Protein 7P1H (pdb70)

Structure (mmCIF, N/CA/C/O backbone):
data_7P1H
#
_entry.id   7P1H
#
_cell.length_a   1.00
_cell.length_b   1.00
_cell.length_c   1.00
_cell.angle_alpha   90.00
_cell.angle_beta   90.00
_cell.angle_gamma   90.00
#
_symmetry.space_group_name_H-M   'P 1'
#
loop_
_entity.id
_entity.type
_entity.pdbx_description
1 polymer 'Maltose/maltodextrin-binding periplasmic protein,RTX-toxin'
2 polymer 'Actin, cytoplasmic 1'
3 polymer Profilin-1
4 non-polymer 'CALCIUM ION'
5 non-polymer "ADENOSINE-5'-TRIPHOSPHATE"
#
loop_
_atom_site.group_PDB
_atom_site.id
_atom_site.type_symbol
_atom_site.label_atom_id
_atom_site.label_alt_id
_atom_site.label_comp_id
_atom_site.label_asym_id
_atom_site.label_entity_id
_atom_site.label_seq_id
_atom_site.pdbx_PDB_ins_code
_atom_site.Cartn_x
_atom_site.Cartn_y
_atom_site.Cartn_z
_atom_site.occupancy
_atom_site.B_iso_or_equiv
_atom_site.auth_seq_id
_atom_site.auth_comp_id
_atom_site.auth_asym_id
_atom_site.auth_atom_id
_atom_site.pdbx_PDB_model_num
ATOM 1 N N . ARG A 1 417 ? 74.899 106.518 85.296 1.00 46.38 19 ARG A N 1
ATOM 2 C CA . ARG A 1 417 ? 76.200 106.528 86.022 1.00 46.38 19 ARG A CA 1
ATOM 3 C C . ARG A 1 417 ? 75.982 107.000 87.459 1.00 46.38 19 ARG A C 1
ATOM 4 O O . ARG A 1 417 ? 76.872 107.572 88.083 1.00 46.38 19 ARG A O 1
ATOM 25 N N . ASP A 1 418 ? 74.786 106.722 87.984 1.00 46.09 20 ASP A N 1
ATOM 26 C CA . ASP A 1 418 ? 74.435 107.153 89.334 1.00 46.09 20 ASP A CA 1
ATOM 27 C C . ASP A 1 418 ? 75.404 106.614 90.374 1.00 46.09 20 ASP A C 1
ATOM 28 O O . ASP A 1 418 ? 75.556 107.209 91.446 1.00 46.09 20 ASP A O 1
ATOM 37 N N . LEU A 1 419 ? 76.038 105.477 90.095 1.00 46.24 21 LEU A N 1
ATOM 38 C CA . LEU A 1 419 ? 76.870 104.828 91.099 1.00 46.24 21 LEU A CA 1
ATOM 39 C C . LEU A 1 419 ? 77.918 105.771 91.676 1.00 46.24 21 LEU A C 1
ATOM 40 O O . LEU A 1 419 ? 78.141 105.795 92.890 1.00 46.24 21 LEU A O 1
ATOM 56 N N . VAL A 1 420 ? 78.613 106.518 90.816 1.00 46.34 22 VAL A N 1
ATOM 57 C CA . VAL A 1 420 ? 79.478 107.602 91.280 1.00 46.34 22 VAL A CA 1
ATOM 58 C C . VAL A 1 420 ? 78.704 108.854 91.700 1.00 46.34 22 VAL A C 1
ATOM 59 O O . VAL A 1 420 ? 79.130 109.572 92.611 1.00 46.34 22 VAL A O 1
ATOM 72 N N . LEU A 1 421 ? 77.563 109.138 91.064 1.00 46.27 23 LEU A N 1
ATOM 73 C CA . LEU A 1 421 ? 76.891 110.419 91.292 1.00 46.27 23 LEU A CA 1
ATOM 74 C C . LEU A 1 421 ? 76.260 110.540 92.674 1.00 46.27 23 LEU A C 1
ATOM 75 O O . LEU A 1 421 ? 76.294 111.621 93.273 1.00 46.27 23 LEU A O 1
ATOM 91 N N . GLU A 1 422 ? 75.693 109.468 93.213 1.00 46.55 24 GLU A N 1
ATOM 92 C CA . GLU A 1 422 ? 75.302 109.525 94.617 1.00 46.55 24 GLU A CA 1
ATOM 93 C C . GLU A 1 422 ? 76.518 109.810 95.483 1.00 46.55 24 GLU A C 1
ATOM 94 O O . GLU A 1 422 ? 76.416 110.645 96.401 1.00 46.55 24 GLU A O 1
ATOM 106 N N . PRO A 1 423 ? 77.657 109.159 95.270 1.00 46.82 25 PRO A N 1
ATOM 107 C CA . PRO A 1 423 ? 78.892 109.583 95.934 1.00 46.82 25 PRO A CA 1
ATOM 108 C C . PRO A 1 423 ? 79.238 111.039 95.703 1.00 46.82 25 PRO A C 1
ATOM 109 O O . PRO A 1 423 ? 79.943 111.628 96.527 1.00 46.82 25 PRO A O 1
ATOM 120 N N . ILE A 1 424 ? 78.866 111.602 94.551 1.00 46.66 26 ILE A N 1
ATOM 121 C CA . ILE A 1 424 ? 78.972 113.044 94.346 1.00 46.66 26 ILE A CA 1
ATOM 122 C C . ILE A 1 424 ? 77.901 113.799 95.135 1.00 46.66 26 ILE A C 1
ATOM 123 O O . ILE A 1 424 ? 78.174 114.853 95.721 1.00 46.66 26 ILE A O 1
ATOM 139 N N . VAL A 1 425 ? 76.674 113.275 95.168 1.00 46.80 27 VAL A N 1
ATOM 140 C CA . VAL A 1 425 ? 75.560 113.992 95.793 1.00 46.80 27 VAL A CA 1
ATOM 141 C C . VAL A 1 425 ? 75.758 114.161 97.297 1.00 46.80 27 VAL A C 1
ATOM 142 O O . VAL A 1 425 ? 75.515 115.240 97.847 1.00 46.80 27 VAL A O 1
ATOM 155 N N . GLN A 1 426 ? 76.188 113.112 97.988 1.00 47.79 28 GLN A N 1
ATOM 156 C CA . GLN A 1 426 ? 76.434 113.246 99.424 1.00 47.79 28 GLN A CA 1
ATOM 157 C C . GLN A 1 426 ? 77.452 114.325 99.780 1.00 47.79 28 GLN A C 1
ATOM 158 O O . GLN A 1 426 ? 77.209 115.069 100.746 1.00 47.79 28 GLN A O 1
ATOM 172 N N . PRO A 1 427 ? 78.572 114.468 99.077 1.00 47.85 29 PRO A N 1
ATOM 173 C CA . PRO A 1 427 ? 79.408 115.669 99.240 1.00 47.85 29 PRO A CA 1
ATOM 174 C C . PRO A 1 427 ? 78.677 116.988 99.057 1.00 47.85 29 PRO A C 1
ATOM 175 O O . PRO A 1 427 ? 79.054 117.987 99.684 1.00 47.85 29 PRO A O 1
ATOM 186 N N . GLU A 1 428 ? 77.664 117.033 98.195 1.00 47.30 30 GLU A N 1
ATOM 187 C CA . GLU A 1 428 ? 76.860 118.242 98.054 1.00 47.30 30 GLU A CA 1
ATOM 188 C C . GLU A 1 428 ? 76.239 118.684 99.372 1.00 47.30 30 GLU A C 1
ATOM 189 O O . GLU A 1 428 ? 76.049 119.882 99.588 1.00 47.30 30 GLU A O 1
ATOM 201 N N . THR A 1 429 ? 75.910 117.749 100.262 1.00 48.00 31 THR A N 1
ATOM 202 C CA . THR A 1 429 ? 75.405 118.148 101.575 1.00 48.00 31 THR A CA 1
ATOM 203 C C . THR A 1 429 ? 76.436 118.927 102.395 1.00 48.00 31 THR A C 1
ATOM 204 O O . THR A 1 429 ? 76.093 119.924 103.045 1.00 48.00 31 THR A O 1
ATOM 215 N N . ILE A 1 430 ? 77.711 118.540 102.343 1.00 49.29 32 ILE A N 1
ATOM 216 C CA . ILE A 1 430 ? 78.727 119.353 103.012 1.00 49.29 32 ILE A CA 1
ATOM 217 C C . ILE A 1 430 ? 78.970 120.651 102.252 1.00 49.29 32 ILE A C 1
ATOM 218 O O . ILE A 1 430 ? 79.220 121.701 102.855 1.00 49.29 32 ILE A O 1
ATOM 234 N N . GLU A 1 431 ? 78.901 120.605 100.922 1.00 47.89 33 GLU A N 1
ATOM 235 C CA . GLU A 1 431 ? 79.109 121.818 100.138 1.00 47.89 33 GLU A CA 1
ATOM 236 C C . GLU A 1 431 ? 78.023 122.831 100.451 1.00 47.89 33 GLU A C 1
ATOM 237 O O . GLU A 1 431 ? 78.252 124.044 100.385 1.00 47.89 33 GLU A O 1
ATOM 249 N N . LEU A 1 432 ? 76.835 122.339 100.794 1.00 47.33 34 LEU A N 1
ATOM 250 C CA . LEU A 1 432 ? 75.840 123.177 101.443 1.00 47.33 34 LEU A CA 1
ATOM 251 C C . LEU A 1 432 ? 76.348 123.621 102.805 1.00 47.33 34 LEU A C 1
ATOM 252 O O . LEU A 1 432 ? 76.182 124.782 103.194 1.00 47.33 34 LEU A O 1
ATOM 268 N N . GLY A 1 433 ? 76.971 122.702 103.541 1.00 47.93 35 GLY A N 1
ATOM 269 C CA . GLY A 1 433 ? 77.441 123.026 104.877 1.00 47.93 35 GLY A CA 1
ATOM 270 C C . GLY A 1 433 ? 78.631 123.971 104.889 1.00 47.93 35 GLY A C 1
ATOM 271 O O . GLY A 1 433 ? 78.710 124.866 105.735 1.00 47.93 35 GLY A O 1
ATOM 275 N N . MET A 1 434 ? 79.574 123.787 103.959 1.00 49.32 36 MET A N 1
ATOM 276 C CA . MET A 1 434 ? 80.876 124.446 104.028 1.00 49.32 36 MET A CA 1
ATOM 277 C C . MET A 1 434 ? 81.242 125.173 102.736 1.00 49.32 36 MET A C 1
ATOM 278 O O . MET A 1 434 ? 81.085 124.606 101.641 1.00 49.32 36 MET A O 1
ATOM 292 N N . PRO A 1 435 ? 81.733 126.415 102.816 1.00 48.16 37 PRO A N 1
ATOM 293 C CA . PRO A 1 435 ? 81.787 127.284 101.629 1.00 48.16 37 PRO A CA 1
ATOM 294 C C . PRO A 1 435 ? 82.891 126.874 100.662 1.00 48.16 37 PRO A C 1
ATOM 295 O O . PRO A 1 435 ? 84.040 126.658 101.054 1.00 48.16 37 PRO A O 1
ATOM 306 N N . ASP A 1 436 ? 82.524 126.787 99.380 1.00 47.90 38 ASP A N 1
ATOM 307 C CA . ASP A 1 436 ? 83.451 126.391 98.320 1.00 47.90 38 ASP A CA 1
ATOM 308 C C . ASP A 1 436 ? 84.628 127.349 98.146 1.00 47.90 38 ASP A C 1
ATOM 309 O O . ASP A 1 436 ? 85.693 126.925 97.696 1.00 47.90 38 ASP A O 1
ATOM 318 N N . SER A 1 437 ? 84.454 128.638 98.435 1.00 47.80 39 SER A N 1
ATOM 319 C CA . SER A 1 437 ? 85.595 129.558 98.454 1.00 47.80 39 SER A CA 1
ATOM 320 C C . SER A 1 437 ? 86.698 129.083 99.397 1.00 47.80 39 SER A C 1
ATOM 321 O O . SER A 1 437 ? 87.894 129.101 99.052 1.00 47.80 39 SER A O 1
ATOM 329 N N . ASP A 1 438 ? 86.314 128.590 100.566 1.00 48.34 40 ASP A N 1
ATOM 330 C CA . ASP A 1 438 ? 87.303 128.058 101.488 1.00 48.34 40 ASP A CA 1
ATOM 331 C C . ASP A 1 438 ? 87.855 126.732 100.990 1.00 48.34 40 ASP A C 1
ATOM 332 O O . ASP A 1 438 ? 89.036 126.431 101.198 1.00 48.34 40 ASP A O 1
ATOM 341 N N . GLN A 1 439 ? 87.018 125.916 100.353 1.00 48.24 41 GLN A N 1
ATOM 342 C CA . GLN A 1 439 ? 87.537 124.728 99.688 1.00 48.24 41 GLN A CA 1
ATOM 343 C C . GLN A 1 439 ? 88.574 125.068 98.625 1.00 48.24 41 GLN A C 1
ATOM 344 O O . GLN A 1 439 ? 89.572 124.358 98.489 1.00 48.24 41 GLN A O 1
ATOM 358 N N . LYS A 1 440 ? 88.397 126.188 97.925 1.00 47.85 42 LYS A N 1
ATOM 359 C CA . LYS A 1 440 ? 89.404 126.671 96.984 1.00 47.85 42 LYS A CA 1
ATOM 360 C C . LYS A 1 440 ? 90.712 126.986 97.688 1.00 47.85 42 LYS A C 1
ATOM 361 O O . LYS A 1 440 ? 91.784 126.505 97.292 1.00 47.85 42 LYS A O 1
ATOM 380 N N . ILE A 1 441 ? 90.637 127.764 98.762 1.00 48.22 43 ILE A N 1
ATOM 381 C CA . ILE A 1 441 ? 91.864 128.180 99.438 1.00 48.22 43 ILE A CA 1
ATOM 382 C C . ILE A 1 441 ? 92.592 126.963 99.999 1.00 48.22 43 ILE A C 1
ATOM 383 O O . ILE A 1 441 ? 93.810 126.809 99.841 1.00 48.22 43 ILE A O 1
ATOM 399 N N . LEU A 1 442 ? 91.858 126.096 100.687 1.00 48.78 44 LEU A N 1
ATOM 400 C CA . LEU A 1 442 ? 92.467 124.952 101.350 1.00 48.78 44 LEU A CA 1
ATOM 401 C C . LEU A 1 442 ? 92.934 123.880 100.367 1.00 48.78 44 LEU A C 1
ATOM 402 O O . LEU A 1 442 ? 93.923 123.193 100.636 1.00 48.78 44 LEU A O 1
ATOM 418 N N . ALA A 1 443 ? 92.265 123.733 99.221 1.00 48.27 45 ALA A N 1
ATOM 419 C CA . ALA A 1 443 ? 92.831 122.961 98.119 1.00 48.27 45 ALA A CA 1
ATOM 420 C C . ALA A 1 443 ? 94.144 123.550 97.625 1.00 48.27 45 ALA A C 1
ATOM 421 O O . ALA A 1 443 ? 95.081 122.810 97.303 1.00 48.27 45 ALA A O 1
ATOM 428 N N . GLU A 1 444 ? 94.245 124.875 97.565 1.00 48.05 46 GLU A N 1
ATOM 429 C CA . GLU A 1 444 ? 95.512 125.467 97.146 1.00 48.05 46 GLU A CA 1
ATOM 430 C C . GLU A 1 444 ? 96.611 125.232 98.176 1.00 48.05 46 GLU A C 1
ATOM 431 O O . GLU A 1 444 ? 97.776 125.035 97.814 1.00 48.05 46 GLU A O 1
ATOM 443 N N . VAL A 1 445 ? 96.261 125.248 99.461 1.00 48.79 47 VAL A N 1
ATOM 444 C CA . VAL A 1 445 ? 97.214 124.872 100.508 1.00 48.79 47 VAL A CA 1
ATOM 445 C C . VAL A 1 445 ? 97.618 123.401 100.416 1.00 48.79 47 VAL A C 1
ATOM 446 O O . VAL A 1 445 ? 98.794 123.056 100.579 1.00 48.79 47 VAL A O 1
ATOM 459 N N . ALA A 1 446 ? 96.659 122.517 100.145 1.00 48.92 48 ALA A N 1
ATOM 460 C CA . ALA A 1 446 ? 96.963 121.106 99.913 1.00 48.92 48 ALA A CA 1
ATOM 461 C C . ALA A 1 446 ? 97.839 120.876 98.691 1.00 48.92 48 ALA A C 1
ATOM 462 O O . ALA A 1 446 ? 98.596 119.899 98.651 1.00 48.92 48 ALA A O 1
ATOM 469 N N . GLU A 1 447 ? 97.759 121.749 97.689 1.00 48.35 49 GLU A N 1
ATOM 470 C CA . GLU A 1 447 ? 98.768 121.728 96.633 1.00 48.35 49 GLU A CA 1
ATOM 471 C C . GLU A 1 447 ? 100.117 122.232 97.130 1.00 48.35 49 GLU A C 1
ATOM 472 O O . GLU A 1 447 ? 101.152 121.596 96.901 1.00 48.35 49 GLU A O 1
ATOM 484 N N . ARG A 1 448 ? 100.127 123.374 97.812 1.00 48.69 50 ARG A N 1
ATOM 485 C CA . ARG A 1 448 ? 101.390 124.012 98.164 1.00 48.69 50 ARG A CA 1
ATOM 486 C C . ARG A 1 448 ? 102.164 123.204 99.194 1.00 48.69 50 ARG A C 1
ATOM 487 O O . ARG A 1 448 ? 103.393 123.094 99.110 1.00 48.69 50 ARG A O 1
ATOM 508 N N . GLU A 1 449 ? 101.468 122.641 100.173 1.00 49.55 51 GLU A N 1
ATOM 509 C CA . GLU A 1 449 ? 102.042 121.690 101.110 1.00 49.55 51 GLU A CA 1
ATOM 510 C C . GLU A 1 449 ? 101.520 120.297 100.800 1.00 49.55 51 GLU A C 1
ATOM 511 O O . GLU A 1 449 ? 100.308 120.097 100.671 1.00 49.55 51 GLU A O 1
ATOM 523 N N . ASN A 1 450 ? 102.438 119.341 100.677 1.00 52.57 52 ASN A N 1
ATOM 524 C CA . ASN A 1 450 ? 102.093 117.980 100.272 1.00 52.57 52 ASN A CA 1
ATOM 525 C C . ASN A 1 450 ? 101.495 117.237 101.466 1.00 52.57 52 ASN A C 1
ATOM 526 O O . ASN A 1 450 ? 102.104 116.349 102.064 1.00 52.57 52 ASN A O 1
ATOM 537 N N . VAL A 1 451 ? 100.268 117.622 101.817 1.00 51.87 53 VAL A N 1
ATOM 538 C CA . VAL A 1 451 ? 99.598 117.034 102.966 1.00 51.87 53 VAL A CA 1
ATOM 539 C C . VAL A 1 451 ? 98.116 116.836 102.681 1.00 51.87 53 VAL A C 1
ATOM 540 O O . VAL A 1 451 ? 97.495 117.588 101.923 1.00 51.87 53 VAL A O 1
ATOM 553 N N . ILE A 1 452 ? 97.558 115.808 103.315 1.00 51.93 54 ILE A N 1
ATOM 554 C CA . ILE A 1 452 ? 96.118 115.621 103.434 1.00 51.93 54 ILE A CA 1
ATOM 555 C C . ILE A 1 452 ? 95.608 116.460 104.592 1.00 51.93 54 ILE A C 1
ATOM 556 O O . ILE A 1 452 ? 96.202 116.449 105.680 1.00 51.93 54 ILE A O 1
ATOM 572 N N . ILE A 1 453 ? 94.469 117.125 104.384 1.00 50.91 55 ILE A N 1
ATOM 573 C CA . ILE A 1 453 ? 93.817 117.937 105.409 1.00 50.91 55 ILE A CA 1
ATOM 574 C C . ILE A 1 453 ? 92.373 117.486 105.582 1.00 50.91 55 ILE A C 1
ATOM 575 O O . ILE A 1 453 ? 91.550 117.683 104.682 1.00 50.91 55 ILE A O 1
ATOM 591 N N . GLY A 1 454 ? 92.059 116.897 106.733 1.00 52.76 56 GLY A N 1
ATOM 592 C CA . GLY A 1 454 ? 90.686 116.550 107.059 1.00 52.76 56 GLY A CA 1
ATOM 593 C C . GLY A 1 454 ? 89.953 117.676 107.773 1.00 52.76 56 GLY A C 1
ATOM 594 O O . GLY A 1 454 ? 90.562 118.525 108.416 1.00 52.76 56 GLY A O 1
ATOM 598 N N . VAL A 1 455 ? 88.626 117.681 107.644 1.00 55.07 57 VAL A N 1
ATOM 599 C CA . VAL A 1 455 ? 87.776 118.597 108.402 1.00 55.07 57 VAL A CA 1
ATOM 600 C C . VAL A 1 455 ? 86.446 117.926 108.717 1.00 55.07 57 VAL A C 1
ATOM 601 O O . VAL A 1 455 ? 85.881 117.202 107.888 1.00 55.07 57 VAL A O 1
ATOM 614 N N . ARG A 1 456 ? 85.953 118.169 109.932 1.00 62.26 58 ARG A N 1
ATOM 615 C CA . ARG A 1 456 ? 84.631 117.713 110.319 1.00 62.26 58 ARG A CA 1
ATOM 616 C C . ARG A 1 456 ? 83.531 118.457 109.563 1.00 62.26 58 ARG A C 1
ATOM 617 O O . ARG A 1 456 ? 83.759 119.531 109.002 1.00 62.26 58 ARG A O 1
ATOM 638 N N . PRO A 1 457 ? 82.322 117.898 109.544 1.00 55.32 59 PRO A N 1
ATOM 639 C CA . PRO A 1 457 ? 81.167 118.631 109.007 1.00 55.32 59 PRO A CA 1
ATOM 640 C C . PRO A 1 457 ? 80.907 119.940 109.744 1.00 55.32 59 PRO A C 1
ATOM 641 O O . PRO A 1 457 ? 81.076 120.031 110.962 1.00 55.32 59 PRO A O 1
ATOM 652 N N . VAL A 1 458 ? 80.490 120.960 108.990 1.00 51.29 60 VAL A N 1
ATOM 653 C CA . VAL A 1 458 ? 79.733 122.091 109.517 1.00 51.29 60 VAL A CA 1
ATOM 654 C C . VAL A 1 458 ? 78.484 122.296 108.665 1.00 51.29 60 VAL A C 1
ATOM 655 O O . VAL A 1 458 ? 78.403 121.830 107.526 1.00 51.29 60 VAL A O 1
ATOM 668 N N . ASP A 1 459 ? 77.495 122.994 109.229 1.00 46.17 61 ASP A N 1
ATOM 669 C CA . ASP A 1 459 ? 76.171 123.070 108.621 1.00 46.17 61 ASP A CA 1
ATOM 670 C C . ASP A 1 459 ? 75.741 124.513 108.351 1.00 46.17 61 ASP A C 1
ATOM 671 O O . ASP A 1 459 ? 76.348 125.479 108.816 1.00 46.17 61 ASP A O 1
ATOM 680 N N . GLU A 1 460 ? 74.648 124.623 107.588 1.00 44.36 62 GLU A N 1
ATOM 681 C CA . GLU A 1 460 ? 74.406 125.794 106.745 1.00 44.36 62 GLU A CA 1
ATOM 682 C C . GLU A 1 460 ? 74.350 127.111 107.515 1.00 44.36 62 GLU A C 1
ATOM 683 O O . GLU A 1 460 ? 74.766 128.147 106.987 1.00 44.36 62 GLU A O 1
ATOM 695 N N . LYS A 1 461 ? 73.820 127.132 108.736 1.00 43.33 63 LYS A N 1
ATOM 696 C CA . LYS A 1 461 ? 73.913 128.385 109.479 1.00 43.33 63 LYS A CA 1
ATOM 697 C C . LYS A 1 461 ? 75.369 128.752 109.720 1.00 43.33 63 LYS A C 1
ATOM 698 O O . LYS A 1 461 ? 75.717 129.940 109.793 1.00 43.33 63 LYS A O 1
ATOM 717 N N . SER A 1 462 ? 76.229 127.746 109.867 1.00 46.07 64 SER A N 1
ATOM 718 C CA . SER A 1 462 ? 77.657 128.017 109.890 1.00 46.07 64 SER A CA 1
ATOM 719 C C . SER A 1 462 ? 78.096 128.646 108.577 1.00 46.07 64 SER A C 1
ATOM 720 O O . SER A 1 462 ? 78.968 129.516 108.563 1.00 46.07 64 SER A O 1
ATOM 728 N N . LYS A 1 463 ? 77.481 128.242 107.463 1.00 44.92 65 LYS A N 1
ATOM 729 C CA . LYS A 1 463 ? 77.697 128.953 106.205 1.00 44.92 65 LYS A CA 1
ATOM 730 C C . LYS A 1 463 ? 77.312 130.422 106.306 1.00 44.92 65 LYS A C 1
ATOM 731 O O . LYS A 1 463 ? 78.048 131.295 105.839 1.00 44.92 65 LYS A O 1
ATOM 750 N N . SER A 1 464 ? 76.166 130.713 106.915 1.00 44.28 66 SER A N 1
ATOM 751 C CA . SER A 1 464 ? 75.731 132.100 107.070 1.00 44.28 66 SER A CA 1
ATOM 752 C C . SER A 1 464 ? 76.719 132.928 107.889 1.00 44.28 66 SER A C 1
ATOM 753 O O . SER A 1 464 ? 77.099 134.039 107.496 1.00 44.28 66 SER A O 1
ATOM 761 N N . LEU A 1 465 ? 77.178 132.383 109.015 1.00 45.96 67 LEU A N 1
ATOM 762 C CA . LEU A 1 465 ? 78.123 133.116 109.859 1.00 45.96 67 LEU A CA 1
ATOM 763 C C . LEU A 1 465 ? 79.510 133.215 109.233 1.00 45.96 67 LEU A C 1
ATOM 764 O O . LEU A 1 465 ? 80.196 134.232 109.395 1.00 45.96 67 LEU A O 1
ATOM 780 N N . ILE A 1 466 ? 79.945 132.180 108.521 1.00 46.84 68 ILE A N 1
ATOM 781 C CA . ILE A 1 466 ? 81.216 132.241 107.811 1.00 46.84 68 ILE A CA 1
ATOM 782 C C . ILE A 1 466 ? 81.152 133.283 106.708 1.00 46.84 68 ILE A C 1
ATOM 783 O O . ILE A 1 466 ? 82.098 134.052 106.504 1.00 46.84 68 ILE A O 1
ATOM 799 N N . ASP A 1 467 ? 80.039 133.325 105.981 1.00 45.24 69 ASP A N 1
ATOM 800 C CA . ASP A 1 467 ? 79.843 134.357 104.977 1.00 45.24 69 ASP A CA 1
ATOM 801 C C . ASP A 1 467 ? 79.808 135.743 105.599 1.00 45.24 69 ASP A C 1
ATOM 802 O O . ASP A 1 467 ? 80.218 136.717 104.959 1.00 45.24 69 ASP A O 1
ATOM 811 N N . SER A 1 468 ? 79.312 135.866 106.831 1.00 45.28 70 SER A N 1
ATOM 812 C CA . SER A 1 468 ? 79.443 137.147 107.515 1.00 45.28 70 SER A CA 1
ATOM 813 C C . SER A 1 468 ? 80.904 137.534 107.738 1.00 45.28 70 SER A C 1
ATOM 814 O O . SER A 1 468 ? 81.238 138.724 107.725 1.00 45.28 70 SER A O 1
ATOM 822 N N . LYS A 1 469 ? 81.786 136.554 107.944 1.00 45.37 71 LYS A N 1
ATOM 823 C CA . LYS A 1 469 ? 83.173 136.791 108.357 1.00 45.37 71 LYS A CA 1
ATOM 824 C C . LYS A 1 469 ? 83.247 137.645 109.616 1.00 45.37 71 LYS A C 1
ATOM 825 O O . LYS A 1 469 ? 84.300 138.205 109.935 1.00 45.37 71 LYS A O 1
ATOM 844 N N . LEU A 1 470 ? 82.134 137.746 110.329 1.00 45.65 72 LEU A N 1
ATOM 845 C CA . LEU A 1 470 ? 81.904 138.832 111.269 1.00 45.65 72 LEU A CA 1
ATOM 846 C C . LEU A 1 470 ? 82.458 138.579 112.661 1.00 45.65 72 LEU A C 1
ATOM 847 O O . LEU A 1 470 ? 82.764 139.539 113.377 1.00 45.65 72 LEU A O 1
ATOM 863 N N . TYR A 1 471 ? 82.600 137.321 113.061 1.00 46.91 73 TYR A N 1
ATOM 864 C CA . TYR A 1 471 ? 82.749 136.972 114.464 1.00 46.91 73 TYR A CA 1
ATOM 865 C C . TYR A 1 471 ? 83.830 135.922 114.655 1.00 46.91 73 TYR A C 1
ATOM 866 O O . TYR A 1 471 ? 84.190 135.176 113.741 1.00 46.91 73 TYR A O 1
ATOM 884 N N . SER A 1 472 ? 84.330 135.885 115.886 1.00 49.91 74 SER A N 1
ATOM 885 C CA . SER A 1 472 ? 85.215 134.834 116.343 1.00 49.91 74 SER A CA 1
ATOM 886 C C . SER A 1 472 ? 84.460 133.512 116.379 1.00 49.91 74 SER A C 1
ATOM 887 O O . SER A 1 472 ? 83.239 133.455 116.214 1.00 49.91 74 SER A O 1
ATOM 895 N N . SER A 1 473 ? 85.203 132.434 116.597 1.00 54.94 75 SER A N 1
ATOM 896 C CA . SER A 1 473 ? 84.614 131.112 116.639 1.00 54.94 75 SER A CA 1
ATOM 897 C C . SER A 1 473 ? 85.062 130.327 117.862 1.00 54.94 75 SER A C 1
ATOM 898 O O . SER A 1 473 ? 85.987 130.700 118.589 1.00 54.94 75 SER A O 1
ATOM 906 N N . LYS A 1 474 ? 84.353 129.221 118.059 1.00 64.53 76 LYS A N 1
ATOM 907 C CA . LYS A 1 474 ? 84.549 128.335 119.194 1.00 64.53 76 LYS A CA 1
ATOM 908 C C . LYS A 1 474 ? 85.996 127.868 119.303 1.00 64.53 76 LYS A C 1
ATOM 909 O O . LYS A 1 474 ? 86.736 127.800 118.319 1.00 64.53 76 LYS A O 1
ATOM 927 N N . GLY A 1 475 ? 86.401 127.590 120.539 1.00 61.23 77 GLY A N 1
ATOM 928 C CA . GLY A 1 475 ? 87.776 127.284 120.875 1.00 61.23 77 GLY A CA 1
ATOM 929 C C . GLY A 1 475 ? 87.897 126.043 121.732 1.00 61.23 77 GLY A C 1
ATOM 930 O O . GLY A 1 475 ? 87.023 125.172 121.711 1.00 61.23 77 GLY A O 1
ATOM 934 N N . LEU A 1 476 ? 88.983 125.957 122.496 1.00 61.62 78 LEU A N 1
ATOM 935 C CA . LEU A 1 476 ? 89.175 124.880 123.460 1.00 61.62 78 LEU A CA 1
ATOM 936 C C . LEU A 1 476 ? 88.542 125.210 124.804 1.00 61.62 78 LEU A C 1
ATOM 937 O O . LEU A 1 476 ? 87.832 124.381 125.376 1.00 61.62 78 LEU A O 1
ATOM 953 N N . PHE A 1 477 ? 88.793 126.412 125.319 1.00 56.04 79 PHE A N 1
ATOM 954 C CA . PHE A 1 477 ? 88.271 126.784 126.628 1.00 56.04 79 PHE A CA 1
ATOM 955 C C . PHE A 1 477 ? 86.751 126.733 126.637 1.00 56.04 79 PHE A C 1
ATOM 956 O O . PHE A 1 477 ? 86.140 126.332 127.635 1.00 56.04 79 PHE A O 1
ATOM 973 N N . VAL A 1 478 ? 86.123 127.132 125.536 1.00 53.86 80 VAL A N 1
ATOM 974 C CA . VAL A 1 478 ? 84.677 127.296 125.481 1.00 53.86 80 VAL A CA 1
ATOM 975 C C . VAL A 1 478 ? 84.063 125.953 125.123 1.00 53.86 80 VAL A C 1
ATOM 976 O O . VAL A 1 478 ? 83.354 125.816 124.120 1.00 53.86 80 VAL A O 1
ATOM 989 N N . LYS A 1 479 ? 84.335 124.955 125.962 1.00 57.63 81 LYS A N 1
ATOM 990 C CA . LYS A 1 479 ? 84.104 123.544 125.677 1.00 57.63 81 LYS A CA 1
ATOM 991 C C . LYS A 1 479 ? 82.626 123.254 125.447 1.00 57.63 81 LYS A C 1
ATOM 992 O O . LYS A 1 479 ? 82.244 122.110 125.179 1.00 57.63 81 LYS A O 1
ATOM 1011 N N . ALA A 1 480 ? 81.791 124.284 125.552 1.00 52.95 82 ALA A N 1
ATOM 1012 C CA . ALA A 1 480 ? 80.376 124.153 125.250 1.00 52.95 82 ALA A CA 1
ATOM 1013 C C . ALA A 1 480 ? 80.164 123.714 123.807 1.00 52.95 82 ALA A C 1
ATOM 1014 O O . ALA A 1 480 ? 80.973 123.993 122.918 1.00 52.95 82 ALA A O 1
ATOM 1021 N N . LYS A 1 481 ? 79.058 123.011 123.585 1.00 53.70 83 LYS A N 1
ATOM 1022 C CA . LYS A 1 481 ? 78.861 122.262 122.355 1.00 53.70 83 LYS A CA 1
ATOM 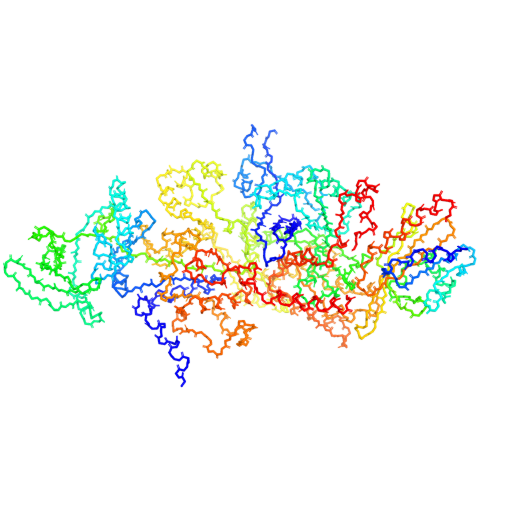1023 C C . LYS A 1 481 ? 78.367 123.163 121.231 1.00 53.70 83 LYS A C 1
ATOM 1024 O O . LYS A 1 481 ? 77.571 124.079 121.450 1.00 53.70 83 LYS A O 1
ATOM 1043 N N . SER A 1 482 ? 78.856 122.893 120.023 1.00 61.44 84 SER A N 1
ATOM 1044 C CA . SER A 1 482 ? 78.228 123.390 118.807 1.00 61.44 84 SER A CA 1
ATOM 1045 C C . SER A 1 482 ? 76.743 123.052 118.832 1.00 61.44 84 SER A C 1
ATOM 1046 O O . SER A 1 482 ? 76.364 121.876 118.802 1.00 61.44 84 SER A O 1
ATOM 1054 N N . SER A 1 483 ? 75.898 124.078 118.888 1.00 48.01 85 SER A N 1
ATOM 1055 C CA . SER A 1 483 ? 74.469 123.869 119.043 1.00 48.01 85 SER A CA 1
ATOM 1056 C C . SER A 1 483 ? 73.836 123.227 117.813 1.00 48.01 85 SER A C 1
ATOM 1057 O O . SER A 1 483 ? 74.381 123.234 116.707 1.00 48.01 85 SER A O 1
ATOM 1065 N N . ASP A 1 484 ? 72.649 122.663 118.047 1.00 46.72 86 ASP A N 1
ATOM 1066 C CA . ASP A 1 484 ? 72.074 121.622 117.210 1.00 46.72 86 ASP A CA 1
ATOM 1067 C C . ASP A 1 484 ? 70.886 122.054 116.363 1.00 46.72 86 ASP A C 1
ATOM 1068 O O . ASP A 1 484 ? 70.466 121.281 115.494 1.00 46.72 86 ASP A O 1
ATOM 1077 N N . TRP A 1 485 ? 70.328 123.244 116.577 1.00 42.51 87 TRP A N 1
ATOM 1078 C CA . TRP A 1 485 ? 69.220 123.697 115.749 1.00 42.51 87 TRP A CA 1
ATOM 1079 C C . TRP A 1 485 ? 69.281 125.172 115.397 1.00 42.51 87 TRP A C 1
ATOM 1080 O O . TRP A 1 485 ? 69.703 126.011 116.197 1.00 42.51 87 TRP A O 1
ATOM 1101 N N . GLY A 1 486 ? 68.829 125.470 114.178 1.00 42.42 88 GLY A N 1
ATOM 1102 C CA . GLY A 1 486 ? 68.265 126.752 113.846 1.00 42.42 88 GLY A CA 1
ATOM 1103 C C . GLY A 1 486 ? 69.220 127.884 114.126 1.00 42.42 88 GLY A C 1
ATOM 1104 O O . GLY A 1 486 ? 70.442 127.752 113.994 1.00 42.42 88 GLY A O 1
ATOM 1108 N N . PRO A 1 487 ? 68.667 129.038 114.507 1.00 41.91 89 PRO A N 1
ATOM 1109 C CA . PRO A 1 487 ? 69.525 130.213 114.692 1.00 41.91 89 PRO A CA 1
ATOM 1110 C C . PRO A 1 487 ? 70.623 129.890 115.675 1.00 41.91 89 PRO A C 1
ATOM 1111 O O . PRO A 1 487 ? 71.785 130.282 115.517 1.00 41.91 89 PRO A O 1
ATOM 1122 N N . MET A 1 488 ? 70.229 129.156 116.711 1.00 42.67 90 MET A N 1
ATOM 1123 C CA . MET A 1 488 ? 71.091 128.842 117.835 1.00 42.67 90 MET A CA 1
ATOM 1124 C C . MET A 1 488 ? 72.215 127.893 117.431 1.00 42.67 90 MET A C 1
ATOM 1125 O O . MET A 1 488 ? 73.343 128.022 117.918 1.00 42.67 90 MET A O 1
ATOM 1139 N N . SER A 1 489 ? 71.933 126.939 116.535 1.00 44.16 91 SER A N 1
ATOM 1140 C CA . SER A 1 489 ? 73.007 126.155 115.930 1.00 44.16 91 SER A CA 1
ATOM 1141 C C . SER A 1 489 ? 74.048 127.035 115.261 1.00 44.16 91 SER A C 1
ATOM 1142 O O . SER A 1 489 ? 75.207 126.627 115.123 1.00 44.16 91 SER A O 1
ATOM 1150 N N . GLY A 1 490 ? 73.663 128.235 114.838 1.00 44.37 92 GLY A N 1
ATOM 1151 C CA . GLY A 1 490 ? 74.655 129.199 114.409 1.00 44.37 92 GLY A CA 1
ATOM 1152 C C . GLY A 1 490 ? 75.690 129.452 115.480 1.00 44.37 92 GLY A C 1
ATOM 1153 O O . GLY A 1 490 ? 76.854 129.732 115.181 1.00 44.37 92 GLY A O 1
ATOM 1157 N N . PHE A 1 491 ? 75.288 129.327 116.737 1.00 44.89 93 PHE A N 1
ATOM 1158 C CA . PHE A 1 491 ? 76.093 129.765 117.864 1.00 44.89 93 PHE A CA 1
ATOM 1159 C C . PHE A 1 491 ? 76.057 128.647 118.902 1.00 44.89 93 PHE A C 1
ATOM 1160 O O . PHE A 1 491 ? 75.723 127.493 118.607 1.00 44.89 93 PHE A O 1
ATOM 1177 N N . ILE A 1 492 ? 76.418 128.974 120.137 1.00 48.77 94 ILE A N 1
ATOM 1178 C CA . ILE A 1 492 ? 76.211 128.102 121.284 1.00 48.77 94 ILE A CA 1
ATOM 1179 C C . ILE A 1 492 ? 75.316 128.848 122.266 1.00 48.77 94 ILE A C 1
ATOM 1180 O O . ILE A 1 492 ? 75.634 129.978 122.635 1.00 48.77 94 ILE A O 1
ATOM 1196 N N . PRO A 1 493 ? 74.208 128.267 122.713 1.00 45.59 95 PRO A N 1
ATOM 1197 C CA . PRO A 1 493 ? 73.346 128.978 123.653 1.00 45.59 95 PRO A CA 1
ATOM 1198 C C . PRO A 1 493 ? 74.004 129.106 125.011 1.00 45.59 95 PRO A C 1
ATOM 1199 O O . PRO A 1 493 ? 74.913 128.358 125.377 1.00 45.59 95 PRO A O 1
ATOM 1210 N N . VAL A 1 494 ? 73.518 130.086 125.768 1.00 44.16 96 VAL A N 1
ATOM 1211 C CA . VAL A 1 494 ? 73.872 130.155 127.176 1.00 44.16 96 VAL A CA 1
ATOM 1212 C C . VAL A 1 494 ? 73.326 128.945 127.919 1.00 44.16 96 VAL A C 1
ATOM 1213 O O . VAL A 1 494 ? 73.898 128.528 128.934 1.00 44.16 96 VAL A O 1
ATOM 1226 N N . ASP A 1 495 ? 72.224 128.359 127.446 1.00 44.65 97 ASP A N 1
ATOM 1227 C CA . ASP A 1 495 ? 71.769 127.073 127.962 1.00 44.65 97 ASP A CA 1
ATOM 1228 C C . ASP A 1 495 ? 71.783 126.017 126.868 1.00 44.65 97 ASP A C 1
ATOM 1229 O O . ASP A 1 495 ? 71.073 126.135 125.864 1.00 44.65 97 ASP A O 1
ATOM 1238 N N . GLN A 1 496 ? 72.591 124.981 127.089 1.00 46.17 98 GLN A N 1
ATOM 1239 C CA . GLN A 1 496 ? 72.716 123.837 126.192 1.00 46.17 98 GLN A CA 1
ATOM 1240 C C . GLN A 1 496 ? 71.396 123.117 125.960 1.00 46.17 98 GLN A C 1
ATOM 1241 O O . GLN A 1 496 ? 71.272 122.379 124.976 1.00 46.17 98 GLN A O 1
ATOM 1255 N N . ALA A 1 497 ? 70.410 123.307 126.841 1.00 44.81 99 ALA A N 1
ATOM 1256 C CA . ALA A 1 497 ? 69.083 122.763 126.585 1.00 44.81 99 ALA A CA 1
ATOM 1257 C C . ALA A 1 497 ? 68.544 123.181 125.230 1.00 44.81 99 ALA A C 1
ATOM 1258 O O . ALA A 1 497 ? 67.679 122.494 124.677 1.00 44.81 99 ALA A O 1
ATOM 1265 N N . PHE A 1 498 ? 69.037 124.286 124.681 1.00 43.29 100 PHE A N 1
ATOM 1266 C CA . PHE A 1 498 ? 68.694 124.709 123.335 1.00 43.29 100 PHE A CA 1
ATOM 1267 C C . PHE A 1 498 ? 69.737 124.236 122.332 1.00 43.29 100 PHE A C 1
ATOM 1268 O O . PHE A 1 498 ? 69.785 124.736 121.203 1.00 43.29 100 PHE A O 1
ATOM 1285 N N . ALA A 1 499 ? 70.566 123.275 122.733 1.00 46.31 101 ALA A N 1
ATOM 1286 C CA . ALA A 1 499 ? 71.638 122.699 121.929 1.00 46.31 101 ALA A CA 1
ATOM 1287 C C . ALA A 1 499 ? 71.621 121.180 122.029 1.00 46.31 101 ALA A C 1
ATOM 1288 O O . ALA A 1 499 ? 72.638 120.536 122.294 1.00 46.31 101 ALA A O 1
ATOM 1295 N N . LYS A 1 500 ? 70.450 120.583 121.828 1.00 46.23 102 LYS A N 1
ATOM 1296 C CA . LYS A 1 500 ? 70.201 119.203 122.242 1.00 46.23 102 LYS A CA 1
ATOM 1297 C C . LYS A 1 500 ? 70.697 118.234 121.179 1.00 46.23 102 LYS A C 1
ATOM 1298 O O . LYS A 1 500 ? 69.968 117.834 120.270 1.00 46.23 102 LYS A O 1
ATOM 1317 N N . ALA A 1 501 ? 71.965 117.857 121.298 1.00 47.61 103 ALA A N 1
ATOM 1318 C CA . ALA A 1 501 ? 72.439 116.576 120.800 1.00 47.61 103 ALA A CA 1
ATOM 1319 C C . ALA A 1 501 ? 73.385 115.991 121.832 1.00 47.61 103 ALA A C 1
ATOM 1320 O O . ALA A 1 501 ? 74.098 116.719 122.526 1.00 47.61 103 ALA A O 1
ATOM 1327 N N . SER A 1 502 ? 73.386 114.664 121.917 1.00 46.93 104 SER A N 1
ATOM 1328 C CA . SER A 1 502 ? 73.774 113.952 123.127 1.00 46.93 104 SER A CA 1
ATOM 1329 C C . SER A 1 502 ? 72.778 114.239 124.243 1.00 46.93 104 SER A C 1
ATOM 1330 O O . SER A 1 502 ? 71.823 114.998 124.054 1.00 46.93 104 SER A O 1
ATOM 1338 N N . ALA A 1 503 ? 72.996 113.635 125.404 1.00 46.60 105 ALA A N 1
ATOM 1339 C CA . ALA A 1 503 ? 71.974 113.528 126.432 1.00 46.60 105 ALA A CA 1
ATOM 1340 C C . ALA A 1 503 ? 72.170 114.546 127.551 1.00 46.60 105 ALA A C 1
ATOM 1341 O O . ALA A 1 503 ? 73.207 115.201 127.679 1.00 46.60 105 ALA A O 1
ATOM 1348 N N . ARG A 1 504 ? 71.122 114.662 128.368 1.00 46.36 106 ARG A N 1
ATOM 1349 C CA . ARG A 1 504 ? 71.043 115.621 129.464 1.00 46.36 106 ARG A CA 1
ATOM 1350 C C . ARG A 1 504 ? 72.317 115.720 130.295 1.00 46.36 106 ARG A C 1
ATOM 1351 O O . ARG A 1 504 ? 72.821 116.815 130.528 1.00 46.36 106 ARG A O 1
ATOM 1372 N N . ARG A 1 505 ? 72.806 114.596 130.819 1.00 46.54 107 ARG A N 1
ATOM 1373 C CA . ARG A 1 505 ? 74.035 114.609 131.612 1.00 46.54 107 ARG A CA 1
ATOM 1374 C C . ARG A 1 505 ? 75.199 115.266 130.874 1.00 46.54 107 ARG A C 1
ATOM 1375 O O . ARG A 1 505 ? 75.992 116.005 131.472 1.00 46.54 107 ARG A O 1
ATOM 1396 N N . ASP A 1 506 ? 75.289 115.052 129.562 1.00 46.74 108 ASP A N 1
ATOM 1397 C CA . ASP A 1 506 ? 76.357 115.680 128.794 1.00 46.74 108 ASP A CA 1
ATOM 1398 C C . ASP A 1 506 ? 76.123 117.172 128.641 1.00 46.74 108 ASP A C 1
ATOM 1399 O O . ASP A 1 506 ? 77.056 117.970 128.775 1.00 46.74 108 ASP A O 1
ATOM 1408 N N . LEU A 1 507 ? 74.895 117.565 128.319 1.00 46.77 109 LEU A N 1
ATOM 1409 C CA . LEU A 1 507 ? 74.571 118.982 128.255 1.00 46.77 109 LEU A CA 1
ATOM 1410 C C . LEU A 1 507 ? 74.724 119.656 129.618 1.00 46.77 109 LEU A C 1
ATOM 1411 O O . LEU A 1 507 ? 75.006 120.854 129.691 1.00 46.77 109 LEU A O 1
ATOM 1427 N N . ASP A 1 508 ? 74.598 118.890 130.704 1.00 46.40 110 ASP A N 1
ATOM 1428 C CA . ASP A 1 508 ? 74.899 119.388 132.044 1.00 46.40 110 ASP A CA 1
ATOM 1429 C C . ASP A 1 508 ? 76.389 119.605 132.244 1.00 46.40 110 ASP A C 1
ATOM 1430 O O . ASP A 1 508 ? 76.801 120.617 132.816 1.00 46.40 110 ASP A O 1
ATOM 1439 N N . LYS A 1 509 ? 77.212 118.661 131.793 1.00 47.08 111 LYS A N 1
ATOM 1440 C CA . LYS A 1 509 ? 78.653 118.898 131.805 1.00 47.08 111 LYS A CA 1
ATOM 1441 C C . LYS A 1 509 ? 79.010 120.124 130.979 1.00 47.08 111 LYS A C 1
ATOM 1442 O O . LYS A 1 509 ? 79.903 120.892 131.345 1.00 47.08 111 LYS A O 1
ATOM 1461 N N . PHE A 1 510 ? 78.370 120.283 129.827 1.00 47.85 112 PHE A N 1
ATOM 1462 C CA . PHE A 1 510 ? 78.648 121.429 128.970 1.00 47.85 112 PHE A CA 1
ATOM 1463 C C . PHE A 1 510 ? 78.186 122.734 129.613 1.00 47.85 112 PHE A C 1
ATOM 1464 O O . PHE A 1 510 ? 78.837 123.771 129.454 1.00 47.85 112 PHE A O 1
ATOM 1481 N N . ASN A 1 511 ? 77.069 122.708 130.341 1.00 46.50 113 ASN A N 1
ATOM 1482 C CA . ASN A 1 511 ? 76.690 123.861 131.154 1.00 46.50 113 ASN A CA 1
ATOM 1483 C C . ASN A 1 511 ? 77.714 124.119 132.249 1.00 46.50 113 ASN A C 1
ATOM 1484 O O . ASN A 1 511 ? 77.989 125.272 132.597 1.00 46.50 113 ASN A O 1
ATOM 1495 N N . GLY A 1 512 ? 78.262 123.054 132.828 1.00 46.98 114 GLY A N 1
ATOM 1496 C CA . GLY A 1 512 ? 79.428 123.197 133.683 1.00 46.98 114 GLY A CA 1
ATOM 1497 C C . GLY A 1 512 ? 80.551 123.950 133.004 1.00 46.98 114 GLY A C 1
ATOM 1498 O O . GLY A 1 512 ? 81.127 124.878 133.570 1.00 46.98 114 GLY A O 1
ATOM 1502 N N . TYR A 1 513 ? 80.918 123.510 131.801 1.00 48.79 115 TYR A N 1
ATOM 1503 C CA . TYR A 1 513 ? 81.995 124.155 131.058 1.00 48.79 115 TYR A CA 1
ATOM 1504 C C . TYR A 1 513 ? 81.662 125.608 130.766 1.00 48.79 115 TYR A C 1
ATOM 1505 O O . TYR A 1 513 ? 82.543 126.473 130.787 1.00 48.79 115 TYR A O 1
ATOM 1523 N N . ALA A 1 514 ? 80.382 125.894 130.541 1.00 47.11 116 ALA A N 1
ATOM 1524 C CA . ALA A 1 514 ? 79.932 127.265 130.337 1.00 47.11 116 ALA A CA 1
ATOM 1525 C C . ALA A 1 514 ? 80.144 128.095 131.590 1.00 47.11 116 ALA A C 1
ATOM 1526 O O . ALA A 1 514 ? 80.681 129.205 131.535 1.00 47.11 116 ALA A O 1
ATOM 1533 N N . GLU A 1 515 ? 79.663 127.591 132.721 1.00 46.65 117 GLU A N 1
ATOM 1534 C CA . GLU A 1 515 ? 79.837 128.281 133.990 1.00 46.65 117 GLU A CA 1
ATOM 1535 C C . GLU A 1 515 ? 81.311 128.492 134.305 1.00 46.65 117 GLU A C 1
ATOM 1536 O O . GLU A 1 515 ? 81.703 129.549 134.813 1.00 46.65 117 GLU A O 1
ATOM 1548 N N . GLN A 1 516 ? 82.141 127.489 134.021 1.00 47.10 118 GLN A N 1
ATOM 1549 C CA . GLN A 1 516 ? 83.587 127.640 134.141 1.00 47.10 118 GLN A CA 1
ATOM 1550 C C . GLN A 1 516 ? 84.097 128.787 133.280 1.00 47.10 118 GLN A C 1
ATOM 1551 O O . GLN A 1 516 ? 84.882 129.620 133.738 1.00 47.10 118 GLN A O 1
ATOM 1565 N N . SER A 1 517 ? 83.689 128.818 132.013 1.00 47.24 119 SER A N 1
ATOM 1566 C CA . SER A 1 517 ? 84.124 129.869 131.099 1.00 47.24 119 SER A CA 1
ATOM 1567 C C . SER A 1 517 ? 83.715 131.241 131.615 1.00 47.24 119 SER A C 1
ATOM 1568 O O . SER A 1 517 ? 84.479 132.211 131.541 1.00 47.24 119 SER A O 1
ATOM 1576 N N . ILE A 1 518 ? 82.496 131.320 132.137 1.00 46.57 120 ILE A N 1
ATOM 1577 C CA . ILE A 1 518 ? 81.942 132.544 132.704 1.00 46.57 120 ILE A CA 1
ATOM 1578 C C . ILE A 1 518 ? 82.740 133.004 133.918 1.00 46.57 120 ILE A C 1
ATOM 1579 O O . ILE A 1 518 ? 83.060 134.190 134.058 1.00 46.57 120 ILE A O 1
ATOM 1595 N N . GLU A 1 519 ? 83.074 132.077 134.814 1.00 46.51 121 GLU A N 1
ATOM 1596 C CA . GLU A 1 519 ? 83.877 132.445 135.974 1.00 46.51 121 GLU A CA 1
ATOM 1597 C C . GLU A 1 519 ? 85.301 132.805 135.580 1.00 46.51 121 GLU A C 1
ATOM 1598 O O . GLU A 1 519 ? 85.912 133.683 136.200 1.00 46.51 121 GLU A O 1
ATOM 1610 N N . SER A 1 520 ? 85.840 132.148 134.557 1.00 46.56 122 SER A N 1
ATOM 1611 C CA . SER A 1 520 ? 87.179 132.455 134.079 1.00 46.56 122 SER A CA 1
ATOM 1612 C C . SER A 1 520 ? 87.219 133.764 133.308 1.00 46.56 122 SER A C 1
ATOM 1613 O O . SER A 1 520 ? 88.288 134.375 133.197 1.00 46.56 122 SER A O 1
ATOM 1621 N N . GLY A 1 521 ? 86.083 134.200 132.771 1.00 46.70 123 GLY A N 1
ATOM 1622 C CA . GLY A 1 521 ? 86.066 135.337 131.877 1.00 46.70 123 GLY A CA 1
ATOM 1623 C C . GLY A 1 521 ? 86.664 135.043 130.525 1.00 46.70 123 GLY A C 1
ATOM 1624 O O . GLY A 1 521 ? 87.076 135.969 129.822 1.00 46.70 123 GLY A O 1
ATOM 1628 N N . ASN A 1 522 ? 86.720 133.771 130.139 1.00 47.66 124 ASN A N 1
ATOM 1629 C CA . ASN A 1 522 ? 87.003 133.369 128.771 1.00 47.66 124 ASN A CA 1
ATOM 1630 C C . ASN A 1 522 ? 85.737 133.072 127.981 1.00 47.66 124 ASN A C 1
ATOM 1631 O O . ASN A 1 522 ? 85.825 132.732 126.797 1.00 47.66 124 ASN A O 1
ATOM 1642 N N . ALA A 1 523 ? 84.565 133.194 128.603 1.00 46.84 125 ALA A N 1
ATOM 1643 C CA . ALA A 1 523 ? 83.335 133.465 127.878 1.00 46.84 125 ALA A CA 1
ATOM 1644 C C . ALA A 1 523 ? 82.502 134.488 128.633 1.00 46.84 125 ALA A C 1
ATOM 1645 O O . ALA A 1 523 ? 82.478 134.498 129.867 1.00 46.84 125 ALA A O 1
ATOM 1652 N N . VAL A 1 524 ? 81.819 135.344 127.874 1.00 45.64 126 VAL A N 1
ATOM 1653 C CA . VAL A 1 524 ? 80.731 136.173 128.384 1.00 45.64 126 VAL A CA 1
ATOM 1654 C C . VAL A 1 524 ? 79.432 135.656 127.792 1.00 45.64 126 VAL A C 1
ATOM 1655 O O . VAL A 1 524 ? 79.439 134.709 127.001 1.00 45.64 126 VAL A O 1
ATOM 1668 N N . SER A 1 525 ? 78.307 136.240 128.191 1.00 44.14 127 SER A N 1
ATOM 1669 C CA . SER A 1 525 ? 77.006 135.735 127.789 1.00 44.14 127 SER A CA 1
ATOM 1670 C C . SER A 1 525 ? 76.281 136.897 127.135 1.00 44.14 127 SER A C 1
ATOM 1671 O O . SER A 1 525 ? 76.194 137.990 127.702 1.00 44.14 127 SER A O 1
ATOM 1679 N N . ALA A 1 526 ? 75.759 136.637 125.943 1.00 43.49 128 ALA A N 1
ATOM 1680 C CA . ALA A 1 526 ? 75.581 137.648 124.920 1.00 43.49 128 ALA A CA 1
ATOM 1681 C C . ALA A 1 526 ? 74.244 137.436 124.239 1.00 43.49 128 ALA A C 1
ATOM 1682 O O . ALA A 1 526 ? 73.660 136.358 124.308 1.00 43.49 128 ALA A O 1
ATOM 1689 N N . ASP A 1 527 ? 73.771 138.474 123.568 1.00 41.40 129 ASP A N 1
ATOM 1690 C CA . ASP A 1 527 ? 72.381 138.589 123.175 1.00 41.40 129 ASP A CA 1
ATOM 1691 C C . ASP A 1 527 ? 72.363 138.579 121.658 1.00 41.40 129 ASP A C 1
ATOM 1692 O O . ASP A 1 527 ? 73.300 139.052 121.009 1.00 41.40 129 ASP A O 1
ATOM 1701 N N . LEU A 1 528 ? 71.292 138.041 121.091 1.00 40.34 130 LEU A N 1
ATOM 1702 C CA . LEU A 1 528 ? 71.352 137.413 119.781 1.00 40.34 130 LEU A CA 1
ATOM 1703 C C . LEU A 1 528 ? 70.501 138.163 118.777 1.00 40.34 130 LEU A C 1
ATOM 1704 O O . LEU A 1 528 ? 69.303 138.364 118.993 1.00 40.34 130 LEU A O 1
ATOM 1720 N N . TYR A 1 529 ? 71.131 138.559 117.677 1.00 38.61 131 TYR A N 1
ATOM 1721 C CA . TYR A 1 529 ? 70.623 139.595 116.799 1.00 38.61 131 TYR A CA 1
ATOM 1722 C C . TYR A 1 529 ? 70.681 139.066 115.379 1.00 38.61 131 TYR A C 1
ATOM 1723 O O . TYR A 1 529 ? 71.750 138.663 114.909 1.00 38.61 131 TYR A O 1
ATOM 1741 N N . LEU A 1 530 ? 69.545 139.092 114.692 1.00 39.12 132 LEU A N 1
ATOM 1742 C CA . LEU A 1 530 ? 69.403 138.426 113.408 1.00 39.12 132 LEU A CA 1
ATOM 1743 C C . LEU A 1 530 ? 68.753 139.380 112.423 1.00 39.12 132 LEU A C 1
ATOM 1744 O O . LEU A 1 530 ? 67.892 140.182 112.795 1.00 39.12 132 LEU A O 1
ATOM 1760 N N . ASN A 1 531 ? 69.173 139.289 111.167 1.00 38.06 133 ASN A N 1
ATOM 1761 C CA . ASN A 1 531 ? 68.774 140.236 110.144 1.00 38.06 133 ASN A CA 1
ATOM 1762 C C . ASN A 1 531 ? 68.200 139.504 108.944 1.00 38.06 133 ASN A C 1
ATOM 1763 O O . ASN A 1 531 ? 68.605 138.386 108.618 1.00 38.06 133 ASN A O 1
ATOM 1774 N N . GLN A 1 532 ? 67.235 140.158 108.302 1.00 38.27 134 GLN A N 1
ATOM 1775 C CA . GLN A 1 532 ? 66.237 139.449 107.518 1.00 38.27 134 GLN A CA 1
ATOM 1776 C C . GLN A 1 532 ? 66.852 138.526 106.482 1.00 38.27 134 GLN A C 1
ATOM 1777 O O . GLN A 1 532 ? 66.242 137.524 106.120 1.00 38.27 134 GLN A O 1
ATOM 1791 N N . VAL A 1 533 ? 68.010 138.885 105.931 1.00 38.29 135 VAL A N 1
ATOM 1792 C CA . VAL A 1 533 ? 68.744 137.969 105.058 1.00 38.29 135 VAL A CA 1
ATOM 1793 C C . VAL A 1 533 ? 69.032 136.628 105.722 1.00 38.29 135 VAL A C 1
ATOM 1794 O O . VAL A 1 533 ? 68.903 135.566 105.093 1.00 38.29 135 VAL A O 1
ATOM 1807 N N . ARG A 1 534 ? 69.282 136.641 107.029 1.00 38.54 136 ARG A N 1
ATOM 1808 C CA . ARG A 1 534 ? 69.463 135.401 107.776 1.00 38.54 136 ARG A CA 1
ATOM 1809 C C . ARG A 1 534 ? 68.152 134.643 107.943 1.00 38.54 136 ARG A C 1
ATOM 1810 O O . ARG A 1 534 ? 68.118 133.416 107.797 1.00 38.54 136 ARG A O 1
ATOM 1831 N N . ILE A 1 535 ? 67.064 135.351 108.230 1.00 38.62 137 ILE A N 1
ATOM 1832 C CA . ILE A 1 535 ? 65.757 134.704 108.318 1.00 38.62 137 ILE A CA 1
ATOM 1833 C C . ILE A 1 535 ? 65.359 134.106 106.976 1.00 38.62 137 ILE A C 1
ATOM 1834 O O . ILE A 1 535 ? 64.809 133.003 106.906 1.00 38.62 137 ILE A O 1
ATOM 1850 N N . ASP A 1 536 ? 65.537 134.872 105.905 1.00 39.12 138 ASP A N 1
ATOM 1851 C CA . ASP A 1 536 ? 65.237 134.381 104.569 1.00 39.12 138 ASP A CA 1
ATOM 1852 C C . ASP A 1 536 ? 66.039 133.135 104.232 1.00 39.12 138 ASP A C 1
ATOM 1853 O O . ASP A 1 536 ? 65.509 132.198 103.628 1.00 39.12 138 ASP A O 1
ATOM 1862 N N . GLU A 1 537 ? 67.309 133.083 104.634 1.00 40.02 139 GLU A N 1
ATOM 1863 C CA . GLU A 1 537 ? 68.045 131.829 104.508 1.00 40.02 139 GLU A CA 1
ATOM 1864 C C . GLU A 1 537 ? 67.381 130.723 105.319 1.00 40.02 139 GLU A C 1
ATOM 1865 O O . GLU A 1 537 ? 67.121 129.626 104.810 1.00 40.02 139 GLU A O 1
ATOM 1877 N N . LEU A 1 538 ? 67.092 131.005 106.588 1.00 40.25 140 LEU A N 1
ATOM 1878 C CA . LEU A 1 538 ? 66.659 129.962 107.511 1.00 40.25 140 LEU A CA 1
ATOM 1879 C C . LEU A 1 538 ? 65.315 129.362 107.123 1.00 40.25 140 LEU A C 1
ATOM 1880 O O . LEU A 1 538 ? 65.117 128.144 107.211 1.00 40.25 140 LEU A O 1
ATOM 1896 N N . VAL A 1 539 ? 64.381 130.202 106.693 1.00 39.25 141 VAL A N 1
ATOM 1897 C CA . VAL A 1 539 ? 63.084 129.731 106.220 1.00 39.25 141 VAL A CA 1
ATOM 1898 C C . VAL A 1 539 ? 63.174 129.184 104.802 1.00 39.25 141 VAL A C 1
ATOM 1899 O O . VAL A 1 539 ? 62.749 128.056 104.528 1.00 39.25 141 VAL A O 1
ATOM 1912 N N . SER A 1 540 ? 63.727 129.969 103.881 1.00 39.64 142 SER A N 1
ATOM 1913 C CA . SER A 1 540 ? 63.655 129.637 102.465 1.00 39.64 142 SER A CA 1
ATOM 1914 C C . SER A 1 540 ? 64.692 128.578 102.126 1.00 39.64 142 SER A C 1
ATOM 1915 O O . SER A 1 540 ? 64.360 127.471 101.687 1.00 39.64 142 SER A O 1
ATOM 1923 N N . LYS A 1 541 ? 65.960 128.916 102.339 1.00 40.00 143 LYS A N 1
ATOM 1924 C CA . LYS A 1 541 ? 67.053 128.027 101.978 1.00 40.00 143 LYS A CA 1
ATOM 1925 C C . LYS A 1 541 ? 67.139 126.880 102.972 1.00 40.00 143 LYS A C 1
ATOM 1926 O O . LYS A 1 541 ? 67.283 125.714 102.585 1.00 40.00 143 LYS A O 1
ATOM 1945 N N . TYR A 1 542 ? 67.050 127.194 104.262 1.00 41.06 144 TYR A N 1
ATOM 1946 C CA . TYR A 1 542 ? 67.332 126.226 105.306 1.00 41.06 144 TYR A CA 1
ATOM 1947 C C . TYR A 1 542 ? 66.087 125.474 105.757 1.00 41.06 144 TYR A C 1
ATOM 1948 O O . TYR A 1 542 ? 66.217 124.411 106.376 1.00 41.06 144 TYR A O 1
ATOM 1966 N N . GLN A 1 543 ? 64.888 125.991 105.470 1.00 40.13 145 GLN A N 1
ATOM 1967 C CA . GLN A 1 543 ? 63.648 125.295 105.819 1.00 40.13 145 GLN A CA 1
ATOM 1968 C C . GLN A 1 543 ? 63.547 125.021 107.314 1.00 40.13 145 GLN A C 1
ATOM 1969 O O . GLN A 1 543 ? 62.936 124.037 107.735 1.00 40.13 145 GLN A O 1
ATOM 1983 N N . SER A 1 544 ? 64.143 125.889 108.127 1.00 40.35 146 SER A N 1
ATOM 1984 C CA . SER A 1 544 ? 64.444 125.573 109.511 1.00 40.35 146 SER A CA 1
ATOM 1985 C C . SER A 1 544 ? 63.987 126.634 110.502 1.00 40.35 146 SER A C 1
ATOM 1986 O O . SER A 1 544 ? 64.214 126.464 111.705 1.00 40.35 146 SER A O 1
ATOM 1994 N N . LEU A 1 545 ? 63.359 127.714 110.045 1.00 39.16 147 LEU A N 1
ATOM 1995 C CA . LEU A 1 545 ? 62.477 128.510 110.888 1.00 39.16 147 LEU A CA 1
ATOM 1996 C C . LEU A 1 545 ? 61.064 128.538 110.323 1.00 39.16 147 LEU A C 1
ATOM 1997 O O . LEU A 1 545 ? 60.869 128.745 109.121 1.00 39.16 147 LEU A O 1
ATOM 2013 N N . THR A 1 546 ? 60.090 128.325 111.205 1.00 38.78 148 THR A N 1
ATOM 2014 C CA . THR A 1 546 ? 58.677 128.416 110.868 1.00 38.78 148 THR A CA 1
ATOM 2015 C C . THR A 1 546 ? 58.230 129.872 110.831 1.00 38.78 148 THR A C 1
ATOM 2016 O O . THR A 1 546 ? 58.781 130.733 111.523 1.00 38.78 148 THR A O 1
ATOM 2027 N N . ALA A 1 547 ? 57.216 130.142 110.012 1.00 38.13 149 ALA A N 1
ATOM 2028 C CA . ALA A 1 547 ? 56.811 131.518 109.761 1.00 38.13 149 ALA A CA 1
ATOM 2029 C C . ALA A 1 547 ? 56.435 132.244 111.047 1.00 38.13 149 ALA A C 1
ATOM 2030 O O . ALA A 1 547 ? 55.655 131.748 111.865 1.00 38.13 149 ALA A O 1
ATOM 2037 N N . LEU A 1 548 ? 57.008 133.429 111.202 1.00 37.89 150 LEU A N 1
ATOM 2038 C CA . LEU A 1 548 ? 56.725 134.337 112.304 1.00 37.89 150 LEU A CA 1
ATOM 2039 C C . LEU A 1 548 ? 55.326 134.938 112.203 1.00 37.89 150 LEU A C 1
ATOM 2040 O O . LEU A 1 548 ? 54.785 135.121 111.109 1.00 37.89 150 LEU A O 1
ATOM 2056 N N . GLU A 1 549 ? 54.735 135.248 113.359 1.00 37.88 151 GLU A N 1
ATOM 2057 C CA . GLU A 1 549 ? 53.522 136.062 113.362 1.00 37.88 151 GLU A CA 1
ATOM 2058 C C . GLU A 1 549 ? 53.498 136.937 114.606 1.00 37.88 151 GLU A C 1
ATOM 2059 O O . GLU A 1 549 ? 53.774 136.461 115.707 1.00 37.88 151 GLU A O 1
ATOM 2071 N N . PHE A 1 550 ? 53.109 138.199 114.430 1.00 37.86 152 PHE A N 1
ATOM 2072 C CA . PHE A 1 550 ? 53.134 139.152 115.533 1.00 37.86 152 PHE A CA 1
ATOM 2073 C C . PHE A 1 550 ? 52.142 138.804 116.638 1.00 37.86 152 PHE A C 1
ATOM 2074 O O . PHE A 1 550 ? 50.969 138.519 116.378 1.00 37.86 152 PHE A O 1
ATOM 2091 N N . ASP A 1 551 ? 52.630 138.839 117.876 1.00 38.05 153 ASP A N 1
ATOM 2092 C CA . ASP A 1 551 ? 51.842 138.794 119.098 1.00 38.05 153 ASP A CA 1
ATOM 2093 C C . ASP A 1 551 ? 52.030 140.117 119.832 1.00 38.05 153 ASP A C 1
ATOM 2094 O O . ASP A 1 551 ? 53.164 140.489 120.173 1.00 38.05 153 ASP A O 1
ATOM 2103 N N . ALA A 1 552 ? 50.922 140.833 120.045 1.00 37.86 154 ALA A N 1
ATOM 2104 C CA . ALA A 1 552 ? 50.940 142.086 120.794 1.00 37.86 154 ALA A CA 1
ATOM 2105 C C . ALA A 1 552 ? 51.190 141.878 122.282 1.00 37.86 154 ALA A C 1
ATOM 2106 O O . ALA A 1 552 ? 51.600 142.823 122.964 1.00 37.86 154 ALA A O 1
ATOM 2113 N N . GLU A 1 553 ? 50.959 140.670 122.802 1.00 37.68 155 GLU A N 1
ATOM 2114 C CA . GLU A 1 553 ? 51.237 140.416 124.212 1.00 37.68 155 GLU A CA 1
ATOM 2115 C C . GLU A 1 553 ? 52.733 140.308 124.452 1.00 37.68 155 GLU A C 1
ATOM 2116 O O . GLU A 1 553 ? 53.256 140.870 125.421 1.00 37.68 155 GLU A O 1
ATOM 2128 N N . SER A 1 554 ? 53.436 139.596 123.579 1.00 38.01 156 SER A N 1
ATOM 2129 C CA . SER A 1 554 ? 54.887 139.586 123.626 1.00 38.01 156 SER A CA 1
ATOM 2130 C C . SER A 1 554 ? 55.465 140.866 123.045 1.00 38.01 156 SER A C 1
ATOM 2131 O O . SER A 1 554 ? 56.591 141.240 123.390 1.00 38.01 156 SER A O 1
ATOM 2139 N N . GLY A 1 555 ? 54.718 141.538 122.171 1.00 37.94 157 GLY A N 1
ATOM 2140 C CA . GLY A 1 555 ? 55.298 142.578 121.345 1.00 37.94 157 GLY A CA 1
ATOM 2141 C C . GLY A 1 555 ? 56.339 142.006 120.420 1.00 37.94 157 GLY A C 1
ATOM 2142 O O . GLY A 1 555 ? 57.318 142.681 120.086 1.00 37.94 157 GLY A O 1
ATOM 2146 N N . MET A 1 556 ? 56.147 140.758 120.002 1.00 37.95 158 MET A N 1
ATOM 2147 C CA . MET A 1 556 ? 57.158 140.031 119.256 1.00 37.95 158 MET A CA 1
ATOM 2148 C C . MET A 1 556 ? 56.450 139.101 118.295 1.00 37.95 158 MET A C 1
ATOM 2149 O O . MET A 1 556 ? 55.315 138.703 118.529 1.00 37.95 158 MET A O 1
ATOM 2163 N N . TYR A 1 557 ? 57.141 138.699 117.243 1.00 38.12 159 TYR A N 1
ATOM 2164 C CA . TYR A 1 557 ? 56.590 137.657 116.395 1.00 38.12 159 TYR A CA 1
ATOM 2165 C C . TYR A 1 557 ? 56.936 136.305 117.000 1.00 38.12 159 TYR A C 1
ATOM 2166 O O . TYR A 1 557 ? 58.109 135.997 117.234 1.00 38.12 159 TYR A O 1
ATOM 2184 N N . LYS A 1 558 ? 55.906 135.526 117.295 1.00 38.37 160 LYS A N 1
ATOM 2185 C CA . LYS A 1 558 ? 56.095 134.148 117.704 1.00 38.37 160 LYS A CA 1
ATOM 2186 C C . LYS A 1 558 ? 56.544 133.299 116.523 1.00 38.37 160 LYS A C 1
ATOM 2187 O O . LYS A 1 558 ? 56.140 133.525 115.374 1.00 38.37 160 LYS A O 1
ATOM 2206 N N . THR A 1 559 ? 57.396 132.325 116.831 1.00 38.41 161 THR A N 1
ATOM 2207 C CA . THR A 1 559 ? 57.938 131.358 115.892 1.00 38.41 161 THR A CA 1
ATOM 2208 C C . THR A 1 559 ? 58.127 130.052 116.644 1.00 38.41 161 THR A C 1
ATOM 2209 O O . THR A 1 559 ? 58.108 130.017 117.875 1.00 38.41 161 THR A O 1
ATOM 2220 N N . THR A 1 560 ? 58.288 128.971 115.892 1.00 38.96 162 THR A N 1
ATOM 2221 C CA . THR A 1 560 ? 58.444 127.657 116.493 1.00 38.96 162 THR A CA 1
ATOM 2222 C C . THR A 1 560 ? 59.372 126.826 115.626 1.00 38.96 162 THR A C 1
ATOM 2223 O O . THR A 1 560 ? 59.471 127.042 114.415 1.00 38.96 162 THR A O 1
ATOM 2234 N N . ALA A 1 561 ? 60.063 125.882 116.258 1.00 39.95 163 ALA A N 1
ATOM 2235 C CA . ALA A 1 561 ? 60.817 124.907 115.480 1.00 39.95 163 ALA A CA 1
ATOM 2236 C C . ALA A 1 561 ? 61.184 123.700 116.329 1.00 39.95 163 ALA A C 1
ATOM 2237 O O . ALA A 1 561 ? 61.293 123.782 117.551 1.00 39.95 163 ALA A O 1
ATOM 2244 N N . THR A 1 562 ? 61.409 122.579 115.640 1.00 40.60 164 THR A N 1
ATOM 2245 C CA . THR A 1 562 ? 61.884 121.330 116.241 1.00 40.60 164 THR A CA 1
ATOM 2246 C C . THR A 1 562 ? 63.374 121.411 116.558 1.00 40.60 164 THR A C 1
ATOM 2247 O O . THR A 1 562 ? 64.231 120.931 115.813 1.00 40.60 164 THR A O 1
ATOM 2258 N N . ASN A 1 563 ? 63.689 122.026 117.698 1.00 41.64 165 ASN A N 1
ATOM 2259 C CA . ASN A 1 563 ? 65.090 122.162 118.083 1.00 41.64 165 ASN A CA 1
ATOM 2260 C C . ASN A 1 563 ? 65.677 120.799 118.425 1.00 41.64 165 ASN A C 1
ATOM 2261 O O . ASN A 1 563 ? 66.690 120.381 117.853 1.00 41.64 165 ASN A O 1
ATOM 2272 N N . GLY A 1 564 ? 65.046 120.088 119.354 1.00 41.37 166 GLY A N 1
ATOM 2273 C CA . GLY A 1 564 ? 65.319 118.678 119.540 1.00 41.37 166 GLY A CA 1
ATOM 2274 C C . GLY A 1 564 ? 64.459 117.862 118.599 1.00 41.37 166 GLY A C 1
ATOM 2275 O O . GLY A 1 564 ? 64.385 118.170 117.406 1.00 41.37 166 GLY A O 1
ATOM 2279 N N . ASP A 1 565 ? 63.813 116.813 119.111 1.00 40.52 167 ASP A N 1
ATOM 2280 C CA . ASP A 1 565 ? 62.587 116.327 118.490 1.00 40.52 167 ASP A CA 1
ATOM 2281 C C . ASP A 1 565 ? 61.380 117.173 118.866 1.00 40.52 167 ASP A C 1
ATOM 2282 O O . ASP A 1 565 ? 60.401 117.207 118.112 1.00 40.52 167 ASP A O 1
ATOM 2291 N N . GLN A 1 566 ? 61.434 117.857 120.005 1.00 40.22 168 GLN A N 1
ATOM 2292 C CA . GLN A 1 566 ? 60.340 118.716 120.430 1.00 40.22 168 GLN A CA 1
ATOM 2293 C C . GLN A 1 566 ? 60.310 119.984 119.593 1.00 40.22 168 GLN A C 1
ATOM 2294 O O . GLN A 1 566 ? 61.348 120.608 119.353 1.00 40.22 168 GLN A O 1
ATOM 2308 N N . THR A 1 567 ? 59.118 120.368 119.155 1.00 39.73 169 THR A N 1
ATOM 2309 C CA . THR A 1 567 ? 58.915 121.725 118.683 1.00 39.73 169 THR A CA 1
ATOM 2310 C C . THR A 1 567 ? 58.868 122.645 119.895 1.00 39.73 169 THR A C 1
ATOM 2311 O O . THR A 1 567 ? 58.186 122.358 120.884 1.00 39.73 169 THR A O 1
ATOM 2322 N N . VAL A 1 568 ? 59.599 123.748 119.810 1.00 39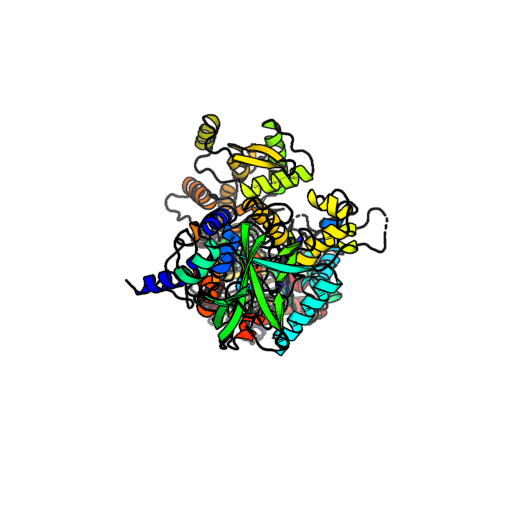.46 170 VAL A N 1
ATOM 2323 C CA . VAL A 1 568 ? 59.705 124.736 120.870 1.00 39.46 170 VAL A CA 1
ATOM 2324 C C . VAL A 1 568 ? 59.304 126.093 120.317 1.00 39.46 170 VAL A C 1
ATOM 2325 O O . VAL A 1 568 ? 59.431 126.365 119.117 1.00 39.46 170 VAL A O 1
ATOM 2338 N N . THR A 1 569 ? 58.810 126.941 121.216 1.00 38.74 171 THR A N 1
ATOM 2339 C CA . THR A 1 569 ? 58.268 128.253 120.898 1.00 38.74 171 THR A CA 1
ATOM 2340 C C . THR A 1 569 ? 59.253 129.347 121.288 1.00 38.74 171 THR A C 1
ATOM 2341 O O . THR A 1 569 ? 59.894 129.279 122.340 1.00 38.74 171 THR A O 1
ATOM 2352 N N . PHE A 1 570 ? 59.371 130.352 120.423 1.00 39.12 172 PHE A N 1
ATOM 2353 C CA . PHE A 1 570 ? 60.307 131.450 120.590 1.00 39.12 172 PHE A CA 1
ATOM 2354 C C . PHE A 1 570 ? 59.613 132.741 120.192 1.00 39.12 172 PHE A C 1
ATOM 2355 O O . PHE A 1 570 ? 58.732 132.740 119.332 1.00 39.12 172 PHE A O 1
ATOM 2372 N N . PHE A 1 571 ? 59.984 133.840 120.841 1.00 38.26 173 PHE A N 1
ATOM 2373 C CA . PHE A 1 571 ? 59.387 135.134 120.536 1.00 38.26 173 PHE A CA 1
ATOM 2374 C C . PHE A 1 571 ? 60.476 136.108 120.127 1.00 38.26 173 PHE A C 1
ATOM 2375 O O . PHE A 1 571 ? 61.459 136.293 120.848 1.00 38.26 173 PHE A O 1
ATOM 2392 N N . LEU A 1 572 ? 60.291 136.736 118.974 1.00 38.63 174 LEU A N 1
ATOM 2393 C CA . LEU A 1 572 ? 61.351 137.460 118.300 1.00 38.63 174 LEU A CA 1
ATOM 2394 C C . LEU A 1 572 ? 60.961 138.928 118.263 1.00 38.63 174 LEU A C 1
ATOM 2395 O O . LEU A 1 572 ? 59.866 139.263 117.807 1.00 38.63 174 LEU A O 1
ATOM 2411 N N . ASN A 1 573 ? 61.857 139.804 118.696 1.00 38.07 175 ASN A N 1
ATOM 2412 C CA . ASN A 1 573 ? 61.587 141.233 118.714 1.00 38.07 175 ASN A CA 1
ATOM 2413 C C . ASN A 1 573 ? 62.351 141.933 117.605 1.00 38.07 175 ASN A C 1
ATOM 2414 O O . ASN A 1 573 ? 63.571 141.789 117.501 1.00 38.07 175 ASN A O 1
ATOM 2425 N N . LYS A 1 574 ? 61.639 142.702 116.790 1.00 37.89 176 LYS A N 1
ATOM 2426 C CA . LYS A 1 574 ? 62.301 143.535 115.801 1.00 37.89 176 LYS A CA 1
ATOM 2427 C C . LYS A 1 574 ? 62.754 144.775 116.553 1.00 37.89 176 LYS A C 1
ATOM 2428 O O . LYS A 1 574 ? 61.928 145.510 117.106 1.00 37.89 176 LYS A O 1
ATOM 2447 N N . VAL A 1 575 ? 64.058 145.009 116.575 1.00 37.66 177 VAL A N 1
ATOM 2448 C CA . VAL A 1 575 ? 64.650 146.085 117.352 1.00 37.66 177 VAL A CA 1
ATOM 2449 C C . VAL A 1 575 ? 65.723 146.767 116.525 1.00 37.66 177 VAL A C 1
ATOM 2450 O O . VAL A 1 575 ? 66.460 146.116 115.776 1.00 37.66 177 VAL A O 1
ATOM 2463 N N . THR A 1 576 ? 65.827 148.080 116.684 1.00 37.26 178 THR A N 1
ATOM 2464 C CA . THR A 1 576 ? 66.922 148.832 116.091 1.00 37.26 178 THR A CA 1
ATOM 2465 C C . THR A 1 576 ? 68.158 148.652 116.961 1.00 37.26 178 THR A C 1
ATOM 2466 O O . THR A 1 576 ? 68.259 149.224 118.052 1.00 37.26 178 THR A O 1
ATOM 2477 N N . VAL A 1 577 ? 69.093 147.849 116.465 1.00 37.60 179 VAL A N 1
ATOM 2478 C CA . VAL A 1 577 ? 70.327 147.493 117.149 1.00 37.60 179 VAL A CA 1
ATOM 2479 C C . VAL A 1 577 ? 71.452 147.733 116.151 1.00 37.60 179 VAL A C 1
ATOM 2480 O O . VAL A 1 577 ? 71.381 147.274 115.006 1.00 37.60 179 VAL A O 1
ATOM 2493 N N . ASP A 1 578 ? 72.487 148.447 116.588 1.00 37.03 180 ASP A N 1
ATOM 2494 C CA . ASP A 1 578 ? 73.504 149.002 115.691 1.00 37.03 180 ASP A CA 1
ATOM 2495 C C . ASP A 1 578 ? 72.863 149.752 114.522 1.00 37.03 180 ASP A C 1
ATOM 2496 O O . ASP A 1 578 ? 73.421 149.827 113.425 1.00 37.03 180 ASP A O 1
ATOM 2505 N N . SER A 1 579 ? 71.682 150.313 114.768 1.00 37.11 181 SER A N 1
ATOM 2506 C CA . SER A 1 579 ? 70.828 151.001 113.802 1.00 37.11 181 SER A CA 1
ATOM 2507 C C . SER A 1 579 ? 70.308 150.112 112.670 1.00 37.11 181 SER A C 1
ATOM 2508 O O . SER A 1 579 ? 69.638 150.618 111.762 1.00 37.11 181 SER A O 1
ATOM 2516 N N . LYS A 1 580 ? 70.588 148.812 112.682 1.00 37.11 182 LYS A N 1
ATOM 2517 C CA . LYS A 1 580 ? 69.884 147.863 111.826 1.00 37.11 182 LYS A CA 1
ATOM 2518 C C . LYS A 1 580 ? 68.650 147.313 112.533 1.00 37.11 182 LYS A C 1
ATOM 2519 O O . LYS A 1 580 ? 68.629 147.167 113.754 1.00 37.11 182 LYS A O 1
ATOM 2538 N N . ASP A 1 581 ? 67.620 146.986 111.752 1.00 37.36 183 ASP A N 1
ATOM 2539 C CA . ASP A 1 581 ? 66.452 146.281 112.285 1.00 37.36 183 ASP A CA 1
ATOM 2540 C C . ASP A 1 581 ? 66.754 144.798 112.521 1.00 37.36 183 ASP A C 1
ATOM 2541 O O . ASP A 1 581 ? 66.334 143.905 111.781 1.00 37.36 183 ASP A O 1
ATOM 2550 N N . LEU A 1 582 ? 67.511 144.550 113.582 1.00 37.84 184 LEU A N 1
ATOM 2551 C CA . LEU A 1 582 ? 67.817 143.189 114.000 1.00 37.84 184 LEU A CA 1
ATOM 2552 C C . LEU A 1 582 ? 66.590 142.519 114.604 1.00 37.84 184 LEU A C 1
ATOM 2553 O O . LEU A 1 582 ? 65.778 143.157 115.273 1.00 37.84 184 LEU A O 1
ATOM 2569 N N . TRP A 1 583 ? 66.461 141.220 114.380 1.00 37.42 185 TRP A N 1
ATOM 2570 C CA . TRP A 1 583 ? 65.686 140.410 115.305 1.00 37.42 185 TRP A CA 1
ATOM 2571 C C . TRP A 1 583 ? 66.533 140.052 116.513 1.00 37.42 185 TRP A C 1
ATOM 2572 O O . TRP A 1 583 ? 67.668 139.590 116.377 1.00 37.42 185 TRP A O 1
ATOM 2593 N N . GLN A 1 584 ? 65.956 140.241 117.695 1.00 38.75 186 GLN A N 1
ATOM 2594 C CA . GLN A 1 584 ? 66.494 139.752 118.955 1.00 38.75 186 GLN A CA 1
ATOM 2595 C C . GLN A 1 584 ? 65.629 138.581 119.399 1.00 38.75 186 GLN A C 1
ATOM 2596 O O . GLN A 1 584 ? 64.406 138.714 119.506 1.00 38.75 186 GLN A O 1
ATOM 2610 N N . VAL A 1 585 ? 66.257 137.441 119.630 1.00 39.40 187 VAL A N 1
ATOM 2611 C CA . VAL A 1 585 ? 65.540 136.232 120.016 1.00 39.40 187 VAL A CA 1
ATOM 2612 C C . VAL A 1 585 ? 65.226 136.263 121.503 1.00 39.40 187 VAL A C 1
ATOM 2613 O O . VAL A 1 585 ? 66.008 136.776 122.313 1.00 39.40 187 VAL A O 1
ATOM 2626 N N . HIS A 1 586 ? 64.067 135.715 121.866 1.00 38.80 188 HIS A N 1
ATOM 2627 C CA . HIS A 1 586 ? 63.695 135.549 123.257 1.00 38.80 188 HIS A CA 1
ATOM 2628 C C . HIS A 1 586 ? 63.029 134.194 123.425 1.00 38.80 188 HIS A C 1
ATOM 2629 O O . HIS A 1 586 ? 62.453 133.631 122.487 1.00 38.80 188 HIS A O 1
ATOM 2643 N N . TYR A 1 587 ? 63.020 133.743 124.674 1.00 39.29 189 TYR A N 1
ATOM 2644 C CA . TYR A 1 587 ? 62.518 132.433 125.048 1.00 39.29 189 TYR A CA 1
ATOM 2645 C C . TYR A 1 587 ? 61.868 132.523 126.416 1.00 39.29 189 TYR A C 1
ATOM 2646 O O . TYR A 1 587 ? 62.181 133.404 127.215 1.00 39.29 189 TYR A O 1
ATOM 2664 N N . ILE A 1 588 ? 60.971 131.586 126.689 1.00 38.69 190 ILE A N 1
ATOM 2665 C CA . ILE A 1 588 ? 60.261 131.557 127.960 1.00 38.69 190 ILE A CA 1
ATOM 2666 C C . ILE A 1 588 ? 61.068 130.779 128.985 1.00 38.69 190 ILE A C 1
ATOM 2667 O O . ILE A 1 588 ? 61.420 129.615 128.767 1.00 38.69 190 ILE A O 1
ATOM 2683 N N . LYS A 1 589 ? 61.366 131.433 130.101 1.00 38.73 191 LYS A N 1
ATOM 2684 C CA . LYS A 1 589 ? 61.900 130.790 131.287 1.00 38.73 191 LYS A CA 1
ATOM 2685 C C . LYS A 1 589 ? 60.915 131.067 132.412 1.00 38.73 191 LYS A C 1
ATOM 2686 O O . LYS A 1 589 ? 60.587 132.228 132.681 1.00 38.73 191 LYS A O 1
ATOM 2705 N N . ASP A 1 590 ? 60.446 130.006 133.065 1.00 38.62 192 ASP A N 1
ATOM 2706 C CA . ASP A 1 590 ? 59.511 130.132 134.181 1.00 38.62 192 ASP A CA 1
ATOM 2707 C C . ASP A 1 590 ? 58.292 130.956 133.775 1.00 38.62 192 ASP A C 1
ATOM 2708 O O . ASP A 1 590 ? 57.773 131.765 134.547 1.00 38.62 192 ASP A O 1
ATOM 2717 N N . GLY A 1 591 ? 57.834 130.749 132.543 1.00 38.45 193 GLY A N 1
ATOM 2718 C CA . GLY A 1 591 ? 56.667 131.429 132.022 1.00 38.45 193 GLY A CA 1
ATOM 2719 C C . GLY A 1 591 ? 56.881 132.876 131.637 1.00 38.45 193 GLY A C 1
ATOM 2720 O O . GLY A 1 591 ? 55.928 133.525 131.188 1.00 38.45 193 GLY A O 1
ATOM 2724 N N . LYS A 1 592 ? 58.092 133.401 131.790 1.00 38.51 194 LYS A N 1
ATOM 2725 C CA . LYS A 1 592 ? 58.403 134.787 131.470 1.00 38.51 194 LYS A CA 1
ATOM 2726 C C . LYS A 1 592 ? 59.354 134.835 130.284 1.00 38.51 194 LYS A C 1
ATOM 2727 O O . LYS A 1 592 ? 60.342 134.098 130.248 1.00 38.51 194 LYS A O 1
ATOM 2746 N N . LEU A 1 593 ? 59.055 135.698 129.318 1.00 38.69 195 LEU A N 1
ATOM 2747 C CA . LEU A 1 593 ? 59.914 135.849 128.152 1.00 38.69 195 LEU A CA 1
ATOM 2748 C C . LEU A 1 593 ? 61.163 136.644 128.511 1.00 38.69 195 LEU A C 1
ATOM 2749 O O . LEU A 1 593 ? 61.076 137.797 128.945 1.00 38.69 195 LEU A O 1
ATOM 2765 N N . ALA A 1 594 ? 62.320 136.026 128.303 1.00 38.93 196 ALA A N 1
ATOM 2766 C CA . ALA A 1 594 ? 63.647 136.523 128.581 1.00 38.93 196 ALA A CA 1
ATOM 2767 C C . ALA A 1 594 ? 64.445 136.546 127.285 1.00 38.93 196 ALA A C 1
ATOM 2768 O O . ALA A 1 594 ? 64.275 135.653 126.448 1.00 38.93 196 ALA A O 1
ATOM 2775 N N . PRO A 1 595 ? 65.324 137.524 127.084 1.00 39.44 197 PRO A N 1
ATOM 2776 C CA . PRO A 1 595 ? 66.138 137.503 125.867 1.00 39.44 197 PRO A CA 1
ATOM 2777 C C . PRO A 1 595 ? 67.018 136.266 125.835 1.00 39.44 197 PRO A C 1
ATOM 2778 O O . PRO A 1 595 ? 67.633 135.884 126.833 1.00 39.44 197 PRO A O 1
ATOM 2789 N N . PHE A 1 596 ? 67.071 135.644 124.663 1.00 41.23 198 PHE A N 1
ATOM 2790 C CA . PHE A 1 596 ? 67.899 134.468 124.450 1.00 41.23 198 PHE A CA 1
ATOM 2791 C C . PHE A 1 596 ? 69.366 134.836 124.294 1.00 41.23 198 PHE A C 1
ATOM 2792 O O . PHE A 1 596 ? 69.710 135.816 123.627 1.00 41.23 198 PHE A O 1
ATOM 2809 N N . LYS A 1 597 ? 70.232 134.039 124.915 1.00 42.73 199 LYS A N 1
ATOM 2810 C CA . LYS A 1 597 ? 71.655 134.331 124.965 1.00 42.73 199 LYS A CA 1
ATOM 2811 C C . LYS A 1 597 ? 72.505 133.150 124.519 1.00 42.73 199 LYS A C 1
ATOM 2812 O O . LYS A 1 597 ? 72.104 131.985 124.564 1.00 42.73 199 LYS A O 1
ATOM 2831 N N . VAL A 1 598 ? 73.711 133.520 124.095 1.00 44.23 200 VAL A N 1
ATOM 2832 C CA . VAL A 1 598 ? 74.713 132.656 123.491 1.00 44.23 200 VAL A CA 1
ATOM 2833 C C . VAL A 1 598 ? 76.050 133.056 124.096 1.00 44.23 200 VAL A C 1
ATOM 2834 O O . VAL A 1 598 ? 76.144 134.006 124.872 1.00 44.23 200 VAL A O 1
ATOM 2847 N N . ILE A 1 599 ? 77.088 132.294 123.771 1.00 46.84 201 ILE A N 1
ATOM 2848 C CA . ILE A 1 599 ? 78.414 132.651 124.252 1.00 46.84 201 ILE A CA 1
ATOM 2849 C C . ILE A 1 599 ? 78.921 133.854 123.470 1.00 46.84 201 ILE A C 1
ATOM 2850 O O . ILE A 1 599 ? 78.949 133.844 122.232 1.00 46.84 201 ILE A O 1
ATOM 2866 N N . GLY A 1 600 ? 79.328 134.898 124.189 1.00 45.99 202 GLY A N 1
ATOM 2867 C CA . GLY A 1 600 ? 80.015 136.031 123.605 1.00 45.99 202 GLY A CA 1
ATOM 2868 C C . GLY A 1 600 ? 81.510 136.006 123.861 1.00 45.99 202 GLY A C 1
ATOM 2869 O O . GLY A 1 600 ? 81.978 135.483 124.878 1.00 45.99 202 GLY A O 1
ATOM 2873 N N . ASP A 1 601 ? 82.242 136.648 122.957 1.00 46.45 203 ASP A N 1
ATOM 2874 C CA . ASP A 1 601 ? 83.689 136.764 123.075 1.00 46.45 203 ASP A CA 1
ATOM 2875 C C . ASP A 1 601 ? 84.062 137.762 124.164 1.00 46.45 203 ASP A C 1
ATOM 2876 O O . ASP A 1 601 ? 83.665 138.931 124.080 1.00 46.45 203 ASP A O 1
ATOM 2885 N N . PRO A 1 602 ? 84.807 137.358 125.194 1.00 46.25 204 PRO A N 1
ATOM 2886 C CA . PRO A 1 602 ? 85.164 138.313 126.254 1.00 46.25 204 PRO A CA 1
ATOM 2887 C C . PRO A 1 602 ? 85.876 139.550 125.738 1.00 46.25 204 PRO A C 1
ATOM 2888 O O . PRO A 1 602 ? 85.785 140.618 126.356 1.00 46.25 204 PRO A O 1
ATOM 2899 N N . VAL A 1 603 ? 86.594 139.430 124.624 1.00 46.01 205 VAL A N 1
ATOM 2900 C CA . VAL A 1 603 ? 87.364 140.549 124.089 1.00 46.01 205 VAL A CA 1
ATOM 2901 C C . VAL A 1 603 ? 86.460 141.526 123.349 1.00 46.01 205 VAL A C 1
ATOM 2902 O O . VAL A 1 603 ? 86.382 142.711 123.691 1.00 46.01 205 VAL A O 1
ATOM 2915 N N . SER A 1 604 ? 85.761 141.038 122.330 1.00 45.97 206 SER A N 1
ATOM 2916 C CA . SER A 1 604 ? 84.909 141.876 121.501 1.00 45.97 206 SER A CA 1
ATOM 2917 C C . SER A 1 604 ? 83.477 141.929 122.000 1.00 45.97 206 SER A C 1
ATOM 2918 O O . SER A 1 604 ? 82.678 142.707 121.467 1.00 45.97 206 SER A O 1
ATOM 2926 N N . LYS A 1 605 ? 83.140 141.135 123.011 1.00 45.88 207 LYS A N 1
ATOM 2927 C CA . LYS A 1 605 ? 81.771 141.043 123.499 1.00 45.88 207 LYS A CA 1
ATOM 2928 C C . LYS A 1 605 ? 80.829 140.711 122.348 1.00 45.88 207 LYS A C 1
ATOM 2929 O O . LYS A 1 605 ? 79.735 141.266 122.231 1.00 45.88 207 LYS A O 1
ATOM 2948 N N . GLN A 1 606 ? 81.265 139.804 121.480 1.00 46.06 208 GLN A N 1
ATOM 2949 C CA . GLN A 1 606 ? 80.466 139.421 120.331 1.00 46.06 208 GLN A CA 1
ATOM 2950 C C . GLN A 1 606 ? 80.430 137.910 120.172 1.00 46.06 208 GLN A C 1
ATOM 2951 O O . GLN A 1 606 ? 81.392 137.218 120.517 1.00 46.06 208 GLN A O 1
ATOM 2965 N N . PRO A 1 607 ? 79.326 137.376 119.656 1.00 46.35 209 PRO A N 1
ATOM 2966 C CA . PRO A 1 607 ? 79.027 135.954 119.851 1.00 46.35 209 PRO A CA 1
ATOM 2967 C C . PRO A 1 607 ? 80.074 135.088 119.167 1.00 46.35 209 PRO A C 1
ATOM 2968 O O . PRO A 1 607 ? 80.406 135.297 117.999 1.00 46.35 209 PRO A O 1
ATOM 2979 N N . MET A 1 608 ? 80.600 134.112 119.901 1.00 48.66 210 MET A N 1
ATOM 2980 C CA . MET A 1 608 ? 81.497 133.144 119.286 1.00 48.66 210 MET A CA 1
ATOM 2981 C C . MET A 1 608 ? 80.733 132.205 118.365 1.00 48.66 210 MET A C 1
ATOM 2982 O O . MET A 1 608 ? 79.746 131.582 118.765 1.00 48.66 210 MET A O 1
ATOM 2996 N N . THR A 1 609 ? 81.197 132.116 117.124 1.00 51.68 211 THR A N 1
ATOM 2997 C CA . THR A 1 609 ? 80.707 131.147 116.163 1.00 51.68 211 THR A CA 1
ATOM 2998 C C . THR A 1 609 ? 81.334 129.781 116.438 1.00 51.68 211 THR A C 1
ATOM 2999 O O . THR A 1 609 ? 82.280 129.647 117.217 1.00 51.68 211 THR A O 1
ATOM 3010 N N . ALA A 1 610 ? 80.766 128.741 115.839 1.00 57.09 212 ALA A N 1
ATOM 3011 C CA . ALA A 1 610 ? 81.490 127.481 115.769 1.00 57.09 212 ALA A CA 1
ATOM 3012 C C . ALA A 1 610 ? 82.778 127.639 114.964 1.00 57.09 212 ALA A C 1
ATOM 3013 O O . ALA A 1 610 ? 82.866 128.435 114.024 1.00 57.09 212 ALA A O 1
ATOM 3020 N N . ASP A 1 611 ? 83.784 126.864 115.358 1.00 59.99 213 ASP A N 1
ATOM 3021 C CA . ASP A 1 611 ? 85.095 126.798 114.719 1.00 59.99 213 ASP A CA 1
ATOM 3022 C C . ASP A 1 611 ? 85.062 125.972 113.439 1.00 59.99 213 ASP A C 1
ATOM 3023 O O . ASP A 1 611 ? 83.993 125.707 112.881 1.00 59.99 213 ASP A O 1
ATOM 3032 N N . TYR A 1 612 ? 86.242 125.570 112.975 1.00 54.70 214 TYR A N 1
ATOM 3033 C CA . TYR A 1 612 ? 86.384 124.360 112.180 1.00 54.70 214 TYR A CA 1
ATOM 3034 C C . TYR A 1 612 ? 87.173 123.367 113.012 1.00 54.70 214 TYR A C 1
ATOM 3035 O O . TYR A 1 612 ? 88.320 123.632 113.387 1.00 54.70 214 TYR A O 1
ATOM 3053 N N . ASP A 1 613 ? 86.555 122.229 113.297 1.00 64.39 215 ASP A N 1
ATOM 3054 C CA . ASP A 1 613 ? 87.274 121.095 113.838 1.00 64.39 215 ASP A CA 1
ATOM 3055 C C . ASP A 1 613 ? 87.977 120.370 112.710 1.00 64.39 215 ASP A C 1
ATOM 3056 O O . ASP A 1 613 ? 87.471 120.283 111.588 1.00 64.39 215 ASP A O 1
ATOM 3065 N N . LEU A 1 614 ? 89.144 119.835 113.021 1.00 57.62 216 LEU A N 1
ATOM 3066 C CA . LEU A 1 614 ? 89.930 119.118 112.043 1.00 57.62 216 LEU A CA 1
ATOM 3067 C C . LEU A 1 614 ? 90.134 117.669 112.430 1.00 57.62 216 LEU A C 1
ATOM 3068 O O . LEU A 1 614 ? 90.086 117.274 113.599 1.00 57.62 216 LEU A O 1
ATOM 3084 N N . LEU A 1 615 ? 90.372 116.915 111.380 1.00 54.63 217 LEU A N 1
ATOM 3085 C CA . LEU A 1 615 ? 90.364 115.476 111.273 1.00 54.63 217 LEU A CA 1
ATOM 3086 C C . LEU A 1 615 ? 91.759 115.305 110.713 1.00 54.63 217 LEU A C 1
ATOM 3087 O O . LEU A 1 615 ? 92.498 116.293 110.691 1.00 54.63 217 LEU A O 1
ATOM 3103 N N . THR A 1 616 ? 92.183 114.139 110.262 1.00 53.79 218 THR A N 1
ATOM 3104 C CA . THR A 1 616 ? 93.599 113.867 110.361 1.00 53.79 218 THR A CA 1
ATOM 3105 C C . THR A 1 616 ? 94.333 114.622 109.271 1.00 53.79 218 THR A C 1
ATOM 3106 O O . THR A 1 616 ? 93.827 114.843 108.168 1.00 53.79 218 THR A O 1
ATOM 3117 N N . VAL A 1 617 ? 95.552 115.015 109.611 1.00 53.45 219 VAL A N 1
ATOM 3118 C CA . VAL A 1 617 ? 96.449 115.739 108.732 1.00 53.45 219 VAL A CA 1
ATOM 3119 C C . VAL A 1 617 ? 97.621 114.813 108.510 1.00 53.45 219 VAL A C 1
ATOM 3120 O O . VAL A 1 617 ? 98.263 114.367 109.469 1.00 53.45 219 VAL A O 1
ATOM 3133 N N . MET A 1 618 ? 97.891 114.516 107.250 1.00 53.89 220 MET A N 1
ATOM 3134 C CA . MET A 1 618 ? 98.788 113.423 106.916 1.00 53.89 220 MET A CA 1
ATOM 3135 C C . MET A 1 618 ? 99.835 113.846 105.905 1.00 53.89 220 MET A C 1
ATOM 3136 O O . MET A 1 618 ? 99.563 114.598 104.966 1.00 53.89 220 MET A O 1
ATOM 3150 N N . TYR A 1 619 ? 101.036 113.344 106.137 1.00 57.89 221 TYR A N 1
ATOM 3151 C CA . TYR A 1 619 ? 102.280 113.837 105.583 1.00 57.89 221 TYR A CA 1
ATOM 3152 C C . TYR A 1 619 ? 103.060 112.652 105.047 1.00 57.89 221 TYR A C 1
ATOM 3153 O O . TYR A 1 619 ? 102.965 111.538 105.568 1.00 57.89 221 TYR A O 1
ATOM 3171 N N . SER A 1 620 ? 103.832 112.900 103.999 1.00 62.02 222 SER A N 1
ATOM 3172 C CA . SER A 1 620 ? 104.717 111.868 103.490 1.00 62.02 222 SER A CA 1
ATOM 3173 C C . SER A 1 620 ? 105.846 111.573 104.465 1.00 62.02 222 SER A C 1
ATOM 3174 O O . SER A 1 620 ? 106.289 112.430 105.233 1.00 62.02 222 SER A O 1
ATOM 3182 N N . TYR A 1 621 ? 106.299 110.322 104.425 1.00 66.33 223 TYR A N 1
ATOM 3183 C CA . TYR A 1 621 ? 107.526 109.939 105.101 1.00 66.33 223 TYR A CA 1
ATOM 3184 C C . TYR A 1 621 ? 108.678 110.852 104.714 1.00 66.33 223 TYR A C 1
ATOM 3185 O O . TYR A 1 621 ? 109.631 111.018 105.484 1.00 66.33 223 TYR A O 1
ATOM 3203 N N . SER A 1 622 ? 108.609 111.454 103.525 1.00 69.17 224 SER A N 1
ATOM 3204 C CA . SER A 1 622 ? 109.667 112.345 103.068 1.00 69.17 224 SER A CA 1
ATOM 3205 C C . SER A 1 622 ? 109.816 113.589 103.927 1.00 69.17 224 SER A C 1
ATOM 3206 O O . SER A 1 622 ? 110.786 114.333 103.743 1.00 69.17 224 SER A O 1
ATOM 3214 N N . ASP A 1 623 ? 108.885 113.844 104.845 1.00 64.93 225 ASP A N 1
ATOM 3215 C CA . ASP A 1 623 ? 109.050 114.903 105.831 1.00 64.93 225 ASP A CA 1
ATOM 3216 C C . ASP A 1 623 ? 108.711 114.415 107.233 1.00 64.93 225 ASP A C 1
ATOM 3217 O O . ASP A 1 623 ? 108.452 115.230 108.124 1.00 64.93 225 ASP A O 1
ATOM 3226 N N . LEU A 1 624 ? 108.723 113.103 107.449 1.00 66.07 226 LEU A N 1
ATOM 3227 C CA . LEU A 1 624 ? 108.642 112.549 108.791 1.00 66.07 226 LEU A CA 1
ATOM 3228 C C . LEU A 1 624 ? 109.822 113.058 109.599 1.00 66.07 226 LEU A C 1
ATOM 3229 O O . LEU A 1 624 ? 110.971 112.684 109.344 1.00 66.07 226 LEU A O 1
ATOM 3245 N N . GLY A 1 625 ? 109.539 113.908 110.577 1.00 66.76 227 GLY A N 1
ATOM 3246 C CA . GLY A 1 625 ? 110.571 114.612 111.288 1.00 66.76 227 GLY A CA 1
ATOM 3247 C C . GLY A 1 625 ? 110.160 114.955 112.707 1.00 66.76 227 GLY A C 1
ATOM 3248 O O . GLY A 1 625 ? 109.165 115.646 112.951 1.00 66.76 227 GLY A O 1
ATOM 3252 N N . PRO A 1 626 ? 110.940 114.471 113.678 1.00 70.49 228 PRO A N 1
ATOM 3253 C CA . PRO A 1 626 ? 110.456 114.427 115.065 1.00 70.49 228 PRO A CA 1
ATOM 3254 C C . PRO A 1 626 ? 110.313 115.812 115.650 1.00 70.49 228 PRO A C 1
ATOM 3255 O O . PRO A 1 626 ? 109.439 116.044 116.494 1.00 70.49 228 PRO A O 1
ATOM 3266 N N . GLN A 1 627 ? 111.158 116.740 115.207 1.00 68.18 229 GLN A N 1
ATOM 3267 C CA . GLN A 1 627 ? 111.044 118.144 115.563 1.00 68.18 229 GLN A CA 1
ATOM 3268 C C . GLN A 1 627 ? 109.729 118.740 115.088 1.00 68.18 229 GLN A C 1
ATOM 3269 O O . GLN A 1 627 ? 109.378 119.848 115.508 1.00 68.18 229 GLN A O 1
ATOM 3283 N N . ASP A 1 628 ? 108.993 118.022 114.246 1.00 63.73 230 ASP A N 1
ATOM 3284 C CA . ASP A 1 628 ? 107.668 118.416 113.791 1.00 63.73 230 ASP A CA 1
ATOM 3285 C C . ASP A 1 628 ? 106.557 117.533 114.341 1.00 63.73 230 ASP A C 1
ATOM 3286 O O . ASP A 1 628 ? 105.492 118.041 114.700 1.00 63.73 230 ASP A O 1
ATOM 3295 N N . LYS A 1 629 ? 106.780 116.221 114.410 1.00 62.98 231 LYS A N 1
ATOM 3296 C CA . LYS A 1 629 ? 105.736 115.285 114.825 1.00 62.98 231 LYS A CA 1
ATOM 3297 C C . LYS A 1 629 ? 105.347 115.430 116.293 1.00 62.98 231 LYS A C 1
ATOM 3298 O O . LYS A 1 629 ? 104.157 115.447 116.630 1.00 62.98 231 LYS A O 1
ATOM 3317 N N . LEU A 1 630 ? 106.334 115.524 117.181 1.00 62.66 232 LEU A N 1
ATOM 3318 C CA . LEU A 1 630 ? 106.082 115.382 118.611 1.00 62.66 232 LEU A CA 1
ATOM 3319 C C . LEU A 1 630 ? 104.968 116.268 119.152 1.00 62.66 232 LEU A C 1
ATOM 3320 O O . LEU A 1 630 ? 104.854 117.453 118.829 1.00 62.66 232 LEU A O 1
ATOM 3336 N N . LYS A 1 631 ? 104.148 115.638 119.990 1.00 61.01 233 LYS A N 1
ATOM 3337 C CA . LYS A 1 631 ? 103.048 116.239 120.728 1.00 61.01 233 LYS A CA 1
ATOM 3338 C C . LYS A 1 631 ? 103.579 116.567 122.118 1.00 61.01 233 LYS A C 1
ATOM 3339 O O . LYS A 1 631 ? 104.243 115.728 122.736 1.00 61.01 233 LYS A O 1
ATOM 3358 N N . GLN A 1 632 ? 103.296 117.765 122.618 1.00 61.47 234 GLN A N 1
ATOM 3359 C CA . GLN A 1 632 ? 103.996 118.282 123.794 1.00 61.47 234 GLN A CA 1
ATOM 3360 C C . GLN A 1 632 ? 103.064 119.103 124.676 1.00 61.47 234 GLN A C 1
ATOM 3361 O O . GLN A 1 632 ? 102.856 120.303 124.436 1.00 61.47 234 GLN A O 1
ATOM 3375 N N . PRO A 1 633 ? 102.480 118.490 125.711 1.00 60.25 235 PRO A N 1
ATOM 3376 C CA . PRO A 1 633 ? 101.867 119.272 126.796 1.00 60.25 235 PRO A CA 1
ATOM 3377 C C . PRO A 1 633 ? 102.920 119.886 127.715 1.00 60.25 235 PRO A C 1
ATOM 3378 O O . PRO A 1 633 ? 103.854 119.213 128.158 1.00 60.25 235 PRO A O 1
ATOM 3389 N N . LEU A 1 634 ? 102.750 121.175 127.997 1.00 62.07 236 LEU A N 1
ATOM 3390 C CA . LEU A 1 634 ? 103.608 121.979 128.865 1.00 62.07 236 LEU A CA 1
ATOM 3391 C C . LEU A 1 634 ? 102.870 123.292 129.064 1.00 62.07 236 LEU A C 1
ATOM 3392 O O . LEU A 1 634 ? 101.819 123.512 128.456 1.00 62.07 236 LEU A O 1
ATOM 3408 N N . THR A 1 635 ? 103.404 124.170 129.921 1.00 62.58 237 THR A N 1
ATOM 3409 C CA . THR A 1 635 ? 103.065 125.556 129.623 1.00 62.58 237 THR A CA 1
ATOM 3410 C C . THR A 1 635 ? 104.179 126.601 129.663 1.00 62.58 237 THR A C 1
ATOM 3411 O O . THR A 1 635 ? 105.014 126.627 128.754 1.00 62.58 237 THR A O 1
ATOM 3422 N N . TRP A 1 636 ? 104.242 127.443 130.695 1.00 62.57 238 TRP A N 1
ATOM 3423 C CA . TRP A 1 636 ? 105.018 128.658 130.467 1.00 62.57 238 TRP A CA 1
ATOM 3424 C C . TRP A 1 636 ? 106.482 128.512 130.842 1.00 62.57 238 TRP A C 1
ATOM 3425 O O . TRP A 1 636 ? 107.374 128.825 130.048 1.00 62.57 238 TRP A O 1
ATOM 3446 N N . GLU A 1 637 ? 106.730 128.062 132.070 1.00 64.09 239 GLU A N 1
ATOM 3447 C CA . GLU A 1 637 ? 108.096 127.949 132.555 1.00 64.09 239 GLU A CA 1
ATOM 3448 C C . GLU A 1 637 ? 108.892 126.952 131.735 1.00 64.09 239 GLU A C 1
ATOM 3449 O O . GLU A 1 637 ? 110.041 127.216 131.370 1.00 64.09 239 GLU A O 1
ATOM 3461 N N . GLN A 1 638 ? 108.258 125.845 131.354 1.00 65.09 240 GLN A N 1
ATOM 3462 C CA . GLN A 1 638 ? 108.938 124.832 130.560 1.00 65.09 240 GLN A CA 1
ATOM 3463 C C . GLN A 1 638 ? 109.270 125.336 129.166 1.00 65.09 240 GLN A C 1
ATOM 3464 O O . GLN A 1 638 ? 110.372 125.093 128.659 1.00 65.09 240 GLN A O 1
ATOM 3478 N N . TRP A 1 639 ? 108.374 126.107 128.561 1.00 65.01 241 TRP A N 1
ATOM 3479 C CA . TRP A 1 639 ? 108.677 126.653 127.248 1.00 65.01 241 TRP A CA 1
ATOM 3480 C C . TRP A 1 639 ? 109.768 127.709 127.330 1.00 65.01 241 TRP A C 1
ATOM 3481 O O . TRP A 1 639 ? 110.771 127.638 126.611 1.00 65.01 241 TRP A O 1
ATOM 3502 N N . LYS A 1 640 ? 109.597 128.688 128.214 1.00 66.73 242 LYS A N 1
ATOM 3503 C CA . LYS A 1 640 ? 110.518 129.815 128.236 1.00 66.73 242 LYS A CA 1
ATOM 3504 C C . LYS A 1 640 ? 111.910 129.427 128.725 1.00 66.73 242 LYS A C 1
ATOM 3505 O O . LYS A 1 640 ? 112.902 130.019 128.288 1.00 66.73 242 LYS A O 1
ATOM 3524 N N . GLU A 1 641 ? 112.010 128.443 129.626 1.00 69.14 243 GLU A N 1
ATOM 3525 C CA . GLU A 1 641 ? 113.305 127.846 129.933 1.00 69.14 243 GLU A CA 1
ATOM 3526 C C . GLU A 1 641 ? 113.843 127.034 128.767 1.00 69.14 243 GLU A C 1
ATOM 3527 O O . GLU A 1 641 ? 115.056 127.027 128.523 1.00 69.14 243 GLU A O 1
ATOM 3539 N N . SER A 1 642 ? 112.972 126.340 128.036 1.00 73.63 244 SER A N 1
ATOM 3540 C CA . SER A 1 642 ? 113.471 125.380 127.062 1.00 73.63 244 SER A CA 1
ATOM 3541 C C . SER A 1 642 ? 114.286 126.080 125.986 1.00 73.63 244 SER A C 1
ATOM 3542 O O . SER A 1 642 ? 115.371 125.618 125.613 1.00 73.63 244 SER A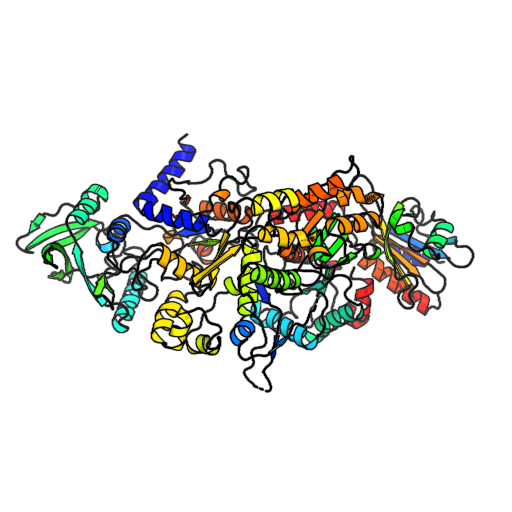 O 1
ATOM 3550 N N . VAL A 1 643 ? 113.782 127.196 125.471 1.00 74.35 245 VAL A N 1
ATOM 3551 C CA . VAL A 1 643 ? 114.375 127.870 124.323 1.00 74.35 245 VAL A CA 1
ATOM 3552 C C . VAL A 1 643 ? 115.106 129.128 124.775 1.00 74.35 245 VAL A C 1
ATOM 3553 O O . VAL A 1 643 ? 114.532 129.986 125.457 1.00 74.35 245 VAL A O 1
ATOM 3566 N N . THR A 1 644 ? 116.371 129.229 124.379 1.00 76.03 246 THR A N 1
ATOM 3567 C CA . THR A 1 644 ? 117.179 130.419 124.607 1.00 76.03 246 THR A CA 1
ATOM 3568 C C . THR A 1 644 ? 116.598 131.613 123.858 1.00 76.03 246 THR A C 1
ATOM 3569 O O . THR A 1 644 ? 115.921 131.465 122.838 1.00 76.03 246 THR A O 1
ATOM 3580 N N . TYR A 1 645 ? 116.874 132.812 124.368 1.00 69.35 247 TYR A N 1
ATOM 3581 C CA . TYR A 1 645 ? 116.127 134.011 124.002 1.00 69.35 247 TYR A CA 1
ATOM 3582 C C . TYR A 1 645 ? 116.295 134.405 122.555 1.00 69.35 247 TYR A C 1
ATOM 3583 O O . TYR A 1 645 ? 115.784 135.462 122.160 1.00 69.35 247 TYR A O 1
ATOM 3601 N N . GLU A 1 646 ? 116.989 133.603 121.752 1.00 71.54 248 GLU A N 1
ATOM 3602 C CA . GLU A 1 646 ? 117.125 133.883 120.331 1.00 71.54 248 GLU A CA 1
ATOM 3603 C C . GLU A 1 646 ? 117.143 132.609 119.493 1.00 71.54 248 GLU A C 1
ATOM 3604 O O . GLU A 1 646 ? 117.408 132.685 118.287 1.00 71.54 248 GLU A O 1
ATOM 3616 N N . GLU A 1 647 ? 116.861 131.448 120.088 1.00 76.67 249 GLU A N 1
ATOM 3617 C CA . GLU A 1 647 ? 116.523 130.246 119.331 1.00 76.67 249 GLU A CA 1
ATOM 3618 C C . GLU A 1 647 ? 115.103 130.492 118.837 1.00 76.67 249 GLU A C 1
ATOM 3619 O O . GLU A 1 647 ? 114.185 129.700 119.075 1.00 76.67 249 GLU A O 1
ATOM 3631 N N . LEU A 1 648 ? 114.943 131.614 118.147 1.00 68.46 250 LEU A N 1
ATOM 3632 C CA . LEU A 1 648 ? 113.685 132.325 117.991 1.00 68.46 250 LEU A CA 1
ATOM 3633 C C . LEU A 1 648 ? 112.942 131.969 116.714 1.00 68.46 250 LEU A C 1
ATOM 3634 O O . LEU A 1 648 ? 113.541 131.784 115.651 1.00 68.46 250 LEU A O 1
ATOM 3650 N N . THR A 1 649 ? 111.624 131.877 116.847 1.00 66.88 251 THR A N 1
ATOM 3651 C CA . THR A 1 649 ? 110.706 132.134 115.761 1.00 66.88 251 THR A CA 1
ATOM 3652 C C . THR A 1 649 ? 109.878 133.346 116.162 1.00 66.88 251 THR A C 1
ATOM 3653 O O . THR A 1 649 ? 109.250 133.335 117.231 1.00 66.88 251 THR A O 1
ATOM 3664 N N . PRO A 1 650 ? 109.836 134.400 115.334 1.00 67.50 252 PRO A N 1
ATOM 3665 C CA . PRO A 1 650 ? 109.602 135.752 115.857 1.00 67.50 252 PRO A CA 1
ATOM 3666 C C . PRO A 1 650 ? 108.535 135.886 116.933 1.00 67.50 252 PRO A C 1
ATOM 3667 O O . PRO A 1 650 ? 108.818 136.424 118.004 1.00 67.50 252 PRO A O 1
ATOM 3678 N N . LYS A 1 651 ? 107.319 135.404 116.680 1.00 64.74 253 LYS A N 1
ATOM 3679 C CA . LYS A 1 651 ? 106.259 135.552 117.673 1.00 64.74 253 LYS A CA 1
ATOM 3680 C C . LYS A 1 651 ? 106.631 134.965 119.029 1.00 64.74 253 LYS A C 1
ATOM 3681 O O . LYS A 1 651 ? 106.168 135.456 120.064 1.00 64.74 253 LYS A O 1
ATOM 3700 N N . TYR A 1 652 ? 107.455 133.920 119.044 1.00 64.69 254 TYR A N 1
ATOM 3701 C CA . TYR A 1 652 ? 107.908 133.336 120.305 1.00 64.69 254 TYR A CA 1
ATOM 3702 C C . TYR A 1 652 ? 108.600 134.346 121.220 1.00 64.69 254 TYR A C 1
ATOM 3703 O O . TYR A 1 652 ? 108.618 134.155 122.442 1.00 64.69 254 TYR A O 1
ATOM 3721 N N . LYS A 1 653 ? 109.187 135.404 120.664 1.00 65.63 255 LYS A N 1
ATOM 3722 C CA . LYS A 1 653 ? 109.748 136.465 121.500 1.00 65.63 255 LYS A CA 1
ATOM 3723 C C . LYS A 1 653 ? 108.691 137.091 122.405 1.00 65.63 255 LYS A C 1
ATOM 3724 O O . LYS A 1 653 ? 108.941 137.327 123.595 1.00 65.63 255 LYS A O 1
ATOM 3743 N N . GLU A 1 654 ? 107.478 137.275 121.888 1.00 64.19 256 GLU A N 1
ATOM 3744 C CA . GLU A 1 654 ? 106.361 137.683 122.733 1.00 64.19 256 GLU A CA 1
ATOM 3745 C C . GLU A 1 654 ? 106.037 136.637 123.784 1.00 64.19 256 GLU A C 1
ATOM 3746 O O . GLU A 1 654 ? 105.576 136.982 124.877 1.00 64.19 256 GLU A O 1
ATOM 3758 N N . LEU A 1 655 ? 106.219 135.360 123.467 1.00 63.78 257 LEU A N 1
ATOM 3759 C CA . LEU A 1 655 ? 106.056 134.336 124.490 1.00 63.78 257 LEU A CA 1
ATOM 3760 C C . LEU A 1 655 ? 107.098 134.466 125.594 1.00 63.78 257 LEU A C 1
ATOM 3761 O O . LEU A 1 655 ? 106.826 134.087 126.739 1.00 63.78 257 LEU A O 1
ATOM 3777 N N . TYR A 1 656 ? 108.290 134.992 125.291 1.00 67.25 258 TYR A N 1
ATOM 3778 C CA . TYR A 1 656 ? 109.162 135.437 126.375 1.00 67.25 258 TYR A CA 1
ATOM 3779 C C . TYR A 1 656 ? 108.549 136.606 127.133 1.00 67.25 258 TYR A C 1
ATOM 3780 O O . TYR A 1 656 ? 108.633 136.670 128.365 1.00 67.25 258 TYR A O 1
ATOM 3798 N N . ASN A 1 657 ? 107.930 137.542 126.414 1.00 63.67 259 ASN A N 1
ATOM 3799 C CA . ASN A 1 657 ? 107.430 138.748 127.062 1.00 63.67 259 ASN A CA 1
ATOM 3800 C C . ASN A 1 657 ? 106.191 138.483 127.914 1.00 63.67 259 ASN A C 1
ATOM 3801 O O . ASN A 1 657 ? 106.082 139.021 129.022 1.00 63.67 259 ASN A O 1
ATOM 3812 N N . SER A 1 658 ? 105.246 137.669 127.439 1.00 61.37 260 SER A N 1
ATOM 3813 C CA . SER A 1 658 ? 103.957 137.565 128.117 1.00 61.37 260 SER A CA 1
ATOM 3814 C C . SER A 1 658 ? 103.575 136.113 128.352 1.00 61.37 260 SER A C 1
ATOM 3815 O O . SER A 1 658 ? 103.607 135.296 127.426 1.00 61.37 260 SER A O 1
ATOM 3823 N N . GLU A 1 659 ? 103.216 135.804 129.599 1.00 61.05 261 GLU A N 1
ATOM 3824 C CA . GLU A 1 659 ? 102.614 134.518 129.931 1.00 61.05 261 GLU A CA 1
ATOM 3825 C C . GLU A 1 659 ? 101.170 134.402 129.449 1.00 61.05 261 GLU A C 1
ATOM 3826 O O . GLU A 1 659 ? 100.715 133.303 129.116 1.00 61.05 261 GLU A O 1
ATOM 3838 N N . VAL A 1 660 ? 100.436 135.516 129.417 1.00 59.54 262 VAL A N 1
ATOM 3839 C CA . VAL A 1 660 ? 99.026 135.489 129.026 1.00 59.54 262 VAL A CA 1
ATOM 3840 C C . VAL A 1 660 ? 98.853 134.999 127.595 1.00 59.54 262 VAL A C 1
ATOM 3841 O O . VAL A 1 660 ? 98.025 134.122 127.316 1.00 59.54 262 VAL A O 1
ATOM 3854 N N . LEU A 1 661 ? 99.600 135.581 126.662 1.00 59.79 263 LEU A N 1
ATOM 3855 C CA . LEU A 1 661 ? 99.464 135.161 125.273 1.00 59.79 263 LEU A CA 1
ATOM 3856 C C . LEU A 1 661 ? 99.922 133.730 125.081 1.00 59.79 263 LEU A C 1
ATOM 3857 O O . LEU A 1 661 ? 99.350 132.998 124.270 1.00 59.79 263 LEU A O 1
ATOM 3873 N N . TYR A 1 662 ? 100.963 133.312 125.793 1.00 61.23 264 TYR A N 1
ATOM 3874 C CA . TYR A 1 662 ? 101.337 131.909 125.729 1.00 61.23 264 TYR A CA 1
ATOM 3875 C C . TYR A 1 662 ? 100.198 131.026 126.204 1.00 61.23 264 TYR A C 1
ATOM 3876 O O . TYR A 1 662 ? 99.875 130.022 125.563 1.00 61.23 264 TYR A O 1
ATOM 3894 N N . ASN A 1 663 ? 99.541 131.411 127.292 1.00 59.70 265 ASN A N 1
ATOM 3895 C CA . ASN A 1 663 ? 98.460 130.585 127.808 1.00 59.70 265 ASN A CA 1
ATOM 3896 C C . ASN A 1 663 ? 97.282 130.544 126.851 1.00 59.70 265 ASN A C 1
ATOM 3897 O O . ASN A 1 663 ? 96.820 129.456 126.509 1.00 59.70 265 ASN A O 1
ATOM 3908 N N . LYS A 1 664 ? 97.007 131.649 126.171 1.00 58.85 266 LYS A N 1
ATOM 3909 C CA . LYS A 1 664 ? 95.972 131.602 125.147 1.00 58.85 266 LYS A CA 1
ATOM 3910 C C . LYS A 1 664 ? 96.382 130.709 123.990 1.00 58.85 266 LYS A C 1
ATOM 3911 O O . LYS A 1 664 ? 95.790 129.644 123.785 1.00 58.85 266 LYS A O 1
ATOM 3930 N N . LYS A 1 665 ? 97.530 130.993 123.397 1.00 58.46 267 LYS A N 1
ATOM 3931 C CA . LYS A 1 665 ? 97.892 130.407 122.117 1.00 58.46 267 LYS A CA 1
ATOM 3932 C C . LYS A 1 665 ? 98.324 128.958 122.265 1.00 58.46 267 LYS A C 1
ATOM 3933 O O . LYS A 1 665 ? 97.682 128.050 121.722 1.00 58.46 267 LYS A O 1
ATOM 3952 N N . ASP A 1 666 ? 99.330 128.708 123.095 1.00 59.29 268 ASP A N 1
ATOM 3953 C CA . ASP A 1 666 ? 99.709 127.329 123.327 1.00 59.29 268 ASP A CA 1
ATOM 3954 C C . ASP A 1 666 ? 98.747 126.607 124.261 1.00 59.29 268 ASP A C 1
ATOM 3955 O O . ASP A 1 666 ? 98.351 125.483 123.952 1.00 59.29 268 ASP A O 1
ATOM 3964 N N . GLY A 1 667 ? 98.272 127.228 125.343 1.00 59.17 269 GLY A N 1
ATOM 3965 C CA . GLY A 1 667 ? 97.427 126.488 126.254 1.00 59.17 269 GLY A CA 1
ATOM 3966 C C . GLY A 1 667 ? 96.124 126.041 125.620 1.00 59.17 269 GLY A C 1
ATOM 3967 O O . GLY A 1 667 ? 95.695 124.903 125.824 1.00 59.17 269 GLY A O 1
ATOM 3971 N N . ALA A 1 668 ? 95.465 126.915 124.847 1.00 59.12 270 ALA A N 1
ATOM 3972 C CA . ALA A 1 668 ? 94.292 126.442 124.127 1.00 59.12 270 ALA A CA 1
ATOM 3973 C C . ALA A 1 668 ? 94.692 125.510 122.992 1.00 59.12 270 ALA A C 1
ATOM 3974 O O . ALA A 1 668 ? 94.102 124.438 122.825 1.00 59.12 270 ALA A O 1
ATOM 3981 N N . SER A 1 669 ? 95.688 125.897 122.189 1.00 59.02 271 SER A N 1
ATOM 3982 C CA . SER A 1 669 ? 96.163 124.974 121.168 1.00 59.02 271 SER A CA 1
ATOM 3983 C C . SER A 1 669 ? 96.713 123.699 121.791 1.00 59.02 271 SER A C 1
ATOM 3984 O O . SER A 1 669 ? 96.766 122.666 121.117 1.00 59.02 271 SER A O 1
ATOM 3992 N N . LEU A 1 670 ? 97.123 123.760 123.065 1.00 59.83 272 LEU A N 1
ATOM 3993 C CA . LEU A 1 670 ? 98.048 122.766 123.603 1.00 59.83 272 LEU A CA 1
ATOM 3994 C C . LEU A 1 670 ? 97.534 121.359 123.346 1.00 59.83 272 LEU A C 1
ATOM 3995 O O . LEU A 1 670 ? 98.296 120.475 122.936 1.00 59.83 272 LEU A O 1
ATOM 4011 N N . GLY A 1 671 ? 96.236 121.143 123.563 1.00 59.57 273 GLY A N 1
ATOM 4012 C CA . GLY A 1 671 ? 95.563 119.923 123.166 1.00 59.57 273 GLY A CA 1
ATOM 4013 C C . GLY A 1 671 ? 96.416 118.691 123.358 1.00 59.57 273 GLY A C 1
ATOM 4014 O O . GLY A 1 671 ? 96.769 118.341 124.487 1.00 59.57 273 GLY A O 1
ATOM 4018 N N . VAL A 1 672 ? 96.755 118.023 122.260 1.00 60.40 274 VAL A N 1
ATOM 4019 C CA . VAL A 1 672 ? 97.936 117.173 122.234 1.00 60.40 274 VAL A CA 1
ATOM 4020 C C . VAL A 1 672 ? 98.738 117.570 120.998 1.00 60.40 274 VAL A C 1
ATOM 4021 O O . VAL A 1 672 ? 99.193 116.718 120.227 1.00 60.40 274 VAL A O 1
ATOM 4034 N N . VAL A 1 673 ? 98.893 118.883 120.806 1.00 59.55 275 VAL A N 1
ATOM 4035 C CA . VAL A 1 673 ? 99.189 119.459 119.497 1.00 59.55 275 VAL A CA 1
ATOM 4036 C C . VAL A 1 673 ? 100.616 119.139 119.067 1.00 59.55 275 VAL A C 1
ATOM 4037 O O . VAL A 1 673 ? 101.558 119.204 119.868 1.00 59.55 275 VAL A O 1
ATOM 4050 N N . SER A 1 674 ? 100.779 118.785 117.793 1.00 59.62 276 SER A N 1
ATOM 4051 C CA . SER A 1 674 ? 102.101 118.684 117.185 1.00 59.62 276 SER A CA 1
ATOM 4052 C C . SER A 1 674 ? 102.593 120.040 116.682 1.00 59.62 276 SER A C 1
ATOM 4053 O O . SER A 1 674 ? 101.820 120.846 116.157 1.00 59.62 276 SER A O 1
ATOM 4061 N N . ASP A 1 675 ? 103.897 120.283 116.851 1.00 59.21 277 ASP A N 1
ATOM 4062 C CA . ASP A 1 675 ? 104.494 121.561 116.466 1.00 59.21 277 ASP A CA 1
ATOM 4063 C C . ASP A 1 675 ? 104.303 121.881 114.985 1.00 59.21 277 ASP A C 1
ATOM 4064 O O . ASP A 1 675 ? 104.173 123.057 114.619 1.00 59.21 277 ASP A O 1
ATOM 4073 N N . ARG A 1 676 ? 104.272 120.862 114.120 1.00 58.89 278 ARG A N 1
ATOM 4074 C CA . ARG A 1 676 ? 103.949 121.119 112.719 1.00 58.89 278 ARG A CA 1
ATOM 4075 C C . ARG A 1 676 ? 102.582 121.763 112.600 1.00 58.89 278 ARG A C 1
ATOM 4076 O O . ARG A 1 676 ? 102.393 122.709 111.830 1.00 58.89 278 ARG A O 1
ATOM 4097 N N . LEU A 1 677 ? 101.616 121.253 113.353 1.00 57.11 279 LEU A N 1
ATOM 4098 C CA . LEU A 1 677 ? 100.267 121.791 113.313 1.00 57.11 279 LEU A CA 1
ATOM 4099 C C . LEU A 1 677 ? 100.223 123.175 113.942 1.00 57.11 279 LEU A C 1
ATOM 4100 O O . LEU A 1 677 ? 99.416 124.013 113.539 1.00 57.11 279 LEU A O 1
ATOM 4116 N N . LYS A 1 678 ? 101.074 123.418 114.937 1.00 58.18 280 LYS A N 1
ATOM 4117 C CA . LYS A 1 678 ? 101.207 124.749 115.522 1.00 58.18 280 LYS A CA 1
ATOM 4118 C C . LYS A 1 678 ? 101.696 125.780 114.508 1.00 58.18 280 LYS A C 1
ATOM 4119 O O . LYS A 1 678 ? 101.191 126.908 114.469 1.00 58.18 280 LYS A O 1
ATOM 4138 N N . ALA A 1 679 ? 102.678 125.418 113.683 1.00 55.07 281 ALA A N 1
ATOM 4139 C CA . ALA A 1 679 ? 103.083 126.291 112.580 1.00 55.07 281 ALA A CA 1
ATOM 4140 C C . ALA A 1 679 ? 102.008 126.413 111.501 1.00 55.07 281 ALA A C 1
ATOM 4141 O O . ALA A 1 679 ? 101.723 127.515 111.003 1.00 55.07 281 ALA A O 1
ATOM 4148 N N . LEU A 1 680 ? 101.403 125.291 111.126 1.00 53.17 282 LEU A N 1
ATOM 4149 C CA . LEU A 1 680 ? 100.346 125.299 110.124 1.00 53.17 282 LEU A CA 1
ATOM 4150 C C . LEU A 1 680 ? 99.118 126.100 110.538 1.00 53.17 282 LEU A C 1
ATOM 4151 O O . LEU A 1 680 ? 98.431 126.643 109.673 1.00 53.17 282 LEU A O 1
ATOM 4167 N N . LYS A 1 681 ? 98.776 126.133 111.823 1.00 53.75 283 LYS A N 1
ATOM 4168 C CA . LYS A 1 681 ? 97.695 127.010 112.263 1.00 53.75 283 LYS A CA 1
ATOM 4169 C C . LYS A 1 681 ? 97.987 128.467 111.936 1.00 53.75 283 LYS A C 1
ATOM 4170 O O . LYS A 1 681 ? 97.105 129.194 111.465 1.00 53.75 283 LYS A O 1
ATOM 4189 N N . ASP A 1 682 ? 99.234 128.899 112.129 1.00 53.15 284 ASP A N 1
ATOM 4190 C CA . ASP A 1 682 ? 99.615 130.254 111.746 1.00 53.15 284 ASP A CA 1
ATOM 4191 C C . ASP A 1 682 ? 99.534 130.441 110.241 1.00 53.15 284 ASP A C 1
ATOM 4192 O O . ASP A 1 682 ? 98.999 131.446 109.755 1.00 53.15 284 ASP A O 1
ATOM 4201 N N . VAL A 1 683 ? 99.945 129.420 109.494 1.00 51.80 285 VAL A N 1
ATOM 4202 C CA . VAL A 1 683 ? 99.876 129.486 108.036 1.00 51.80 285 VAL A CA 1
ATOM 4203 C C . VAL A 1 683 ? 98.433 129.620 107.565 1.00 51.80 285 VAL A C 1
ATOM 4204 O O . VAL A 1 683 ? 98.111 130.477 106.737 1.00 51.80 285 VAL A O 1
ATOM 4217 N N . ILE A 1 684 ? 97.550 128.771 108.077 1.00 51.55 286 ILE A N 1
ATOM 4218 C CA . ILE A 1 684 ? 96.174 128.724 107.596 1.00 51.55 286 ILE A CA 1
ATOM 4219 C C . ILE A 1 684 ? 95.405 129.965 108.033 1.00 51.55 286 ILE A C 1
ATOM 4220 O O . ILE A 1 684 ? 94.672 130.569 107.241 1.00 51.55 286 ILE A O 1
ATOM 4236 N N . ASN A 1 685 ? 95.556 130.369 109.297 1.00 52.25 287 ASN A N 1
ATOM 4237 C CA . ASN A 1 685 ? 94.886 131.579 109.754 1.00 52.25 287 ASN A CA 1
ATOM 4238 C C . ASN A 1 685 ? 95.377 132.817 109.017 1.00 52.25 287 ASN A C 1
ATOM 4239 O O . ASN A 1 685 ? 94.590 133.740 108.776 1.00 52.25 287 ASN A O 1
ATOM 4250 N N . THR A 1 686 ? 96.654 132.864 108.637 1.00 51.14 288 THR A N 1
ATO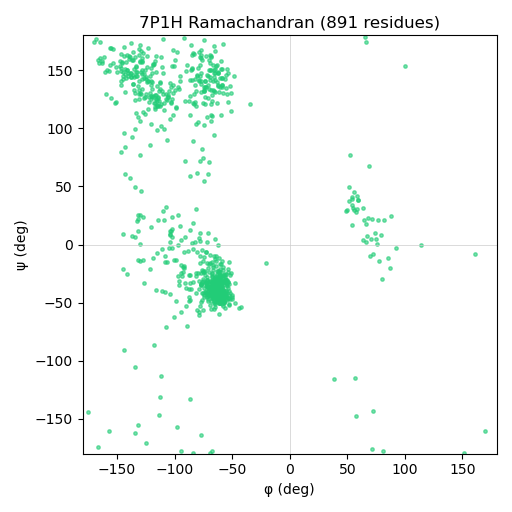M 4251 C CA . THR A 1 686 ? 97.101 133.930 107.749 1.00 51.14 288 THR A CA 1
ATOM 4252 C C . THR A 1 686 ? 96.438 133.815 106.381 1.00 51.14 288 THR A C 1
ATOM 4253 O O . THR A 1 686 ? 95.903 134.795 105.851 1.00 51.14 288 THR A O 1
ATOM 4264 N N . SER A 1 687 ? 96.466 132.617 105.798 1.00 50.50 289 SER A N 1
ATOM 4265 C CA . SER A 1 687 ? 96.024 132.434 104.422 1.00 50.50 289 SER A CA 1
ATOM 4266 C C . SER A 1 687 ? 94.544 132.742 104.249 1.00 50.50 289 SER A C 1
ATOM 4267 O O . SER A 1 687 ? 94.132 133.245 103.197 1.00 50.50 289 SER A O 1
ATOM 4275 N N . LEU A 1 688 ? 93.735 132.450 105.259 1.00 50.15 290 LEU A N 1
ATOM 4276 C CA . LEU A 1 688 ? 92.320 132.796 105.261 1.00 50.15 290 LEU A CA 1
ATOM 4277 C C . LEU A 1 688 ? 92.066 134.256 105.600 1.00 50.15 290 LEU A C 1
ATOM 4278 O O . LEU A 1 688 ? 90.905 134.649 105.745 1.00 50.15 290 LEU A O 1
ATOM 4294 N N . GLY A 1 689 ? 93.111 135.068 105.731 1.00 50.03 291 GLY A N 1
ATOM 4295 C CA . GLY A 1 689 ? 92.916 136.502 105.736 1.00 50.03 291 GLY A CA 1
ATOM 4296 C C . GLY A 1 689 ? 92.167 137.027 106.937 1.00 50.03 291 GLY A C 1
ATOM 4297 O O . GLY A 1 689 ? 91.825 138.213 106.967 1.00 50.03 291 GLY A O 1
ATOM 4301 N N . ARG A 1 690 ? 91.901 136.181 107.929 1.00 50.16 292 ARG A N 1
ATOM 4302 C CA . ARG A 1 690 ? 91.322 136.635 109.180 1.00 50.16 292 ARG A CA 1
ATOM 4303 C C . ARG A 1 690 ? 92.400 137.307 110.023 1.00 50.16 292 ARG A C 1
ATOM 4304 O O . ARG A 1 690 ? 93.598 137.206 109.747 1.00 50.16 292 ARG A O 1
ATOM 4325 N N . THR A 1 691 ? 91.963 138.001 111.068 1.00 50.56 293 THR A N 1
ATOM 4326 C CA . THR A 1 691 ? 92.817 138.937 111.778 1.00 50.56 293 THR A CA 1
ATOM 4327 C C . THR A 1 691 ? 92.477 138.892 113.256 1.00 50.56 293 THR A C 1
ATOM 4328 O O . THR A 1 691 ? 91.496 138.276 113.672 1.00 50.56 293 THR A O 1
ATOM 4339 N N . ASP A 1 692 ? 93.316 139.546 114.055 1.00 50.74 294 ASP A N 1
ATOM 4340 C CA . ASP A 1 692 ? 92.988 139.857 115.441 1.00 50.74 294 ASP A CA 1
ATOM 4341 C C . ASP A 1 692 ? 92.625 138.594 116.220 1.00 50.74 294 ASP A C 1
ATOM 4342 O O . ASP A 1 692 ? 91.640 138.555 116.960 1.00 50.74 294 ASP A O 1
ATOM 4351 N N . GLY A 1 693 ? 93.425 137.542 116.044 1.00 51.52 295 GLY A N 1
ATOM 4352 C CA . GLY A 1 693 ? 93.140 136.282 116.695 1.00 51.52 295 GLY A CA 1
ATOM 4353 C C . GLY A 1 693 ? 91.966 135.523 116.122 1.00 51.52 295 GLY A C 1
ATOM 4354 O O . GLY A 1 693 ? 91.745 134.370 116.513 1.00 51.52 295 GLY A O 1
ATOM 4358 N N . LEU A 1 694 ? 91.211 136.123 115.207 1.00 50.93 296 LEU A N 1
ATOM 4359 C CA . LEU A 1 694 ? 90.206 135.389 114.456 1.00 50.93 296 LEU A CA 1
ATOM 4360 C C . LEU A 1 694 ? 90.848 134.337 113.567 1.00 50.93 296 LEU A C 1
ATOM 4361 O O . LEU A 1 694 ? 91.913 134.547 112.981 1.00 50.93 296 LEU A O 1
ATOM 4377 N N . GLU A 1 695 ? 90.177 133.197 113.481 1.00 53.80 297 GLU A N 1
ATOM 4378 C CA . GLU A 1 695 ? 90.794 131.912 113.203 1.00 53.80 297 GLU A CA 1
ATOM 4379 C C . GLU A 1 695 ? 89.670 130.972 112.809 1.00 53.80 297 GLU A C 1
ATOM 4380 O O . GLU A 1 695 ? 88.492 131.331 112.867 1.00 53.80 297 GLU A O 1
ATOM 4392 N N . MET A 1 696 ? 90.037 129.762 112.401 1.00 54.18 298 MET A N 1
ATOM 4393 C CA . MET A 1 696 ? 89.088 128.659 112.465 1.00 54.18 298 MET A CA 1
ATOM 4394 C C . MET A 1 696 ? 89.699 127.359 112.978 1.00 54.18 298 MET A C 1
ATOM 4395 O O . MET A 1 696 ? 89.020 126.325 112.944 1.00 54.18 298 MET A O 1
ATOM 4409 N N . VAL A 1 697 ? 90.948 127.367 113.451 1.00 56.05 299 VAL A N 1
ATOM 4410 C CA . VAL A 1 697 ? 91.602 126.139 113.892 1.00 56.05 299 VAL A CA 1
ATOM 4411 C C . VAL A 1 697 ? 92.250 126.336 115.257 1.00 56.05 299 VAL A C 1
ATOM 4412 O O . VAL A 1 697 ? 93.166 125.603 115.645 1.00 56.05 299 VAL A O 1
ATOM 4425 N N . HIS A 1 698 ? 91.765 127.337 115.989 1.00 58.20 300 HIS A N 1
ATOM 4426 C CA . HIS A 1 698 ? 92.186 127.564 117.365 1.00 58.20 300 HIS A CA 1
ATOM 4427 C C . HIS A 1 698 ? 92.169 126.296 118.209 1.00 58.20 300 HIS A C 1
ATOM 4428 O O . HIS A 1 698 ? 93.005 126.139 119.106 1.00 58.20 300 HIS A O 1
ATOM 4442 N N . HIS A 1 699 ? 91.238 125.378 117.941 1.00 64.62 301 HIS A N 1
ATOM 4443 C CA . HIS A 1 699 ? 91.146 124.170 118.754 1.00 64.62 301 HIS A CA 1
ATOM 4444 C C . HIS A 1 699 ? 92.414 123.326 118.715 1.00 64.62 301 HIS A C 1
ATOM 4445 O O . HIS A 1 699 ? 92.596 122.469 119.586 1.00 64.62 301 HIS A O 1
ATOM 4459 N N . GLY A 1 700 ? 93.301 123.545 117.747 1.00 60.00 302 GLY A N 1
ATOM 4460 C CA . GLY A 1 700 ? 94.482 122.706 117.632 1.00 60.00 302 GLY A CA 1
ATOM 4461 C C . GLY A 1 700 ? 94.216 121.376 116.952 1.00 60.00 302 GLY A C 1
ATOM 4462 O O . GLY A 1 700 ? 95.097 120.811 116.298 1.00 60.00 302 GLY A O 1
ATOM 4466 N N . ALA A 1 701 ? 92.995 120.874 117.107 1.00 59.81 303 ALA A N 1
ATOM 4467 C CA . ALA A 1 701 ? 92.383 119.984 116.125 1.00 59.81 303 ALA A CA 1
ATOM 4468 C C . ALA A 1 701 ? 93.220 118.773 115.733 1.00 59.81 303 ALA A C 1
ATOM 4469 O O . ALA A 1 701 ? 93.827 118.739 114.659 1.00 59.81 303 ALA A O 1
ATOM 4476 N N . ASP A 1 702 ? 93.255 117.776 116.612 1.00 60.16 304 ASP A N 1
ATOM 4477 C CA . ASP A 1 702 ? 94.028 116.553 116.426 1.00 60.16 304 ASP A CA 1
ATOM 4478 C C . ASP A 1 702 ? 93.144 115.350 116.144 1.00 60.16 304 ASP A C 1
ATOM 4479 O O . ASP A 1 702 ? 93.479 114.521 115.297 1.00 60.16 304 ASP A O 1
ATOM 4488 N N . ASP A 1 703 ? 92.019 115.247 116.851 1.00 59.57 305 ASP A N 1
ATOM 4489 C CA . ASP A 1 703 ? 91.311 113.987 117.086 1.00 59.57 305 ASP A CA 1
ATOM 4490 C C . ASP A 1 703 ? 92.245 112.884 117.571 1.00 59.57 305 ASP A C 1
ATOM 4491 O O . ASP A 1 703 ? 92.015 111.699 117.322 1.00 59.57 305 ASP A O 1
ATOM 4500 N N . ALA A 1 704 ? 93.313 113.269 118.262 1.00 61.07 306 ALA A N 1
ATOM 4501 C CA . ALA A 1 704 ? 94.019 112.382 119.172 1.00 61.07 306 ALA A CA 1
ATOM 4502 C C . ALA A 1 704 ? 93.523 112.493 120.607 1.00 61.07 306 ALA A C 1
ATOM 4503 O O . ALA A 1 704 ? 93.754 111.575 121.402 1.00 61.07 306 ALA A O 1
ATOM 4510 N N . ASN A 1 705 ? 92.842 113.589 120.950 1.00 65.93 307 ASN A N 1
ATOM 4511 C CA . ASN A 1 705 ? 92.310 113.774 122.290 1.00 65.93 307 ASN A CA 1
ATOM 4512 C C . ASN A 1 705 ? 91.329 112.670 122.680 1.00 65.93 307 ASN A C 1
ATOM 4513 O O . ASN A 1 705 ? 90.742 112.007 121.822 1.00 65.93 307 ASN A O 1
ATOM 4524 N N . PRO A 1 706 ? 91.134 112.464 123.989 1.00 64.77 308 PRO A N 1
ATOM 4525 C CA . PRO A 1 706 ? 90.366 111.297 124.451 1.00 64.77 308 PRO A CA 1
ATOM 4526 C C . PRO A 1 706 ? 88.898 111.345 124.088 1.00 64.77 308 PRO A C 1
ATOM 4527 O O . PRO A 1 706 ? 88.213 110.325 124.223 1.00 64.77 308 PRO A O 1
ATOM 4538 N N . TYR A 1 707 ? 88.382 112.500 123.684 1.00 67.44 309 TYR A N 1
ATOM 4539 C CA . TYR A 1 707 ? 86.954 112.708 123.489 1.00 67.44 309 TYR A CA 1
ATOM 4540 C C . TYR A 1 707 ? 86.615 112.853 122.012 1.00 67.44 309 TYR A C 1
ATOM 4541 O O . TYR A 1 707 ? 85.645 113.519 121.643 1.00 67.44 309 TYR A O 1
ATOM 4559 N N . ALA A 1 708 ? 87.422 112.221 121.164 1.00 61.44 310 ALA A N 1
ATOM 4560 C CA . ALA A 1 708 ? 87.220 112.188 119.723 1.00 61.44 310 ALA A CA 1
ATOM 4561 C C . ALA A 1 708 ? 86.012 111.312 119.423 1.00 61.44 310 ALA A C 1
ATOM 4562 O O . ALA A 1 708 ? 86.122 110.296 118.730 1.00 61.44 310 ALA A O 1
ATOM 4569 N N . VAL A 1 709 ? 84.850 111.707 119.949 1.00 60.19 311 VAL A N 1
ATOM 4570 C CA . VAL A 1 709 ? 83.633 110.941 119.729 1.00 60.19 311 VAL A CA 1
ATOM 4571 C C . VAL A 1 709 ? 83.323 110.878 118.243 1.00 60.19 311 VAL A C 1
ATOM 4572 O O . VAL A 1 709 ? 83.409 111.876 117.516 1.00 60.19 311 VAL A O 1
ATOM 4585 N N . MET A 1 710 ? 82.967 109.678 117.788 1.00 56.73 312 MET A N 1
ATOM 4586 C CA . MET A 1 710 ? 83.105 109.333 116.380 1.00 56.73 312 MET A CA 1
ATOM 4587 C C . MET A 1 710 ? 82.011 109.958 115.526 1.00 56.73 312 MET A C 1
ATOM 4588 O O . MET A 1 710 ? 82.299 110.587 114.502 1.00 56.73 312 MET A O 1
ATOM 4602 N N . ALA A 1 711 ? 80.750 109.806 115.929 1.00 56.91 313 ALA A N 1
ATOM 4603 C CA . ALA A 1 711 ? 79.665 110.192 115.040 1.00 56.91 313 ALA A CA 1
ATOM 4604 C C . ALA A 1 711 ? 79.618 111.691 114.786 1.00 56.91 313 ALA A C 1
ATOM 4605 O O . ALA A 1 711 ? 78.986 112.119 113.814 1.00 56.91 313 ALA A O 1
ATOM 4612 N N . ASP A 1 712 ? 80.267 112.499 115.626 1.00 60.05 314 ASP A N 1
ATOM 4613 C CA . ASP A 1 712 ? 80.409 113.915 115.314 1.00 60.05 314 ASP A CA 1
ATOM 4614 C C . ASP A 1 712 ? 81.197 114.153 114.037 1.00 60.05 314 ASP A C 1
ATOM 4615 O O . ASP A 1 712 ? 81.055 115.212 113.416 1.00 60.05 314 ASP A O 1
ATOM 4624 N N . ASN A 1 713 ? 82.022 113.193 113.635 1.00 57.05 315 ASN A N 1
ATOM 4625 C CA . ASN A 1 713 ? 82.976 113.395 112.554 1.00 57.05 315 ASN A CA 1
ATOM 4626 C C . ASN A 1 713 ? 82.344 113.378 111.171 1.00 57.05 315 ASN A C 1
ATOM 4627 O O . ASN A 1 713 ? 83.051 113.640 110.192 1.00 57.05 315 ASN A O 1
ATOM 4638 N N . PHE A 1 714 ? 81.053 113.089 111.058 1.00 53.69 316 PHE A N 1
ATOM 4639 C CA . PHE A 1 714 ? 80.489 112.670 109.786 1.00 53.69 316 PHE A CA 1
ATOM 4640 C C . PHE A 1 714 ? 79.263 113.484 109.403 1.00 53.69 316 PHE A C 1
ATOM 4641 O O . PHE A 1 714 ? 78.495 113.909 110.271 1.00 53.69 316 PHE A O 1
ATOM 4658 N N . PRO A 1 715 ? 79.054 113.713 108.095 1.00 51.82 317 PRO A N 1
ATOM 4659 C CA . PRO A 1 715 ? 80.015 113.342 107.053 1.00 51.82 317 PRO A CA 1
ATOM 4660 C C . PRO A 1 715 ? 81.243 114.253 107.027 1.00 51.82 317 PRO A C 1
ATOM 4661 O O . PRO A 1 715 ? 81.124 115.460 107.229 1.00 51.82 317 PRO A O 1
ATOM 4672 N N . ALA A 1 716 ? 82.411 113.664 106.792 1.00 51.84 318 ALA A N 1
ATOM 4673 C CA . ALA A 1 716 ? 83.678 114.365 106.880 1.00 51.84 318 ALA A CA 1
ATOM 4674 C C . ALA A 1 716 ? 84.061 114.934 105.516 1.00 51.84 318 ALA A C 1
ATOM 4675 O O . ALA A 1 716 ? 83.431 114.645 104.495 1.00 51.84 318 ALA A O 1
ATOM 4682 N N . THR A 1 717 ? 85.187 115.644 105.480 1.00 50.73 319 THR A N 1
ATOM 4683 C CA . THR A 1 717 ? 85.687 116.236 104.249 1.00 50.73 319 THR A CA 1
ATOM 4684 C C . THR A 1 717 ? 87.206 116.208 104.268 1.00 50.73 319 THR A C 1
ATOM 4685 O O . THR A 1 717 ? 87.828 116.161 105.331 1.00 50.73 319 THR A O 1
ATOM 4696 N N . PHE A 1 718 ? 87.800 116.250 103.079 1.00 50.38 320 PHE A N 1
ATOM 4697 C CA . PHE A 1 718 ? 89.235 116.440 102.980 1.00 50.38 320 PHE A CA 1
ATOM 4698 C C . PHE A 1 718 ? 89.580 117.373 101.835 1.00 50.38 320 PHE A C 1
ATOM 4699 O O . PHE A 1 718 ? 88.799 117.594 100.901 1.00 50.38 320 PHE A O 1
ATOM 4716 N N . PHE A 1 719 ? 90.802 117.880 101.924 1.00 49.26 321 PHE A N 1
ATOM 4717 C CA . PHE A 1 719 ? 91.583 118.350 100.796 1.00 49.26 321 PHE A CA 1
ATOM 4718 C C . PHE A 1 719 ? 92.779 117.429 100.623 1.00 49.26 321 PHE A C 1
ATOM 4719 O O . PHE A 1 719 ? 93.407 117.020 101.609 1.00 49.26 321 PHE A O 1
ATOM 4736 N N . VAL A 1 720 ? 93.106 117.132 99.370 1.00 49.61 322 VAL A N 1
ATOM 4737 C CA . VAL A 1 720 ? 94.232 116.258 99.051 1.00 49.61 322 VAL A CA 1
ATOM 4738 C C . VAL A 1 720 ? 95.026 116.854 97.901 1.00 49.61 322 VAL A C 1
ATOM 4739 O O . VAL A 1 720 ? 94.520 117.680 97.130 1.00 49.61 322 VAL A O 1
ATOM 4752 N N . PRO A 1 721 ? 96.287 116.449 97.767 1.00 49.67 323 PRO A N 1
ATOM 4753 C CA . PRO A 1 721 ? 97.117 116.977 96.679 1.00 49.67 323 PRO A CA 1
ATOM 4754 C C . PRO A 1 721 ? 96.540 116.652 95.311 1.00 49.67 323 PRO A C 1
ATOM 4755 O O . PRO A 1 721 ? 95.965 115.586 95.090 1.00 49.67 323 PRO A O 1
ATOM 4766 N N . LYS A 1 722 ? 96.690 117.606 94.392 1.00 48.28 324 LYS A N 1
ATOM 4767 C CA . LYS A 1 722 ? 96.229 117.406 93.024 1.00 48.28 324 LYS A CA 1
ATOM 4768 C C . LYS A 1 722 ? 96.851 116.154 92.430 1.00 48.28 324 LYS A C 1
ATOM 4769 O O . LYS A 1 722 ? 96.169 115.359 91.775 1.00 48.28 324 LYS A O 1
ATOM 4788 N N . SER A 1 723 ? 98.151 115.963 92.641 1.00 48.24 325 SER A N 1
ATOM 4789 C CA . SER A 1 723 ? 98.802 114.756 92.154 1.00 48.24 325 SER A CA 1
ATOM 4790 C C . SER A 1 723 ? 98.174 113.500 92.744 1.00 48.24 325 SER A C 1
ATOM 4791 O O . SER A 1 723 ? 98.383 112.405 92.211 1.00 48.24 325 SER A O 1
ATOM 4799 N N . PHE A 1 724 ? 97.408 113.637 93.830 1.00 49.83 326 PHE A N 1
ATOM 4800 C CA . PHE A 1 724 ? 97.064 112.481 94.651 1.00 49.83 326 PHE A CA 1
ATOM 4801 C C . PHE A 1 724 ? 96.161 111.514 93.895 1.00 49.83 326 PHE A C 1
ATOM 4802 O O . PHE A 1 724 ? 96.265 110.295 94.074 1.00 49.83 326 PHE A O 1
ATOM 4819 N N . PHE A 1 725 ? 95.273 112.030 93.046 1.00 47.86 327 PHE A N 1
ATOM 4820 C CA . PHE A 1 725 ? 94.072 111.311 92.639 1.00 47.86 327 PHE A CA 1
ATOM 4821 C C . PHE A 1 725 ? 94.206 110.700 91.249 1.00 47.86 327 PHE A C 1
ATOM 4822 O O . PHE A 1 725 ? 93.208 110.268 90.663 1.00 47.86 327 PHE A O 1
ATOM 4839 N N . MET A 1 726 ? 95.429 110.659 90.721 1.00 47.84 328 MET A N 1
ATOM 4840 C CA . MET A 1 726 ? 95.754 110.197 89.377 1.00 47.84 328 MET A CA 1
ATOM 4841 C C . MET A 1 726 ? 96.924 109.222 89.449 1.00 47.84 328 MET A C 1
ATOM 4842 O O . MET A 1 726 ? 97.662 109.062 88.472 1.00 47.84 328 MET A O 1
ATOM 4856 N N . GLU A 1 727 ? 97.090 108.566 90.600 1.00 47.82 329 GLU A N 1
ATOM 4857 C CA . GLU A 1 727 ? 98.328 107.929 91.031 1.00 47.82 329 GLU A CA 1
ATOM 4858 C C . GLU A 1 727 ? 98.461 106.478 90.592 1.00 47.82 329 GLU A C 1
ATOM 4859 O O . GLU A 1 727 ? 99.566 106.046 90.249 1.00 47.82 329 GLU A O 1
ATOM 4871 N N . ASP A 1 728 ? 97.387 105.705 90.591 1.00 46.21 330 ASP A N 1
ATOM 4872 C CA . ASP A 1 728 ? 97.465 104.342 90.072 1.00 46.21 330 ASP A CA 1
ATOM 4873 C C . ASP A 1 728 ? 96.050 103.813 89.880 1.00 46.21 330 ASP A C 1
ATOM 4874 O O . ASP A 1 728 ? 95.065 104.543 90.044 1.00 46.21 330 ASP A O 1
ATOM 4883 N N . GLY A 1 729 ? 95.955 102.535 89.525 1.00 46.28 331 GLY A N 1
ATOM 4884 C CA . GLY A 1 729 ? 94.662 101.934 89.284 1.00 46.28 331 GLY A CA 1
ATOM 4885 C C . GLY A 1 729 ? 93.861 101.778 90.561 1.00 46.28 331 GLY A C 1
ATOM 4886 O O . GLY A 1 729 ? 94.406 101.614 91.653 1.00 46.28 331 GLY A O 1
ATOM 4890 N N . LEU A 1 730 ? 92.539 101.837 90.418 1.00 46.51 332 LEU A N 1
ATOM 4891 C CA . LEU A 1 730 ? 91.673 101.517 91.536 1.00 46.51 332 LEU A CA 1
ATOM 4892 C C . LEU A 1 730 ? 91.963 100.095 92.022 1.00 46.51 332 LEU A C 1
ATOM 4893 O O . LEU A 1 730 ? 92.722 99.338 91.412 1.00 46.51 332 LEU A O 1
ATOM 4909 N N . GLY A 1 731 ? 91.341 99.733 93.138 1.00 47.08 333 GLY A N 1
ATOM 4910 C CA . GLY A 1 731 ? 91.494 98.400 93.687 1.00 47.08 333 GLY A CA 1
ATOM 4911 C C . GLY A 1 731 ? 92.905 98.228 94.204 1.00 47.08 333 GLY A C 1
ATOM 4912 O O . GLY A 1 731 ? 93.689 97.453 93.648 1.00 47.08 333 GLY A O 1
ATOM 4916 N N . GLU A 1 732 ? 93.241 98.949 95.271 1.00 48.31 334 GLU A N 1
ATOM 4917 C CA . GLU A 1 732 ? 94.626 98.984 95.726 1.00 48.31 334 GLU A CA 1
ATOM 4918 C C . GLU A 1 732 ? 95.081 97.623 96.233 1.00 48.31 334 GLU A C 1
ATOM 4919 O O . GLU A 1 732 ? 96.213 97.198 95.972 1.00 48.31 334 GLU A O 1
ATOM 4931 N N . GLY A 1 733 ? 94.209 96.931 96.953 1.00 47.74 335 GLY A N 1
ATOM 4932 C CA . GLY A 1 733 ? 94.533 95.677 97.599 1.00 47.74 335 GLY A CA 1
ATOM 4933 C C . GLY A 1 733 ? 93.267 95.128 98.215 1.00 47.74 335 GLY A C 1
ATOM 4934 O O . GLY A 1 733 ? 92.186 95.277 97.637 1.00 47.74 335 GLY A O 1
ATOM 4938 N N . LYS A 1 734 ? 93.370 94.488 99.379 1.00 47.19 336 LYS A N 1
ATOM 4939 C CA . LYS A 1 734 ? 92.156 94.058 100.061 1.00 47.19 336 LYS A CA 1
ATOM 4940 C C . LYS A 1 734 ? 91.252 95.245 100.354 1.00 47.19 336 LYS A C 1
ATOM 4941 O O . LYS A 1 734 ? 90.023 95.134 100.278 1.00 47.19 336 LYS A O 1
ATOM 4960 N N . GLY A 1 735 ? 91.840 96.388 100.689 1.00 47.15 337 GLY A N 1
ATOM 4961 C CA . GLY A 1 735 ? 91.162 97.652 100.512 1.00 47.15 337 GLY A CA 1
ATOM 4962 C C . GLY A 1 735 ? 90.980 97.945 99.041 1.00 47.15 337 GLY A C 1
ATOM 4963 O O . GLY A 1 735 ? 91.953 98.229 98.336 1.00 47.15 337 GLY A O 1
ATOM 4967 N N . SER A 1 736 ? 89.740 97.895 98.569 1.00 46.63 338 SER A N 1
ATOM 4968 C CA . SER A 1 736 ? 89.448 97.900 97.147 1.00 46.63 338 SER A CA 1
ATOM 4969 C C . SER A 1 736 ? 88.399 98.961 96.857 1.00 46.63 338 SER A C 1
ATOM 4970 O O . SER A 1 736 ? 87.625 99.358 97.731 1.00 46.63 338 SER A O 1
ATOM 4978 N N . ILE A 1 737 ? 88.382 99.415 95.605 1.00 46.48 339 ILE A N 1
ATOM 4979 C CA . ILE A 1 737 ? 87.499 100.497 95.197 1.00 46.48 339 ILE A CA 1
ATOM 4980 C C . ILE A 1 737 ? 87.287 100.400 93.700 1.00 46.48 339 ILE A C 1
ATOM 4981 O O . ILE A 1 737 ? 88.154 99.928 92.961 1.00 46.48 339 ILE A O 1
ATOM 4997 N N . GLN A 1 738 ? 86.111 100.831 93.259 1.00 46.02 340 GLN A N 1
ATOM 4998 C CA . GLN A 1 738 ? 85.759 100.854 91.855 1.00 46.02 340 GLN A CA 1
ATOM 4999 C C . GLN A 1 738 ? 85.175 102.196 91.449 1.00 46.02 340 GLN A C 1
ATOM 5000 O O . GLN A 1 738 ? 85.124 102.488 90.250 1.00 46.02 340 GLN A O 1
ATOM 5014 N N . THR A 1 739 ? 84.801 103.049 92.407 1.00 45.96 341 THR A N 1
ATOM 5015 C CA . THR A 1 739 ? 84.119 104.296 92.096 1.00 45.96 341 THR A CA 1
ATOM 5016 C C . THR A 1 739 ? 84.772 105.491 92.775 1.00 45.96 341 THR A C 1
ATOM 5017 O O . THR A 1 739 ? 84.116 106.508 93.013 1.00 45.96 341 THR A O 1
ATOM 5028 N N . TYR A 1 740 ? 86.059 105.394 93.093 1.00 46.24 342 TYR A N 1
ATOM 5029 C CA . TYR A 1 740 ? 86.906 106.569 93.208 1.00 46.24 342 TYR A CA 1
ATOM 5030 C C . TYR A 1 740 ? 86.499 107.471 94.378 1.00 46.24 342 TYR A C 1
ATOM 5031 O O . TYR A 1 740 ? 86.883 108.643 94.427 1.00 46.24 342 TYR A O 1
ATOM 5049 N N . PHE A 1 741 ? 85.726 106.930 95.327 1.00 47.66 343 PHE A N 1
ATOM 5050 C CA . PHE A 1 741 ? 85.220 107.631 96.510 1.00 47.66 343 PHE A CA 1
ATOM 5051 C C . PHE A 1 741 ? 84.223 108.749 96.237 1.00 47.66 343 PHE A C 1
ATOM 5052 O O . PHE A 1 741 ? 83.954 109.107 95.086 1.00 47.66 343 PHE A O 1
ATOM 5069 N N . ASN A 1 742 ? 83.685 109.305 97.326 1.00 48.16 344 ASN A N 1
ATOM 5070 C CA . ASN A 1 742 ? 82.771 110.439 97.294 1.00 48.16 344 ASN A CA 1
ATOM 5071 C C . ASN A 1 742 ? 83.525 111.697 96.888 1.00 48.16 344 ASN A C 1
ATOM 5072 O O . ASN A 1 742 ? 83.746 112.588 97.713 1.00 48.16 344 ASN A O 1
ATOM 5083 N N . VAL A 1 743 ? 83.919 111.782 95.620 1.00 46.78 345 VAL A N 1
ATOM 5084 C CA . VAL A 1 743 ? 84.562 112.985 95.113 1.00 46.78 345 VAL A CA 1
ATOM 5085 C C . VAL A 1 743 ? 83.599 114.162 95.121 1.00 46.78 345 VAL A C 1
ATOM 5086 O O . VAL A 1 743 ? 82.376 114.004 95.019 1.00 46.78 345 VAL A O 1
ATOM 5099 N N . ASN A 1 744 ? 84.159 115.357 95.282 1.00 46.78 346 ASN A N 1
ATOM 5100 C CA . ASN A 1 744 ? 83.401 116.588 95.174 1.00 46.78 346 ASN A CA 1
ATOM 5101 C C . ASN A 1 744 ? 84.131 117.534 94.231 1.00 46.78 346 ASN A C 1
ATOM 5102 O O . ASN A 1 744 ? 85.337 117.413 94.003 1.00 46.78 346 ASN A O 1
ATOM 5113 N N . GLU A 1 745 ? 83.376 118.479 93.684 1.00 46.22 347 GLU A N 1
ATOM 5114 C CA . GLU A 1 745 ? 83.926 119.548 92.870 1.00 46.22 347 GLU A CA 1
ATOM 5115 C C . GLU A 1 745 ? 84.735 120.505 93.743 1.00 46.22 347 GLU A C 1
ATOM 5116 O O . GLU A 1 745 ? 84.871 120.330 94.956 1.00 46.22 347 GLU A O 1
ATOM 5128 N N . GLN A 1 746 ? 85.285 121.533 93.101 1.00 46.78 348 GLN A N 1
ATOM 5129 C CA . GLN A 1 746 ? 86.173 122.490 93.754 1.00 46.78 348 GLN A CA 1
ATOM 5130 C C . GLN A 1 746 ? 87.360 121.782 94.408 1.00 46.78 348 GLN A C 1
ATOM 5131 O O . GLN A 1 746 ? 87.906 122.233 95.416 1.00 46.78 348 GLN A O 1
ATOM 5145 N N . GLY A 1 747 ? 87.757 120.651 93.828 1.00 46.85 349 GLY A N 1
ATOM 5146 C CA . GLY A 1 747 ? 88.834 119.819 94.324 1.00 46.85 349 GLY A CA 1
ATOM 5147 C C . GLY A 1 747 ? 88.609 119.151 95.660 1.00 46.85 349 GLY A C 1
ATOM 5148 O O . GLY A 1 747 ? 89.508 118.446 96.132 1.00 46.85 349 GLY A O 1
ATOM 5152 N N . ALA A 1 748 ? 87.451 119.323 96.284 1.00 47.32 350 ALA A N 1
ATOM 5153 C CA . ALA A 1 748 ? 87.278 118.809 97.631 1.00 47.32 350 ALA A CA 1
ATOM 5154 C C . ALA A 1 748 ? 86.887 117.338 97.580 1.00 47.32 350 ALA A C 1
ATOM 5155 O O . ALA A 1 748 ? 86.489 116.814 96.537 1.00 47.32 350 ALA A O 1
ATOM 5162 N N . VAL A 1 749 ? 87.010 116.661 98.723 1.00 48.45 351 VAL A N 1
ATOM 5163 C CA . VAL A 1 749 ? 86.484 115.312 98.852 1.00 48.45 351 VAL A CA 1
ATOM 5164 C C . VAL A 1 749 ? 85.614 115.252 100.096 1.00 48.45 351 VAL A C 1
ATOM 5165 O O . VAL A 1 749 ? 85.775 116.034 101.033 1.00 48.45 351 VAL A O 1
ATOM 5178 N N . VAL A 1 750 ? 84.720 114.269 100.116 1.00 48.75 352 VAL A N 1
ATOM 5179 C CA . VAL A 1 750 ? 83.845 114.025 101.250 1.00 48.75 352 VAL A CA 1
ATOM 5180 C C . VAL A 1 750 ? 83.913 112.546 101.601 1.00 48.75 352 VAL A C 1
ATOM 5181 O O . VAL A 1 750 ? 84.368 111.717 100.811 1.00 48.75 352 VAL A O 1
ATOM 5194 N N . ILE A 1 751 ? 83.463 112.224 102.809 1.00 50.05 353 ILE A N 1
ATOM 5195 C CA . ILE A 1 751 ? 83.331 110.835 103.240 1.00 50.05 353 ILE A CA 1
ATOM 5196 C C . ILE A 1 751 ? 82.108 110.728 104.135 1.00 50.05 353 ILE A C 1
ATOM 5197 O O . ILE A 1 751 ? 81.807 111.639 104.906 1.00 50.05 353 ILE A O 1
ATOM 5213 N N . ARG A 1 752 ? 81.379 109.623 104.004 1.00 49.88 354 ARG A N 1
ATOM 5214 C CA . ARG A 1 752 ? 80.177 109.422 104.801 1.00 49.88 354 ARG A CA 1
ATOM 5215 C C . ARG A 1 752 ? 80.431 108.706 106.119 1.00 49.88 354 ARG A C 1
ATOM 5216 O O . ARG A 1 752 ? 79.750 108.998 107.109 1.00 49.88 354 ARG A O 1
ATOM 5237 N N . ASP A 1 753 ? 81.392 107.786 106.169 1.00 51.08 355 ASP A N 1
ATOM 5238 C CA . ASP A 1 753 ? 81.338 106.703 107.138 1.00 51.08 355 ASP A CA 1
ATOM 5239 C C . ASP A 1 753 ? 82.741 106.252 107.509 1.00 51.08 355 ASP A C 1
ATOM 5240 O O . ASP A 1 753 ? 83.670 106.384 106.702 1.00 51.08 355 ASP A O 1
ATOM 5249 N N . PRO A 1 754 ? 82.924 105.712 108.718 1.00 52.14 356 PRO A N 1
ATOM 5250 C CA . PRO A 1 754 ? 84.254 105.225 109.112 1.00 52.14 356 PRO A CA 1
ATOM 5251 C C . PRO A 1 754 ? 84.868 104.202 108.174 1.00 52.14 356 PRO A C 1
ATOM 5252 O O . PRO A 1 754 ? 86.094 104.166 108.054 1.00 52.14 356 PRO A O 1
ATOM 5263 N N . GLN A 1 755 ? 84.075 103.343 107.536 1.00 51.36 357 GLN A N 1
ATOM 5264 C CA . GLN A 1 755 ? 84.647 102.379 106.599 1.00 51.36 357 GLN A CA 1
ATOM 5265 C C . GLN A 1 755 ? 85.194 103.066 105.355 1.00 51.36 357 GLN A C 1
ATOM 5266 O O . GLN A 1 755 ? 86.292 102.736 104.884 1.00 51.36 357 GLN A O 1
ATOM 5280 N N . GLU A 1 756 ? 84.493 104.090 104.877 1.00 50.82 358 GLU A N 1
ATOM 5281 C CA . GLU A 1 756 ? 85.001 104.893 103.773 1.00 50.82 358 GLU A CA 1
ATOM 5282 C C . GLU A 1 756 ? 86.236 105.675 104.199 1.00 50.82 358 GLU A C 1
ATOM 5283 O O . GLU A 1 756 ? 87.218 105.752 103.453 1.00 50.82 358 GLU A O 1
ATOM 5295 N N . PHE A 1 757 ? 86.212 106.244 105.401 1.00 52.10 359 PHE A N 1
ATOM 5296 C CA . PHE A 1 757 ? 87.362 106.986 105.904 1.00 52.10 359 PHE A CA 1
ATOM 5297 C C . PHE A 1 757 ? 88.578 106.080 106.030 1.00 52.10 359 PHE A C 1
ATOM 5298 O O . PHE A 1 757 ? 89.693 106.450 105.646 1.00 52.10 359 PHE A O 1
ATOM 5315 N N . SER A 1 758 ? 88.380 104.902 106.607 1.00 52.22 360 SER A N 1
ATOM 5316 C CA . SER A 1 758 ? 89.469 103.961 106.815 1.00 52.22 360 SER A CA 1
ATOM 5317 C C . SER A 1 758 ? 90.050 103.455 105.503 1.00 52.22 360 SER A C 1
ATOM 5318 O O . SER A 1 758 ? 91.272 103.349 105.363 1.00 52.22 360 SER A O 1
ATOM 5326 N N . ASN A 1 759 ? 89.198 103.165 104.518 1.00 51.41 361 ASN A N 1
ATOM 5327 C CA . ASN A 1 759 ? 89.706 102.864 103.183 1.00 51.41 361 ASN A CA 1
ATOM 5328 C C . ASN A 1 759 ? 90.469 104.032 102.559 1.00 51.41 361 ASN A C 1
ATOM 5329 O O . ASN A 1 759 ? 91.518 103.833 101.934 1.00 51.41 361 ASN A O 1
ATOM 5340 N N . PHE A 1 760 ? 89.956 105.254 102.696 1.00 50.84 362 PHE A N 1
ATOM 5341 C CA . PHE A 1 760 ? 90.644 106.419 102.141 1.00 50.84 362 PHE A CA 1
ATOM 5342 C C . PHE A 1 760 ? 92.021 106.627 102.764 1.00 50.84 362 PHE A C 1
ATOM 5343 O O . PHE A 1 760 ? 93.001 106.890 102.057 1.00 50.84 362 PHE A O 1
ATOM 5360 N N . GLN A 1 761 ? 92.120 106.471 104.081 1.00 53.33 363 GLN A N 1
ATOM 5361 C CA . GLN A 1 761 ? 93.422 106.450 104.743 1.00 53.33 363 GLN A CA 1
ATOM 5362 C C . GLN A 1 761 ? 94.302 105.310 104.244 1.00 53.33 363 GLN A C 1
ATOM 5363 O O . GLN A 1 761 ? 95.510 105.486 104.043 1.00 53.33 363 GLN A O 1
ATOM 5377 N N . GLN A 1 762 ? 93.739 104.111 104.129 1.00 54.68 364 GLN A N 1
ATOM 5378 C CA . GLN A 1 762 ? 94.528 102.967 103.696 1.00 54.68 364 GLN A CA 1
ATOM 5379 C C . GLN A 1 762 ? 95.111 103.183 102.309 1.00 54.68 364 GLN A C 1
ATOM 5380 O O . GLN A 1 762 ? 96.210 102.701 102.013 1.00 54.68 364 GLN A O 1
ATOM 5394 N N . VAL A 1 763 ? 94.383 103.881 101.441 1.00 52.28 365 VAL A N 1
ATOM 5395 C CA . VAL A 1 763 ? 94.948 104.296 100.161 1.00 52.28 365 VAL A CA 1
ATOM 5396 C C . VAL A 1 763 ? 96.004 105.382 100.338 1.00 52.28 365 VAL A C 1
ATOM 5397 O O . VAL A 1 763 ? 97.074 105.333 99.713 1.00 52.28 365 VAL A O 1
ATOM 5410 N N . ALA A 1 764 ? 95.736 106.379 101.183 1.00 53.61 366 ALA A N 1
ATOM 5411 C CA . ALA A 1 764 ? 96.691 107.474 101.301 1.00 53.61 366 ALA A CA 1
ATOM 5412 C C . ALA A 1 764 ? 98.047 106.973 101.767 1.00 53.61 366 ALA A C 1
ATOM 5413 O O . ALA A 1 764 ? 99.088 107.393 101.248 1.00 53.61 366 ALA A O 1
ATOM 5420 N N . ILE A 1 765 ? 98.056 106.070 102.748 1.00 56.59 367 ILE A N 1
ATOM 5421 C CA . ILE A 1 765 ? 99.311 105.468 103.184 1.00 56.59 367 ILE A CA 1
ATOM 5422 C C . ILE A 1 765 ? 99.966 104.686 102.056 1.00 56.59 367 ILE A C 1
ATOM 5423 O O . ILE A 1 765 ? 101.197 104.578 101.997 1.00 56.59 367 ILE A O 1
ATOM 5439 N N . ASN A 1 766 ? 99.166 104.130 101.146 1.00 56.09 368 ASN A N 1
ATOM 5440 C CA . ASN A 1 766 ? 99.723 103.540 99.938 1.00 56.09 368 ASN A CA 1
ATOM 5441 C C . ASN A 1 766 ? 100.210 104.597 98.963 1.00 56.09 368 ASN A C 1
ATOM 5442 O O . ASN A 1 766 ? 100.824 104.247 97.950 1.00 56.09 368 ASN A O 1
ATOM 5453 N N . VAL A 1 767 ? 99.959 105.871 99.248 1.00 54.67 369 VAL A N 1
ATOM 5454 C CA . VAL A 1 767 ? 100.708 106.937 98.594 1.00 54.67 369 VAL A CA 1
ATOM 5455 C C . VAL A 1 767 ? 101.835 107.356 99.533 1.00 54.67 369 VAL A C 1
ATOM 5456 O O . VAL A 1 767 ? 102.319 108.492 99.488 1.00 54.67 369 VAL A O 1
ATOM 5469 N N . SER A 1 768 ? 102.249 106.426 100.397 1.00 61.10 370 SER A N 1
ATOM 5470 C CA . SER A 1 768 ? 103.299 106.636 101.395 1.00 61.10 370 SER A CA 1
ATOM 5471 C C . SER A 1 768 ? 103.018 107.798 102.345 1.00 61.10 370 SER A C 1
ATOM 5472 O O . SER A 1 768 ? 103.949 108.420 102.861 1.00 61.10 370 SER A O 1
ATOM 5480 N N . TYR A 1 769 ? 101.755 108.117 102.596 1.00 55.85 371 TYR A N 1
ATOM 5481 C CA . TYR A 1 769 ? 101.428 108.991 103.711 1.00 55.85 371 TYR A CA 1
ATOM 5482 C C . TYR A 1 769 ? 101.355 108.215 105.022 1.00 55.85 371 TYR A C 1
ATOM 5483 O O . TYR A 1 769 ? 101.281 106.985 105.047 1.00 55.85 371 TYR A O 1
ATOM 5501 N N . ARG A 1 770 ? 101.396 108.958 106.125 1.00 59.48 372 ARG A N 1
ATOM 5502 C CA . ARG A 1 770 ? 101.352 108.388 107.464 1.00 59.48 372 ARG A CA 1
ATOM 5503 C C . ARG A 1 770 ? 100.074 108.815 108.170 1.00 59.48 372 ARG A C 1
ATOM 5504 O O . ARG A 1 770 ? 99.779 110.011 108.263 1.00 59.48 372 ARG A O 1
ATOM 5525 N N . ALA A 1 771 ? 99.323 107.833 108.664 1.00 55.99 373 ALA A N 1
ATOM 5526 C CA . ALA A 1 771 ? 98.021 108.074 109.269 1.00 55.99 373 ALA A CA 1
ATOM 5527 C C . ALA A 1 771 ? 98.135 108.309 110.773 1.00 55.99 373 ALA A C 1
ATOM 5528 O O . ALA A 1 771 ? 98.663 107.464 111.505 1.00 55.99 373 ALA A O 1
ATOM 5535 N N . SER A 1 772 ? 97.636 109.458 111.220 1.00 55.15 374 SER A N 1
ATOM 5536 C CA . SER A 1 772 ? 97.343 109.695 112.630 1.00 55.15 374 SER A CA 1
ATOM 5537 C C . SER A 1 772 ? 96.152 108.848 113.070 1.00 55.15 374 SER A C 1
ATOM 5538 O O . SER A 1 772 ? 95.187 108.672 112.320 1.00 55.15 374 SER A O 1
ATOM 5546 N N . LEU A 1 773 ? 96.216 108.323 114.294 1.00 56.12 375 LEU A N 1
ATOM 5547 C CA . LEU A 1 773 ? 95.187 107.425 114.803 1.00 56.12 375 LEU A CA 1
ATOM 5548 C C . LEU A 1 773 ? 94.888 107.673 116.274 1.00 56.12 375 LEU A C 1
ATOM 5549 O O . LEU A 1 773 ? 95.658 108.308 116.999 1.00 56.12 375 LEU A O 1
ATOM 5565 N N . ASN A 1 774 ? 93.738 107.143 116.694 1.00 58.32 376 ASN A N 1
ATOM 5566 C CA . ASN A 1 774 ? 93.213 107.313 118.042 1.00 58.32 376 ASN A CA 1
ATOM 5567 C C . ASN A 1 774 ? 92.206 106.198 118.292 1.00 58.32 376 ASN A C 1
ATOM 5568 O O . ASN A 1 774 ? 91.299 105.980 117.483 1.00 58.32 376 ASN A O 1
ATOM 5579 N N . ASP A 1 775 ? 92.376 105.505 119.421 1.00 57.56 377 ASP A N 1
ATOM 5580 C CA . ASP A 1 775 ? 91.528 104.367 119.770 1.00 57.56 377 ASP A CA 1
ATOM 5581 C C . ASP A 1 775 ? 90.050 104.725 119.862 1.00 57.56 377 ASP A C 1
ATOM 5582 O O . ASP A 1 775 ? 89.197 103.886 119.564 1.00 57.56 377 ASP A O 1
ATOM 5591 N N . LYS A 1 776 ? 89.724 105.951 120.267 1.00 58.93 378 LYS A N 1
ATOM 5592 C CA . LYS A 1 776 ? 88.325 106.314 120.476 1.00 58.93 378 LYS A CA 1
ATOM 5593 C C . LYS A 1 776 ? 87.466 106.142 119.232 1.00 58.93 378 LYS A C 1
ATOM 5594 O O . LYS A 1 776 ? 86.276 105.827 119.350 1.00 58.93 378 LYS A O 1
ATOM 5613 N N . TRP A 1 777 ? 88.027 106.333 118.041 1.00 56.15 379 TRP A N 1
ATOM 5614 C CA . TRP A 1 777 ? 87.255 106.040 116.839 1.00 56.15 379 TRP A CA 1
ATOM 5615 C C . TRP A 1 777 ? 86.807 104.586 116.808 1.00 56.15 379 TRP A C 1
ATOM 5616 O O . TRP A 1 777 ? 85.660 104.295 116.452 1.00 56.15 379 TRP A O 1
ATOM 5637 N N . ASN A 1 778 ? 87.687 103.657 117.179 1.00 55.05 380 ASN A N 1
ATOM 5638 C CA . ASN A 1 778 ? 87.276 102.259 117.230 1.00 55.05 380 ASN A CA 1
ATOM 5639 C C . ASN A 1 778 ? 86.338 102.004 118.402 1.00 55.05 380 ASN A C 1
ATOM 5640 O O . ASN A 1 778 ? 85.330 101.303 118.261 1.00 55.05 380 ASN A O 1
ATOM 5651 N N . VAL A 1 779 ? 86.657 102.571 119.567 1.00 55.82 381 VAL A N 1
ATOM 5652 C CA . VAL A 1 779 ? 85.837 102.388 120.760 1.00 55.82 381 VAL A CA 1
ATOM 5653 C C . VAL A 1 779 ? 84.439 102.947 120.547 1.00 55.82 381 VAL A C 1
ATOM 5654 O O . VAL A 1 779 ? 83.459 102.415 121.082 1.00 55.82 381 VAL A O 1
ATOM 5667 N N . GLY A 1 780 ? 84.321 104.020 119.763 1.00 55.12 382 GLY A N 1
ATOM 5668 C CA . GLY A 1 780 ? 83.009 104.508 119.382 1.00 55.12 382 GLY A CA 1
ATOM 5669 C C . GLY A 1 780 ? 82.169 103.453 118.698 1.00 55.12 382 GLY A C 1
ATOM 5670 O O . GLY A 1 780 ? 80.939 103.472 118.797 1.00 55.12 382 GLY A O 1
ATOM 5674 N N . LEU A 1 781 ? 82.816 102.520 118.001 1.00 54.12 383 LEU A N 1
ATOM 5675 C CA . LEU A 1 781 ? 82.170 101.717 116.978 1.00 54.12 383 LEU A CA 1
ATOM 5676 C C . LEU A 1 781 ? 82.237 100.223 117.255 1.00 54.12 383 LEU A C 1
ATOM 5677 O O . LEU A 1 781 ? 81.414 99.479 116.713 1.00 54.12 383 LEU A O 1
ATOM 5693 N N . ASP A 1 782 ? 83.181 99.767 118.079 1.00 54.17 384 ASP A N 1
ATOM 5694 C CA . ASP A 1 782 ? 83.171 98.399 118.594 1.00 54.17 384 ASP A CA 1
ATOM 5695 C C . ASP A 1 782 ? 83.221 97.361 117.473 1.00 54.17 384 ASP A C 1
ATOM 5696 O O . ASP A 1 782 ? 82.565 96.320 117.535 1.00 54.17 384 ASP A O 1
ATOM 5705 N N . ASP A 1 783 ? 83.993 97.654 116.432 1.00 54.25 385 ASP A N 1
ATOM 5706 C CA . ASP A 1 783 ? 84.559 96.626 115.572 1.00 54.25 385 ASP A CA 1
ATOM 5707 C C . ASP A 1 783 ? 86.015 96.971 115.301 1.00 54.25 385 ASP A C 1
ATOM 5708 O O . ASP A 1 783 ? 86.359 98.150 115.163 1.00 54.25 385 ASP A O 1
ATOM 5717 N N . PRO A 1 784 ? 86.887 95.963 115.175 1.00 54.45 386 PRO A N 1
ATOM 5718 C CA . PRO A 1 784 ? 88.322 96.250 115.036 1.00 54.45 386 PRO A CA 1
ATOM 5719 C C . PRO A 1 784 ? 88.649 96.907 113.710 1.00 54.45 386 PRO A C 1
ATOM 5720 O O . PRO A 1 784 ? 88.527 96.289 112.648 1.00 54.45 386 PRO A O 1
ATOM 5731 N N . LEU A 1 785 ? 89.040 98.179 113.767 1.00 54.38 387 LEU A N 1
ATOM 5732 C CA . LEU A 1 785 ? 89.002 99.022 112.579 1.00 54.38 387 LEU A CA 1
ATOM 5733 C C . LEU A 1 785 ? 90.126 100.039 112.463 1.00 54.38 387 LEU A C 1
ATOM 5734 O O . LEU A 1 785 ? 90.392 100.497 111.348 1.00 54.38 387 LEU A O 1
ATOM 5750 N N . PHE A 1 786 ? 90.795 100.414 113.553 1.00 54.64 388 PHE A N 1
ATOM 5751 C CA . PHE A 1 786 ? 91.815 101.455 113.517 1.00 54.64 388 PHE A CA 1
ATOM 5752 C C . PHE A 1 786 ? 93.128 101.105 114.207 1.00 54.64 388 PHE A C 1
ATOM 5753 O O . PHE A 1 786 ? 93.958 102.001 114.399 1.00 54.64 388 PHE A O 1
ATOM 5770 N N . THR A 1 787 ? 93.359 99.857 114.582 1.00 55.95 389 THR A N 1
ATOM 5771 C CA . THR A 1 787 ? 94.717 99.503 114.965 1.00 55.95 389 THR A CA 1
ATOM 5772 C C . THR A 1 787 ? 95.640 99.681 113.765 1.00 55.95 389 THR A C 1
ATOM 5773 O O . THR A 1 787 ? 95.419 99.046 112.722 1.00 55.95 389 THR A O 1
ATOM 5784 N N . PRO A 1 788 ? 96.682 100.515 113.864 1.00 57.42 390 PRO A N 1
ATOM 5785 C CA . PRO A 1 788 ? 97.681 100.576 112.789 1.00 57.42 390 PRO A CA 1
ATOM 5786 C C . PRO A 1 788 ? 98.488 99.297 112.719 1.00 57.42 390 PRO A C 1
ATOM 5787 O O . PRO A 1 788 ? 98.678 98.704 111.653 1.00 57.42 390 PRO A O 1
ATOM 5798 N N . LYS A 1 789 ? 98.963 98.880 113.894 1.00 61.04 391 LYS A N 1
ATOM 5799 C CA . LYS A 1 789 ? 99.909 97.775 113.987 1.00 61.04 391 LYS A CA 1
ATOM 5800 C C . LYS A 1 789 ? 99.398 96.573 113.206 1.00 61.04 391 LYS A C 1
ATOM 5801 O O . LYS A 1 789 ? 100.130 95.959 112.422 1.00 61.04 391 LYS A O 1
ATOM 5820 N N . SER A 1 790 ? 98.131 96.234 113.407 1.00 56.88 392 SER A N 1
ATOM 5821 C CA . SER A 1 790 ? 97.465 95.187 112.628 1.00 56.88 392 SER A CA 1
ATOM 5822 C C . SER A 1 790 ? 96.823 95.780 111.378 1.00 56.88 392 SER A C 1
ATOM 5823 O O . SER A 1 790 ? 97.291 95.551 110.259 1.00 56.88 392 SER A O 1
ATOM 5831 N N . LYS A 1 791 ? 95.759 96.558 111.559 1.00 55.62 393 LYS A N 1
ATOM 5832 C CA . LYS A 1 791 ? 94.802 96.799 110.485 1.00 55.62 393 LYS A CA 1
ATOM 5833 C C . LYS A 1 791 ? 95.283 97.858 109.498 1.00 55.62 393 LYS A C 1
ATOM 5834 O O . LYS A 1 791 ? 95.379 97.594 108.295 1.00 55.62 393 LYS A O 1
ATOM 5853 N N . LEU A 1 792 ? 95.592 99.060 109.973 1.00 56.27 394 LEU A N 1
ATOM 5854 C CA . LEU A 1 792 ? 95.855 100.144 109.036 1.00 56.27 394 LEU A CA 1
ATOM 5855 C C . LEU A 1 792 ? 97.269 100.109 108.475 1.00 56.27 394 LEU A C 1
ATOM 5856 O O . LEU A 1 792 ? 97.837 101.160 108.163 1.00 56.27 394 LEU A O 1
ATOM 5872 N N . SER A 1 793 ? 97.854 98.923 108.340 1.00 61.28 395 SER A N 1
ATOM 5873 C CA . SER A 1 793 ? 99.167 98.814 107.727 1.00 61.28 395 SER A CA 1
ATOM 5874 C C . SER A 1 793 ? 99.077 98.897 106.209 1.00 61.28 395 SER A C 1
ATOM 5875 O O . SER A 1 793 ? 98.147 98.368 105.595 1.00 61.28 395 SER A O 1
ATOM 5883 N N . HIS A 1 794 ? 100.056 99.567 105.609 1.00 63.33 396 HIS A N 1
ATOM 5884 C CA . HIS A 1 794 ? 100.090 99.752 104.167 1.00 63.33 396 HIS A CA 1
ATOM 5885 C C . HIS A 1 794 ? 100.732 98.555 103.467 1.00 63.33 396 HIS A C 1
ATOM 5886 O O . HIS A 1 794 ? 101.584 97.858 104.024 1.00 63.33 396 HIS A O 1
ATOM 5900 N N . ASP A 1 795 ? 100.306 98.332 102.221 1.00 63.81 397 ASP A N 1
ATOM 5901 C CA . ASP A 1 795 ? 100.570 97.121 101.446 1.00 63.81 397 ASP A CA 1
ATOM 5902 C C . ASP A 1 795 ? 102.016 96.982 100.958 1.00 63.81 397 ASP A C 1
ATOM 5903 O O . ASP A 1 795 ? 102.320 96.001 100.270 1.00 63.81 397 ASP A O 1
ATOM 5912 N N . PHE A 1 796 ? 102.919 97.902 101.294 1.00 66.72 398 PHE A N 1
ATOM 5913 C CA . PHE A 1 796 ? 104.345 97.603 101.172 1.00 66.72 398 PHE A CA 1
ATOM 5914 C C . PHE A 1 796 ? 104.779 96.523 102.153 1.00 66.72 398 PHE A C 1
ATOM 5915 O O . PHE A 1 796 ? 105.703 95.757 101.868 1.00 66.72 398 PHE A O 1
ATOM 5932 N N . LEU A 1 797 ? 104.142 96.440 103.315 1.00 69.94 399 LEU A N 1
ATOM 5933 C CA . LEU A 1 797 ? 104.329 95.242 104.126 1.00 69.94 399 LEU A CA 1
ATOM 5934 C C . LEU A 1 797 ? 103.623 94.022 103.537 1.00 69.94 399 LEU A C 1
ATOM 5935 O O . LEU A 1 797 ? 104.065 92.893 103.753 1.00 69.94 399 LEU A O 1
ATOM 5951 N N . ASN A 1 798 ? 102.545 94.181 102.785 1.00 70.30 400 ASN A N 1
ATOM 5952 C CA . ASN A 1 798 ? 102.164 93.042 101.959 1.00 70.30 400 ASN A CA 1
ATOM 5953 C C . ASN A 1 798 ? 103.311 92.653 101.024 1.00 70.30 400 ASN A C 1
ATOM 5954 O O . ASN A 1 798 ? 103.584 91.462 100.801 1.00 70.30 400 ASN A O 1
ATOM 5965 N N . ALA A 1 799 ? 104.017 93.643 100.482 1.00 72.39 401 ALA A N 1
ATOM 5966 C CA . ALA A 1 799 ? 105.239 93.330 99.751 1.00 72.39 401 ALA A CA 1
ATOM 5967 C C . ALA A 1 799 ? 106.323 92.651 100.596 1.00 72.39 401 ALA A C 1
ATOM 5968 O O . ALA A 1 799 ? 107.051 91.802 100.077 1.00 72.39 401 ALA A O 1
ATOM 5975 N N . LYS A 1 800 ? 106.468 92.990 101.883 1.00 74.01 402 LYS A N 1
ATOM 5976 C CA . LYS A 1 800 ? 107.346 92.163 102.723 1.00 74.01 402 LYS A CA 1
ATOM 5977 C C . LYS A 1 800 ? 106.813 90.740 102.845 1.00 74.01 402 LYS A C 1
ATOM 5978 O O . LYS A 1 800 ? 107.586 89.809 103.074 1.00 74.01 402 LYS A O 1
ATOM 5997 N N . GLU A 1 801 ? 105.492 90.561 102.789 1.00 75.46 403 GLU A N 1
ATOM 5998 C CA . GLU A 1 801 ? 104.947 89.205 102.729 1.00 75.46 403 GLU A CA 1
ATOM 5999 C C . GLU A 1 801 ? 105.423 88.490 101.473 1.00 75.46 403 GLU A C 1
ATOM 6000 O O . GLU A 1 801 ? 105.688 87.283 101.487 1.00 75.46 403 GLU A O 1
ATOM 6012 N N . GLU A 1 802 ? 105.590 89.236 100.392 1.00 77.78 404 GLU A N 1
ATOM 6013 C CA . GLU A 1 802 ? 106.207 88.655 99.198 1.00 77.78 404 GLU A CA 1
ATOM 6014 C C . GLU A 1 802 ? 107.706 88.423 99.402 1.00 77.78 404 GLU A C 1
ATOM 6015 O O . GLU A 1 802 ? 108.275 87.476 98.848 1.00 77.78 404 GLU A O 1
ATOM 6027 N N . VAL A 1 803 ? 108.344 89.262 100.215 1.00 80.09 405 VAL A N 1
ATOM 6028 C CA . VAL A 1 803 ? 109.748 89.064 100.585 1.00 80.09 405 VAL A CA 1
ATOM 6029 C C . VAL A 1 803 ? 109.921 87.763 101.362 1.00 80.09 405 VAL A C 1
ATOM 6030 O O . VAL A 1 803 ? 110.840 86.976 101.103 1.00 80.09 405 VAL A O 1
ATOM 6043 N N . ILE A 1 804 ? 109.062 87.536 102.353 1.00 82.98 406 ILE A N 1
ATOM 6044 C CA . ILE A 1 804 ? 109.053 86.255 103.050 1.00 82.98 406 ILE A CA 1
ATOM 6045 C C . ILE A 1 804 ? 108.680 85.120 102.114 1.00 82.98 406 ILE A C 1
ATOM 6046 O O . ILE A 1 804 ? 109.094 83.988 102.342 1.00 82.98 406 ILE A O 1
ATOM 6062 N N . LYS A 1 805 ? 107.846 85.356 101.102 1.00 84.15 407 LYS A N 1
ATOM 6063 C CA . LYS A 1 805 ? 107.650 84.293 100.114 1.00 84.15 407 LYS A CA 1
ATOM 6064 C C . LYS A 1 805 ? 108.971 83.950 99.426 1.00 84.15 407 LYS A C 1
ATOM 6065 O O . LYS A 1 805 ? 109.298 82.773 99.220 1.00 84.15 407 LYS A O 1
ATOM 6084 N N . LYS A 1 806 ? 109.740 84.970 99.055 1.00 87.11 408 LYS A N 1
ATOM 6085 C CA . LYS A 1 806 ? 111.063 84.724 98.491 1.00 87.11 408 LYS A CA 1
ATOM 6086 C C . LYS A 1 806 ? 111.913 83.914 99.458 1.00 87.11 408 LYS A C 1
ATOM 6087 O O . LYS A 1 806 ? 112.536 82.916 99.078 1.00 87.11 408 LYS A O 1
ATOM 6106 N N . LEU A 1 807 ? 111.956 84.336 100.717 1.00 89.46 409 LEU A N 1
ATOM 6107 C CA . LEU A 1 807 ? 112.673 83.560 101.722 1.00 89.46 409 LEU A CA 1
ATOM 6108 C C . LEU A 1 807 ? 112.092 82.161 101.877 1.00 89.46 409 LEU A C 1
ATOM 6109 O O . LEU A 1 807 ? 112.830 81.220 102.174 1.00 89.46 409 LEU A O 1
ATOM 6125 N N . SER A 1 808 ? 110.788 81.993 101.665 1.00 90.71 410 SER A N 1
ATOM 6126 C CA . SER A 1 808 ? 110.204 80.660 101.720 1.00 90.71 410 SER A CA 1
ATOM 6127 C C . SER A 1 808 ? 110.787 79.815 100.609 1.00 90.71 410 SER A C 1
ATOM 6128 O O . SER A 1 808 ? 110.945 78.597 100.755 1.00 90.71 410 SER A O 1
ATOM 6136 N N . GLY A 1 809 ? 111.114 80.459 99.492 1.00 94.45 411 GLY A N 1
ATOM 6137 C CA . GLY A 1 809 ? 111.940 79.800 98.499 1.00 94.45 411 GLY A CA 1
ATOM 6138 C C . GLY A 1 809 ? 113.321 79.527 99.064 1.00 94.45 411 GLY A C 1
ATOM 6139 O O . GLY A 1 809 ? 113.940 78.504 98.761 1.00 94.45 411 GLY A O 1
ATOM 6143 N N . GLU A 1 810 ? 113.824 80.450 99.892 1.00 98.91 412 GLU A N 1
ATOM 6144 C CA . GLU A 1 810 ? 115.034 80.189 100.668 1.00 98.91 412 GLU A CA 1
ATOM 6145 C C . GLU A 1 810 ? 114.750 79.232 101.821 1.00 98.91 412 GLU A C 1
ATOM 6146 O O . GLU A 1 810 ? 115.616 78.432 102.195 1.00 98.91 412 GLU A O 1
ATOM 6158 N N . VAL A 1 811 ? 113.547 79.305 102.388 1.00 97.38 413 VAL A N 1
ATOM 6159 C CA . VAL A 1 811 ? 113.239 78.756 103.704 1.00 97.38 413 VAL A CA 1
ATOM 6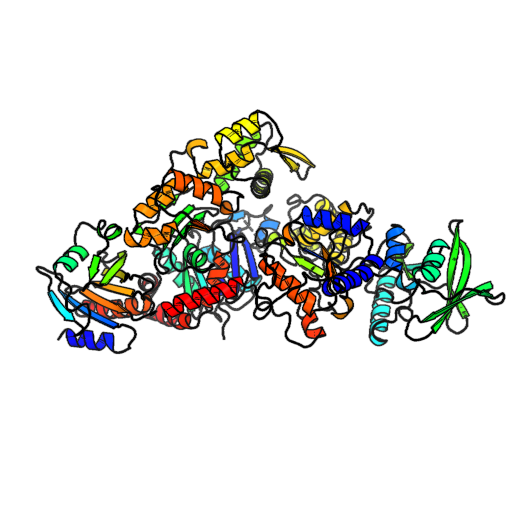160 C C . VAL A 1 811 ? 112.280 77.583 103.547 1.00 97.38 413 VAL A C 1
ATOM 6161 O O . VAL A 1 811 ? 112.258 76.674 104.375 1.00 97.38 413 VAL A O 1
ATOM 6174 N N . ASP B 2 1 ? 104.111 88.588 121.713 1.00 107.83 4 ASP B N 1
ATOM 6175 C CA . ASP B 2 1 ? 105.082 87.660 122.357 1.00 107.83 4 ASP B CA 1
ATOM 6176 C C . ASP B 2 1 ? 106.216 88.465 122.961 1.00 107.83 4 ASP B C 1
ATOM 6177 O O . ASP B 2 1 ? 106.437 88.451 124.172 1.00 107.83 4 ASP B O 1
ATOM 6188 N N . ILE B 2 2 ? 106.932 89.172 122.093 1.00 94.13 5 ILE B N 1
ATOM 6189 C CA . ILE B 2 2 ? 107.667 90.367 122.479 1.00 94.13 5 ILE B CA 1
ATOM 6190 C C . ILE B 2 2 ? 107.848 91.250 121.257 1.00 94.13 5 ILE B C 1
ATOM 6191 O O . ILE B 2 2 ? 108.345 90.799 120.218 1.00 94.13 5 ILE B O 1
ATOM 6207 N N . ALA B 2 3 ? 107.433 92.507 121.362 1.00 87.01 6 ALA B N 1
ATOM 6208 C CA . ALA B 2 3 ? 107.837 93.499 120.378 1.00 87.01 6 ALA B CA 1
ATOM 6209 C C . ALA B 2 3 ? 109.293 93.833 120.650 1.00 87.01 6 ALA B C 1
ATOM 6210 O O . ALA B 2 3 ? 109.612 94.563 121.591 1.00 87.01 6 ALA B O 1
ATOM 6217 N N . ALA B 2 4 ? 110.188 93.294 119.832 1.00 85.26 7 ALA B N 1
ATOM 6218 C CA . ALA B 2 4 ? 111.582 93.687 119.918 1.00 85.26 7 ALA B CA 1
ATOM 6219 C C . ALA B 2 4 ? 111.711 95.146 119.514 1.00 85.26 7 ALA B C 1
ATOM 6220 O O . ALA B 2 4 ? 111.004 95.626 118.624 1.00 85.26 7 ALA B O 1
ATOM 6227 N N . LEU B 2 5 ? 112.613 95.855 120.175 1.00 82.15 8 LEU B N 1
ATOM 6228 C CA . LEU B 2 5 ? 112.864 97.242 119.826 1.00 82.15 8 LEU B CA 1
ATOM 6229 C C . LEU B 2 5 ? 113.750 97.339 118.593 1.00 82.15 8 LEU B C 1
ATOM 6230 O O . LEU B 2 5 ? 114.692 96.562 118.415 1.00 82.15 8 LEU B O 1
ATOM 6246 N N . VAL B 2 6 ? 113.429 98.307 117.742 1.00 79.61 9 VAL B N 1
ATOM 6247 C CA . VAL B 2 6 ? 114.191 98.636 116.549 1.00 79.61 9 VAL B CA 1
ATOM 6248 C C . VAL B 2 6 ? 114.906 99.950 116.807 1.00 79.61 9 VAL B C 1
ATOM 6249 O O . VAL B 2 6 ? 114.271 100.946 117.179 1.00 79.61 9 VAL B O 1
ATOM 6262 N N . VAL B 2 7 ? 116.224 99.945 116.625 1.00 79.60 10 VAL B N 1
ATOM 6263 C CA . VAL B 2 7 ? 117.063 101.079 116.981 1.00 79.60 10 VAL B CA 1
ATOM 6264 C C . VAL B 2 7 ? 118.078 101.304 115.872 1.00 79.60 10 VAL B C 1
ATOM 6265 O O . VAL B 2 7 ? 119.161 100.708 115.872 1.00 79.60 10 VAL B O 1
ATOM 6278 N N . ASP B 2 8 ? 117.733 102.170 114.926 1.00 82.32 11 ASP B N 1
ATOM 6279 C CA . ASP B 2 8 ? 118.634 102.555 113.854 1.00 82.32 11 ASP B CA 1
ATOM 6280 C C . ASP B 2 8 ? 119.663 103.569 114.347 1.00 82.32 11 ASP B C 1
ATOM 6281 O O . ASP B 2 8 ? 119.515 104.186 115.402 1.00 82.32 11 ASP B O 1
ATOM 6290 N N . ASN B 2 9 ? 120.747 103.689 113.589 1.00 90.22 12 ASN B N 1
ATOM 6291 C CA . ASN B 2 9 ? 121.830 104.614 113.882 1.00 90.22 12 ASN B CA 1
ATOM 6292 C C . ASN B 2 9 ? 122.184 105.338 112.594 1.00 90.22 12 ASN B C 1
ATOM 6293 O O . ASN B 2 9 ? 121.986 104.811 111.496 1.00 90.22 12 ASN B O 1
ATOM 6304 N N . GLY B 2 10 ? 122.705 106.549 112.731 1.00 96.56 13 GLY B N 1
ATOM 6305 C CA . GLY B 2 10 ? 123.025 107.336 111.560 1.00 96.56 13 GLY B CA 1
ATOM 6306 C C . GLY B 2 10 ? 123.925 108.496 111.907 1.00 96.56 13 GLY B C 1
ATOM 6307 O O . GLY B 2 10 ? 124.020 108.914 113.066 1.00 96.56 13 GLY B O 1
ATOM 6311 N N . SER B 2 11 ? 124.590 109.012 110.872 1.00 103.65 14 SER B N 1
ATOM 6312 C CA . SER B 2 11 ? 125.530 110.107 111.069 1.00 103.65 14 SER B CA 1
ATOM 6313 C C . SER B 2 11 ? 124.853 111.349 111.623 1.00 103.65 14 SER B C 1
ATOM 6314 O O . SER B 2 11 ? 125.466 112.088 112.402 1.00 103.65 14 SER B O 1
ATOM 6322 N N . GLY B 2 12 ? 123.603 111.599 111.243 1.00 97.64 15 GLY B N 1
ATOM 6323 C CA . GLY B 2 12 ? 122.923 112.791 111.706 1.00 97.64 15 GLY B CA 1
ATOM 6324 C C . GLY B 2 12 ? 121.713 112.536 112.577 1.00 97.64 15 GLY B C 1
ATOM 6325 O O . GLY B 2 12 ? 121.486 113.261 113.552 1.00 97.64 15 GLY B O 1
ATOM 6329 N N . MET B 2 13 ? 120.929 111.513 112.248 1.00 86.99 16 MET B N 1
ATOM 6330 C CA . MET B 2 13 ? 119.674 111.260 112.934 1.00 86.99 16 MET B CA 1
ATOM 6331 C C . MET B 2 13 ? 119.612 109.825 113.433 1.00 86.99 16 MET B C 1
ATOM 6332 O O . MET B 2 13 ? 120.391 108.961 113.026 1.00 86.99 16 MET B O 1
ATOM 6346 N N . CYS B 2 14 ? 118.657 109.593 114.329 1.00 77.68 17 CYS B N 1
ATOM 6347 C CA . CYS B 2 14 ? 118.306 108.279 114.832 1.00 77.68 17 CYS B CA 1
ATOM 6348 C C . CYS B 2 14 ? 116.811 108.047 114.702 1.00 77.68 17 CYS B C 1
ATOM 6349 O O . CYS B 2 14 ? 116.001 108.976 114.835 1.00 77.68 17 CYS B O 1
ATOM 6357 N N . LYS B 2 15 ? 116.468 106.771 114.535 1.00 77.77 18 LYS B N 1
ATOM 6358 C CA . LYS B 2 15 ? 115.099 106.308 114.380 1.00 77.77 18 LYS B CA 1
ATOM 6359 C C . LYS B 2 15 ? 114.921 105.075 115.249 1.00 77.77 18 LYS B C 1
ATOM 6360 O O . LYS B 2 15 ? 115.761 104.171 115.230 1.00 77.77 18 LYS B O 1
ATOM 6379 N N . ALA B 2 16 ? 113.828 105.043 116.004 1.00 76.74 19 ALA B N 1
ATOM 6380 C CA . ALA B 2 16 ? 113.606 104.029 117.016 1.00 76.74 19 ALA B CA 1
ATOM 6381 C C . ALA B 2 16 ? 112.121 103.729 117.119 1.00 76.74 19 ALA B C 1
ATOM 6382 O O . ALA B 2 16 ? 111.280 104.577 116.813 1.00 76.74 19 ALA B O 1
ATOM 6389 N N . GLY B 2 17 ? 111.812 102.514 117.556 1.00 74.77 20 GLY B N 1
ATOM 6390 C CA . GLY B 2 17 ? 110.423 102.131 117.735 1.00 74.77 20 GLY B CA 1
ATOM 6391 C C . GLY B 2 17 ? 110.288 100.645 118.002 1.00 74.77 20 GLY B C 1
ATOM 6392 O O . GLY B 2 17 ? 111.239 99.993 118.430 1.00 74.77 20 GLY B O 1
ATOM 6396 N N . PHE B 2 18 ? 109.085 100.129 117.774 1.00 75.04 21 PHE B N 1
ATOM 6397 C CA . PHE B 2 18 ? 108.792 98.722 118.005 1.00 75.04 21 PHE B CA 1
ATOM 6398 C C . PHE B 2 18 ? 108.800 97.943 116.697 1.00 75.04 21 PHE B C 1
ATOM 6399 O O . PHE B 2 18 ? 108.274 98.406 115.681 1.00 75.04 21 PHE B O 1
ATOM 6416 N N . ALA B 2 19 ? 109.399 96.755 116.737 1.00 84.07 22 ALA B N 1
ATOM 6417 C CA . ALA B 2 19 ? 109.417 95.879 115.574 1.00 84.07 22 ALA B CA 1
ATOM 6418 C C . ALA B 2 19 ? 108.007 95.420 115.227 1.00 84.07 22 ALA B C 1
ATOM 6419 O O . ALA B 2 19 ? 107.135 95.305 116.093 1.00 84.07 22 ALA B O 1
ATOM 6426 N N . GLY B 2 20 ? 107.783 95.156 113.943 1.00 80.28 23 GLY B N 1
ATOM 6427 C CA . GLY B 2 20 ? 106.471 94.748 113.490 1.00 80.28 23 GLY B CA 1
ATOM 6428 C C . GLY B 2 20 ? 105.553 95.888 113.127 1.00 80.28 23 GLY B C 1
ATOM 6429 O O . GLY B 2 20 ? 104.331 95.713 113.172 1.00 80.28 23 GLY B O 1
ATOM 6433 N N . ASP B 2 21 ? 106.094 97.049 112.767 1.00 80.01 24 ASP B N 1
ATOM 6434 C CA . ASP B 2 21 ? 105.276 98.226 112.522 1.00 80.01 24 ASP B CA 1
ATOM 6435 C C . ASP B 2 21 ? 105.845 99.044 111.373 1.00 80.01 24 ASP B C 1
ATOM 6436 O O . ASP B 2 21 ? 107.003 98.894 110.978 1.00 80.01 24 ASP B O 1
ATOM 6445 N N . ASP B 2 22 ? 104.991 99.917 110.842 1.00 72.96 25 ASP B N 1
ATOM 6446 C CA . ASP B 2 22 ? 105.179 100.507 109.524 1.00 72.96 25 ASP B CA 1
ATOM 6447 C C . ASP B 2 22 ? 106.142 101.681 109.508 1.00 72.96 25 ASP B C 1
ATOM 6448 O O . ASP B 2 22 ? 106.724 101.973 108.459 1.00 72.96 25 ASP B O 1
ATOM 6457 N N . ALA B 2 23 ? 106.320 102.361 110.631 1.00 66.03 26 ALA B N 1
ATOM 6458 C CA . ALA B 2 23 ? 107.160 103.546 110.687 1.00 66.03 26 ALA B CA 1
ATOM 6459 C C . ALA B 2 23 ? 107.688 103.683 112.103 1.00 66.03 26 ALA B C 1
ATOM 6460 O O . ALA B 2 23 ? 107.076 103.172 113.048 1.00 66.03 26 ALA B O 1
ATOM 6467 N N . PRO B 2 24 ? 108.813 104.366 112.289 1.00 70.68 27 PRO B N 1
ATOM 6468 C CA . PRO B 2 24 ? 109.333 104.542 113.646 1.00 70.68 27 PRO B CA 1
ATOM 6469 C C . PRO B 2 24 ? 108.346 105.256 114.553 1.00 70.68 27 PRO B C 1
ATOM 6470 O O . PRO B 2 24 ? 107.705 106.236 114.168 1.00 70.68 27 PRO B O 1
ATOM 6481 N N . ARG B 2 25 ? 108.240 104.744 115.779 1.00 69.26 28 ARG B N 1
ATOM 6482 C CA . ARG B 2 25 ? 107.522 105.442 116.837 1.00 69.26 28 ARG B CA 1
ATOM 6483 C C . ARG B 2 25 ? 108.163 106.784 117.163 1.00 69.26 28 ARG B C 1
ATOM 6484 O O . ARG B 2 25 ? 107.465 107.775 117.407 1.00 69.26 28 ARG B O 1
ATOM 6505 N N . ALA B 2 26 ? 109.494 106.832 117.163 1.00 73.28 29 ALA B N 1
ATOM 6506 C CA . ALA B 2 26 ? 110.241 107.966 117.679 1.00 73.28 29 ALA B CA 1
ATOM 6507 C C . ALA B 2 26 ? 111.505 108.203 116.868 1.00 73.28 29 ALA B C 1
ATOM 6508 O O . ALA B 2 26 ? 112.088 1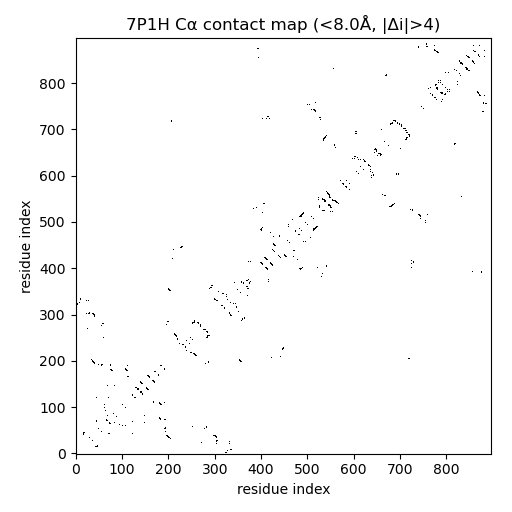07.275 116.308 1.00 73.28 29 ALA B O 1
ATOM 6515 N N . VAL B 2 27 ? 111.900 109.470 116.774 1.00 75.42 30 VAL B N 1
ATOM 6516 C CA . VAL B 2 27 ? 113.060 109.872 115.990 1.00 75.42 30 VAL B CA 1
ATOM 6517 C C . VAL B 2 27 ? 113.691 111.048 116.721 1.00 75.42 30 VAL B C 1
ATOM 6518 O O . VAL B 2 27 ? 112.996 111.822 117.384 1.00 75.42 30 VAL B O 1
ATOM 6531 N N . PHE B 2 28 ? 115.010 111.186 116.611 1.00 81.05 31 PHE B N 1
ATOM 6532 C CA . PHE B 2 28 ? 115.661 112.368 117.163 1.00 81.05 31 PHE B CA 1
ATOM 6533 C C . PHE B 2 28 ? 117.052 112.511 116.570 1.00 81.05 31 PHE B C 1
ATOM 6534 O O . PHE B 2 28 ? 117.649 111.527 116.129 1.00 81.05 31 PHE B O 1
ATOM 6551 N N . PRO B 2 29 ? 117.613 113.719 116.593 1.00 88.10 32 PRO B N 1
ATOM 6552 C CA . PRO B 2 29 ? 119.059 113.878 116.395 1.00 88.10 32 PRO B CA 1
ATOM 6553 C C . PRO B 2 29 ? 119.844 113.290 117.559 1.00 88.10 32 PRO B C 1
ATOM 6554 O O . PRO B 2 29 ? 119.578 113.603 118.721 1.00 88.10 32 PRO B O 1
ATOM 6565 N N . SER B 2 30 ? 120.817 112.442 117.243 1.00 93.95 33 SER B N 1
ATOM 6566 C CA . SER B 2 30 ? 121.438 111.577 118.237 1.00 93.95 33 SER B CA 1
ATOM 6567 C C . SER B 2 30 ? 122.448 112.315 119.104 1.00 93.95 33 SER B C 1
ATOM 6568 O O . SER B 2 30 ? 123.183 111.675 119.863 1.00 93.95 33 SER B O 1
ATOM 6576 N N . ILE B 2 31 ? 122.497 113.637 119.006 1.00 97.92 34 ILE B N 1
ATOM 6577 C CA . ILE B 2 31 ? 123.528 114.416 119.674 1.00 97.92 34 ILE B CA 1
ATOM 6578 C C . ILE B 2 31 ? 123.210 114.541 121.159 1.00 97.92 34 ILE B C 1
ATOM 6579 O O . ILE B 2 31 ? 122.070 114.361 121.596 1.00 97.92 34 ILE B O 1
ATOM 6595 N N . VAL B 2 32 ? 124.235 114.868 121.947 1.00 97.17 35 VAL B N 1
ATOM 6596 C CA . VAL B 2 32 ? 124.089 114.968 123.396 1.00 97.17 35 VAL B CA 1
ATOM 6597 C C . VAL B 2 32 ? 124.581 116.328 123.861 1.00 97.17 35 VAL B C 1
ATOM 6598 O O . VAL B 2 32 ? 125.560 116.864 123.328 1.00 97.17 35 VAL B O 1
ATOM 6611 N N . GLY B 2 33 ? 123.892 116.884 124.861 1.00 100.55 36 GLY B N 1
ATOM 6612 C CA . GLY B 2 33 ? 124.159 118.235 125.312 1.00 100.55 36 GLY B CA 1
ATOM 6613 C C . GLY B 2 33 ? 124.680 118.279 126.734 1.00 100.55 36 GLY B C 1
ATOM 6614 O O . GLY B 2 33 ? 123.912 118.216 127.699 1.00 100.55 36 GLY B O 1
ATOM 6618 N N . ARG B 2 34 ? 125.990 118.391 126.863 1.00 101.02 37 ARG B N 1
ATOM 6619 C CA . ARG B 2 34 ? 126.649 118.689 128.120 1.00 101.02 37 ARG B CA 1
ATOM 6620 C C . ARG B 2 34 ? 126.530 120.163 128.488 1.00 101.02 37 ARG B C 1
ATOM 6621 O O . ARG B 2 34 ? 126.208 121.003 127.645 1.00 101.02 37 ARG B O 1
ATOM 6642 N N . PRO B 2 35 ? 126.783 120.503 129.755 1.00 99.93 38 PRO B N 1
ATOM 6643 C CA . PRO B 2 35 ? 126.886 121.919 130.118 1.00 99.93 38 PRO B CA 1
ATOM 6644 C C . PRO B 2 35 ? 128.097 122.587 129.498 1.00 99.93 38 PRO B C 1
ATOM 6645 O O . PRO B 2 35 ? 128.846 121.965 128.738 1.00 99.93 38 PRO B O 1
ATOM 6656 N N . ARG B 2 36 ? 128.292 123.861 129.819 1.00 99.50 39 ARG B N 1
ATOM 6657 C CA . ARG B 2 36 ? 129.383 124.654 129.278 1.00 99.50 39 ARG B CA 1
ATOM 6658 C C . ARG B 2 36 ? 130.478 124.929 130.302 1.00 99.50 39 ARG B C 1
ATOM 6659 O O . ARG B 2 36 ? 131.117 125.983 130.270 1.00 99.50 39 ARG B O 1
ATOM 6680 N N . HIS B 2 37 ? 130.700 123.994 131.216 1.00 96.90 40 HIS B N 1
ATOM 6681 C CA . HIS B 2 37 ? 131.587 124.228 132.349 1.00 96.90 40 HIS B CA 1
ATOM 6682 C C . HIS B 2 37 ? 132.342 122.949 132.683 1.00 96.90 40 HIS B C 1
ATOM 6683 O O . HIS B 2 37 ? 132.253 121.961 131.953 1.00 96.90 40 HIS B O 1
ATOM 6697 N N . GLY B 2 45 ? 125.074 123.076 137.302 1.00 105.64 48 GLY B N 1
ATOM 6698 C CA . GLY B 2 45 ? 125.224 122.073 136.263 1.00 105.64 48 GLY B CA 1
ATOM 6699 C C . GLY B 2 45 ? 124.278 120.898 136.427 1.00 105.64 48 GLY B C 1
ATOM 6700 O O . GLY B 2 45 ? 124.182 120.041 135.549 1.00 105.64 48 GLY B O 1
ATOM 6704 N N . GLN B 2 46 ? 123.576 120.862 137.562 1.00 99.98 49 GLN B N 1
ATOM 6705 C CA . GLN B 2 46 ? 122.742 119.708 137.878 1.00 99.98 49 GLN B CA 1
ATOM 6706 C C . GLN B 2 46 ? 121.669 119.494 136.818 1.00 99.98 49 GLN B C 1
ATOM 6707 O O . GLN B 2 46 ? 121.370 118.353 136.445 1.00 99.98 49 GLN B O 1
ATOM 6721 N N . LYS B 2 47 ? 121.076 120.579 136.323 1.00 96.91 50 LYS B N 1
ATOM 6722 C CA . LYS B 2 47 ? 119.798 120.527 135.625 1.00 96.91 50 LYS B CA 1
ATOM 6723 C C . LYS B 2 47 ? 119.939 120.170 134.155 1.00 96.91 50 LYS B C 1
ATOM 6724 O O . LYS B 2 47 ? 119.012 120.415 133.373 1.00 96.91 50 LYS B O 1
ATOM 6743 N N . ASP B 2 48 ? 121.074 119.598 133.770 1.00 95.35 51 ASP B N 1
ATOM 6744 C CA . ASP B 2 48 ? 121.345 119.319 132.369 1.00 95.35 51 ASP B CA 1
ATOM 6745 C C . ASP B 2 48 ? 120.247 118.449 131.772 1.00 95.35 51 ASP B C 1
ATOM 6746 O O . ASP B 2 48 ? 119.713 117.554 132.433 1.00 95.35 51 ASP B O 1
ATOM 6755 N N . SER B 2 49 ? 119.903 118.720 130.514 1.00 93.89 52 SER B N 1
ATOM 6756 C CA . SER B 2 49 ? 119.120 117.785 129.719 1.00 93.89 52 SER B CA 1
ATOM 6757 C C . SER B 2 49 ? 120.000 117.313 128.575 1.00 93.89 52 SER B C 1
ATOM 6758 O O . SER B 2 49 ? 120.453 118.116 127.752 1.00 93.89 52 SER B O 1
ATOM 6766 N N . TYR B 2 50 ? 120.239 116.006 128.540 1.00 96.36 53 TYR B N 1
ATOM 6767 C CA . TYR B 2 50 ? 121.247 115.437 127.659 1.00 96.36 53 TYR B CA 1
ATOM 6768 C C . TYR B 2 50 ? 120.835 115.330 126.196 1.00 96.36 53 TYR B C 1
ATOM 6769 O O . TYR B 2 50 ? 121.688 115.496 125.319 1.00 96.36 53 TYR B O 1
ATOM 6787 N N . VAL B 2 51 ? 119.560 115.083 125.894 1.00 85.21 54 VAL B N 1
ATOM 6788 C CA . VAL B 2 51 ? 119.233 114.469 124.613 1.00 85.21 54 VAL B CA 1
ATOM 6789 C C . VAL B 2 51 ? 118.165 115.192 123.809 1.00 85.21 54 VAL B C 1
ATOM 6790 O O . VAL B 2 51 ? 117.249 115.822 124.345 1.00 85.21 54 VAL B O 1
ATOM 6803 N N . GLY B 2 52 ? 118.318 115.084 122.489 1.00 86.18 55 GLY B N 1
ATOM 6804 C CA . GLY B 2 52 ? 117.208 115.187 121.558 1.00 86.18 55 GLY B CA 1
ATOM 6805 C C . GLY B 2 52 ? 116.673 116.590 121.401 1.00 86.18 55 GLY B C 1
ATOM 6806 O O . GLY B 2 52 ? 117.415 117.576 121.395 1.00 86.18 55 GLY B O 1
ATOM 6810 N N . ASP B 2 53 ? 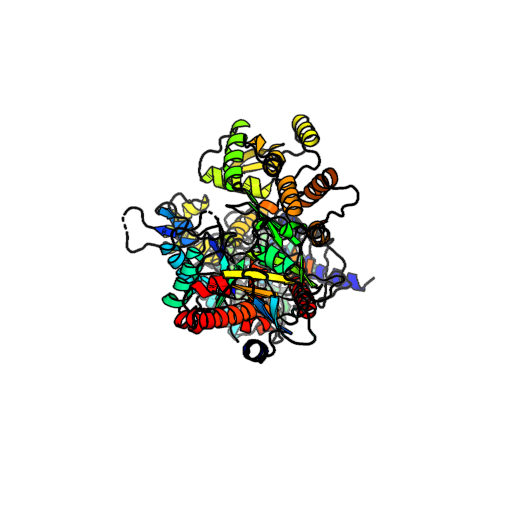115.351 116.672 121.255 1.00 94.75 56 ASP B N 1
ATOM 6811 C CA . ASP B 2 53 ? 114.716 117.959 121.023 1.00 94.75 56 ASP B CA 1
ATOM 6812 C C . ASP B 2 53 ? 114.978 118.899 122.184 1.00 94.75 56 ASP B C 1
ATOM 6813 O O . ASP B 2 53 ? 115.058 120.113 121.994 1.00 94.75 56 ASP B O 1
ATOM 6822 N N . GLU B 2 54 ? 115.116 118.354 123.391 1.00 97.24 57 GLU B N 1
ATOM 6823 C CA . GLU B 2 54 ? 115.460 119.179 124.540 1.00 97.24 57 GLU B CA 1
ATOM 6824 C C . GLU B 2 54 ? 116.842 119.794 124.378 1.00 97.24 57 GLU B C 1
ATOM 6825 O O . GLU B 2 54 ? 117.046 120.977 124.672 1.00 97.24 57 GLU B O 1
ATOM 6837 N N . ALA B 2 55 ? 117.801 119.002 123.898 1.00 93.15 58 ALA B N 1
ATOM 6838 C CA . ALA B 2 55 ? 119.135 119.524 123.624 1.00 93.15 58 ALA B CA 1
ATOM 6839 C C . ALA B 2 55 ? 119.146 120.527 122.476 1.00 93.15 58 ALA B C 1
ATOM 6840 O O . ALA B 2 55 ? 119.809 121.565 122.566 1.00 93.15 58 ALA B O 1
ATOM 6847 N N . GLN B 2 56 ? 118.372 120.281 121.422 1.00 94.35 59 GLN B N 1
ATOM 6848 C CA . GLN B 2 56 ? 118.186 121.308 120.401 1.00 94.35 59 GLN B CA 1
ATOM 6849 C C . GLN B 2 56 ? 117.630 122.598 120.990 1.00 94.35 59 GLN B C 1
ATOM 6850 O O . GLN B 2 56 ? 118.148 123.689 120.729 1.00 94.35 59 GLN B O 1
ATOM 6864 N N . SER B 2 57 ? 116.565 122.493 121.779 1.00 90.23 60 SER B N 1
ATOM 6865 C CA . SER B 2 57 ? 115.946 123.673 122.366 1.00 90.23 60 SER B CA 1
ATOM 6866 C C . SER B 2 57 ? 116.940 124.455 123.215 1.00 90.23 60 SER B C 1
ATOM 6867 O O . SER B 2 57 ? 117.082 125.674 123.067 1.00 90.23 60 SER B O 1
ATOM 6875 N N . LYS B 2 58 ? 117.639 123.763 124.112 1.00 99.62 61 LYS B N 1
ATOM 6876 C CA . LYS B 2 58 ? 118.624 124.377 124.992 1.00 99.62 61 LYS B CA 1
ATOM 6877 C C . LYS B 2 58 ? 119.949 124.671 124.296 1.00 99.62 61 LYS B C 1
ATOM 6878 O O . LYS B 2 58 ? 120.886 125.141 124.950 1.00 99.62 61 LYS B O 1
ATOM 6897 N N . ARG B 2 59 ? 120.039 124.404 122.993 1.00 98.95 62 ARG B N 1
ATOM 6898 C CA . ARG B 2 59 ? 121.316 124.423 122.292 1.00 98.95 62 ARG B CA 1
ATOM 6899 C C . ARG B 2 59 ? 122.068 125.737 122.441 1.00 98.95 62 ARG B C 1
ATOM 6900 O O . ARG B 2 59 ? 123.303 125.751 122.432 1.00 98.95 62 ARG B O 1
ATOM 6921 N N . GLY B 2 60 ? 121.349 126.847 122.584 1.00 89.70 63 GLY B N 1
ATOM 6922 C CA . GLY B 2 60 ? 121.976 128.133 122.830 1.00 89.70 63 GLY B CA 1
ATOM 6923 C C . GLY B 2 60 ? 122.734 128.284 124.138 1.00 89.70 63 GLY B C 1
ATOM 6924 O O . GLY B 2 60 ? 123.563 129.193 124.250 1.00 89.70 63 GLY B O 1
ATOM 6928 N N . ILE B 2 61 ? 122.483 127.426 125.130 1.00 95.83 64 ILE B N 1
ATOM 6929 C CA . ILE B 2 61 ? 123.258 127.440 126.365 1.00 95.83 64 ILE B CA 1
ATOM 6930 C C . ILE B 2 61 ? 123.979 126.129 126.648 1.00 95.83 64 ILE B C 1
ATOM 6931 O O . ILE B 2 61 ? 124.423 125.911 127.775 1.00 95.83 64 ILE B O 1
ATOM 6947 N N . LEU B 2 62 ? 124.111 125.248 125.666 1.00 100.80 65 LEU B N 1
ATOM 6948 C CA . LEU B 2 62 ? 124.664 123.925 125.915 1.00 100.80 65 LEU B CA 1
ATOM 6949 C C . LEU B 2 62 ? 125.769 123.621 124.919 1.00 100.80 65 LEU B C 1
ATOM 6950 O O . LEU B 2 62 ? 125.936 124.298 123.901 1.00 100.80 65 LEU B O 1
ATOM 6966 N N . THR B 2 63 ? 126.523 122.575 125.238 1.00 101.82 66 THR B N 1
ATOM 6967 C CA . THR B 2 63 ? 127.611 122.096 124.405 1.00 101.82 66 THR B CA 1
ATOM 6968 C C . THR B 2 63 ? 127.184 120.773 123.790 1.00 101.82 66 THR B C 1
ATOM 6969 O O . THR B 2 63 ? 126.878 119.811 124.502 1.00 101.82 66 THR B O 1
ATOM 6980 N N . LEU B 2 64 ? 127.192 120.740 122.464 1.00 103.56 67 LEU B N 1
ATOM 6981 C CA . LEU B 2 64 ? 126.698 119.638 121.658 1.00 103.56 67 LEU B CA 1
ATOM 6982 C C . LEU B 2 64 ? 127.812 118.690 121.257 1.00 103.56 67 LEU B C 1
ATOM 6983 O O . LEU B 2 64 ? 128.945 119.116 121.010 1.00 103.56 67 LEU B O 1
ATOM 6999 N N . LYS B 2 65 ? 127.486 117.403 121.189 1.00 105.31 68 LYS B N 1
ATOM 7000 C CA . LYS B 2 65 ? 128.452 116.433 120.712 1.00 105.31 68 LYS B CA 1
ATOM 7001 C C . LYS B 2 65 ? 127.750 115.370 119.887 1.00 105.31 68 LYS B C 1
ATOM 7002 O O . LYS B 2 65 ? 126.580 115.037 120.117 1.00 105.31 68 LYS B O 1
ATOM 7021 N N . TYR B 2 66 ? 128.513 114.824 118.941 1.00 106.77 69 TYR B N 1
ATOM 7022 C CA . TYR B 2 66 ? 128.093 113.762 118.045 1.00 106.77 69 TYR B CA 1
ATOM 7023 C C . TYR B 2 66 ? 128.879 112.491 118.319 1.00 106.77 69 TYR B C 1
ATOM 7024 O O . TYR B 2 66 ? 130.117 112.516 118.270 1.00 106.77 69 TYR B O 1
ATOM 7042 N N . PRO B 2 67 ? 128.228 111.380 118.606 1.00 100.95 70 PRO B N 1
ATOM 7043 C CA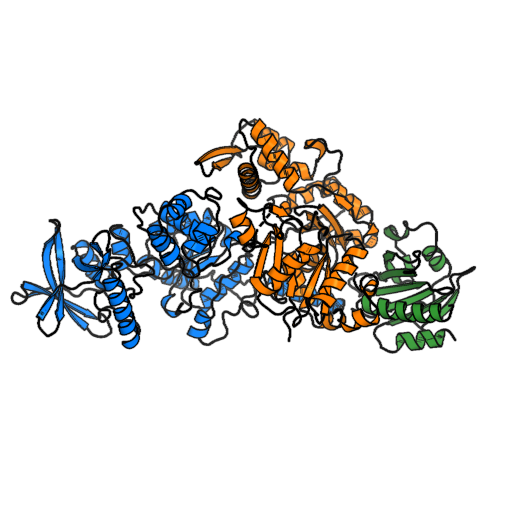 . PRO B 2 67 ? 128.955 110.179 119.026 1.00 100.95 70 PRO B CA 1
ATOM 7044 C C . PRO B 2 67 ? 129.508 109.446 117.816 1.00 100.95 70 PRO B C 1
ATOM 7045 O O . PRO B 2 67 ? 130.516 108.738 117.895 1.00 100.95 70 PRO B O 1
ATOM 7056 N N . ILE B 2 68 ? 128.835 109.631 116.683 1.00 104.96 71 ILE B N 1
ATOM 7057 C CA . ILE B 2 68 ? 129.174 108.982 115.425 1.00 104.96 71 ILE B CA 1
ATOM 7058 C C . ILE B 2 68 ? 129.611 110.027 114.413 1.00 104.96 71 ILE B C 1
ATOM 7059 O O . ILE B 2 68 ? 128.993 111.089 114.289 1.00 104.96 71 ILE B O 1
ATOM 7075 N N . GLU B 2 69 ? 130.681 109.713 113.693 1.00 105.47 72 GLU B N 1
ATOM 7076 C CA . GLU B 2 69 ? 131.161 110.553 112.609 1.00 105.47 72 GLU B CA 1
ATOM 7077 C C . GLU B 2 69 ? 131.680 109.683 111.475 1.00 105.47 72 GLU B C 1
ATOM 7078 O O . GLU B 2 69 ? 132.613 108.900 111.648 1.00 105.47 72 GLU B O 1
ATOM 7110 N N . GLY B 2 71 ? 129.509 107.467 109.879 1.00 102.96 74 GLY B N 1
ATOM 7111 C CA . GLY B 2 71 ? 128.817 106.274 110.331 1.00 102.96 74 GLY B CA 1
ATOM 7112 C C . GLY B 2 71 ? 129.277 105.486 111.545 1.00 102.96 74 GLY B C 1
ATOM 7113 O O . GLY B 2 71 ? 128.505 104.674 112.052 1.00 102.96 74 GLY B O 1
ATOM 7117 N N . ILE B 2 72 ? 130.497 105.693 112.032 1.00 105.42 75 ILE B N 1
ATOM 7118 C CA . ILE B 2 72 ? 131.049 104.833 113.077 1.00 105.42 75 ILE B CA 1
ATOM 7119 C C . ILE B 2 72 ? 131.001 105.530 114.430 1.00 105.42 75 ILE B C 1
ATOM 7120 O O . ILE B 2 72 ? 131.341 106.713 114.562 1.00 105.42 75 ILE B O 1
ATOM 7136 N N . VAL B 2 73 ? 130.576 104.769 115.441 1.00 100.46 76 VAL B N 1
ATOM 7137 C CA . VAL B 2 73 ? 130.558 105.228 116.826 1.00 100.46 76 VAL B CA 1
ATOM 7138 C C . VAL B 2 73 ? 131.951 105.555 117.341 1.00 100.46 76 VAL B C 1
ATOM 7139 O O . VAL B 2 73 ? 132.923 104.827 117.102 1.00 100.46 76 VAL B O 1
ATOM 7152 N N . THR B 2 74 ? 132.041 106.675 118.055 1.00 93.90 77 THR B N 1
ATOM 7153 C CA . THR B 2 74 ? 133.267 107.130 118.695 1.00 93.90 77 THR B CA 1
ATOM 7154 C C . THR B 2 74 ? 133.046 107.184 120.205 1.00 93.90 77 THR B C 1
ATOM 7155 O O . THR B 2 74 ? 133.347 106.212 120.904 1.00 93.90 77 THR B O 1
ATOM 7166 N N . ASN B 2 75 ? 132.529 108.294 120.731 1.00 100.60 78 ASN B N 1
ATOM 7167 C CA . ASN B 2 75 ? 132.238 108.374 122.157 1.00 100.60 78 ASN B CA 1
ATOM 7168 C C . ASN B 2 75 ? 131.123 107.393 122.509 1.00 100.60 78 ASN B C 1
ATOM 7169 O O . ASN B 2 75 ? 129.934 107.707 122.401 1.00 100.60 78 ASN B O 1
ATOM 7180 N N . TRP B 2 76 ? 131.526 106.195 122.934 1.00 99.08 79 TRP B N 1
ATOM 7181 C CA . TRP B 2 76 ? 130.597 105.197 123.455 1.00 99.08 79 TRP B CA 1
ATOM 7182 C C . TRP B 2 76 ? 129.859 105.714 124.685 1.00 99.08 79 TRP B C 1
ATOM 7183 O O . TRP B 2 76 ? 128.668 105.426 124.887 1.00 99.08 79 TRP B O 1
ATOM 7204 N N . ASP B 2 77 ? 130.570 106.475 125.521 1.00 99.21 80 ASP B N 1
ATOM 7205 C CA . ASP B 2 77 ? 130.051 106.925 126.809 1.00 99.21 80 ASP B CA 1
ATOM 7206 C C . ASP B 2 77 ? 128.679 107.563 126.681 1.00 99.21 80 ASP B C 1
ATOM 7207 O O . ASP B 2 77 ? 127.781 107.292 127.486 1.00 99.21 80 ASP B O 1
ATOM 7216 N N . ASP B 2 78 ? 128.490 108.405 125.670 1.00 103.70 81 ASP B N 1
ATOM 7217 C CA . ASP B 2 78 ? 127.228 109.102 125.493 1.00 103.70 81 ASP B CA 1
ATOM 7218 C C . ASP B 2 78 ? 126.331 108.439 124.467 1.00 103.70 81 ASP B C 1
ATOM 7219 O O . ASP B 2 78 ? 125.142 108.765 124.404 1.00 103.70 81 ASP B O 1
ATOM 7228 N N . MET B 2 79 ? 126.854 107.510 123.672 1.00 92.44 82 MET B N 1
ATOM 7229 C CA . MET B 2 79 ? 125.953 106.597 122.989 1.00 92.44 82 MET B CA 1
ATOM 7230 C C . MET B 2 79 ? 125.093 105.868 124.012 1.00 92.44 82 MET B C 1
ATOM 7231 O O . MET B 2 79 ? 123.903 105.629 123.782 1.00 92.44 82 MET B O 1
ATOM 7245 N N . GLU B 2 80 ? 125.695 105.474 125.137 1.00 98.18 83 GLU B N 1
ATOM 7246 C CA . GLU B 2 80 ? 124.908 104.917 126.238 1.00 98.18 83 GLU B CA 1
ATOM 7247 C C . GLU B 2 80 ? 123.839 105.885 126.735 1.00 98.18 83 GLU B C 1
ATOM 7248 O O . GLU B 2 80 ? 122.725 105.469 127.068 1.00 98.18 83 GLU B O 1
ATOM 7260 N N . LYS B 2 81 ? 124.149 107.180 126.782 1.00 96.81 84 LYS B N 1
ATOM 7261 C CA . LYS B 2 81 ? 123.139 108.167 127.158 1.00 96.81 84 LYS B CA 1
ATOM 7262 C C . LYS B 2 81 ? 122.016 108.231 126.134 1.00 96.81 84 LYS B C 1
ATOM 7263 O O . LYS B 2 81 ? 120.836 108.365 126.487 1.00 96.81 84 LYS B O 1
ATOM 7282 N N . ILE B 2 82 ? 122.369 108.133 124.858 1.00 87.38 85 ILE B N 1
ATOM 7283 C CA . ILE B 2 82 ? 121.368 108.147 123.802 1.00 87.38 85 ILE B CA 1
ATOM 7284 C C . ILE B 2 82 ? 120.479 106.920 123.910 1.00 87.38 85 ILE B C 1
ATOM 7285 O O . ILE B 2 82 ? 119.264 106.993 123.703 1.00 87.38 85 ILE B O 1
ATOM 7301 N N . TRP B 2 83 ? 121.070 105.775 124.241 1.00 85.98 86 TRP B N 1
ATOM 7302 C CA . TRP B 2 83 ? 120.269 104.583 124.491 1.00 85.98 86 TRP B CA 1
ATOM 7303 C C . TRP B 2 83 ? 119.355 104.760 125.696 1.00 85.98 86 TRP B C 1
ATOM 7304 O O . TRP B 2 83 ? 118.195 104.335 125.666 1.00 85.98 86 TRP B O 1
ATOM 7325 N N . HIS B 2 84 ? 119.855 105.361 126.775 1.00 88.76 87 HIS B N 1
ATOM 7326 C CA . HIS B 2 84 ? 118.979 105.627 127.912 1.00 88.76 87 HIS B CA 1
ATOM 7327 C C . HIS B 2 84 ? 117.792 106.493 127.516 1.00 88.76 87 HIS B C 1
ATOM 7328 O O . HIS B 2 84 ? 116.650 106.199 127.891 1.00 88.76 87 HIS B O 1
ATOM 7342 N N . HIS B 2 85 ? 118.028 107.536 126.720 1.00 79.63 88 HIS B N 1
ATOM 7343 C CA . HIS B 2 85 ? 116.908 108.375 126.307 1.00 79.63 88 HIS B CA 1
ATOM 7344 C C . HIS B 2 85 ? 115.960 107.659 125.357 1.00 79.63 88 HIS B C 1
ATOM 7345 O O . HIS B 2 85 ? 114.745 107.878 125.417 1.00 79.63 88 HIS B O 1
ATOM 7359 N N . THR B 2 86 ? 116.480 106.805 124.480 1.00 76.84 89 THR B N 1
ATOM 7360 C CA . THR B 2 86 ? 115.607 106.045 123.595 1.00 76.84 89 THR B CA 1
ATOM 7361 C C . THR B 2 86 ? 114.731 105.079 124.379 1.00 76.84 89 THR B C 1
ATOM 7362 O O . THR B 2 86 ? 113.501 105.087 124.253 1.00 76.84 89 THR B O 1
ATOM 7373 N N . PHE B 2 87 ? 115.358 104.240 125.200 1.00 78.67 90 PHE B N 1
ATOM 7374 C CA . PHE B 2 87 ? 114.636 103.196 125.915 1.00 78.67 90 PHE B CA 1
ATOM 7375 C C . PHE B 2 87 ? 113.677 103.763 126.953 1.00 78.67 90 PHE B C 1
ATOM 7376 O O . PHE B 2 87 ? 112.531 103.310 127.055 1.00 78.67 90 PHE B O 1
ATOM 7393 N N . TYR B 2 88 ? 114.119 104.748 127.733 1.00 85.78 91 TYR B N 1
ATOM 7394 C CA . TYR B 2 88 ? 113.359 105.181 128.897 1.00 85.78 91 TYR B CA 1
ATOM 7395 C C . TYR B 2 88 ? 112.492 106.401 128.646 1.00 85.78 91 TYR B C 1
ATOM 7396 O O . TYR B 2 88 ? 111.477 106.569 129.328 1.00 85.78 91 TYR B O 1
ATOM 7414 N N . ASN B 2 89 ? 112.864 107.263 127.705 1.00 83.48 92 ASN B N 1
ATOM 7415 C CA . ASN B 2 89 ? 112.138 108.506 127.485 1.00 83.48 92 ASN B CA 1
ATOM 7416 C C . ASN B 2 89 ? 111.247 108.490 126.251 1.00 83.48 92 ASN B C 1
ATOM 7417 O O . ASN B 2 89 ? 110.112 108.970 126.317 1.00 83.48 92 ASN B O 1
ATOM 7428 N N . GLU B 2 90 ? 111.714 107.944 125.129 1.00 79.01 93 GLU B N 1
ATOM 7429 C CA . GLU B 2 90 ? 110.905 107.983 123.917 1.00 79.01 93 GLU B CA 1
ATOM 7430 C C . GLU B 2 90 ? 109.951 106.801 123.797 1.00 79.01 93 GLU B C 1
ATOM 7431 O O . GLU B 2 90 ? 108.761 106.997 123.531 1.00 79.01 93 GLU B O 1
ATOM 7443 N N . LEU B 2 91 ? 110.437 105.576 123.993 1.00 75.65 94 LEU B N 1
ATOM 7444 C CA . LEU B 2 91 ? 109.530 104.438 123.998 1.00 75.65 94 LEU B CA 1
ATOM 7445 C C . LEU B 2 91 ? 109.043 104.094 125.395 1.00 75.65 94 LEU B C 1
ATOM 7446 O O . LEU B 2 91 ? 107.979 103.481 125.529 1.00 75.65 94 LEU B O 1
ATOM 7462 N N . ARG B 2 92 ? 109.789 104.474 126.429 1.00 75.83 95 ARG B N 1
ATOM 7463 C CA . ARG B 2 92 ? 109.396 104.204 127.807 1.00 75.83 95 ARG B CA 1
ATOM 7464 C C . ARG B 2 92 ? 109.040 102.735 128.027 1.00 75.83 95 ARG B C 1
ATOM 7465 O O . ARG B 2 92 ? 107.996 102.401 128.591 1.00 75.83 95 ARG B O 1
ATOM 7486 N N . VAL B 2 93 ? 109.919 101.845 127.574 1.00 76.74 96 VAL B N 1
ATOM 7487 C CA . VAL B 2 93 ? 109.743 100.413 127.784 1.00 76.74 96 VAL B CA 1
ATOM 7488 C C . VAL B 2 93 ? 111.072 99.810 128.211 1.00 76.74 96 VAL B C 1
ATOM 7489 O O . VAL B 2 93 ? 112.129 100.151 127.669 1.00 76.74 96 VAL B O 1
ATOM 7502 N N . ALA B 2 94 ? 111.009 98.911 129.180 1.00 82.09 97 ALA B N 1
ATOM 7503 C CA . ALA B 2 94 ? 112.190 98.384 129.848 1.00 82.09 97 ALA B CA 1
ATOM 7504 C C . ALA B 2 94 ? 113.026 97.509 128.922 1.00 82.09 97 ALA B C 1
ATOM 7505 O O . ALA B 2 94 ? 112.619 96.377 128.633 1.00 82.09 97 ALA B O 1
ATOM 7512 N N . PRO B 2 95 ? 114.180 97.973 128.434 1.00 78.85 98 PRO B N 1
ATOM 7513 C CA . PRO B 2 95 ? 114.843 97.268 127.329 1.00 78.85 98 PRO B CA 1
ATOM 7514 C C . PRO B 2 95 ? 115.511 95.975 127.754 1.00 78.85 98 PRO B C 1
ATOM 7515 O O . PRO B 2 95 ? 115.924 95.198 126.883 1.00 78.85 98 PRO B O 1
ATOM 7526 N N . GLU B 2 96 ? 115.626 95.715 129.058 1.00 92.06 99 GLU B N 1
ATOM 7527 C CA . GLU B 2 96 ? 116.021 94.390 129.517 1.00 92.06 99 GLU B CA 1
ATOM 7528 C C . GLU B 2 96 ? 114.923 93.373 129.265 1.00 92.06 99 GLU B C 1
ATOM 7529 O O . GLU B 2 96 ? 115.173 92.167 129.351 1.00 92.06 99 GLU B O 1
ATOM 7541 N N . GLU B 2 97 ? 113.707 93.841 129.014 1.00 92.51 100 GLU B N 1
ATOM 7542 C CA . GLU B 2 97 ? 112.540 92.983 128.918 1.00 92.51 100 GLU B CA 1
ATOM 7543 C C . GLU B 2 97 ? 112.283 92.541 127.488 1.00 92.51 100 GLU B C 1
ATOM 7544 O O . GLU B 2 97 ? 111.592 91.539 127.273 1.00 92.51 100 GLU B O 1
ATOM 7556 N N . HIS B 2 98 ? 112.822 93.273 126.514 1.00 92.75 101 HIS B N 1
ATOM 7557 C CA . HIS B 2 98 ? 112.615 93.035 125.102 1.00 92.75 101 HIS B CA 1
ATOM 7558 C C . HIS B 2 98 ? 113.946 92.758 124.417 1.00 92.75 101 HIS B C 1
ATOM 7559 O O . HIS B 2 98 ? 114.950 93.409 124.726 1.00 92.75 101 HIS B O 1
ATOM 7573 N N . PRO B 2 99 ? 113.989 91.807 123.488 1.00 91.90 102 PRO B N 1
ATOM 7574 C CA . PRO B 2 99 ? 115.107 91.756 122.542 1.00 91.90 102 PRO B CA 1
ATOM 7575 C C . PRO B 2 99 ? 115.209 93.050 121.748 1.00 91.90 102 PRO B C 1
ATOM 7576 O O . PRO B 2 99 ? 114.213 93.733 121.503 1.00 91.90 102 PRO B O 1
ATOM 7587 N N . VAL B 2 100 ? 116.434 93.384 121.341 1.00 87.98 103 VAL B N 1
ATOM 7588 C CA . VAL B 2 100 ? 116.718 94.646 120.666 1.00 87.98 103 VAL B CA 1
ATOM 7589 C C . VAL B 2 100 ? 117.430 94.379 119.350 1.00 87.98 103 VAL B C 1
ATOM 7590 O O . VAL B 2 100 ? 118.455 93.690 119.315 1.00 87.98 103 VAL B O 1
ATOM 7603 N N . LEU B 2 101 ? 116.885 94.933 118.274 1.00 85.68 104 LEU B N 1
ATOM 7604 C CA . LEU B 2 101 ? 117.537 94.944 116.975 1.00 85.68 104 LEU B CA 1
ATOM 7605 C C . LEU B 2 101 ? 118.463 96.150 116.884 1.00 85.68 104 LEU B C 1
ATOM 7606 O O . LEU B 2 101 ? 118.041 97.281 117.146 1.00 85.68 104 LEU B O 1
ATOM 7622 N N . LEU B 2 102 ? 119.719 95.911 116.522 1.00 90.77 105 LEU B N 1
ATOM 7623 C CA . LEU B 2 102 ? 120.686 96.977 116.318 1.00 90.77 105 LEU B CA 1
ATOM 7624 C C . LEU B 2 102 ? 121.188 97.042 114.885 1.00 90.77 105 LEU B C 1
ATOM 7625 O O . LEU B 2 102 ? 121.088 96.089 114.109 1.00 90.77 105 LEU B O 1
ATOM 7641 N N . THR B 2 103 ? 121.687 98.226 114.547 1.00 86.78 106 THR B N 1
ATOM 7642 C CA . THR B 2 103 ? 122.169 98.557 113.219 1.00 86.78 106 THR B CA 1
ATOM 7643 C C . THR B 2 103 ? 123.590 99.086 113.327 1.00 86.78 106 THR B C 1
ATOM 7644 O O . THR B 2 103 ? 123.961 99.698 114.332 1.00 86.78 106 THR B O 1
ATOM 7655 N N . GLU B 2 104 ? 124.383 98.858 112.284 1.00 92.84 107 GLU B N 1
ATOM 7656 C CA . GLU B 2 104 ? 125.781 99.258 112.297 1.00 92.84 107 GLU B CA 1
ATOM 7657 C C . GLU B 2 104 ? 126.162 99.806 110.932 1.00 92.84 107 GLU B C 1
ATOM 7658 O O . GLU B 2 104 ? 125.647 99.362 109.903 1.00 92.84 107 GLU B O 1
ATOM 7670 N N . ALA B 2 105 ? 127.073 100.775 110.932 1.00 99.29 108 ALA B N 1
ATOM 7671 C CA . ALA B 2 105 ? 127.592 101.291 109.684 1.00 99.29 108 ALA B CA 1
ATOM 7672 C C . ALA B 2 105 ? 128.458 100.238 108.999 1.00 99.29 108 ALA B C 1
ATOM 7673 O O . ALA B 2 105 ? 128.998 99.343 109.654 1.00 99.29 108 ALA B O 1
ATOM 7680 N N . PRO B 2 106 ? 128.611 100.324 107.681 1.00 102.09 109 PRO B N 1
ATOM 7681 C CA . PRO B 2 106 ? 129.532 99.417 106.992 1.00 102.09 109 PRO B CA 1
ATOM 7682 C C . PRO B 2 106 ? 130.959 99.540 107.508 1.00 102.09 109 PRO B C 1
ATOM 7683 O O . PRO B 2 106 ? 131.427 100.628 107.848 1.00 102.09 109 PRO B O 1
ATOM 7694 N N . LEU B 2 107 ? 131.646 98.401 107.570 1.00 101.10 110 LEU B N 1
ATOM 7695 C CA . LEU B 2 107 ? 133.044 98.322 107.986 1.00 101.10 110 LEU B CA 1
ATOM 7696 C C . LEU B 2 107 ? 133.266 98.739 109.432 1.00 101.10 110 LEU B C 1
ATOM 7697 O O . LEU B 2 107 ? 134.387 99.102 109.802 1.00 101.10 110 LEU B O 1
ATOM 7713 N N . ASN B 2 108 ? 132.235 98.717 110.264 1.00 107.64 111 ASN B N 1
ATOM 7714 C CA . ASN B 2 108 ? 132.426 99.053 111.663 1.00 107.64 111 ASN B CA 1
ATOM 7715 C C . ASN B 2 108 ? 133.546 98.199 112.267 1.00 107.64 111 ASN B C 1
ATOM 7716 O O . ASN B 2 108 ? 133.465 96.962 112.226 1.00 107.64 111 ASN B O 1
ATOM 7727 N N . PRO B 2 109 ? 134.594 98.812 112.815 1.00 108.08 112 PRO B N 1
ATOM 7728 C CA . PRO B 2 109 ? 135.682 98.045 113.434 1.00 108.08 112 PRO B CA 1
ATOM 7729 C C . PRO B 2 109 ? 135.222 96.961 114.402 1.00 108.08 112 PRO B C 1
ATOM 7730 O O . PRO B 2 109 ? 134.220 97.097 115.105 1.00 108.08 112 PRO B O 1
ATOM 7741 N N . LYS B 2 110 ? 135.983 95.866 114.400 1.00 110.05 113 LYS B N 1
ATOM 7742 C CA . LYS B 2 110 ? 135.658 94.657 115.150 1.00 110.05 113 LYS B CA 1
ATOM 7743 C C . LYS B 2 110 ? 135.398 94.968 116.625 1.00 110.05 113 LYS B C 1
ATOM 7744 O O . LYS B 2 110 ? 134.359 94.588 117.198 1.00 110.05 113 LYS B O 1
ATOM 7763 N N . ALA B 2 111 ? 136.331 95.688 117.252 1.00 104.35 114 ALA B N 1
ATOM 7764 C CA . ALA B 2 111 ? 136.203 95.972 118.673 1.00 104.35 114 ALA B CA 1
ATOM 7765 C C . ALA B 2 111 ? 134.961 96.801 118.937 1.00 104.35 114 ALA B C 1
ATOM 7766 O O . ALA B 2 111 ? 134.367 96.711 120.016 1.00 104.35 114 ALA B O 1
ATOM 7773 N N . ASN B 2 112 ? 134.549 97.607 117.960 1.00 105.00 115 ASN B N 1
ATOM 7774 C CA . ASN B 2 112 ? 133.322 98.376 118.112 1.00 105.00 115 ASN B CA 1
ATOM 7775 C C . ASN B 2 112 ? 132.135 97.442 118.300 1.00 105.00 115 ASN B C 1
ATOM 7776 O O . ASN B 2 112 ? 131.305 97.652 119.189 1.00 105.00 115 ASN B O 1
ATOM 7787 N N . ARG B 2 113 ? 131.993 96.449 117.420 1.00 104.90 116 ARG B N 1
ATOM 7788 C CA . ARG B 2 113 ? 130.811 95.603 117.486 1.00 104.90 116 ARG B CA 1
ATOM 7789 C C . ARG B 2 113 ? 130.845 94.771 118.752 1.00 104.90 116 ARG B C 1
ATOM 7790 O O . ARG B 2 113 ? 129.798 94.510 119.367 1.00 104.90 116 ARG B O 1
ATOM 7811 N N . GLU B 2 114 ? 132.054 94.500 119.246 1.00 105.18 117 GLU B N 1
ATOM 7812 C CA . GLU B 2 114 ? 132.169 93.876 120.557 1.00 105.18 117 GLU B CA 1
ATOM 7813 C C . GLU B 2 114 ? 131.686 94.802 121.665 1.00 105.18 117 GLU B C 1
ATOM 7814 O O . GLU B 2 114 ? 131.026 94.355 122.607 1.00 105.18 117 GLU B O 1
ATOM 7826 N N . LYS B 2 115 ? 132.027 96.089 121.588 1.00 101.64 118 LYS B N 1
ATOM 7827 C CA . LYS B 2 115 ? 131.586 97.031 122.615 1.00 101.64 118 LYS B CA 1
ATOM 7828 C C . LYS B 2 115 ? 130.076 97.262 122.570 1.00 101.64 118 LYS B C 1
ATOM 7829 O O . LYS B 2 115 ? 129.435 97.402 123.618 1.00 101.64 118 LYS B O 1
ATOM 7848 N N . MET B 2 116 ? 129.491 97.313 121.371 1.00 106.31 119 MET B N 1
ATOM 7849 C CA . MET B 2 116 ? 128.035 97.287 121.254 1.00 106.31 119 MET B CA 1
ATOM 7850 C C . MET B 2 116 ? 127.461 96.098 122.003 1.00 106.31 119 MET B C 1
ATOM 7851 O O . MET B 2 116 ? 126.503 96.230 122.781 1.00 106.31 119 MET B O 1
ATOM 7865 N N . THR B 2 117 ? 128.061 94.926 121.806 1.00 104.38 120 THR B N 1
ATOM 7866 C CA . THR B 2 117 ? 127.530 93.732 122.448 1.00 104.38 120 THR B CA 1
ATOM 7867 C C . THR B 2 117 ? 127.654 93.849 123.956 1.00 104.38 120 THR B C 1
ATOM 7868 O O . THR B 2 117 ? 126.719 93.532 124.705 1.00 104.38 120 THR B O 1
ATOM 7879 N N . GLN B 2 118 ? 128.818 94.306 124.411 1.00 104.57 121 GLN B N 1
ATOM 7880 C CA . GLN B 2 118 ? 129.071 94.438 125.835 1.00 104.57 121 GLN B CA 1
ATOM 7881 C C . GLN B 2 118 ? 128.056 95.371 126.472 1.00 104.57 121 GLN B C 1
ATOM 7882 O O . GLN B 2 118 ? 127.503 95.067 127.532 1.00 104.57 121 GLN B O 1
ATOM 7896 N N . ILE B 2 119 ? 127.792 96.511 125.835 1.00 97.69 122 ILE B N 1
ATOM 7897 C CA . ILE B 2 119 ? 126.871 97.474 126.423 1.00 97.69 122 ILE B CA 1
ATOM 7898 C C . ILE B 2 119 ? 125.465 96.896 126.482 1.00 97.69 122 ILE B C 1
ATOM 7899 O O . ILE B 2 119 ? 124.788 96.973 127.514 1.00 97.69 122 ILE B O 1
ATOM 7915 N N . MET B 2 120 ? 125.006 96.297 125.382 1.00 95.27 123 MET B N 1
ATOM 7916 C CA . MET B 2 120 ? 123.642 95.779 125.363 1.00 95.27 123 MET B CA 1
ATOM 7917 C C . MET B 2 120 ? 123.440 94.672 126.386 1.00 95.27 123 MET B C 1
ATOM 7918 O O . MET B 2 120 ? 122.389 94.601 127.034 1.00 95.27 123 MET B O 1
ATOM 7932 N N . PHE B 2 121 ? 124.432 93.803 126.553 1.00 101.20 124 PHE B N 1
ATOM 7933 C CA . PHE B 2 121 ? 124.254 92.643 127.412 1.00 101.20 124 PHE B CA 1
ATOM 7934 C C . PHE B 2 121 ? 124.545 92.936 128.876 1.00 101.20 124 PHE B C 1
ATOM 7935 O O . PHE B 2 121 ? 123.847 92.427 129.759 1.00 101.20 124 PHE B O 1
ATOM 7952 N N . GLU B 2 122 ? 125.558 93.745 129.153 1.00 107.68 125 GLU B N 1
ATOM 7953 C CA . GLU B 2 122 ? 125.994 93.997 130.516 1.00 107.68 125 GLU B CA 1
ATOM 7954 C C . GLU B 2 122 ? 125.228 95.145 131.155 1.00 107.68 125 GLU B C 1
ATOM 7955 O O . GLU B 2 122 ? 124.904 95.085 132.346 1.00 107.68 125 GLU B O 1
ATOM 7967 N N . THR B 2 123 ? 124.929 96.190 130.388 1.00 99.96 126 THR B N 1
ATOM 7968 C CA . THR B 2 123 ? 124.244 97.346 130.944 1.00 99.96 126 THR B CA 1
ATOM 7969 C C . THR B 2 123 ? 122.726 97.212 130.908 1.00 99.96 126 THR B C 1
ATOM 7970 O O . THR B 2 123 ? 122.063 97.513 131.906 1.00 99.96 126 THR B O 1
ATOM 7981 N N . PHE B 2 124 ? 122.152 96.761 129.794 1.00 86.95 127 PHE B N 1
ATOM 7982 C CA . PHE B 2 124 ? 120.703 96.668 129.678 1.00 86.95 127 PHE B CA 1
ATOM 7983 C C . PHE B 2 124 ? 120.161 95.250 129.788 1.00 86.95 127 PHE B C 1
ATOM 7984 O O . PHE B 2 124 ? 118.939 95.075 129.764 1.00 86.95 127 PHE B O 1
ATOM 8001 N N . ASN B 2 125 ? 121.019 94.239 129.917 1.00 99.67 128 ASN B N 1
ATOM 8002 C CA . ASN B 2 125 ? 120.566 92.872 130.182 1.00 99.67 128 ASN B CA 1
ATOM 8003 C C . ASN B 2 125 ? 119.493 92.453 129.179 1.00 99.67 128 ASN B C 1
ATOM 8004 O O . ASN B 2 125 ? 118.537 91.749 129.512 1.00 99.67 128 ASN B O 1
ATOM 8015 N N . THR B 2 126 ? 119.660 92.889 127.937 1.00 100.31 129 THR B N 1
ATOM 8016 C CA . THR B 2 126 ? 118.758 92.488 126.868 1.00 100.31 129 THR B CA 1
ATOM 8017 C C . THR B 2 126 ? 118.697 90.967 126.765 1.00 100.31 129 THR B C 1
ATOM 8018 O O . THR B 2 126 ? 119.742 90.305 126.806 1.00 100.31 129 THR B O 1
ATOM 8029 N N . PRO B 2 127 ? 117.506 90.376 126.635 1.00 107.06 130 PRO B N 1
ATOM 8030 C CA . PRO B 2 127 ? 117.440 88.925 126.436 1.00 107.06 130 PRO B CA 1
ATOM 8031 C C . PRO B 2 127 ? 117.989 88.484 125.098 1.00 107.06 130 PRO B C 1
ATOM 8032 O O . PRO B 2 127 ? 118.416 87.329 124.977 1.00 107.06 130 PRO B O 1
ATOM 8043 N N . ALA B 2 128 ? 117.998 89.353 124.091 1.00 102.43 131 ALA B N 1
ATOM 8044 C CA . ALA B 2 128 ? 118.520 88.945 122.797 1.00 102.43 131 ALA B CA 1
ATOM 8045 C C . ALA B 2 128 ? 118.727 90.168 121.917 1.00 102.43 131 ALA B C 1
ATOM 8046 O O . ALA B 2 128 ? 118.129 91.223 122.145 1.00 102.43 131 ALA B O 1
ATOM 8053 N N . MET B 2 129 ? 119.580 90.013 120.903 1.00 99.36 132 MET B N 1
ATOM 8054 C CA . MET B 2 129 ? 119.748 91.070 119.915 1.00 99.36 132 MET B CA 1
ATOM 8055 C C . MET B 2 129 ? 120.269 90.518 118.594 1.00 99.36 132 MET B C 1
ATOM 8056 O O . MET B 2 129 ? 120.700 89.367 118.489 1.00 99.36 132 MET B O 1
ATOM 8070 N N . TYR B 2 130 ? 120.223 91.390 117.588 1.00 88.90 133 TYR B N 1
ATOM 8071 C CA . TYR B 2 130 ? 120.772 91.183 116.257 1.00 88.90 133 TYR B CA 1
ATOM 8072 C C . TYR B 2 130 ? 121.335 92.513 115.776 1.00 88.90 133 TYR B C 1
ATOM 8073 O O . TYR B 2 130 ? 120.804 93.574 116.114 1.00 88.90 133 TYR B O 1
ATOM 8091 N N . VAL B 2 131 ? 122.417 92.468 115.000 1.00 92.85 134 VAL B N 1
ATOM 8092 C CA . VAL B 2 131 ? 122.947 93.669 114.359 1.00 92.85 134 VAL B CA 1
ATOM 8093 C C . VAL B 2 131 ? 122.830 93.524 112.849 1.00 92.85 134 VAL B C 1
ATOM 8094 O O . VAL B 2 131 ? 123.415 92.608 112.258 1.00 92.85 134 VAL B O 1
ATOM 8107 N N . ALA B 2 132 ? 122.077 94.430 112.230 1.00 83.97 135 ALA B N 1
ATOM 8108 C CA . ALA B 2 132 ? 121.824 94.424 110.795 1.00 83.97 135 ALA B CA 1
ATOM 8109 C C . ALA B 2 132 ? 122.455 95.641 110.126 1.00 83.97 135 ALA B C 1
ATOM 8110 O O . ALA B 2 132 ? 122.288 96.769 110.598 1.00 83.97 135 ALA B O 1
ATOM 8117 N N . ILE B 2 133 ? 123.171 95.410 109.027 1.00 86.08 136 ILE B N 1
ATOM 8118 C CA . ILE B 2 133 ? 123.706 96.496 108.210 1.00 86.08 136 ILE B CA 1
ATOM 8119 C C . ILE B 2 133 ? 122.558 97.262 107.563 1.00 86.08 136 ILE B C 1
ATOM 8120 O O . ILE B 2 133 ? 121.627 96.667 107.005 1.00 86.08 136 ILE B O 1
ATOM 8136 N N . GLN B 2 134 ? 122.619 98.595 107.642 1.00 83.04 137 GLN B N 1
ATOM 8137 C CA . GLN B 2 134 ? 121.515 99.431 107.178 1.00 83.04 137 GLN B CA 1
ATOM 8138 C C . GLN B 2 134 ? 121.145 99.146 105.726 1.00 83.04 137 GLN B C 1
ATOM 8139 O O . GLN B 2 134 ? 119.958 99.064 105.386 1.00 83.04 137 GLN B O 1
ATOM 8152 N N . ALA B 2 135 ? 122.140 98.998 104.850 1.00 75.27 138 ALA B N 1
ATOM 8153 C CA . ALA B 2 135 ? 121.848 98.728 103.446 1.00 75.27 138 ALA B CA 1
ATOM 8154 C C . ALA B 2 135 ? 121.126 97.402 103.263 1.00 75.27 138 ALA B C 1
ATOM 8155 O O . ALA B 2 135 ? 120.285 97.266 102.364 1.00 75.27 138 ALA B O 1
ATOM 8162 N N . VAL B 2 136 ? 121.409 96.424 104.122 1.00 73.06 139 VAL B N 1
ATOM 8163 C CA . VAL B 2 136 ? 120.712 95.150 104.020 1.00 73.06 139 VAL B CA 1
ATOM 8164 C C . VAL B 2 136 ? 119.240 95.338 104.344 1.00 73.06 139 VAL B C 1
ATOM 8165 O O . VAL B 2 136 ? 118.364 94.771 103.681 1.00 73.06 139 VAL B O 1
ATOM 8178 N N . LEU B 2 137 ? 118.943 96.141 105.362 1.00 78.44 140 LEU B N 1
ATOM 8179 C CA . LEU B 2 137 ? 117.559 96.491 105.641 1.00 78.44 140 LEU B CA 1
ATOM 8180 C C . LEU B 2 137 ? 116.940 97.234 104.471 1.00 78.44 140 LEU B C 1
ATOM 8181 O O . LEU B 2 137 ? 115.763 97.039 104.154 1.00 78.44 140 LEU B O 1
ATOM 8197 N N . SER B 2 138 ? 117.715 98.093 103.810 1.00 68.67 141 SER B N 1
ATOM 8198 C CA . SER B 2 138 ? 117.137 98.864 102.719 1.00 68.67 141 SER B CA 1
ATOM 8199 C C . SER B 2 138 ? 116.766 97.958 101.558 1.00 68.67 141 SER B C 1
ATOM 8200 O O . SER B 2 138 ? 115.785 98.221 100.855 1.00 68.67 141 SER B O 1
ATOM 8208 N N . LEU B 2 139 ? 117.536 96.892 101.342 1.00 85.61 142 LEU B N 1
ATOM 8209 C CA . LEU B 2 139 ? 117.180 95.938 100.297 1.00 85.61 142 LEU B CA 1
ATOM 8210 C C . LEU B 2 139 ? 116.042 95.027 100.724 1.00 85.61 142 LEU B C 1
ATOM 8211 O O . LEU B 2 139 ? 115.207 94.646 99.897 1.00 85.61 142 LEU B O 1
ATOM 8227 N N . TYR B 2 140 ? 115.996 94.680 102.009 1.00 77.53 143 TYR B N 1
ATOM 8228 C CA . TYR B 2 140 ? 114.835 94.001 102.566 1.00 77.53 143 TYR B CA 1
ATOM 8229 C C . TYR B 2 140 ? 113.571 94.820 102.364 1.00 77.53 143 TYR B C 1
ATOM 8230 O O . TYR B 2 140 ? 112.483 94.260 102.191 1.00 77.53 143 TYR B O 1
ATOM 8248 N N . ALA B 2 141 ? 113.703 96.145 102.379 1.00 84.18 144 ALA B N 1
ATOM 8249 C CA . ALA B 2 141 ? 112.555 97.034 102.480 1.00 84.18 144 ALA B CA 1
ATOM 8250 C C . ALA B 2 141 ? 111.612 96.925 101.294 1.00 84.18 144 ALA B C 1
ATOM 8251 O O . ALA B 2 141 ? 110.437 97.282 101.425 1.00 84.18 144 ALA B O 1
ATOM 8258 N N . SER B 2 142 ? 112.084 96.453 100.137 1.00 81.16 145 SER B N 1
ATOM 8259 C CA . SER B 2 142 ? 111.198 96.400 98.978 1.00 81.16 145 SER B CA 1
ATOM 8260 C C . SER B 2 142 ? 111.561 95.185 98.120 1.00 81.16 145 SER B C 1
ATOM 8261 O O . SER B 2 142 ? 112.245 95.281 97.099 1.00 81.16 145 SER B O 1
ATOM 8269 N N . GLY B 2 143 ? 111.087 94.018 98.551 1.00 81.01 146 GLY B N 1
ATOM 8270 C CA . GLY B 2 143 ? 110.884 92.909 97.642 1.00 81.01 146 GLY B CA 1
ATOM 8271 C C . GLY B 2 143 ? 112.122 92.128 97.279 1.00 81.01 146 GLY B C 1
ATOM 8272 O O . GLY B 2 143 ? 112.054 91.279 96.383 1.00 81.01 146 GLY B O 1
ATOM 8276 N N . ARG B 2 144 ? 113.252 92.388 97.926 1.00 88.07 147 ARG B N 1
ATOM 8277 C CA . ARG B 2 144 ? 114.533 92.005 97.360 1.00 88.07 147 ARG B CA 1
ATOM 8278 C C . ARG B 2 144 ? 115.438 91.367 98.402 1.00 88.07 147 ARG B C 1
ATOM 8279 O O . ARG B 2 144 ? 115.438 91.767 99.570 1.00 88.07 147 ARG B O 1
ATOM 8300 N N . THR B 2 145 ? 116.211 90.372 97.962 1.00 98.58 148 THR B N 1
ATOM 8301 C CA . THR B 2 145 ? 117.223 89.728 98.784 1.00 98.58 148 THR B CA 1
ATOM 8302 C C . THR B 2 145 ? 118.617 89.889 98.198 1.00 98.58 148 THR B C 1
ATOM 8303 O O . THR B 2 145 ? 119.601 89.579 98.880 1.00 98.58 148 THR B O 1
ATOM 8314 N N . THR B 2 146 ? 118.720 90.356 96.956 1.00 101.50 149 THR B N 1
ATOM 8315 C CA . THR B 2 146 ? 119.963 90.458 96.207 1.00 101.50 149 THR B CA 1
ATOM 8316 C C . THR B 2 146 ? 119.866 91.708 95.345 1.00 101.50 149 THR B C 1
ATOM 8317 O O . THR B 2 146 ? 118.779 92.049 94.871 1.00 101.50 149 THR B O 1
ATOM 8328 N N . GLY B 2 147 ? 120.979 92.392 95.150 1.00 99.24 150 GLY B N 1
ATOM 8329 C CA . GLY B 2 147 ? 120.956 93.665 94.452 1.00 99.24 150 GLY B CA 1
ATOM 8330 C C . GLY B 2 147 ? 122.088 94.552 94.926 1.00 99.24 150 GLY B C 1
ATOM 8331 O O . GLY B 2 147 ? 122.851 94.199 95.811 1.00 99.24 150 GLY B O 1
ATOM 8335 N N . ILE B 2 148 ? 122.149 95.747 94.348 1.00 99.93 151 ILE B N 1
ATOM 8336 C CA . ILE B 2 148 ? 123.179 96.720 94.694 1.00 99.93 151 ILE B CA 1
ATOM 8337 C C . ILE B 2 148 ? 122.521 97.948 95.301 1.00 99.93 151 ILE B C 1
ATOM 8338 O O . ILE B 2 148 ? 121.581 98.507 94.724 1.00 99.93 151 ILE B O 1
ATOM 8354 N N . VAL B 2 149 ? 123.016 98.360 96.467 1.00 89.96 152 VAL B N 1
ATOM 8355 C CA . VAL B 2 149 ? 122.500 99.516 97.188 1.00 89.96 152 VAL B CA 1
ATOM 8356 C C . VAL B 2 149 ? 123.460 100.683 97.039 1.00 89.96 152 VAL B C 1
ATOM 8357 O O . VAL B 2 149 ? 124.670 100.528 97.234 1.00 89.96 152 VAL B O 1
ATOM 8370 N N . MET B 2 150 ? 122.931 101.852 96.702 1.00 92.97 153 MET B N 1
ATOM 8371 C CA . MET B 2 150 ? 123.704 103.090 96.733 1.00 92.97 153 MET B CA 1
ATOM 8372 C C . MET B 2 150 ? 123.161 103.892 97.914 1.00 92.97 153 MET B C 1
ATOM 8373 O O . MET B 2 150 ? 122.119 104.546 97.804 1.00 92.97 153 MET B O 1
ATOM 8387 N N . ASP B 2 151 ? 123.866 103.840 99.040 1.00 83.80 154 ASP B N 1
ATOM 8388 C CA . ASP B 2 151 ? 123.422 104.459 100.285 1.00 83.80 154 ASP B CA 1
ATOM 8389 C C . ASP B 2 151 ? 124.206 105.742 100.524 1.00 83.80 154 ASP B C 1
ATOM 8390 O O . ASP B 2 151 ? 125.398 105.695 100.845 1.00 83.80 154 ASP B O 1
ATOM 8399 N N . SER B 2 152 ? 123.545 106.885 100.364 1.00 90.88 155 SER B N 1
ATOM 8400 C CA . SER B 2 152 ? 124.150 108.179 100.647 1.00 90.88 155 SER B CA 1
ATOM 8401 C C . SER B 2 152 ? 123.371 108.823 101.781 1.00 90.88 155 SER B C 1
ATOM 8402 O O . SER B 2 152 ? 122.188 109.137 101.621 1.00 90.88 155 SER B O 1
ATOM 8410 N N . GLY B 2 153 ? 124.035 109.037 102.912 1.00 101.04 156 GLY B N 1
ATOM 8411 C CA . GLY B 2 153 ? 123.392 109.640 104.061 1.00 101.04 156 GLY B CA 1
ATOM 8412 C C . GLY B 2 153 ? 123.937 111.017 104.368 1.00 101.04 156 GLY B C 1
ATOM 8413 O O . GLY B 2 153 ? 124.069 111.864 103.481 1.00 101.04 156 GLY B O 1
ATOM 8417 N N . ASP B 2 154 ? 124.270 111.242 105.635 1.00 109.20 157 ASP B N 1
ATOM 8418 C CA . ASP B 2 154 ? 124.874 112.488 106.085 1.00 109.20 157 ASP B CA 1
ATOM 8419 C C . ASP B 2 154 ? 126.387 112.406 106.174 1.00 109.20 157 ASP B C 1
ATOM 8420 O O . ASP B 2 154 ? 127.064 113.417 105.971 1.00 109.20 157 ASP B O 1
ATOM 8429 N N . GLY B 2 155 ? 126.922 111.231 106.486 1.00 114.30 158 GLY B N 1
ATOM 8430 C CA . GLY B 2 155 ? 128.344 111.053 106.687 1.00 114.30 158 GLY B CA 1
ATOM 8431 C C . GLY B 2 155 ? 129.022 110.442 105.480 1.00 114.30 158 GLY B C 1
ATOM 8432 O O . GLY B 2 155 ? 129.882 111.064 104.849 1.00 114.30 158 GLY B O 1
ATOM 8436 N N . VAL B 2 156 ? 128.617 109.223 105.143 1.00 106.99 159 VAL B N 1
ATOM 8437 C CA . VAL B 2 156 ? 129.322 108.369 104.198 1.00 106.99 159 VAL B CA 1
ATOM 8438 C C . VAL B 2 156 ? 128.423 108.054 103.018 1.00 106.99 159 VAL B C 1
ATOM 8439 O O . VAL B 2 156 ? 127.192 108.082 103.116 1.00 106.99 159 VAL B O 1
ATOM 8452 N N . THR B 2 157 ? 129.057 107.750 101.892 1.00 102.62 160 THR B N 1
ATOM 8453 C CA . THR B 2 157 ? 128.370 107.208 100.734 1.00 102.62 160 THR B CA 1
ATOM 8454 C C . THR B 2 157 ? 128.965 105.838 100.451 1.00 102.62 160 THR B C 1
ATOM 8455 O O . THR B 2 157 ? 130.186 105.695 100.348 1.00 102.62 160 THR B O 1
ATOM 8466 N N . HIS B 2 158 ? 128.104 104.836 100.336 1.00 101.28 161 HIS B N 1
ATOM 8467 C CA . HIS B 2 158 ? 128.525 103.471 100.074 1.00 101.28 161 HIS B CA 1
ATOM 8468 C C . HIS B 2 158 ? 127.824 102.915 98.846 1.00 101.28 161 HIS B C 1
ATOM 8469 O O . HIS B 2 158 ? 126.650 103.205 98.604 1.00 101.28 161 HIS B O 1
ATOM 8483 N N . THR B 2 159 ? 128.559 102.134 98.063 1.00 103.14 162 THR B N 1
ATOM 8484 C CA . THR B 2 159 ? 127.983 101.277 97.038 1.00 103.14 162 THR B CA 1
ATOM 8485 C C . THR B 2 159 ? 128.193 99.846 97.503 1.00 103.14 162 THR B C 1
ATOM 8486 O O . THR B 2 159 ? 129.335 99.424 97.711 1.00 103.14 162 THR B O 1
ATOM 8497 N N . VAL B 2 160 ? 127.105 99.103 97.663 1.00 94.75 163 VAL B N 1
ATOM 8498 C CA . VAL B 2 160 ? 127.171 97.830 98.370 1.00 94.75 163 VAL B CA 1
ATOM 8499 C C . VAL B 2 160 ? 126.414 96.748 97.612 1.00 94.75 163 VAL B C 1
ATOM 8500 O O . VAL B 2 160 ? 125.173 96.731 97.624 1.00 94.75 163 VAL B O 1
ATOM 8513 N N . PRO B 2 161 ? 127.109 95.909 96.855 1.00 100.32 164 PRO B N 1
ATOM 8514 C CA . PRO B 2 161 ? 126.453 94.749 96.254 1.00 100.32 164 PRO B CA 1
ATOM 8515 C C . PRO B 2 161 ? 126.168 93.697 97.316 1.00 100.32 164 PRO B C 1
ATOM 8516 O O . PRO B 2 161 ? 126.977 93.467 98.218 1.00 100.32 164 PRO B O 1
ATOM 8527 N N . ILE B 2 162 ? 125.002 93.067 97.215 1.00 95.49 165 ILE B N 1
ATOM 8528 C CA . ILE B 2 162 ? 124.509 92.139 98.221 1.00 95.49 165 ILE B CA 1
ATOM 8529 C C . ILE B 2 162 ? 123.993 90.917 97.482 1.00 95.49 165 ILE B C 1
ATOM 8530 O O . ILE B 2 162 ? 123.198 91.044 96.543 1.00 95.49 165 ILE B O 1
ATOM 8546 N N . TYR B 2 163 ? 124.429 89.742 97.921 1.00 109.30 166 TYR B N 1
ATOM 8547 C CA . TYR B 2 163 ? 124.021 88.471 97.342 1.00 109.30 166 TYR B CA 1
ATOM 8548 C C . TYR B 2 163 ? 123.289 87.682 98.416 1.00 109.30 166 TYR B C 1
ATOM 8549 O O . TYR B 2 163 ? 123.845 87.422 99.489 1.00 109.30 166 TYR B O 1
ATOM 8567 N N . GLU B 2 164 ? 122.043 87.315 98.130 1.00 112.74 167 GLU B N 1
ATOM 8568 C CA . GLU B 2 164 ? 121.240 86.491 99.029 1.00 112.74 167 GLU B CA 1
ATOM 8569 C C . GLU B 2 164 ? 121.168 87.103 100.422 1.00 112.74 167 GLU B C 1
ATOM 8570 O O . GLU B 2 164 ? 121.121 86.394 101.430 1.00 112.74 167 GLU B O 1
ATOM 8582 N N . GLY B 2 165 ? 121.161 88.431 100.478 1.00 105.68 168 GLY B N 1
ATOM 8583 C CA . GLY B 2 165 ? 121.122 89.137 101.739 1.00 105.68 168 GLY B CA 1
ATOM 8584 C C . GLY B 2 165 ? 122.441 89.293 102.452 1.00 105.68 168 GLY B C 1
ATOM 8585 O O . GLY B 2 165 ? 122.445 89.512 103.667 1.00 105.68 168 GLY B O 1
ATOM 8589 N N . TYR B 2 166 ? 123.567 89.180 101.753 1.00 103.77 169 TYR B N 1
ATOM 8590 C CA . TYR B 2 166 ? 124.871 89.290 102.397 1.00 103.77 169 TYR B CA 1
ATOM 8591 C C . TYR B 2 166 ? 125.758 90.240 101.607 1.00 103.77 169 TYR B C 1
ATOM 8592 O O . TYR B 2 166 ? 126.190 89.917 100.495 1.00 103.77 169 TYR B O 1
ATOM 8610 N N . ALA B 2 167 ? 126.016 91.410 102.180 1.00 97.35 170 ALA B N 1
ATOM 8611 C CA . ALA B 2 167 ? 126.946 92.357 101.588 1.00 97.35 170 ALA B CA 1
ATOM 8612 C C . ALA B 2 167 ? 128.297 91.688 101.365 1.00 97.35 170 ALA B C 1
ATOM 8613 O O . ALA B 2 167 ? 128.723 90.829 102.142 1.00 97.35 170 ALA B O 1
ATOM 8620 N N . LEU B 2 168 ? 128.978 92.086 100.291 1.00 102.74 171 LEU B N 1
ATOM 8621 C CA . LEU B 2 168 ? 130.276 91.525 99.928 1.00 102.74 171 LEU B CA 1
ATOM 8622 C C . LEU B 2 168 ? 131.376 92.533 100.226 1.00 102.74 171 LEU B C 1
ATOM 8623 O O . LEU B 2 168 ? 131.726 93.355 99.367 1.00 102.74 171 LEU B O 1
ATOM 8639 N N . PRO B 2 169 ? 131.950 92.517 101.431 1.00 94.33 172 PRO B N 1
ATOM 8640 C CA . PRO B 2 169 ? 132.855 93.608 101.819 1.00 94.33 172 PRO B CA 1
ATOM 8641 C C . PRO B 2 169 ? 134.024 93.804 100.876 1.00 94.33 172 PRO B C 1
ATOM 8642 O O . PRO B 2 169 ? 134.490 94.938 100.712 1.00 94.33 172 PRO B O 1
ATOM 8653 N N . HIS B 2 170 ? 134.510 92.738 100.240 1.00 103.60 173 HIS B N 1
ATOM 8654 C CA . HIS B 2 170 ? 135.676 92.874 99.376 1.00 103.60 173 HIS B CA 1
ATOM 8655 C C . HIS B 2 170 ? 135.420 93.850 98.235 1.00 103.60 173 HIS B C 1
ATOM 8656 O O . HIS B 2 170 ? 136.354 94.494 97.745 1.00 103.60 173 HIS B O 1
ATOM 8670 N N . ALA B 2 171 ? 134.165 93.982 97.815 1.00 104.37 174 ALA B N 1
ATOM 8671 C CA . ALA B 2 171 ? 133.773 94.823 96.694 1.00 104.37 174 ALA B CA 1
ATOM 8672 C C . ALA B 2 171 ? 133.145 96.139 97.138 1.00 104.37 174 ALA B C 1
ATOM 8673 O O . ALA B 2 171 ? 132.642 96.891 96.298 1.00 104.37 174 ALA B O 1
ATOM 8680 N N . ILE B 2 172 ? 133.156 96.425 98.433 1.00 92.83 175 ILE B N 1
ATOM 8681 C CA . ILE B 2 172 ? 132.592 97.661 98.963 1.00 92.83 175 ILE B CA 1
ATOM 8682 C C . ILE B 2 172 ? 133.502 98.840 98.662 1.00 92.83 175 ILE B C 1
ATOM 8683 O O . ILE B 2 172 ? 134.725 98.760 98.828 1.00 92.83 175 ILE B O 1
ATOM 8699 N N . LEU B 2 173 ? 132.902 99.937 98.213 1.00 96.83 176 LEU B N 1
ATOM 8700 C CA . LEU B 2 173 ? 133.621 101.170 97.955 1.00 96.83 176 LEU B CA 1
ATOM 8701 C C . LEU B 2 173 ? 132.979 102.266 98.788 1.00 96.83 176 LEU B C 1
ATOM 8702 O O . LEU B 2 173 ? 131.753 102.318 98.931 1.00 96.83 176 LEU B O 1
ATOM 8718 N N . ARG B 2 174 ? 133.818 103.130 99.340 1.00 105.56 177 ARG B N 1
ATOM 8719 C CA . ARG B 2 174 ? 133.388 104.170 100.259 1.00 105.56 177 ARG B CA 1
ATOM 8720 C C . ARG B 2 174 ? 133.805 105.541 99.755 1.00 105.56 177 ARG B C 1
ATOM 8721 O O . ARG B 2 174 ? 134.906 105.709 99.219 1.00 105.56 177 ARG B O 1
ATOM 8742 N N . LEU B 2 175 ? 132.916 106.514 99.923 1.00 112.39 178 LEU B N 1
ATOM 8743 C CA . LEU B 2 175 ? 133.138 107.872 99.448 1.00 112.39 178 LEU B CA 1
ATOM 8744 C C . LEU B 2 175 ? 132.774 108.835 100.567 1.00 112.39 178 LEU B C 1
ATOM 8745 O O . LEU B 2 175 ? 131.607 108.927 100.970 1.00 112.39 178 LEU B O 1
ATOM 8761 N N . ASP B 2 176 ? 133.797 109.523 101.074 1.00 121.56 179 ASP B N 1
ATOM 8762 C CA . ASP B 2 176 ? 133.691 110.450 102.199 1.00 121.56 179 ASP B CA 1
ATOM 8763 C C . ASP B 2 176 ? 133.152 111.802 101.726 1.00 121.56 179 ASP B C 1
ATOM 8764 O O . ASP B 2 176 ? 133.803 112.842 101.822 1.00 121.56 179 ASP B O 1
ATOM 8773 N N . LEU B 2 177 ? 131.932 111.771 101.203 1.00 117.02 180 LEU B N 1
ATOM 8774 C CA . LEU B 2 177 ? 131.328 112.952 100.597 1.00 117.02 180 LEU B CA 1
ATOM 8775 C C . LEU B 2 177 ? 129.822 112.846 100.760 1.00 117.02 180 LEU B C 1
ATOM 8776 O O . LEU B 2 177 ? 129.225 111.866 100.306 1.00 117.02 180 LEU B O 1
ATOM 8792 N N . ALA B 2 178 ? 129.208 113.836 101.403 1.00 117.75 181 ALA B N 1
ATOM 8793 C CA . ALA B 2 178 ? 127.784 113.735 101.683 1.00 117.75 181 ALA B CA 1
ATOM 8794 C C . ALA B 2 178 ? 127.187 115.129 101.875 1.00 117.75 181 ALA B C 1
ATOM 8795 O O . ALA B 2 178 ? 127.768 116.135 101.451 1.00 117.75 181 ALA B O 1
ATOM 8802 N N . GLY B 2 179 ? 126.023 115.174 102.523 1.00 120.91 182 GLY B N 1
ATOM 8803 C CA . GLY B 2 179 ? 125.192 116.365 102.489 1.00 120.91 182 GLY B CA 1
ATOM 8804 C C . GLY B 2 179 ? 125.797 117.597 103.132 1.00 120.91 182 GLY B C 1
ATOM 8805 O O . GLY B 2 179 ? 125.578 118.712 102.664 1.00 120.91 182 GLY B O 1
ATOM 8809 N N . ARG B 2 180 ? 126.518 117.426 104.238 1.00 133.55 183 ARG B N 1
ATOM 8810 C CA . ARG B 2 180 ? 127.074 118.587 104.934 1.00 133.55 183 ARG B CA 1
ATOM 8811 C C . ARG B 2 180 ? 128.166 119.289 104.131 1.00 133.55 183 ARG B C 1
ATOM 8812 O O . ARG B 2 180 ? 128.267 120.525 104.171 1.00 133.55 183 ARG B O 1
ATOM 8833 N N . ASP B 2 181 ? 128.945 118.548 103.346 1.00 142.29 184 ASP B N 1
ATOM 8834 C CA . ASP B 2 181 ? 129.928 119.209 102.496 1.00 142.29 184 ASP B CA 1
ATOM 8835 C C . ASP B 2 181 ? 129.214 119.973 101.391 1.00 142.29 184 ASP B C 1
ATOM 8836 O O . ASP B 2 181 ? 129.608 121.092 101.033 1.00 142.29 184 ASP B O 1
ATOM 8845 N N . LEU B 2 182 ? 128.134 119.394 100.870 1.00 133.17 185 LEU B N 1
ATOM 8846 C CA . LEU B 2 182 ? 127.323 120.081 99.876 1.00 133.17 185 LEU B CA 1
ATOM 8847 C C . LEU B 2 182 ? 126.715 121.338 100.463 1.00 133.17 185 LEU B C 1
ATOM 8848 O O . LEU B 2 182 ? 126.568 122.344 99.773 1.00 133.17 185 LEU B O 1
ATOM 8864 N N . THR B 2 183 ? 126.262 121.257 101.708 1.00 142.95 186 THR B N 1
ATOM 8865 C CA . THR B 2 183 ? 125.744 122.421 102.409 1.00 142.95 186 THR B CA 1
ATOM 8866 C C . THR B 2 183 ? 126.779 123.537 102.473 1.00 142.95 186 THR B C 1
ATOM 8867 O O . THR B 2 183 ? 126.482 124.697 102.155 1.00 142.95 186 THR B O 1
ATOM 8878 N N . ASP B 2 184 ? 127.997 123.213 102.915 1.00 147.34 187 ASP B N 1
ATOM 8879 C CA . ASP B 2 184 ? 129.049 124.228 102.927 1.00 147.34 187 ASP B CA 1
ATOM 8880 C C . ASP B 2 184 ? 129.243 124.813 101.535 1.00 147.34 187 ASP B C 1
ATOM 8881 O O . ASP B 2 184 ? 129.335 126.039 101.361 1.00 147.34 187 ASP B O 1
ATOM 8890 N N . TYR B 2 185 ? 129.218 123.949 100.524 1.00 138.44 188 TYR B N 1
ATOM 8891 C CA . TYR B 2 185 ? 129.444 124.393 99.158 1.00 138.44 188 TYR B CA 1
ATOM 8892 C C . TYR B 2 185 ? 128.328 125.304 98.680 1.00 138.44 188 TYR B C 1
ATOM 8893 O O . TYR B 2 185 ? 128.577 126.303 98.000 1.00 138.44 188 TYR B O 1
ATOM 8911 N N . LEU B 2 186 ? 127.088 124.935 98.981 1.00 138.23 189 LEU B N 1
ATOM 8912 C CA . LEU B 2 186 ? 125.945 125.735 98.580 1.00 138.23 189 LEU B CA 1
ATOM 8913 C C . LEU B 2 186 ? 125.944 127.093 99.259 1.00 138.23 189 LEU B C 1
ATOM 8914 O O . LEU B 2 186 ? 125.655 128.104 98.618 1.00 138.23 189 LEU B O 1
ATOM 8930 N N . MET B 2 187 ? 126.285 127.146 100.549 1.00 154.89 190 MET B N 1
ATOM 8931 C CA . MET B 2 187 ? 126.448 128.448 101.192 1.00 154.89 190 MET B CA 1
ATOM 8932 C C . MET B 2 187 ? 127.472 129.279 100.435 1.00 154.89 190 MET B C 1
ATOM 8933 O O . MET B 2 187 ? 127.244 130.460 100.124 1.00 154.89 190 MET B O 1
ATOM 8947 N N . LYS B 2 188 ? 128.574 128.637 100.060 1.00 137.60 191 LYS B N 1
ATOM 8948 C CA . LYS B 2 188 ? 129.695 129.335 99.450 1.00 137.60 191 LYS B CA 1
ATOM 8949 C C . LYS B 2 188 ? 129.311 129.903 98.092 1.00 137.60 191 LYS B C 1
ATOM 8950 O O . LYS B 2 188 ? 129.536 131.085 97.812 1.00 137.60 191 LYS B O 1
ATOM 8969 N N . ILE B 2 189 ? 128.720 129.070 97.242 1.00 137.45 192 ILE B N 1
ATOM 8970 C CA . ILE B 2 189 ? 128.355 129.486 95.895 1.00 137.45 192 ILE B CA 1
ATOM 8971 C C . ILE B 2 189 ? 127.082 130.317 95.863 1.00 137.45 192 ILE B C 1
ATOM 8972 O O . ILE B 2 189 ? 126.816 130.991 94.860 1.00 137.45 192 ILE B O 1
ATOM 8988 N N . LEU B 2 190 ? 126.293 130.295 96.935 1.00 146.56 193 LEU B N 1
ATOM 8989 C CA . LEU B 2 190 ? 125.172 131.214 97.058 1.00 146.56 193 LEU B CA 1
ATOM 8990 C C . LEU B 2 190 ? 125.657 132.614 97.381 1.00 146.56 193 LEU B C 1
ATOM 8991 O O . LEU B 2 190 ? 125.106 133.602 96.883 1.00 146.56 193 LEU B O 1
ATOM 9007 N N . THR B 2 191 ? 126.694 132.718 98.211 1.00 152.77 194 THR B N 1
ATOM 9008 C CA . THR B 2 191 ? 127.302 134.023 98.433 1.00 152.77 194 THR B CA 1
ATOM 9009 C C . THR B 2 191 ? 127.850 134.588 97.129 1.00 152.77 194 THR B C 1
ATOM 9010 O O . THR B 2 191 ? 127.688 135.780 96.839 1.00 152.77 194 THR B O 1
ATOM 9021 N N . GLU B 2 192 ? 128.492 133.741 96.324 1.00 148.31 195 GLU B N 1
ATOM 9022 C CA . GLU B 2 192 ? 129.047 134.160 95.044 1.00 148.31 195 GLU B CA 1
ATOM 9023 C C . GLU B 2 192 ? 127.986 134.606 94.052 1.00 148.31 195 GLU B C 1
ATOM 9024 O O . GLU B 2 192 ? 128.330 135.233 93.044 1.00 148.31 195 GLU B O 1
ATOM 9036 N N . ARG B 2 193 ? 126.718 134.305 94.305 1.00 150.38 196 ARG B N 1
ATOM 9037 C CA . ARG B 2 193 ? 125.633 134.805 93.474 1.00 150.38 196 ARG B CA 1
ATOM 9038 C C . ARG B 2 193 ? 125.209 136.207 93.888 1.00 150.38 196 ARG B C 1
ATOM 9039 O O . ARG B 2 193 ? 124.356 136.808 93.225 1.00 150.38 196 ARG B O 1
ATOM 9060 N N . GLY B 2 194 ? 125.803 136.740 94.954 1.00 159.93 197 GLY B N 1
ATOM 9061 C CA . GLY B 2 194 ? 125.508 138.066 95.456 1.00 159.93 197 GLY B CA 1
ATOM 9062 C C . GLY B 2 194 ? 124.865 138.064 96.822 1.00 159.93 197 GLY B C 1
ATOM 9063 O O . GLY B 2 194 ? 124.587 139.140 97.363 1.00 159.93 197 GLY B O 1
ATOM 9067 N N . TYR B 2 195 ? 124.631 136.890 97.397 1.00 154.91 198 TYR B N 1
ATOM 9068 C CA . TYR B 2 195 ? 123.990 136.740 98.689 1.00 154.91 198 TYR B CA 1
ATOM 9069 C C . TYR B 2 195 ? 125.059 136.629 99.772 1.00 154.91 198 TYR B C 1
ATOM 9070 O O . TYR B 2 195 ? 126.258 136.745 99.508 1.00 154.91 198 TYR B O 1
ATOM 9088 N N . SER B 2 196 ? 124.627 136.435 101.022 1.00 156.94 199 SER B N 1
ATOM 9089 C CA . SER B 2 196 ? 125.556 136.336 102.148 1.00 156.94 199 SER B CA 1
ATOM 9090 C C . SER B 2 196 ? 124.996 135.296 103.121 1.00 156.94 199 SER B C 1
ATOM 9091 O O . SER B 2 196 ? 124.305 135.616 104.091 1.00 156.94 199 SER B O 1
ATOM 9099 N N . PHE B 2 197 ? 125.298 134.030 102.838 1.00 157.64 200 PHE B N 1
ATOM 9100 C CA . PHE B 2 197 ? 125.043 132.911 103.739 1.00 157.64 200 PHE B CA 1
ATOM 9101 C C . PHE B 2 197 ? 126.338 132.515 104.445 1.00 157.64 200 PHE B C 1
ATOM 9102 O O . PHE B 2 197 ? 127.265 132.006 103.806 1.00 157.64 200 PHE B O 1
ATOM 9119 N N . THR B 2 198 ? 126.410 132.746 105.758 1.00 163.78 201 THR B N 1
ATOM 9120 C CA . THR B 2 198 ? 127.635 132.461 106.506 1.00 163.78 201 THR B CA 1
ATOM 9121 C C . THR B 2 198 ? 127.414 131.880 107.895 1.00 163.78 201 THR B C 1
ATOM 9122 O O . THR B 2 198 ? 128.308 131.186 108.391 1.00 163.78 201 THR B O 1
ATOM 9133 N N . THR B 2 199 ? 126.280 132.120 108.542 1.00 174.21 202 THR B N 1
ATOM 9134 C CA . THR B 2 199 ? 126.051 131.661 109.903 1.00 174.21 202 THR B CA 1
ATOM 9135 C C . THR B 2 199 ? 125.518 130.231 109.936 1.00 174.21 202 THR B C 1
ATOM 9136 O O . THR B 2 199 ? 125.173 129.634 108.914 1.00 174.21 202 THR B O 1
ATOM 9147 N N . THR B 2 200 ? 125.454 129.686 111.152 1.00 169.10 203 THR B N 1
ATOM 9148 C CA . THR B 2 200 ? 124.812 128.393 111.362 1.00 169.10 203 THR B CA 1
ATOM 9149 C C . THR B 2 200 ? 123.322 128.474 111.055 1.00 169.10 203 THR B C 1
ATOM 9150 O O . THR B 2 200 ? 122.755 127.556 110.451 1.00 169.10 203 THR B O 1
ATOM 9161 N N . ALA B 2 201 ? 122.665 129.558 111.477 1.00 170.48 204 ALA B N 1
ATOM 9162 C CA . ALA B 2 201 ? 121.275 129.762 111.081 1.00 170.48 204 ALA B CA 1
ATOM 9163 C C . ALA B 2 201 ? 121.175 129.780 109.565 1.00 170.48 204 ALA B C 1
ATOM 9164 O O . ALA B 2 201 ? 120.286 129.150 108.973 1.00 170.48 204 ALA B O 1
ATOM 9171 N N . GLU B 2 202 ? 122.113 130.470 108.920 1.00 167.53 205 GLU B N 1
ATOM 9172 C CA . GLU B 2 202 ? 122.126 130.525 107.470 1.00 167.53 205 GLU B CA 1
ATOM 9173 C C . GLU B 2 202 ? 122.440 129.152 106.905 1.00 167.53 205 GLU B C 1
ATOM 9174 O O . GLU B 2 202 ? 121.955 128.800 105.828 1.00 167.53 205 GLU B O 1
ATOM 9186 N N . ARG B 2 203 ? 123.250 128.366 107.615 1.00 154.04 206 ARG B N 1
ATOM 9187 C CA . ARG B 2 203 ? 123.553 127.023 107.144 1.00 154.04 206 ARG B CA 1
ATOM 9188 C C . ARG B 2 203 ? 122.305 126.157 107.132 1.00 154.04 206 ARG B C 1
ATOM 9189 O O . ARG B 2 203 ? 122.048 125.435 106.165 1.00 154.04 206 ARG B O 1
ATOM 9210 N N . GLU B 2 204 ? 121.512 126.232 108.199 1.00 151.76 207 GLU B N 1
ATOM 9211 C CA . GLU B 2 204 ? 120.261 125.488 108.266 1.00 151.76 207 GLU B CA 1
ATOM 9212 C C . GLU B 2 204 ? 119.252 125.985 107.239 1.00 151.76 207 GLU B C 1
ATOM 9213 O O . GLU B 2 204 ? 118.488 125.190 106.673 1.00 151.76 207 GLU B O 1
ATOM 9225 N N . ILE B 2 205 ? 119.303 127.276 106.913 1.00 153.94 208 ILE B N 1
ATOM 9226 C CA . ILE B 2 205 ? 118.428 127.797 105.870 1.00 153.94 208 ILE B CA 1
ATOM 9227 C C . ILE B 2 205 ? 118.850 127.278 104.506 1.00 153.94 208 ILE B C 1
ATOM 9228 O O . ILE B 2 205 ? 118.009 126.907 103.680 1.00 153.94 208 ILE B O 1
ATOM 9244 N N . VAL B 2 206 ? 120.151 127.272 104.232 1.00 148.68 209 VAL B N 1
ATOM 9245 C CA . VAL B 2 206 ? 120.624 126.768 102.951 1.00 148.68 209 VAL B CA 1
ATOM 9246 C C . VAL B 2 206 ? 120.303 125.287 102.847 1.00 148.68 209 VAL B C 1
ATOM 9247 O O . VAL B 2 206 ? 119.985 124.772 101.770 1.00 148.68 209 VAL B O 1
ATOM 9260 N N . ARG B 2 207 ? 120.417 124.577 103.969 1.00 144.78 210 ARG B N 1
ATOM 9261 C CA . ARG B 2 207 ? 120.012 123.179 104.034 1.00 144.78 210 ARG B CA 1
ATOM 9262 C C . ARG B 2 207 ? 118.555 123.000 103.634 1.00 144.78 210 ARG B C 1
ATOM 9263 O O . ARG B 2 207 ? 118.219 122.110 102.842 1.00 144.78 210 ARG B O 1
ATOM 9284 N N . ASP B 2 208 ? 117.678 123.868 104.145 1.00 151.40 211 ASP B N 1
ATOM 9285 C CA . ASP B 2 208 ? 116.265 123.780 103.788 1.00 151.40 211 ASP B CA 1
ATOM 9286 C C . ASP B 2 208 ? 116.016 124.133 102.328 1.00 151.40 211 ASP B C 1
ATOM 9287 O O . ASP B 2 208 ? 115.184 123.505 101.667 1.00 151.40 211 ASP B O 1
ATOM 9296 N N . ILE B 2 209 ? 116.736 125.120 101.801 1.00 142.65 212 ILE B N 1
ATOM 9297 C CA . ILE B 2 209 ? 116.658 125.414 100.372 1.00 142.65 212 ILE B CA 1
ATOM 9298 C C . ILE B 2 209 ? 117.054 124.195 99.548 1.00 142.65 212 ILE B C 1
ATOM 9299 O O . ILE B 2 209 ? 116.350 123.799 98.610 1.00 142.65 212 ILE B O 1
ATOM 9315 N N . LYS B 2 210 ? 118.207 123.608 99.862 1.00 135.34 213 LYS B N 1
ATOM 9316 C CA . LYS B 2 210 ? 118.670 122.432 99.136 1.00 135.34 213 LYS B CA 1
ATOM 9317 C C . LYS B 2 210 ? 117.619 121.331 99.180 1.00 135.34 213 LYS B C 1
ATOM 9318 O O . LYS B 2 210 ? 117.319 120.691 98.165 1.00 135.34 213 LYS B O 1
ATOM 9337 N N . GLU B 2 211 ? 117.050 121.103 100.362 1.00 131.35 214 GLU B N 1
ATOM 9338 C CA . GLU B 2 211 ? 116.024 120.083 100.540 1.00 131.35 214 GLU B CA 1
ATOM 9339 C C . GLU B 2 211 ? 114.766 120.385 99.736 1.00 131.35 214 GLU B C 1
ATOM 9340 O O . GLU B 2 211 ? 114.101 119.463 99.248 1.00 131.35 214 GLU B O 1
ATOM 9352 N N . LYS B 2 212 ? 114.423 121.663 99.598 1.00 140.15 215 LYS B N 1
ATOM 9353 C CA . LYS B 2 212 ? 113.173 122.096 98.986 1.00 140.15 215 LYS B CA 1
ATOM 9354 C C . LYS B 2 212 ? 113.241 122.250 97.465 1.00 140.15 215 LYS B C 1
ATOM 9355 O O . LYS B 2 212 ? 112.204 122.129 96.804 1.00 140.15 215 LYS B O 1
ATOM 9374 N N . LEU B 2 213 ? 114.418 122.510 96.879 1.00 142.32 216 LEU B N 1
ATOM 9375 C CA . LEU B 2 213 ? 114.505 123.066 95.525 1.00 142.32 216 LEU B CA 1
ATOM 9376 C C . LEU B 2 213 ? 115.443 122.354 94.565 1.00 142.32 216 LEU B C 1
ATOM 9377 O O . LEU B 2 213 ? 115.346 122.614 93.359 1.00 142.32 216 LEU B O 1
ATOM 9393 N N . CYS B 2 214 ? 116.332 121.482 95.017 1.00 151.01 217 CYS B N 1
ATOM 9394 C CA . CYS B 2 214 ? 117.252 120.875 94.070 1.00 151.01 217 CYS B CA 1
ATOM 9395 C C . CYS B 2 214 ? 116.560 119.771 93.278 1.00 151.01 217 CYS B C 1
ATOM 9396 O O . CYS B 2 214 ? 115.586 119.159 93.727 1.00 151.01 217 CYS B O 1
ATOM 9404 N N . TYR B 2 215 ? 117.087 119.527 92.083 1.00 124.92 218 TYR B N 1
ATOM 9405 C CA . TYR B 2 215 ? 116.605 118.488 91.185 1.00 124.92 218 TYR B CA 1
ATOM 9406 C C . TYR B 2 215 ? 117.756 118.110 90.267 1.00 124.92 218 TYR B C 1
ATOM 9407 O O . TYR B 2 215 ? 118.785 118.789 90.218 1.00 124.92 218 TYR B O 1
ATOM 9425 N N . VAL B 2 216 ? 117.570 117.021 89.531 1.00 115.22 219 VAL B N 1
ATOM 9426 C CA . VAL B 2 216 ? 118.602 116.500 88.646 1.00 115.22 219 VAL B CA 1
ATOM 9427 C C . VAL B 2 216 ? 118.285 116.855 87.201 1.00 115.22 219 VAL B C 1
ATOM 9428 O O . VAL B 2 216 ? 117.221 116.500 86.679 1.00 115.22 219 VAL B O 1
ATOM 9441 N N . ALA B 2 217 ? 119.217 117.558 86.562 1.00 119.41 220 ALA B N 1
ATOM 9442 C CA . ALA B 2 217 ? 119.108 117.883 85.149 1.00 119.41 220 ALA B CA 1
ATOM 9443 C C . ALA B 2 217 ? 119.470 116.652 84.331 1.00 119.41 220 ALA B C 1
ATOM 9444 O O . ALA B 2 217 ? 120.386 115.907 84.688 1.00 119.41 220 ALA B O 1
ATOM 9451 N N . LEU B 2 218 ? 118.746 116.426 83.237 1.00 118.38 221 LEU B N 1
ATOM 9452 C CA . LEU B 2 218 ? 119.102 115.308 82.370 1.00 118.38 221 LEU B CA 1
ATOM 9453 C C . LEU B 2 218 ? 120.341 115.604 81.530 1.00 118.38 221 LEU B C 1
ATOM 9454 O O . LEU B 2 218 ? 121.204 114.734 81.370 1.00 118.38 221 LEU B O 1
ATOM 9470 N N . ASP B 2 219 ? 120.449 116.817 80.994 1.00 125.72 222 ASP B N 1
ATOM 9471 C CA . ASP B 2 219 ? 121.620 117.268 80.241 1.00 125.72 222 ASP B CA 1
ATOM 9472 C C . ASP B 2 219 ? 122.177 118.489 80.959 1.00 125.72 222 ASP B C 1
ATOM 9473 O O . ASP B 2 219 ? 121.625 119.589 80.853 1.00 125.72 222 ASP B O 1
ATOM 9482 N N . PHE B 2 220 ? 123.273 118.295 81.689 1.00 128.26 223 PHE B N 1
ATOM 9483 C CA . PHE B 2 220 ? 123.757 119.348 82.567 1.00 128.26 223 PHE B CA 1
ATOM 9484 C C . PHE B 2 220 ? 124.236 120.564 81.788 1.00 128.26 223 PHE B C 1
ATOM 9485 O O . PHE B 2 220 ? 123.929 121.697 82.163 1.00 128.26 223 PHE B O 1
ATOM 9502 N N . GLU B 2 221 ? 125.004 120.364 80.716 1.00 130.35 224 GLU B N 1
ATOM 9503 C CA . GLU B 2 221 ? 125.496 121.517 79.964 1.00 130.35 224 GLU B CA 1
ATOM 9504 C C . GLU B 2 221 ? 124.353 122.272 79.297 1.00 130.35 224 GLU B C 1
ATOM 9505 O O . GLU B 2 221 ? 124.314 123.509 79.324 1.00 130.35 224 GLU B O 1
ATOM 9517 N N . GLN B 2 222 ? 123.407 121.543 78.706 1.00 132.08 225 GLN B N 1
ATOM 9518 C CA . GLN B 2 222 ? 122.245 122.188 78.105 1.00 132.08 225 GLN B CA 1
ATOM 9519 C C . GLN B 2 222 ? 121.463 122.954 79.158 1.00 132.08 225 GLN B C 1
ATOM 9520 O O . GLN B 2 222 ? 120.970 124.058 78.903 1.00 132.08 225 GLN B O 1
ATOM 9534 N N . GLU B 2 223 ? 121.314 122.363 80.341 1.00 131.92 226 GLU B N 1
ATOM 9535 C CA . GLU B 2 223 ? 120.560 123.012 81.402 1.00 131.92 226 GLU B CA 1
ATOM 9536 C C . GLU B 2 223 ? 121.283 124.262 81.880 1.00 131.92 226 GLU B C 1
ATOM 9537 O O . GLU B 2 223 ? 120.649 125.278 82.185 1.00 131.92 226 GLU B O 1
ATOM 9549 N N . MET B 2 224 ? 122.612 124.197 81.966 1.00 142.54 227 MET B N 1
ATOM 9550 C CA . MET B 2 224 ? 123.399 125.377 82.298 1.00 142.54 227 MET B CA 1
ATOM 9551 C C . MET B 2 224 ? 123.176 126.471 81.264 1.00 142.54 227 MET B C 1
ATOM 9552 O O . MET B 2 224 ? 123.052 127.652 81.609 1.00 142.54 227 MET B O 1
ATOM 9566 N N . ALA B 2 225 ? 123.089 126.085 79.990 1.00 132.86 228 ALA B N 1
ATOM 9567 C CA . ALA B 2 225 ? 122.819 127.056 78.935 1.00 132.86 228 ALA B CA 1
ATOM 9568 C C . ALA B 2 225 ? 121.438 127.676 79.105 1.00 132.86 228 ALA B C 1
ATOM 9569 O O . ALA B 2 225 ? 121.271 128.897 78.990 1.00 132.86 228 ALA B O 1
ATOM 9576 N N . THR B 2 226 ? 120.437 126.843 79.395 1.00 127.48 229 THR B N 1
ATOM 9577 C CA . THR B 2 226 ? 119.083 127.341 79.615 1.00 127.48 229 THR B CA 1
ATOM 9578 C C . THR B 2 226 ? 119.041 128.308 80.787 1.00 127.48 229 THR B C 1
ATOM 9579 O O . THR B 2 226 ? 118.354 129.335 80.734 1.00 127.48 229 THR B O 1
ATOM 9590 N N . ALA B 2 227 ? 119.772 127.998 81.855 1.00 127.73 230 ALA B N 1
ATOM 9591 C CA . ALA B 2 227 ? 119.753 128.858 83.028 1.00 127.73 230 ALA B CA 1
ATOM 9592 C C . ALA B 2 227 ? 120.499 130.151 82.753 1.00 127.73 230 ALA B C 1
ATOM 9593 O O . ALA B 2 227 ? 120.146 131.203 83.295 1.00 127.73 230 ALA B O 1
ATOM 9600 N N . ALA B 2 228 ? 121.528 130.088 81.911 1.00 124.68 231 ALA B N 1
ATOM 9601 C CA . ALA B 2 228 ? 122.288 131.276 81.567 1.00 124.68 231 ALA B CA 1
ATOM 9602 C C . ALA B 2 228 ? 121.512 132.163 80.610 1.00 124.68 231 ALA B C 1
ATOM 9603 O O . ALA B 2 228 ? 121.780 133.367 80.545 1.00 124.68 231 ALA B O 1
ATOM 9610 N N . SER B 2 229 ? 120.563 131.596 79.868 1.00 121.58 232 SER B N 1
ATOM 9611 C CA . SER B 2 229 ? 119.858 132.334 78.834 1.00 121.58 232 SER B CA 1
ATOM 9612 C C . SER B 2 229 ? 118.469 132.779 79.273 1.00 121.58 232 SER B C 1
ATOM 9613 O O . SER B 2 229 ? 117.789 133.469 78.508 1.00 121.58 232 SER B O 1
ATOM 9621 N N . SER B 2 230 ? 118.032 132.415 80.476 1.00 127.73 233 SER B N 1
ATOM 9622 C CA . SER B 2 230 ? 116.753 132.891 80.994 1.00 127.73 233 SER B CA 1
ATOM 9623 C C . SER B 2 230 ? 116.667 132.539 82.475 1.00 127.73 233 SER B C 1
ATOM 9624 O O . SER B 2 230 ? 117.553 131.885 83.035 1.00 127.73 233 SER B O 1
ATOM 9632 N N . SER B 2 231 ? 115.572 132.975 83.101 1.00 133.71 234 SER B N 1
ATOM 9633 C CA . SER B 2 231 ? 115.281 132.718 84.507 1.00 133.71 234 SER B CA 1
ATOM 9634 C C . SER B 2 231 ? 114.053 131.834 84.711 1.00 133.71 234 SER B C 1
ATOM 9635 O O . SER B 2 231 ? 113.469 131.846 85.800 1.00 133.71 234 SER B O 1
ATOM 9643 N N . SER B 2 232 ? 113.638 131.064 83.702 1.00 136.09 235 SER B N 1
ATOM 9644 C CA . SER B 2 232 ? 112.376 130.343 83.842 1.00 136.09 235 SER B CA 1
ATOM 9645 C C . SER B 2 232 ? 112.416 129.256 84.907 1.00 136.09 235 SER B C 1
ATOM 9646 O O . SER B 2 232 ? 111.357 128.867 85.408 1.00 136.09 235 SER B O 1
ATOM 9654 N N . LEU B 2 233 ? 113.595 128.760 85.266 1.00 134.06 236 LEU B N 1
ATOM 9655 C CA . LEU B 2 233 ? 113.718 127.713 86.270 1.00 134.06 236 LEU B CA 1
ATOM 9656 C C . LEU B 2 233 ? 114.199 128.255 87.603 1.00 134.06 236 LEU B C 1
ATOM 9657 O O . LEU B 2 233 ? 114.390 127.479 88.545 1.00 134.06 236 LEU B O 1
ATOM 9673 N N . GLU B 2 234 ? 114.394 129.564 87.703 1.00 143.31 237 GLU B N 1
ATOM 9674 C CA . GLU B 2 234 ? 114.900 130.164 88.922 1.00 143.31 237 GLU B CA 1
ATOM 9675 C C . GLU B 2 234 ? 113.779 130.258 89.939 1.00 143.31 237 GLU B C 1
ATOM 9676 O O . GLU B 2 234 ? 112.617 130.480 89.584 1.00 143.31 237 GLU B O 1
ATOM 9688 N N . LYS B 2 235 ? 114.127 130.086 91.206 1.00 148.98 238 LYS B N 1
ATOM 9689 C CA . LYS B 2 235 ? 113.143 130.183 92.266 1.00 148.98 238 LYS B CA 1
ATOM 9690 C C . LYS B 2 235 ? 113.566 131.225 93.281 1.00 148.98 238 LYS B C 1
ATOM 9691 O O . LYS B 2 235 ? 114.733 131.619 93.365 1.00 148.98 238 LYS B O 1
ATOM 9710 N N . SER B 2 236 ? 112.582 131.644 94.062 1.00 150.15 239 SER B N 1
ATOM 9711 C CA . SER B 2 236 ? 112.755 132.572 95.160 1.00 150.15 239 SER B CA 1
ATOM 9712 C C . SER B 2 236 ? 112.537 131.833 96.469 1.00 150.15 239 SER B C 1
ATOM 9713 O O . SER B 2 236 ? 111.811 130.837 96.527 1.00 150.15 239 SER B O 1
ATOM 9721 N N . TYR B 2 237 ? 113.176 132.327 97.518 1.00 151.11 240 TYR B N 1
ATOM 9722 C CA . TYR B 2 237 ? 112.996 131.757 98.841 1.00 151.11 240 TYR B CA 1
ATOM 9723 C C . TYR B 2 237 ? 113.025 132.899 99.834 1.00 151.11 240 TYR B C 1
ATOM 9724 O O . TYR B 2 237 ? 113.935 133.733 99.802 1.00 151.11 240 TYR B O 1
ATOM 9742 N N . GLU B 2 238 ? 112.035 132.909 100.716 1.00 165.38 241 GLU B N 1
ATOM 9743 C CA . GLU B 2 238 ? 111.820 133.994 101.659 1.00 165.38 241 GLU B CA 1
ATOM 9744 C C . GLU B 2 238 ? 112.405 133.612 103.008 1.00 165.38 241 GLU B C 1
ATOM 9745 O O . GLU B 2 238 ? 111.971 132.635 103.629 1.00 165.38 241 GLU B O 1
ATOM 9757 N N . LEU B 2 239 ? 113.386 134.383 103.452 1.00 171.55 242 LEU B N 1
ATOM 9758 C CA . LEU B 2 239 ? 114.019 134.140 104.726 1.00 171.55 242 LEU B CA 1
ATOM 9759 C C . LEU B 2 239 ? 113.071 134.533 105.851 1.00 171.55 242 LEU B C 1
ATOM 9760 O O . LEU B 2 239 ? 112.094 135.252 105.627 1.00 171.55 242 LEU B O 1
ATOM 9776 N N . PRO B 2 240 ? 113.323 134.059 107.072 1.00 172.08 243 PRO B N 1
ATOM 9777 C CA . PRO B 2 240 ? 112.388 134.371 108.160 1.00 172.08 243 PRO B CA 1
ATOM 9778 C C . PRO B 2 240 ? 112.283 135.862 108.376 1.00 172.08 243 PRO B C 1
ATOM 9779 O O . PRO B 2 240 ? 111.212 136.366 108.738 1.00 172.08 243 PRO B O 1
ATOM 9790 N N . ASP B 2 241 ? 113.373 136.581 108.151 1.00 177.18 244 ASP B N 1
ATOM 9791 C CA . ASP B 2 241 ? 113.382 138.034 108.056 1.00 177.18 244 ASP B CA 1
ATOM 9792 C C . ASP B 2 241 ? 112.726 138.523 106.781 1.00 177.18 244 ASP B C 1
ATOM 9793 O O . ASP B 2 241 ? 112.819 139.721 106.482 1.00 177.18 244 ASP B O 1
ATOM 9802 N N . GLY B 2 242 ? 112.066 137.651 106.016 1.00 180.97 245 GLY B N 1
ATOM 9803 C CA . GLY B 2 242 ? 111.269 138.079 104.890 1.00 180.97 245 GLY B CA 1
ATOM 9804 C C . GLY B 2 242 ? 112.067 138.439 103.659 1.00 180.97 245 GLY B C 1
ATOM 9805 O O . GLY B 2 242 ? 111.483 138.555 102.574 1.00 180.97 245 GLY B O 1
ATOM 9809 N N . GLN B 2 243 ? 113.380 138.616 103.785 1.00 175.27 246 GLN B N 1
ATOM 9810 C CA . GLN B 2 243 ? 114.227 138.806 102.620 1.00 175.27 246 GLN B CA 1
ATOM 9811 C C . GLN B 2 243 ? 114.187 137.580 101.718 1.00 175.27 246 GLN B C 1
ATOM 9812 O O . GLN B 2 243 ? 114.028 136.444 102.174 1.00 175.27 246 GLN B O 1
ATOM 9826 N N . VAL B 2 244 ? 114.333 137.825 100.419 1.00 159.31 247 VAL B N 1
ATOM 9827 C CA . VAL B 2 244 ? 114.141 136.814 99.389 1.00 159.31 247 VAL B CA 1
ATOM 9828 C C . VAL B 2 244 ? 115.420 136.675 98.582 1.00 159.31 247 VAL B C 1
ATOM 9829 O O . VAL B 2 244 ? 115.984 137.676 98.124 1.00 159.31 247 VAL B O 1
ATOM 9842 N N . ILE B 2 245 ? 115.871 135.440 98.410 1.00 156.59 248 ILE B N 1
ATOM 9843 C CA . ILE B 2 245 ? 117.010 135.153 97.552 1.00 156.59 248 ILE B CA 1
ATOM 9844 C C . ILE B 2 245 ? 116.494 134.374 96.353 1.00 156.59 248 ILE B C 1
ATOM 9845 O O . ILE B 2 245 ? 115.412 133.782 96.382 1.00 156.59 248 ILE B O 1
ATOM 9861 N N . THR B 2 246 ? 117.293 134.362 95.290 1.00 152.88 249 THR B N 1
ATOM 9862 C CA . THR B 2 246 ? 116.955 133.659 94.063 1.00 152.88 249 THR B CA 1
ATOM 9863 C C . THR B 2 246 ? 118.055 132.676 93.698 1.00 152.88 249 THR B C 1
ATOM 9864 O O . THR B 2 246 ? 119.245 132.972 93.840 1.00 152.88 249 THR B O 1
ATOM 9875 N N . ILE B 2 247 ? 117.638 131.503 93.233 1.00 142.88 250 ILE B N 1
ATOM 9876 C CA . ILE B 2 247 ? 118.536 130.398 92.928 1.00 142.88 250 ILE B CA 1
ATOM 9877 C C . ILE B 2 247 ? 118.213 129.904 91.527 1.00 142.88 250 ILE B C 1
ATOM 9878 O O . ILE B 2 247 ? 117.044 129.653 91.209 1.00 142.88 250 ILE B O 1
ATOM 9894 N N . GLY B 2 248 ? 119.241 129.786 90.690 1.00 139.60 251 GLY B N 1
ATOM 9895 C CA . GLY B 2 248 ? 119.047 129.329 89.330 1.00 139.60 251 GLY B CA 1
ATOM 9896 C C . GLY B 2 248 ? 119.653 127.968 89.065 1.00 139.60 251 GLY B C 1
ATOM 9897 O O . GLY B 2 248 ? 119.205 126.960 89.618 1.00 139.60 251 GLY B O 1
ATOM 9901 N N . ASN B 2 249 ? 120.688 127.929 88.224 1.00 133.44 252 ASN B N 1
ATOM 9902 C CA . ASN B 2 249 ? 121.311 126.668 87.847 1.00 133.44 252 ASN B CA 1
ATOM 9903 C C . ASN B 2 249 ? 121.978 125.964 89.011 1.00 133.44 252 ASN B C 1
ATOM 9904 O O . ASN B 2 249 ? 122.213 124.749 88.934 1.00 133.44 252 ASN B O 1
ATOM 9915 N N . GLU B 2 250 ? 122.142 126.655 90.133 1.00 133.25 253 GLU B N 1
ATOM 9916 C CA . GLU B 2 250 ? 122.674 125.997 91.311 1.00 133.25 253 GLU B CA 1
ATOM 9917 C C . GLU B 2 250 ? 121.775 124.860 91.744 1.00 133.25 253 GLU B C 1
ATOM 9918 O O . GLU B 2 250 ? 122.270 123.819 92.195 1.00 133.25 253 GLU B O 1
ATOM 9930 N N . ARG B 2 251 ? 120.487 124.959 91.415 1.00 132.31 254 ARG B N 1
ATOM 9931 C CA . ARG B 2 251 ? 119.538 123.924 91.789 1.00 132.31 254 ARG B CA 1
ATOM 9932 C C . ARG B 2 251 ? 120.048 122.571 91.338 1.00 132.31 254 ARG B C 1
ATOM 9933 O O . ARG B 2 251 ? 119.957 121.584 92.078 1.00 132.31 254 ARG B O 1
ATOM 9954 N N . PHE B 2 252 ? 120.599 122.503 90.126 1.00 133.34 255 PHE B N 1
ATOM 9955 C CA . PHE B 2 252 ? 121.098 121.238 89.620 1.00 133.34 255 PHE B CA 1
ATOM 9956 C C . PHE B 2 252 ? 122.612 121.186 89.616 1.00 133.34 255 PHE B C 1
ATOM 9957 O O . PHE B 2 252 ? 123.175 120.095 89.489 1.00 133.34 255 PHE B O 1
ATOM 9974 N N . ARG B 2 253 ? 123.285 122.330 89.761 1.00 129.33 256 ARG B N 1
ATOM 9975 C CA . ARG B 2 253 ? 124.732 122.281 89.920 1.00 129.33 256 ARG B CA 1
ATOM 9976 C C . ARG B 2 253 ? 125.110 121.604 91.225 1.00 129.33 256 ARG B C 1
ATOM 9977 O O . ARG B 2 253 ? 126.130 120.909 91.293 1.00 129.33 256 ARG B O 1
ATOM 9998 N N . CYS B 2 254 ? 124.301 121.793 92.266 1.00 145.09 257 CYS B N 1
ATOM 9999 C CA . CYS B 2 254 ? 124.598 121.175 93.555 1.00 145.09 257 CYS B CA 1
ATOM 10000 C C . CYS B 2 254 ? 124.615 119.658 93.453 1.00 145.09 257 CYS B C 1
ATOM 10001 O O . CYS B 2 254 ? 125.658 119.045 93.738 1.00 145.09 257 CYS B O 1
ATOM 10009 N N . PRO B 2 255 ? 123.527 118.991 93.051 1.00 128.94 258 PRO B N 1
ATOM 10010 C CA . PRO B 2 255 ? 123.580 117.528 92.920 1.00 128.94 258 PRO B CA 1
ATOM 10011 C C . PRO B 2 255 ? 124.448 117.029 91.782 1.00 128.94 258 PRO B C 1
ATOM 10012 O O . PRO B 2 255 ? 124.808 115.845 91.788 1.00 128.94 258 PRO B O 1
ATOM 10023 N N . GLU B 2 256 ? 124.823 117.879 90.824 1.00 132.54 259 GLU B N 1
ATOM 10024 C CA . GLU B 2 256 ? 125.750 117.423 89.797 1.00 132.54 259 GLU B CA 1
ATOM 10025 C C . GLU B 2 256 ? 127.068 117.018 90.429 1.00 132.54 259 GLU B C 1
ATOM 10026 O O . GLU B 2 256 ? 127.805 116.195 89.875 1.00 132.54 259 GLU B O 1
ATOM 10038 N N . ALA B 2 257 ? 127.367 117.585 91.597 1.00 135.80 260 ALA B N 1
ATOM 10039 C CA . ALA B 2 257 ? 128.582 117.249 92.319 1.00 135.80 260 ALA B CA 1
ATOM 10040 C C . ALA B 2 257 ? 128.616 115.778 92.685 1.00 135.80 260 ALA B C 1
ATOM 10041 O O . ALA B 2 257 ? 129.701 115.226 92.899 1.00 135.80 260 ALA B O 1
ATOM 10048 N N . LEU B 2 258 ? 127.451 115.131 92.766 1.00 120.19 261 LEU B N 1
ATOM 10049 C CA . LEU B 2 258 ? 127.438 113.696 93.003 1.00 120.19 261 LEU B CA 1
ATOM 10050 C C . LEU B 2 258 ? 128.157 112.949 91.895 1.00 120.19 261 LEU B C 1
ATOM 10051 O O . LEU B 2 258 ? 128.821 111.940 92.155 1.00 120.19 261 LEU B O 1
ATOM 10067 N N . PHE B 2 259 ? 128.041 113.425 90.659 1.00 118.32 262 PHE B N 1
ATOM 10068 C CA . PHE B 2 259 ? 128.706 112.766 89.547 1.00 118.32 262 PHE B CA 1
ATOM 10069 C C . PHE B 2 259 ? 130.076 113.346 89.225 1.00 118.32 262 PHE B C 1
ATOM 10070 O O . PHE B 2 259 ? 130.936 112.623 88.708 1.00 118.32 262 PHE B O 1
ATOM 10087 N N . GLN B 2 260 ? 130.309 114.625 89.522 1.00 129.75 263 GLN B N 1
ATOM 10088 C CA . GLN B 2 260 ? 131.590 115.280 89.251 1.00 129.75 263 GLN B CA 1
ATOM 10089 C C . GLN B 2 260 ? 132.141 116.019 90.461 1.00 129.75 263 GLN B C 1
ATOM 10090 O O . GLN B 2 260 ? 132.051 117.251 90.546 1.00 129.75 263 GLN B O 1
ATOM 10104 N N . PRO B 2 261 ? 132.718 115.297 91.424 1.00 136.75 264 PRO B N 1
ATOM 10105 C CA . PRO B 2 261 ? 133.276 115.968 92.608 1.00 136.75 264 PRO B CA 1
ATOM 10106 C C . PRO B 2 261 ? 134.356 116.981 92.261 1.00 136.75 264 PRO B C 1
ATOM 10107 O O . PRO B 2 261 ? 134.704 117.810 93.112 1.00 136.75 264 PRO B O 1
ATOM 10118 N N . SER B 2 262 ? 134.881 116.946 91.034 1.00 146.63 265 SER B N 1
ATOM 10119 C CA . SER B 2 262 ? 135.836 117.950 90.583 1.00 146.63 265 SER B CA 1
ATOM 10120 C C . SER B 2 262 ? 135.244 119.349 90.596 1.00 146.63 265 SER B C 1
ATOM 10121 O O . SER B 2 262 ? 135.997 120.328 90.614 1.00 146.63 265 SER B O 1
ATOM 10129 N N . PHE B 2 263 ? 133.917 119.466 90.582 1.00 136.69 266 PHE B N 1
ATOM 10130 C CA . PHE B 2 263 ? 133.299 120.778 90.704 1.00 136.69 266 PHE B CA 1
ATOM 10131 C C . PHE B 2 263 ? 133.749 121.454 91.989 1.00 136.69 266 PHE B C 1
ATOM 10132 O O . PHE B 2 263 ? 133.750 122.686 92.085 1.00 136.69 266 PHE B O 1
ATOM 10149 N N . LEU B 2 264 ? 134.134 120.653 92.979 1.00 141.59 267 LEU B N 1
ATOM 10150 C CA . LEU B 2 264 ? 134.633 121.112 94.263 1.00 141.59 267 LEU B CA 1
ATOM 10151 C C . LEU B 2 264 ? 136.140 120.966 94.353 1.00 141.59 267 LEU B C 1
ATOM 10152 O O . LEU B 2 264 ? 136.706 121.096 95.442 1.00 141.59 267 LEU B O 1
ATOM 10168 N N . GLY B 2 265 ? 136.798 120.695 93.230 1.00 159.03 268 GLY B N 1
ATOM 10169 C CA . GLY B 2 265 ? 138.221 120.454 93.236 1.00 159.03 268 GLY B CA 1
ATOM 10170 C C . GLY B 2 265 ? 138.597 119.088 93.749 1.00 159.03 268 GLY B C 1
ATOM 10171 O O . GLY B 2 265 ? 139.736 118.894 94.183 1.00 159.03 268 GLY B O 1
ATOM 10175 N N . MET B 2 266 ? 137.670 118.130 93.719 1.00 156.37 269 MET B N 1
ATOM 10176 C CA . MET B 2 266 ? 137.924 116.788 94.222 1.00 156.37 269 MET B CA 1
ATOM 10177 C C . MET B 2 266 ? 138.225 115.893 93.027 1.00 156.37 269 MET B C 1
ATOM 10178 O O . MET B 2 266 ? 137.507 115.922 92.023 1.00 156.37 269 MET B O 1
ATOM 10192 N N . GLU B 2 267 ? 139.284 115.097 93.146 1.00 168.12 270 GLU B N 1
ATOM 10193 C CA . GLU B 2 267 ? 139.651 114.095 92.143 1.00 168.12 270 GLU B CA 1
ATOM 10194 C C . GLU B 2 267 ? 139.013 112.738 92.447 1.00 168.12 270 GLU B C 1
ATOM 10195 O O . GLU B 2 267 ? 139.676 111.780 92.848 1.00 168.12 270 GLU B O 1
ATOM 10207 N N . SER B 2 268 ? 137.700 112.657 92.246 1.00 143.37 271 SER B N 1
ATOM 10208 C CA . SER B 2 268 ? 136.967 111.463 92.641 1.00 143.37 271 SER B CA 1
ATOM 10209 C C . SER B 2 268 ? 135.890 111.163 91.609 1.00 143.37 271 SER B C 1
ATOM 10210 O O . SER B 2 268 ? 135.276 112.075 91.050 1.00 143.37 271 SER B O 1
ATOM 10218 N N . ALA B 2 269 ? 135.682 109.872 91.359 1.00 133.19 272 ALA B N 1
ATOM 10219 C CA . ALA B 2 269 ? 134.636 109.420 90.452 1.00 133.19 272 ALA B CA 1
ATOM 10220 C C . ALA B 2 269 ? 133.250 109.766 90.978 1.00 133.19 272 ALA B C 1
ATOM 10221 O O . ALA B 2 269 ? 133.004 109.794 92.187 1.00 133.19 272 ALA B O 1
ATOM 10228 N N . GLY B 2 270 ? 132.342 110.035 90.049 1.00 118.65 273 GLY B N 1
ATOM 10229 C CA . GLY B 2 270 ? 130.940 110.164 90.388 1.00 118.65 273 GLY B CA 1
ATOM 10230 C C . GLY B 2 270 ? 130.370 108.854 90.896 1.00 118.65 273 GLY B C 1
ATOM 10231 O O . GLY B 2 270 ? 130.942 107.777 90.739 1.00 118.65 273 GLY B O 1
ATOM 10235 N N . ILE B 2 271 ? 129.178 108.955 91.483 1.00 110.82 274 ILE B N 1
ATOM 10236 C CA . ILE B 2 271 ? 128.540 107.783 92.072 1.00 110.82 274 ILE B CA 1
ATOM 10237 C C . ILE B 2 271 ? 128.272 106.731 91.013 1.00 110.82 274 ILE B C 1
ATOM 10238 O O . ILE B 2 271 ? 128.320 105.530 91.291 1.00 110.82 274 ILE B O 1
ATOM 10254 N N . HIS B 2 272 ? 127.966 107.160 89.792 1.00 111.94 275 HIS B N 1
ATOM 10255 C CA . HIS B 2 272 ? 127.701 106.217 88.713 1.00 111.94 275 HIS B CA 1
ATOM 10256 C C . HIS B 2 272 ? 128.931 105.372 88.401 1.00 111.94 275 HIS B C 1
ATOM 10257 O O . HIS B 2 272 ? 128.843 104.140 88.299 1.00 111.94 275 HIS B O 1
ATOM 10271 N N . GLU B 2 273 ? 130.104 106.001 88.333 1.00 116.86 276 GLU B N 1
ATOM 10272 C CA . GLU B 2 273 ? 131.300 105.259 87.961 1.00 116.86 276 GLU B CA 1
ATOM 10273 C C . GLU B 2 273 ? 131.786 104.388 89.102 1.00 116.86 276 GLU B C 1
ATOM 10274 O O . GLU B 2 273 ? 132.330 103.305 88.866 1.00 116.86 276 GLU B O 1
ATOM 10286 N N . THR B 2 274 ? 131.541 104.808 90.338 1.00 111.38 277 THR B N 1
ATOM 10287 C CA . THR B 2 274 ? 131.937 103.985 91.468 1.00 111.38 277 THR B CA 1
ATOM 10288 C C . THR B 2 274 ? 130.971 102.830 91.667 1.00 111.38 277 THR B C 1
ATOM 10289 O O . THR B 2 274 ? 131.392 101.734 92.042 1.00 111.38 277 THR B O 1
ATOM 10300 N N . THR B 2 275 ? 129.687 103.049 91.388 1.00 105.50 278 THR B N 1
ATOM 10301 C CA . THR B 2 275 ? 128.739 101.946 91.312 1.00 105.50 278 THR B CA 1
ATOM 10302 C C . THR B 2 275 ? 129.188 100.923 90.279 1.00 105.50 278 THR B C 1
ATOM 10303 O O . THR B 2 275 ? 129.166 99.711 90.532 1.00 105.50 278 THR B O 1
ATOM 10314 N N . PHE B 2 276 ? 129.641 101.400 89.119 1.00 111.45 279 PHE B N 1
ATOM 10315 C CA . PHE B 2 276 ? 130.064 100.482 88.069 1.00 111.45 279 PHE B CA 1
ATOM 10316 C C . PHE B 2 276 ? 131.305 99.715 88.498 1.00 111.45 279 PHE B C 1
ATOM 10317 O O . PHE B 2 276 ? 131.395 98.496 88.307 1.00 111.45 279 PHE B O 1
ATOM 10334 N N . ASN B 2 277 ? 132.280 100.419 89.072 1.00 115.12 280 ASN B N 1
ATOM 10335 C CA . ASN B 2 277 ? 133.494 99.756 89.526 1.00 115.12 280 ASN B CA 1
ATOM 10336 C C . ASN B 2 277 ? 133.169 98.741 90.611 1.00 115.12 280 ASN B C 1
ATOM 10337 O O . ASN B 2 277 ? 133.784 97.670 90.681 1.00 115.12 280 ASN B O 1
ATOM 10348 N N . SER B 2 278 ? 132.194 99.061 91.463 1.00 106.00 281 SER B N 1
ATOM 10349 C CA . SER B 2 278 ? 131.735 98.115 92.470 1.00 106.00 281 SER B CA 1
ATOM 10350 C C . SER B 2 278 ? 131.187 96.867 91.806 1.00 106.00 281 SER B C 1
ATOM 10351 O O . SER B 2 278 ? 131.471 95.742 92.233 1.00 106.00 281 SER B O 1
ATOM 10359 N N . ILE B 2 279 ? 130.403 97.053 90.745 1.00 108.49 282 ILE B N 1
ATOM 10360 C CA . ILE B 2 279 ? 129.812 95.915 90.053 1.00 108.49 282 ILE B CA 1
ATOM 10361 C C . ILE B 2 279 ? 130.909 95.061 89.445 1.00 108.49 282 ILE B C 1
ATOM 10362 O O . ILE B 2 279 ? 130.841 93.826 89.460 1.00 108.49 282 ILE B O 1
ATOM 10378 N N . MET B 2 280 ? 131.937 95.705 88.898 1.00 117.57 283 MET B N 1
ATOM 10379 C CA . MET B 2 280 ? 133.007 94.970 88.245 1.00 117.57 283 MET B CA 1
ATOM 10380 C C . MET B 2 280 ? 133.886 94.237 89.245 1.00 117.57 283 MET B C 1
ATOM 10381 O O . MET B 2 280 ? 134.637 93.339 88.849 1.00 117.57 283 MET B O 1
ATOM 10395 N N . LYS B 2 281 ? 133.809 94.589 90.529 1.00 108.50 284 LYS B N 1
ATOM 10396 C CA . LYS B 2 281 ? 134.498 93.818 91.553 1.00 108.50 284 LYS B CA 1
ATOM 10397 C C . LYS B 2 281 ? 133.740 92.566 91.967 1.00 108.50 284 LYS B C 1
ATOM 10398 O O . LYS B 2 281 ? 134.274 91.772 92.749 1.00 108.50 284 LYS B O 1
ATOM 10417 N N . CYS B 2 282 ? 132.523 92.369 91.476 1.00 118.76 285 CYS B N 1
ATOM 10418 C CA . CYS B 2 282 ? 131.666 91.296 91.953 1.00 118.76 285 CYS B CA 1
ATOM 10419 C C . CYS B 2 282 ? 131.727 90.090 91.026 1.00 118.76 285 CYS B C 1
ATOM 10420 O O . CYS B 2 282 ? 132.220 90.160 89.898 1.00 118.76 285 CYS B O 1
ATOM 10428 N N . ASP B 2 283 ? 131.225 88.965 91.531 1.00 112.38 286 ASP B N 1
ATOM 10429 C CA . ASP B 2 283 ? 131.131 87.761 90.719 1.00 112.38 286 ASP B CA 1
ATOM 10430 C C . ASP B 2 283 ? 130.446 88.077 89.398 1.00 112.38 286 ASP B C 1
ATOM 10431 O O . ASP B 2 283 ? 129.383 88.702 89.370 1.00 112.38 286 ASP B O 1
ATOM 10440 N N . VAL B 2 284 ? 131.061 87.640 88.301 1.00 105.36 287 VAL B N 1
ATOM 10441 C CA . VAL B 2 284 ? 130.484 87.877 86.981 1.00 105.36 287 VAL B CA 1
ATOM 10442 C C . VAL B 2 284 ? 129.054 87.360 86.906 1.00 105.36 287 VAL B C 1
ATOM 10443 O O . VAL B 2 284 ? 128.191 87.962 86.256 1.00 105.36 287 VAL B O 1
ATOM 10456 N N . ASP B 2 285 ? 128.778 86.240 87.572 1.00 106.72 288 ASP B N 1
ATOM 10457 C CA . ASP B 2 285 ? 127.510 85.545 87.388 1.00 106.72 288 ASP B CA 1
ATOM 10458 C C . ASP B 2 285 ? 126.307 86.193 88.066 1.00 106.72 288 ASP B C 1
ATOM 10459 O O . ASP B 2 285 ? 125.176 85.822 87.734 1.00 106.72 288 ASP B O 1
ATOM 10468 N N . ILE B 2 286 ? 126.489 87.138 88.987 1.00 106.84 289 ILE B N 1
ATOM 10469 C CA . ILE B 2 286 ? 125.353 87.738 89.683 1.00 106.84 289 ILE B CA 1
ATOM 10470 C C . ILE B 2 286 ? 125.141 89.186 89.281 1.00 106.84 289 ILE B C 1
ATOM 10471 O O . ILE B 2 286 ? 124.113 89.784 89.646 1.00 106.84 289 ILE B O 1
ATOM 10487 N N . ARG B 2 287 ? 126.028 89.732 88.451 1.00 105.87 290 ARG B N 1
ATOM 10488 C CA . ARG B 2 287 ? 125.982 91.146 88.104 1.00 105.87 290 ARG B CA 1
ATOM 10489 C C . ARG B 2 287 ? 124.673 91.496 87.425 1.00 105.87 290 ARG B C 1
ATOM 10490 O O . ARG B 2 287 ? 124.093 92.559 87.678 1.00 105.87 290 ARG B O 1
ATOM 10511 N N . LYS B 2 288 ? 124.196 90.610 86.555 1.00 112.95 291 LYS B N 1
ATOM 10512 C CA . LYS B 2 288 ? 122.922 90.831 85.891 1.00 112.95 291 LYS B CA 1
ATOM 10513 C C . LYS B 2 288 ? 121.866 91.243 86.905 1.00 112.95 291 LYS B C 1
ATOM 10514 O O . LYS B 2 288 ? 121.266 92.319 86.793 1.00 112.95 291 LYS B O 1
ATOM 10533 N N . ASP B 2 289 ? 121.749 90.481 87.994 1.00 108.78 292 ASP B N 1
ATOM 10534 C CA . ASP B 2 289 ? 120.710 90.784 88.968 1.00 108.78 292 ASP B CA 1
ATOM 10535 C C . ASP B 2 289 ? 121.018 92.107 89.641 1.00 108.78 292 ASP B C 1
ATOM 10536 O O . ASP B 2 289 ? 120.122 92.925 89.880 1.00 108.78 292 ASP B O 1
ATOM 10545 N N . LEU B 2 290 ? 122.293 92.322 89.943 1.00 105.64 293 LEU B N 1
ATOM 10546 C CA . LEU B 2 290 ? 122.748 93.586 90.495 1.00 105.64 293 LEU B CA 1
ATOM 10547 C C . LEU B 2 290 ? 122.387 94.728 89.558 1.00 105.64 293 LEU B C 1
ATOM 10548 O O . LEU B 2 290 ? 121.881 95.770 89.988 1.00 105.64 293 LEU B O 1
ATOM 10564 N N . TYR B 2 291 ? 122.651 94.546 88.264 1.00 116.21 294 TYR B N 1
ATOM 10565 C CA . TYR B 2 291 ? 122.324 95.578 87.289 1.00 116.21 294 TYR B CA 1
ATOM 10566 C C . TYR B 2 291 ? 120.843 95.926 87.341 1.00 116.21 294 TYR B C 1
ATOM 10567 O O . TYR B 2 291 ? 120.459 97.073 87.083 1.00 116.21 294 TYR B O 1
ATOM 10585 N N . ALA B 2 292 ? 120.007 94.949 87.669 1.00 110.64 295 ALA B N 1
ATOM 10586 C CA . ALA B 2 292 ? 118.557 95.067 87.722 1.00 110.64 295 ALA B CA 1
ATOM 10587 C C . ALA B 2 292 ? 118.021 95.400 89.113 1.00 110.64 295 ALA B C 1
ATOM 10588 O O . ALA B 2 292 ? 116.800 95.445 89.289 1.00 110.64 295 ALA B O 1
ATOM 10595 N N . ASN B 2 293 ? 118.889 95.625 90.101 1.00 101.54 296 ASN B N 1
ATOM 10596 C CA . ASN B 2 293 ? 118.471 95.922 91.472 1.00 101.54 296 ASN B CA 1
ATOM 10597 C C . ASN B 2 293 ? 119.328 97.024 92.100 1.00 101.54 296 ASN B C 1
ATOM 10598 O O . ASN B 2 293 ? 119.955 96.858 93.142 1.00 101.54 296 ASN B O 1
ATOM 10609 N N . THR B 2 294 ? 119.356 98.176 91.438 1.00 98.22 297 THR B N 1
ATOM 10610 C CA . THR B 2 294 ? 120.046 99.360 91.938 1.00 98.22 297 THR B CA 1
ATOM 10611 C C . THR B 2 294 ? 119.099 100.138 92.848 1.00 98.22 297 THR B C 1
ATOM 10612 O O . THR B 2 294 ? 118.112 100.717 92.383 1.00 98.22 297 THR B O 1
ATOM 10623 N N . VAL B 2 295 ? 119.406 100.150 94.144 1.00 86.95 298 VAL B N 1
ATOM 10624 C CA . VAL B 2 295 ? 118.514 100.660 95.180 1.00 86.95 298 VAL B CA 1
ATOM 10625 C C . VAL B 2 295 ? 119.087 101.948 95.748 1.00 86.95 298 VAL B C 1
ATOM 10626 O O . VAL B 2 295 ? 120.264 101.998 96.126 1.00 86.95 298 VAL B O 1
ATOM 10639 N N . LEU B 2 296 ? 118.259 102.985 95.809 1.00 88.99 299 LEU B N 1
ATOM 10640 C CA . LEU B 2 296 ? 118.642 104.257 96.399 1.00 88.99 299 LEU B CA 1
ATOM 10641 C C . LEU B 2 296 ? 118.153 104.337 97.840 1.00 88.99 299 LEU B C 1
ATOM 10642 O O . LEU B 2 296 ? 117.008 103.982 98.136 1.00 88.99 299 LEU B O 1
ATOM 10658 N N . SER B 2 297 ? 119.021 104.800 98.735 1.00 85.87 300 SER B N 1
ATOM 10659 C CA . SER B 2 297 ? 118.641 105.017 100.122 1.00 85.87 300 SER B CA 1
ATOM 10660 C C . SER B 2 297 ? 119.326 106.272 100.639 1.00 85.87 300 SER B C 1
ATOM 10661 O O . SER B 2 297 ? 120.365 106.695 100.128 1.00 85.87 300 SER B O 1
ATOM 10669 N N . GLY B 2 298 ? 118.735 106.848 101.668 1.00 97.75 301 GLY B N 1
ATOM 10670 C CA . GLY B 2 298 ? 119.276 108.020 102.323 1.00 97.75 301 GLY B CA 1
ATOM 10671 C C . GLY B 2 298 ? 118.586 109.295 101.881 1.00 97.75 301 GLY B C 1
ATOM 10672 O O . GLY B 2 298 ? 118.064 109.402 100.766 1.00 97.75 301 GLY B O 1
ATOM 10676 N N . GLY B 2 299 ? 118.599 110.292 102.767 1.00 100.75 302 GLY B N 1
ATOM 10677 C CA . GLY B 2 299 ? 117.914 111.537 102.471 1.00 100.75 302 GLY B CA 1
ATOM 10678 C C . GLY B 2 299 ? 118.475 112.249 101.259 1.00 100.75 302 GLY B C 1
ATOM 10679 O O . GLY B 2 299 ? 117.752 112.970 100.567 1.00 100.75 302 GLY B O 1
ATOM 10683 N N . THR B 2 300 ? 119.766 112.066 100.988 1.00 103.72 303 THR B N 1
ATOM 10684 C CA . THR B 2 300 ? 120.403 112.760 99.881 1.00 103.72 303 THR B CA 1
ATOM 10685 C C . THR B 2 300 ? 120.084 112.130 98.535 1.00 103.72 303 THR B C 1
ATOM 10686 O O . THR B 2 300 ? 120.395 112.728 97.500 1.00 103.72 303 THR B O 1
ATOM 10697 N N . THR B 2 301 ? 119.464 110.956 98.519 1.00 91.42 304 THR B N 1
ATOM 10698 C CA . THR B 2 301 ? 118.992 110.338 97.291 1.00 91.42 304 THR B CA 1
ATOM 10699 C C . THR B 2 301 ? 117.562 110.724 96.946 1.00 91.42 304 THR B C 1
ATOM 10700 O O . THR B 2 301 ? 116.996 110.177 95.995 1.00 91.42 304 THR B O 1
ATOM 10711 N N . MET B 2 302 ? 116.970 111.648 97.692 1.00 96.38 305 MET B N 1
ATOM 10712 C CA . MET B 2 302 ? 115.588 112.044 97.473 1.00 96.38 305 MET B CA 1
ATOM 10713 C C . MET B 2 302 ? 115.441 113.113 96.401 1.00 96.38 305 MET B C 1
ATOM 10714 O O . MET B 2 302 ? 114.317 113.551 96.140 1.00 96.38 305 MET B O 1
ATOM 10728 N N . TYR B 2 303 ? 116.530 113.540 95.778 1.00 108.05 306 TYR B N 1
ATOM 10729 C CA . TYR B 2 303 ? 116.431 114.544 94.734 1.00 108.05 306 TYR B CA 1
ATOM 10730 C C . TYR B 2 303 ? 115.575 114.036 93.577 1.00 108.05 306 TYR B C 1
ATOM 10731 O O . TYR B 2 303 ? 115.794 112.918 93.091 1.00 108.05 306 TYR B O 1
ATOM 10749 N N . PRO B 2 304 ? 114.603 114.817 93.111 1.00 103.25 307 PRO B N 1
ATOM 10750 C CA . PRO B 2 304 ? 113.886 114.462 91.882 1.00 103.25 307 PRO B CA 1
ATOM 10751 C C . PRO B 2 304 ? 114.808 114.326 90.681 1.00 103.25 307 PRO B C 1
ATOM 10752 O O . PRO B 2 304 ? 115.698 115.150 90.460 1.00 103.25 307 PRO B O 1
ATOM 10763 N N . GLY B 2 305 ? 114.590 113.265 89.907 1.00 104.92 308 GLY B N 1
ATOM 10764 C CA . GLY B 2 305 ? 115.311 113.068 88.667 1.00 104.92 308 GLY B CA 1
ATOM 10765 C C . GLY B 2 305 ? 116.572 112.242 88.765 1.00 104.92 308 GLY B C 1
ATOM 10766 O O . GLY B 2 305 ? 117.204 111.983 87.733 1.00 104.92 308 GLY B O 1
ATOM 10770 N N . ILE B 2 306 ? 116.962 111.819 89.966 1.00 106.36 309 ILE B N 1
ATOM 10771 C CA . ILE B 2 306 ? 118.237 111.133 90.128 1.00 106.36 309 ILE B CA 1
ATOM 10772 C C . ILE B 2 306 ? 118.197 109.749 89.499 1.00 106.36 309 ILE B C 1
ATOM 10773 O O . ILE B 2 306 ? 119.179 109.297 88.898 1.00 106.36 309 ILE B O 1
ATOM 10789 N N . ALA B 2 307 ? 117.065 109.057 89.613 1.00 105.65 310 ALA B N 1
ATOM 10790 C CA . ALA B 2 307 ? 116.977 107.707 89.072 1.00 105.65 310 ALA B CA 1
ATOM 10791 C C . ALA B 2 307 ? 117.094 107.698 87.554 1.00 105.65 310 ALA B C 1
ATOM 10792 O O . ALA B 2 307 ? 117.864 106.917 86.984 1.00 105.65 310 ALA B O 1
ATOM 10799 N N . ASP B 2 308 ? 116.331 108.557 86.881 1.00 110.70 311 ASP B N 1
ATOM 10800 C CA . ASP B 2 308 ? 116.409 108.638 85.428 1.00 110.70 311 ASP B CA 1
ATOM 10801 C C . ASP B 2 308 ? 117.822 108.976 84.972 1.00 110.70 311 ASP B C 1
ATOM 10802 O O . ASP B 2 308 ? 118.352 108.366 84.035 1.00 110.70 311 ASP B O 1
ATOM 10811 N N . ARG B 2 309 ? 118.442 109.967 85.610 1.00 109.59 312 ARG B N 1
ATOM 10812 C CA . ARG B 2 309 ? 119.785 110.365 85.209 1.00 109.59 312 ARG B CA 1
ATOM 10813 C C . ARG B 2 309 ? 120.782 109.232 85.416 1.00 109.59 312 ARG B C 1
ATOM 10814 O O . ARG B 2 309 ? 121.673 109.024 84.587 1.00 109.59 312 ARG B O 1
ATOM 10835 N N . MET B 2 310 ? 120.685 108.525 86.542 1.00 100.80 313 MET B N 1
ATOM 10836 C CA . MET B 2 310 ? 121.552 107.373 86.763 1.00 100.80 313 MET B CA 1
ATOM 10837 C C . MET B 2 310 ? 121.347 106.341 85.664 1.00 100.80 313 MET B C 1
ATOM 10838 O O . MET B 2 310 ? 122.312 105.757 85.154 1.00 100.80 313 MET B O 1
ATOM 10852 N N . GLN B 2 311 ? 120.085 106.073 85.324 1.00 105.53 314 GLN B N 1
ATOM 10853 C CA . GLN B 2 311 ? 119.771 105.173 84.222 1.00 105.53 314 GLN B CA 1
ATOM 10854 C C . GLN B 2 311 ? 120.537 105.597 82.979 1.00 105.53 314 GLN B C 1
ATOM 10855 O O . GLN B 2 311 ? 121.190 104.783 82.316 1.00 105.53 314 GLN B O 1
ATOM 10869 N N . LYS B 2 312 ? 120.498 106.895 82.687 1.00 108.48 315 LYS B N 1
ATOM 10870 C CA . LYS B 2 312 ? 121.123 107.430 81.483 1.00 108.48 315 LYS B CA 1
ATOM 10871 C C . LYS B 2 312 ? 122.633 107.264 81.525 1.00 108.48 315 LYS B C 1
ATOM 10872 O O . LYS B 2 312 ? 123.250 106.860 80.533 1.00 108.48 315 LYS B O 1
ATOM 10891 N N . GLU B 2 313 ? 123.243 107.571 82.665 1.00 104.92 316 GLU B N 1
ATOM 10892 C CA . GLU B 2 313 ? 124.694 107.505 82.761 1.00 104.92 316 GLU B CA 1
ATOM 10893 C C . GLU B 2 313 ? 125.186 106.072 82.649 1.00 104.92 316 GLU B C 1
ATOM 10894 O O . GLU B 2 313 ? 126.152 105.794 81.925 1.00 104.92 316 GLU B O 1
ATOM 10906 N N . ILE B 2 314 ? 124.536 105.144 83.350 1.00 102.64 317 ILE B N 1
ATOM 10907 C CA . ILE B 2 314 ? 124.930 103.745 83.237 1.00 102.64 317 ILE B CA 1
ATOM 10908 C C . ILE B 2 314 ? 124.733 103.257 81.808 1.00 102.64 317 ILE B C 1
ATOM 10909 O O . ILE B 2 314 ? 125.586 102.552 81.254 1.00 102.64 317 ILE B O 1
ATOM 10925 N N . THR B 2 315 ? 123.603 103.615 81.189 1.00 103.89 318 THR B N 1
ATOM 10926 C CA . THR B 2 315 ? 123.373 103.227 79.801 1.00 103.89 318 THR B CA 1
ATOM 10927 C C . THR B 2 315 ? 124.495 103.729 78.907 1.00 103.89 318 THR B C 1
ATOM 10928 O O . THR B 2 315 ? 124.976 102.999 78.033 1.00 103.89 318 THR B O 1
ATOM 10939 N N . ALA B 2 316 ? 124.929 104.973 79.111 1.00 95.75 319 ALA B N 1
ATOM 10940 C CA . ALA B 2 316 ? 126.012 105.493 78.290 1.00 95.75 319 ALA B CA 1
ATOM 10941 C C . ALA B 2 316 ? 127.301 104.731 78.551 1.00 95.75 319 ALA B C 1
ATOM 10942 O O . ALA B 2 316 ? 128.093 104.512 77.628 1.00 95.75 319 ALA B O 1
ATOM 10949 N N . LEU B 2 317 ? 127.522 104.323 79.800 1.00 99.86 320 LEU B N 1
ATOM 10950 C CA . LEU B 2 317 ? 128.736 103.615 80.177 1.00 99.86 320 LEU B CA 1
ATOM 10951 C C . LEU B 2 317 ? 128.659 102.114 79.976 1.00 99.86 320 LEU B C 1
ATOM 10952 O O . LEU B 2 317 ? 129.674 101.485 79.656 1.00 99.86 320 LEU B O 1
ATOM 10968 N N . ALA B 2 318 ? 127.487 101.528 80.148 1.00 104.66 321 ALA B N 1
ATOM 10969 C CA . ALA B 2 318 ? 127.382 100.085 80.161 1.00 104.66 321 ALA B CA 1
ATOM 10970 C C . ALA B 2 318 ? 127.268 99.522 78.752 1.00 104.66 321 ALA B C 1
ATOM 10971 O O . ALA B 2 318 ? 126.968 100.248 77.800 1.00 104.66 321 ALA B O 1
ATOM 10978 N N . PRO B 2 319 ? 127.511 98.224 78.593 1.00 125.97 322 PRO B N 1
ATOM 10979 C CA . PRO B 2 319 ? 127.299 97.590 77.292 1.00 125.97 322 PRO B CA 1
ATOM 10980 C C . PRO B 2 319 ? 125.889 97.857 76.788 1.00 125.97 322 PRO B C 1
ATOM 10981 O O . PRO B 2 319 ? 124.940 97.969 77.567 1.00 125.97 322 PRO B O 1
ATOM 10992 N N . SER B 2 320 ? 125.757 97.957 75.466 1.00 138.86 323 SER B N 1
ATOM 10993 C CA . SER B 2 320 ? 124.453 98.249 74.888 1.00 138.86 323 SER B CA 1
ATOM 10994 C C . SER B 2 320 ? 123.460 97.155 75.232 1.00 138.86 323 SER B C 1
ATOM 10995 O O . SER B 2 320 ? 122.249 97.400 75.237 1.00 138.86 323 SER B O 1
ATOM 11003 N N . THR B 2 321 ? 123.955 95.953 75.523 1.00 129.01 324 THR B N 1
ATOM 11004 C CA . THR B 2 321 ? 123.105 94.839 75.906 1.00 129.01 324 THR B CA 1
ATOM 11005 C C . THR B 2 321 ? 122.596 94.956 77.333 1.00 129.01 324 THR B C 1
ATOM 11006 O O . THR B 2 321 ? 121.563 94.360 77.658 1.00 129.01 324 THR B O 1
ATOM 11017 N N . MET B 2 322 ? 123.289 95.699 78.190 1.00 139.31 325 MET B N 1
ATOM 11018 C CA . MET B 2 322 ? 123.024 95.603 79.616 1.00 139.31 325 MET B CA 1
ATOM 11019 C C . MET B 2 322 ? 121.646 96.180 79.916 1.00 139.31 325 MET B C 1
ATOM 11020 O O . MET B 2 322 ? 121.305 97.271 79.448 1.00 139.31 325 MET B O 1
ATOM 11034 N N . LYS B 2 323 ? 120.852 95.452 80.697 1.00 116.41 326 LYS B N 1
ATOM 11035 C CA . LYS B 2 323 ? 119.596 95.983 81.211 1.00 116.41 326 LYS B CA 1
ATOM 11036 C C . LYS B 2 323 ? 119.869 96.806 82.462 1.00 116.41 326 LYS B C 1
ATOM 11037 O O . LYS B 2 323 ? 120.544 96.340 83.384 1.00 116.41 326 LYS B O 1
ATOM 11056 N N . ILE B 2 324 ? 119.346 98.026 82.496 1.00 105.68 327 ILE B N 1
ATOM 11057 C CA . ILE B 2 324 ? 119.616 98.967 83.574 1.00 105.68 327 ILE B CA 1
ATOM 11058 C C . ILE B 2 324 ? 118.294 99.323 84.232 1.00 105.68 327 ILE B C 1
ATOM 11059 O O . ILE B 2 324 ? 117.341 99.720 83.552 1.00 105.68 327 ILE B O 1
ATOM 11075 N N . LYS B 2 325 ? 118.240 99.176 85.553 1.00 105.45 328 LYS B N 1
ATOM 11076 C CA . LYS B 2 325 ? 117.049 99.494 86.327 1.00 105.45 328 LYS B CA 1
ATOM 11077 C C . LYS B 2 325 ? 117.455 100.291 87.554 1.00 105.45 328 LYS B C 1
ATOM 11078 O O . LYS B 2 325 ? 118.287 99.840 88.347 1.00 105.45 328 LYS B O 1
ATOM 11097 N N . ILE B 2 326 ? 116.861 101.470 87.705 1.00 102.37 329 ILE B N 1
ATOM 11098 C CA . ILE B 2 326 ? 117.088 102.348 88.845 1.00 102.37 329 ILE B CA 1
ATOM 11099 C C . ILE B 2 326 ? 115.828 102.332 89.696 1.00 102.37 329 ILE B C 1
ATOM 11100 O O . ILE B 2 326 ? 114.763 102.766 89.240 1.00 102.37 329 ILE B O 1
ATOM 11116 N N . ILE B 2 327 ? 115.938 101.834 90.923 1.00 95.49 330 ILE B N 1
ATOM 11117 C CA . ILE B 2 327 ? 114.802 101.747 91.830 1.00 95.49 330 ILE B CA 1
ATOM 11118 C C . ILE B 2 327 ? 114.910 102.873 92.849 1.00 95.49 330 ILE B C 1
ATOM 11119 O O . ILE B 2 327 ? 115.917 102.983 93.559 1.00 95.49 330 ILE B O 1
ATOM 11135 N N . ALA B 2 328 ? 113.875 103.713 92.924 1.00 94.34 331 ALA B N 1
ATOM 11136 C CA . ALA B 2 328 ? 113.794 104.790 93.911 1.00 94.34 331 ALA B CA 1
ATOM 11137 C C . ALA B 2 328 ? 112.549 104.629 94.776 1.00 94.34 331 ALA B C 1
ATOM 11138 O O . ALA B 2 328 ? 111.498 105.214 94.472 1.00 94.34 331 ALA B O 1
ATOM 11145 N N . PRO B 2 329 ? 112.605 103.842 95.845 1.00 86.18 332 PRO B N 1
ATOM 11146 C CA . PRO B 2 329 ? 111.456 103.753 96.745 1.00 86.18 332 PRO B CA 1
ATOM 11147 C C . PRO B 2 329 ? 111.114 105.123 97.301 1.00 86.18 332 PRO B C 1
ATOM 11148 O O . PRO B 2 329 ? 112.017 105.890 97.670 1.00 86.18 332 PRO B O 1
ATOM 11159 N N . PRO B 2 330 ? 109.828 105.481 97.377 1.00 78.98 333 PRO B N 1
ATOM 11160 C CA . PRO B 2 330 ? 109.483 106.905 97.502 1.00 78.98 333 PRO B CA 1
ATOM 11161 C C . PRO B 2 330 ? 109.705 107.481 98.890 1.00 78.98 333 PRO B C 1
ATOM 11162 O O . PRO B 2 330 ? 109.853 108.705 99.009 1.00 78.98 333 PRO B O 1
ATOM 11173 N N . GLU B 2 331 ? 109.742 106.654 99.937 1.00 80.09 334 GLU B N 1
ATOM 11174 C CA . GLU B 2 331 ? 110.089 107.109 101.278 1.00 80.09 334 GLU B CA 1
ATOM 11175 C C . GLU B 2 331 ? 111.457 106.596 101.696 1.00 80.09 334 GLU B C 1
ATOM 11176 O O . GLU B 2 331 ? 111.762 106.534 102.891 1.00 80.09 334 GLU B O 1
ATOM 11188 N N . ARG B 2 332 ? 112.283 106.230 100.720 1.00 82.62 335 ARG B N 1
ATOM 11189 C CA . ARG B 2 332 ? 113.516 105.505 100.982 1.00 82.62 335 ARG B CA 1
ATOM 11190 C C . ARG B 2 332 ? 114.380 106.147 102.053 1.00 82.62 335 ARG B C 1
ATOM 11191 O O . ARG B 2 332 ? 115.080 105.430 102.779 1.00 82.62 335 ARG B O 1
ATOM 11212 N N . LYS B 2 333 ? 114.240 107.452 102.263 1.00 87.04 336 LYS B N 1
ATOM 11213 C CA . LYS B 2 333 ? 114.889 108.144 103.368 1.00 87.04 336 LYS B CA 1
ATOM 11214 C C . LYS B 2 333 ? 114.650 107.529 104.742 1.00 87.04 336 LYS B C 1
ATOM 11215 O O . LYS B 2 333 ? 115.366 107.855 105.693 1.00 87.04 336 LYS B O 1
ATOM 11234 N N . TYR B 2 334 ? 113.663 106.643 104.877 1.00 70.05 337 TYR B N 1
ATOM 11235 C CA . TYR B 2 334 ? 113.471 105.918 106.127 1.00 70.05 337 TYR B CA 1
ATOM 11236 C C . TYR B 2 334 ? 113.220 104.432 105.909 1.00 70.05 337 TYR B C 1
ATOM 11237 O O . TYR B 2 334 ? 112.961 103.707 106.878 1.00 70.05 337 TYR B O 1
ATOM 11255 N N . SER B 2 335 ? 113.327 103.962 104.668 1.00 75.32 338 SER B N 1
ATOM 11256 C CA . SER B 2 335 ? 113.055 102.564 104.344 1.00 75.32 338 SER B CA 1
ATOM 11257 C C . SER B 2 335 ? 113.855 101.606 105.220 1.00 75.32 338 SER B C 1
ATOM 11258 O O . SER B 2 335 ? 113.346 100.564 105.655 1.00 75.32 338 SER B O 1
ATOM 11266 N N . VAL B 2 336 ? 115.072 102.008 105.577 1.00 74.41 339 VAL B N 1
ATOM 11267 C CA . VAL B 2 336 ? 115.937 101.215 106.451 1.00 74.41 339 VAL B CA 1
ATOM 11268 C C . VAL B 2 336 ? 115.211 100.777 107.714 1.00 74.41 339 VAL B C 1
ATOM 11269 O O . VAL B 2 336 ? 115.181 99.584 108.047 1.00 74.41 339 VAL B O 1
ATOM 11282 N N . TRP B 2 337 ? 114.484 101.687 108.346 1.00 73.20 340 TRP B N 1
ATOM 11283 C CA . TRP B 2 337 ? 113.867 101.329 109.617 1.00 73.20 340 TRP B CA 1
ATOM 11284 C C . TRP B 2 337 ? 112.772 100.303 109.400 1.00 73.20 340 TRP B C 1
ATOM 11285 O O . TRP B 2 337 ? 112.688 99.312 110.139 1.00 73.20 340 TRP B O 1
ATOM 11306 N N . ILE B 2 338 ? 112.028 100.436 108.311 1.00 72.33 341 ILE B N 1
ATOM 11307 C CA . ILE B 2 338 ? 111.016 99.438 107.999 1.00 72.33 341 ILE B CA 1
ATOM 11308 C C . ILE B 2 338 ? 111.655 98.062 107.960 1.00 72.33 341 ILE B C 1
ATOM 11309 O O . ILE B 2 338 ? 111.209 97.127 108.640 1.00 72.33 341 ILE B O 1
ATOM 11325 N N . GLY B 2 339 ? 112.775 97.946 107.257 1.00 69.98 342 GLY B N 1
ATOM 11326 C CA . GLY B 2 339 ? 113.428 96.657 107.166 1.00 69.98 342 GLY B CA 1
ATOM 11327 C C . GLY B 2 339 ? 113.782 96.071 108.515 1.00 69.98 342 GLY B C 1
ATOM 11328 O O . GLY B 2 339 ? 113.481 94.905 108.790 1.00 69.98 342 GLY B O 1
ATOM 11332 N N . GLY B 2 340 ? 114.302 96.895 109.419 1.00 73.34 343 GLY B N 1
ATOM 11333 C CA . GLY B 2 340 ? 114.606 96.377 110.739 1.00 73.34 343 GLY B CA 1
ATOM 11334 C C . GLY B 2 340 ? 113.383 95.823 111.436 1.00 73.34 343 GLY B C 1
ATOM 11335 O O . GLY B 2 340 ? 113.398 94.684 111.916 1.00 73.34 343 GLY B O 1
ATOM 11339 N N . SER B 2 341 ? 112.267 96.541 111.357 1.00 77.87 344 SER B N 1
ATOM 11340 C CA . SER B 2 341 ? 111.042 96.035 111.960 1.00 77.87 344 SER B CA 1
ATOM 11341 C C . SER B 2 341 ? 110.704 94.673 111.386 1.00 77.87 344 SER B C 1
ATOM 11342 O O . SER B 2 341 ? 110.367 93.737 112.120 1.00 77.87 344 SER B O 1
ATOM 11350 N N . ILE B 2 342 ? 110.808 94.544 110.068 1.00 74.55 345 ILE B N 1
ATOM 11351 C CA . ILE B 2 342 ? 110.574 93.261 109.423 1.00 74.55 345 ILE B CA 1
ATOM 11352 C C . ILE B 2 342 ? 111.509 92.194 109.976 1.00 74.55 345 ILE B C 1
ATOM 11353 O O . ILE B 2 342 ? 111.070 91.118 110.400 1.00 74.55 345 ILE B O 1
ATOM 11369 N N . LEU B 2 343 ? 112.812 92.470 109.970 1.00 80.80 346 LEU B N 1
ATOM 11370 C CA . LEU B 2 343 ? 113.782 91.429 110.300 1.00 80.80 346 LEU B CA 1
ATOM 11371 C C . LEU B 2 343 ? 113.532 90.800 111.667 1.00 80.80 346 LEU B C 1
ATOM 11372 O O . LEU B 2 343 ? 113.386 89.577 111.780 1.00 80.80 346 LEU B O 1
ATOM 11388 N N . ALA B 2 344 ? 113.456 91.615 112.714 1.00 89.29 347 ALA B N 1
ATOM 11389 C CA . ALA B 2 344 ? 113.207 91.094 114.053 1.00 89.29 347 ALA B CA 1
ATOM 11390 C C . ALA B 2 344 ? 111.775 90.620 114.256 1.00 89.29 347 ALA B C 1
ATOM 11391 O O . ALA B 2 344 ? 111.475 90.052 115.310 1.00 89.29 347 ALA B O 1
ATOM 11398 N N . SER B 2 345 ? 110.889 90.845 113.287 1.00 86.86 348 SER B N 1
ATOM 11399 C CA . SER B 2 345 ? 109.527 90.336 113.397 1.00 86.86 348 SER B CA 1
ATOM 11400 C C . SER B 2 345 ? 109.449 88.815 113.346 1.00 86.86 348 SER B C 1
ATOM 11401 O O . SER B 2 345 ? 108.542 88.228 113.946 1.00 86.86 348 SER B O 1
ATOM 11409 N N . LEU B 2 346 ? 110.374 88.161 112.654 1.00 92.85 349 LEU B N 1
ATOM 11410 C CA . LEU B 2 346 ? 110.080 86.852 112.086 1.00 92.85 349 LEU B CA 1
ATOM 11411 C C . LEU B 2 346 ? 110.283 85.707 113.078 1.00 92.85 349 LEU B C 1
ATOM 11412 O O . LEU B 2 346 ? 111.098 85.785 114.001 1.00 92.85 349 LEU B O 1
ATOM 11428 N N . SER B 2 347 ? 109.503 84.637 112.876 1.00 111.93 350 SER B N 1
ATOM 11429 C CA . SER B 2 347 ? 109.718 83.382 113.598 1.00 111.93 350 SER B CA 1
ATOM 11430 C C . SER B 2 347 ? 111.103 82.812 113.334 1.00 111.93 350 SER B C 1
ATOM 11431 O O . SER B 2 347 ? 111.808 82.403 114.264 1.00 111.93 350 SER B O 1
ATOM 11439 N N . THR B 2 348 ? 111.511 82.776 112.063 1.00 113.99 351 THR B N 1
ATOM 11440 C CA . THR B 2 348 ? 112.859 82.333 111.728 1.00 113.99 351 THR B CA 1
ATOM 11441 C C . THR B 2 348 ? 113.905 83.107 112.505 1.00 113.99 351 THR B C 1
ATOM 11442 O O . THR B 2 348 ? 115.034 82.630 112.669 1.00 113.99 351 THR B O 1
ATOM 11453 N N . PHE B 2 349 ? 113.546 84.291 112.992 1.00 97.49 352 PHE B N 1
ATOM 11454 C CA . PHE B 2 349 ? 114.457 85.104 113.774 1.00 97.49 352 PHE B CA 1
ATOM 11455 C C . PHE B 2 349 ? 114.793 84.459 115.112 1.00 97.49 352 PHE B C 1
ATOM 11456 O O . PHE B 2 349 ? 115.795 84.836 115.730 1.00 97.49 352 PHE B O 1
ATOM 11473 N N . GLN B 2 350 ? 113.976 83.509 115.581 1.00 109.27 353 GLN B N 1
ATOM 11474 C CA . GLN B 2 350 ? 114.237 82.886 116.875 1.00 109.27 353 GLN B CA 1
ATOM 11475 C C . GLN B 2 350 ? 115.656 82.344 116.965 1.00 109.27 353 GLN B C 1
ATOM 11476 O O . GLN B 2 350 ? 116.311 82.470 118.006 1.00 109.27 353 GLN B O 1
ATOM 11490 N N . GLN B 2 351 ? 116.160 81.750 115.883 1.00 110.97 354 GLN B N 1
ATOM 11491 C CA . GLN B 2 351 ? 117.538 81.276 115.906 1.00 110.97 354 GLN B CA 1
ATOM 11492 C C . GLN B 2 351 ? 118.493 82.450 115.827 1.00 110.97 354 GLN B C 1
ATOM 11493 O O . GLN B 2 351 ? 119.632 82.370 116.300 1.00 110.97 354 GLN B O 1
ATOM 11507 N N . MET B 2 352 ? 118.032 83.542 115.229 1.00 103.15 355 MET B N 1
ATOM 11508 C CA . MET B 2 352 ? 118.873 84.681 114.918 1.00 103.15 355 MET B CA 1
ATOM 11509 C C . MET B 2 352 ? 119.178 85.496 116.160 1.00 103.15 355 MET B C 1
ATOM 11510 O O . MET B 2 352 ? 120.171 86.232 116.179 1.00 103.15 355 MET B O 1
ATOM 11524 N N . TRP B 2 353 ? 118.340 85.388 117.189 1.00 102.01 356 TRP B N 1
ATOM 11525 C CA . TRP B 2 353 ? 118.634 86.038 118.454 1.00 102.01 356 TRP B CA 1
ATOM 11526 C C . TRP B 2 353 ? 120.014 85.608 118.926 1.00 102.01 356 TRP B C 1
ATOM 11527 O O . TRP B 2 353 ? 120.327 84.416 118.973 1.00 102.01 356 TRP B O 1
ATOM 11548 N N . ILE B 2 354 ? 120.836 86.585 119.269 1.00 101.92 357 ILE B N 1
ATOM 11549 C CA . ILE B 2 354 ? 121.928 86.386 120.209 1.00 101.92 357 ILE B CA 1
ATOM 11550 C C . ILE B 2 354 ? 121.350 86.347 121.611 1.00 101.92 357 ILE B C 1
ATOM 11551 O O . ILE B 2 354 ? 120.565 87.222 121.976 1.00 101.92 357 ILE B O 1
ATOM 11567 N N . SER B 2 355 ? 121.715 85.349 122.401 1.00 100.52 358 SER B N 1
ATOM 11568 C CA . SER B 2 355 ? 121.181 85.293 123.753 1.00 100.52 358 SER B CA 1
ATOM 11569 C C . SER B 2 355 ? 122.208 85.819 124.750 1.00 100.52 358 SER B C 1
ATOM 11570 O O . SER B 2 355 ? 123.418 85.778 124.517 1.00 100.52 358 SER B O 1
ATOM 11578 N N . LYS B 2 356 ? 121.698 86.320 125.876 1.00 105.67 359 LYS B N 1
ATOM 11579 C CA . LYS B 2 356 ? 122.566 86.734 126.973 1.00 105.67 359 LYS B CA 1
ATOM 11580 C C . LYS B 2 356 ? 123.454 85.583 127.416 1.00 105.67 359 LYS B C 1
ATOM 11581 O O . LYS B 2 356 ? 124.611 85.785 127.814 1.00 105.67 359 LYS B O 1
ATOM 11600 N N . GLN B 2 357 ? 122.933 84.364 127.301 1.00 103.37 360 GLN B N 1
ATOM 11601 C CA . GLN B 2 357 ? 123.666 83.174 127.700 1.00 103.37 360 GLN B CA 1
ATOM 11602 C C . GLN B 2 357 ? 124.855 82.924 126.788 1.00 103.37 360 GLN B C 1
ATOM 11603 O O . GLN B 2 357 ? 125.950 82.596 127.258 1.00 103.37 360 GLN B O 1
ATOM 11617 N N . GLU B 2 358 ? 124.648 83.016 125.475 1.00 111.34 361 GLU B N 1
ATOM 11618 C CA . GLU B 2 358 ? 125.766 82.863 124.554 1.00 111.34 361 GLU B CA 1
ATOM 11619 C C . GLU B 2 358 ? 126.887 83.838 124.883 1.00 111.34 361 GLU B C 1
ATOM 11620 O O . GLU B 2 358 ? 128.070 83.484 124.823 1.00 111.34 361 GLU B O 1
ATOM 11632 N N . TYR B 2 359 ? 126.531 85.071 125.249 1.00 108.05 362 TYR B N 1
ATOM 11633 C CA . TYR B 2 359 ? 127.541 86.073 125.570 1.00 108.05 362 TYR B CA 1
ATOM 11634 C C . TYR B 2 359 ? 128.266 85.757 126.869 1.00 108.05 362 TYR B C 1
ATOM 11635 O O . TYR B 2 359 ? 129.489 85.914 126.959 1.00 108.05 362 TYR B O 1
ATOM 11653 N N . ASP B 2 360 ? 127.532 85.305 127.886 1.00 109.89 363 ASP B N 1
ATOM 11654 C CA . ASP B 2 360 ? 128.180 84.940 129.140 1.00 109.89 363 ASP B CA 1
ATOM 11655 C C . ASP B 2 360 ? 129.083 83.722 128.986 1.00 109.89 363 ASP B C 1
ATOM 11656 O O . ASP B 2 360 ? 130.137 83.639 129.628 1.00 109.89 363 ASP B O 1
ATOM 11665 N N . GLU B 2 361 ? 128.691 82.768 128.143 1.00 106.54 364 GLU B N 1
ATOM 11666 C CA . GLU B 2 361 ? 129.487 81.559 127.956 1.00 106.54 364 GLU B CA 1
ATOM 11667 C C . GLU B 2 361 ? 130.717 81.792 127.087 1.00 106.54 364 GLU B C 1
ATOM 11668 O O . GLU B 2 361 ? 131.826 81.379 127.445 1.00 106.54 364 GLU B O 1
ATOM 11680 N N . SER B 2 362 ? 130.540 82.449 125.941 1.00 108.15 365 SER B N 1
ATOM 11681 C CA . SER B 2 362 ? 131.553 82.489 124.898 1.00 108.15 365 SER B CA 1
ATOM 11682 C C . SER B 2 362 ? 132.224 83.844 124.751 1.00 108.15 365 SER B C 1
ATOM 11683 O O . SER B 2 362 ? 133.273 83.932 124.106 1.00 108.15 365 SER B O 1
ATOM 11691 N N . GLY B 2 363 ? 131.645 84.889 125.327 1.00 100.87 366 GLY B N 1
ATOM 11692 C CA . GLY B 2 363 ? 132.167 86.229 125.235 1.00 100.87 366 GLY B CA 1
ATOM 11693 C C . GLY B 2 363 ? 131.824 86.945 123.945 1.00 100.87 366 GLY B C 1
ATOM 11694 O O . GLY B 2 363 ? 131.120 86.431 123.072 1.00 100.87 366 GLY B O 1
ATOM 11698 N N . PRO B 2 364 ? 132.335 88.169 123.814 1.00 99.88 367 PRO B N 1
ATOM 11699 C CA . PRO B 2 364 ? 131.976 89.007 122.658 1.00 99.88 367 PRO B CA 1
ATOM 11700 C C . PRO B 2 364 ? 132.401 88.503 121.288 1.00 99.88 367 PRO B C 1
ATOM 11701 O O . PRO B 2 364 ? 131.715 88.809 120.304 1.00 99.88 367 PRO B O 1
ATOM 11712 N N . SER B 2 365 ? 133.471 87.716 121.172 1.00 112.27 368 SER B N 1
ATOM 11713 C CA . SER B 2 365 ? 133.914 87.343 119.831 1.00 112.27 368 SER B CA 1
ATOM 11714 C C . SER B 2 365 ? 132.938 86.464 119.064 1.00 112.27 368 SER B C 1
ATOM 11715 O O . SER B 2 365 ? 133.087 86.339 117.842 1.00 112.27 368 SER B O 1
ATOM 11723 N N . ILE B 2 366 ? 131.887 85.951 119.703 1.00 107.26 369 ILE B N 1
ATOM 11724 C CA . ILE B 2 366 ? 130.882 85.229 118.935 1.00 107.26 369 ILE B CA 1
ATOM 11725 C C . ILE B 2 366 ? 130.268 86.145 117.895 1.00 107.26 369 ILE B C 1
ATOM 11726 O O . ILE B 2 366 ? 129.857 85.694 116.818 1.00 107.26 369 ILE B O 1
ATOM 11742 N N . VAL B 2 367 ? 130.263 87.451 118.163 1.00 104.26 370 VAL B N 1
ATOM 11743 C CA . VAL B 2 367 ? 129.603 88.369 117.249 1.00 104.26 370 VAL B CA 1
ATOM 11744 C C . VAL B 2 367 ? 130.316 88.360 115.917 1.00 104.26 370 VAL B C 1
ATOM 11745 O O . VAL B 2 367 ? 129.698 88.575 114.868 1.00 104.26 370 VAL B O 1
ATOM 11758 N N . HIS B 2 368 ? 131.619 88.098 115.926 1.00 112.03 371 HIS B N 1
ATOM 11759 C CA . HIS B 2 368 ? 132.340 88.102 114.668 1.00 112.03 371 HIS B CA 1
ATOM 11760 C C . HIS B 2 368 ? 132.037 86.842 113.880 1.00 112.03 371 HIS B C 1
ATOM 11761 O O . HIS B 2 368 ? 132.039 86.856 112.645 1.00 112.03 371 HIS B O 1
ATOM 11775 N N . ARG B 2 369 ? 131.776 85.747 114.591 1.00 113.49 372 ARG B N 1
ATOM 11776 C CA . ARG B 2 369 ? 131.485 84.469 113.962 1.00 113.49 372 ARG B CA 1
ATOM 11777 C C . ARG B 2 369 ? 130.031 84.369 113.517 1.00 113.49 372 ARG B C 1
ATOM 11778 O O . ARG B 2 369 ? 129.739 83.868 112.425 1.00 113.49 372 ARG B O 1
ATOM 11799 N N . LYS B 2 370 ? 129.117 84.845 114.356 1.00 112.31 373 LYS B N 1
ATOM 11800 C CA . LYS B 2 370 ? 127.687 84.610 114.211 1.00 112.31 373 LYS B CA 1
ATOM 11801 C C . LYS B 2 370 ? 126.960 85.719 113.467 1.00 112.31 373 LYS B C 1
ATOM 11802 O O . LYS B 2 370 ? 125.899 85.471 112.886 1.00 112.31 373 LYS B O 1
ATOM 11821 N N . CYS B 2 371 ? 127.501 86.927 113.463 1.00 114.99 374 CYS B N 1
ATOM 11822 C CA . CYS B 2 371 ? 126.795 88.124 113.014 1.00 114.99 374 CYS B CA 1
ATOM 11823 C C . CYS B 2 371 ? 127.477 88.577 111.733 1.00 114.99 374 CYS B C 1
ATOM 11824 O O . CYS B 2 371 ? 128.549 89.189 111.756 1.00 114.99 374 CYS B O 1
ATOM 11832 N N . PHE B 2 372 ? 126.828 88.253 110.620 1.00 113.58 375 PHE B N 1
ATOM 11833 C CA . PHE B 2 372 ? 127.211 88.684 109.289 1.00 113.58 375 PHE B CA 1
ATOM 11834 C C . PHE B 2 372 ? 126.030 88.624 108.333 1.00 113.58 375 PHE B C 1
ATOM 11835 O O . PHE B 2 372 ? 124.952 88.162 108.702 1.00 113.58 375 PHE B O 1
ATOM 11853 N N . GLY C 3 3 ? 136.956 57.198 113.225 1.00 149.99 2 GLY P N 1
ATOM 11854 C CA . GLY C 3 3 ? 137.811 58.089 112.396 1.00 149.99 2 GLY P CA 1
ATOM 11855 C C . GLY C 3 3 ? 137.306 59.514 112.369 1.00 149.99 2 GLY P C 1
ATOM 11856 O O . GLY C 3 3 ? 136.598 59.959 113.272 1.00 149.99 2 GLY P O 1
ATOM 11860 N N . TRP C 3 4 ? 137.683 60.237 111.315 1.00 151.95 3 TRP P N 1
ATOM 11861 C CA . TRP C 3 4 ? 137.198 61.597 111.134 1.00 151.95 3 TRP P CA 1
ATOM 11862 C C . TRP C 3 4 ? 135.698 61.584 110.844 1.00 151.95 3 TRP P C 1
ATOM 11863 O O . TRP C 3 4 ? 134.967 62.544 111.151 1.00 151.95 3 TRP P O 1
ATOM 11884 N N . ASN C 3 5 ? 135.234 60.483 110.247 1.00 160.68 4 ASN P N 1
ATOM 11885 C CA . ASN C 3 5 ? 133.818 60.301 109.970 1.00 160.68 4 ASN P CA 1
ATOM 11886 C C . ASN C 3 5 ? 132.972 60.308 111.234 1.00 160.68 4 ASN P C 1
ATOM 11887 O O . ASN C 3 5 ? 131.788 60.641 111.169 1.00 160.68 4 ASN P O 1
ATOM 11898 N N . ALA C 3 6 ? 133.522 59.899 112.381 1.00 162.35 5 ALA P N 1
ATOM 11899 C CA . ALA C 3 6 ? 132.754 60.055 113.612 1.00 162.35 5 ALA P CA 1
ATOM 11900 C C . ALA C 3 6 ? 132.418 61.515 113.877 1.00 162.35 5 ALA P C 1
ATOM 11901 O O . ALA C 3 6 ? 131.312 61.829 114.334 1.00 162.35 5 ALA P O 1
ATOM 11908 N N . TYR C 3 7 ? 133.313 62.428 113.499 1.00 158.74 6 TYR P N 1
ATOM 11909 C CA . TYR C 3 7 ? 133.033 63.847 113.667 1.00 158.74 6 TYR P CA 1
ATOM 11910 C C . TYR C 3 7 ? 132.071 64.341 112.599 1.00 158.74 6 TYR P C 1
ATOM 11911 O O . TYR C 3 7 ? 131.228 65.204 112.871 1.00 158.74 6 TYR P O 1
ATOM 11929 N N . ILE C 3 8 ? 132.169 63.797 111.384 1.00 151.85 7 ILE P N 1
ATOM 11930 C CA . ILE C 3 8 ? 131.174 64.133 110.364 1.00 151.85 7 ILE P CA 1
ATOM 11931 C C . ILE C 3 8 ? 129.782 63.707 110.820 1.00 151.85 7 ILE P C 1
ATOM 11932 O O . ILE C 3 8 ? 128.816 64.476 110.740 1.00 151.85 7 ILE P O 1
ATOM 11948 N N . ASP C 3 9 ? 129.663 62.473 111.307 1.00 163.65 8 ASP P N 1
ATOM 11949 C CA . ASP C 3 9 ? 128.410 61.984 111.874 1.00 163.65 8 ASP P CA 1
ATOM 11950 C C . ASP C 3 9 ? 127.907 62.885 112.995 1.00 163.65 8 ASP P C 1
ATOM 11951 O O . ASP C 3 9 ? 126.724 63.241 113.038 1.00 163.65 8 ASP P O 1
ATOM 11960 N N . ASN C 3 10 ? 128.794 63.263 113.917 1.00 152.05 9 ASN P N 1
ATOM 11961 C CA . ASN C 3 10 ? 128.381 64.090 115.046 1.00 152.05 9 ASN P CA 1
ATOM 11962 C C . ASN C 3 10 ? 127.853 65.444 114.593 1.00 152.05 9 ASN P C 1
ATOM 11963 O O . ASN C 3 10 ? 126.797 65.898 115.046 1.00 152.05 9 ASN P O 1
ATOM 11974 N N . LEU C 3 11 ? 128.578 66.101 113.692 1.00 147.27 10 LEU P N 1
ATOM 11975 C CA . LEU C 3 11 ? 128.193 67.438 113.256 1.00 147.27 10 LEU P CA 1
ATOM 11976 C C . LEU C 3 11 ? 126.895 67.447 112.454 1.00 147.27 10 LEU P C 1
ATOM 11977 O O . LEU C 3 11 ? 126.207 68.472 112.410 1.00 147.27 10 LEU P O 1
ATOM 11993 N N . MET C 3 12 ? 126.542 66.337 111.814 1.00 153.79 11 MET P N 1
ATOM 11994 C CA . MET C 3 12 ? 125.353 66.290 110.972 1.00 153.79 11 MET P CA 1
ATOM 11995 C C . MET C 3 12 ? 124.089 65.919 111.735 1.00 153.79 11 MET P C 1
ATOM 11996 O O . MET C 3 12 ? 122.998 65.956 111.155 1.00 153.79 11 MET P O 1
ATOM 12010 N N . ALA C 3 13 ? 124.209 65.567 113.014 1.00 148.59 12 ALA P N 1
ATOM 12011 C CA . ALA C 3 13 ? 123.118 64.906 113.723 1.00 148.59 12 ALA P CA 1
ATOM 12012 C C . ALA C 3 13 ? 121.890 65.802 113.856 1.00 148.59 12 ALA P C 1
ATOM 12013 O O . ALA C 3 13 ? 120.757 65.318 113.751 1.00 148.59 12 ALA P O 1
ATOM 12020 N N . ASP C 3 14 ? 122.080 67.103 114.079 1.00 139.97 13 ASP P N 1
ATOM 12021 C CA . ASP C 3 14 ? 120.947 67.961 114.413 1.00 139.97 13 ASP P CA 1
ATOM 12022 C C . ASP C 3 14 ? 120.147 68.436 113.206 1.00 139.97 13 ASP P C 1
ATOM 12023 O O . ASP C 3 14 ? 119.192 69.200 113.385 1.00 139.97 13 ASP P O 1
ATOM 12032 N N . GLY C 3 15 ? 120.498 68.019 111.996 1.00 136.55 14 GLY P N 1
ATOM 12033 C CA . GLY C 3 15 ? 119.669 68.299 110.844 1.00 136.55 14 GLY P CA 1
ATOM 12034 C C . GLY C 3 15 ? 119.716 69.717 110.327 1.00 136.55 14 GLY P C 1
ATOM 12035 O O . GLY C 3 15 ? 118.952 70.045 109.412 1.00 136.55 14 GLY P O 1
ATOM 12039 N N . THR C 3 16 ? 120.567 70.578 110.883 1.00 132.69 15 THR P N 1
ATOM 12040 C CA . THR C 3 16 ? 120.633 71.948 110.387 1.00 132.69 15 THR P CA 1
ATOM 12041 C C . THR C 3 16 ? 121.440 72.014 109.101 1.00 132.69 15 THR P C 1
ATOM 12042 O O . THR C 3 16 ? 121.171 72.860 108.242 1.00 132.69 15 THR P O 1
ATOM 12053 N N . CYS C 3 17 ? 122.422 71.132 108.959 1.00 145.20 16 CYS P N 1
ATOM 12054 C CA . CYS C 3 17 ? 123.339 71.130 107.835 1.00 145.20 16 CYS P CA 1
ATOM 12055 C C . CYS C 3 17 ? 123.054 69.916 106.968 1.00 145.20 16 CYS P C 1
ATOM 12056 O O . CYS C 3 17 ? 122.651 68.860 107.464 1.00 145.20 16 CYS P O 1
ATOM 12064 N N . GLN C 3 18 ? 123.260 70.074 105.665 1.00 137.77 17 GLN P N 1
ATOM 12065 C CA . GLN C 3 18 ? 123.096 68.967 104.740 1.00 137.77 17 GLN P CA 1
ATOM 12066 C C . GLN C 3 18 ? 124.413 68.323 104.335 1.00 137.77 17 GLN P C 1
ATOM 12067 O O . GLN C 3 18 ? 124.391 67.224 103.774 1.00 137.77 17 GLN P O 1
ATOM 12081 N N . ASP C 3 19 ? 125.553 68.951 104.616 1.00 141.41 18 ASP P N 1
ATOM 12082 C CA . ASP C 3 19 ? 126.817 68.354 104.206 1.00 141.41 18 ASP P CA 1
ATOM 12083 C C . ASP C 3 19 ? 127.920 68.757 105.172 1.00 141.41 18 ASP P C 1
ATOM 12084 O O . ASP C 3 19 ? 127.894 69.847 105.743 1.00 141.41 18 ASP P O 1
ATOM 12093 N N . ALA C 3 20 ? 128.889 67.863 105.351 1.00 144.40 19 ALA P N 1
ATOM 12094 C CA . ALA C 3 20 ? 130.009 68.139 106.238 1.00 144.40 19 ALA P CA 1
ATOM 12095 C C . ALA C 3 20 ? 131.197 67.293 105.817 1.00 144.40 19 ALA P C 1
ATOM 12096 O O . ALA C 3 20 ? 131.037 66.234 105.206 1.00 144.40 19 ALA P O 1
ATOM 12103 N N . ALA C 3 21 ? 132.391 67.781 106.140 1.00 142.73 20 ALA P N 1
ATOM 12104 C CA . ALA C 3 21 ? 133.594 67.070 105.729 1.00 142.73 20 ALA P CA 1
ATOM 12105 C C . ALA C 3 21 ? 134.804 67.600 106.485 1.00 142.73 20 ALA P C 1
ATOM 12106 O O . ALA C 3 21 ? 134.817 68.738 106.963 1.00 142.73 20 ALA P O 1
ATOM 12113 N N . ILE C 3 22 ? 135.819 66.745 106.584 1.00 142.03 21 ILE P N 1
ATOM 12114 C CA . ILE C 3 22 ? 137.135 67.094 107.100 1.00 142.03 21 ILE P CA 1
ATOM 12115 C C . ILE C 3 22 ? 138.145 66.769 106.011 1.00 142.03 21 ILE P C 1
ATOM 12116 O O . ILE C 3 22 ? 138.228 65.622 105.554 1.00 142.03 21 ILE P O 1
ATOM 12132 N N . VAL C 3 23 ? 138.906 67.774 105.598 1.00 139.56 22 VAL P N 1
ATOM 12133 C CA . VAL C 3 23 ? 139.816 67.672 104.467 1.00 139.56 22 VAL P CA 1
ATOM 12134 C C . VAL C 3 23 ? 141.190 68.111 104.941 1.00 139.56 22 VAL P C 1
ATOM 12135 O O . VAL C 3 23 ? 141.337 69.208 105.486 1.00 139.56 22 VAL P O 1
ATOM 12148 N N . GLY C 3 24 ? 142.197 67.272 104.734 1.00 139.27 23 GLY P N 1
ATOM 12149 C CA . GLY C 3 24 ? 143.550 67.723 104.987 1.00 139.27 23 GLY P CA 1
ATOM 12150 C C . GLY C 3 24 ? 144.002 68.704 103.922 1.00 139.27 23 GLY P C 1
ATOM 12151 O O . GLY C 3 24 ? 143.777 68.513 102.727 1.00 139.27 23 GLY P O 1
ATOM 12155 N N . TYR C 3 25 ? 144.625 69.784 104.384 1.00 143.37 24 TYR P N 1
ATOM 12156 C CA . TYR C 3 25 ? 145.096 70.872 103.546 1.00 143.37 24 TYR P CA 1
ATOM 12157 C C . TYR C 3 25 ? 146.604 71.033 103.548 1.00 143.37 24 TYR P C 1
ATOM 12158 O O . TYR C 3 25 ? 147.122 71.849 102.777 1.00 143.37 24 TYR P O 1
ATOM 12176 N N . LYS C 3 26 ? 147.317 70.296 104.387 1.00 146.69 25 LYS P N 1
ATOM 12177 C CA . LYS C 3 26 ? 148.763 70.378 104.448 1.00 146.69 25 LYS P CA 1
ATOM 12178 C C . LYS C 3 26 ? 149.393 69.465 103.409 1.00 146.69 25 LYS P C 1
ATOM 12179 O O . LYS C 3 26 ? 148.836 68.425 103.047 1.00 146.69 25 LYS P O 1
ATOM 12198 N N . ASP C 3 27 ? 150.571 69.862 102.932 1.00 155.92 26 ASP P N 1
ATOM 12199 C CA . ASP C 3 27 ? 151.309 69.085 101.935 1.00 155.92 26 ASP P CA 1
ATOM 12200 C C . ASP C 3 27 ? 150.385 68.902 100.739 1.00 155.92 26 ASP P C 1
ATOM 12201 O O . ASP C 3 27 ? 150.032 69.906 100.095 1.00 155.92 26 ASP P O 1
ATOM 12210 N N . SER C 3 28 ? 149.969 67.682 100.408 1.00 150.76 27 SER P N 1
ATOM 12211 C CA . SER C 3 28 ? 149.016 67.445 99.341 1.00 150.76 27 SER P CA 1
ATOM 12212 C C . SER C 3 28 ? 147.642 67.252 99.958 1.00 150.76 27 SER P C 1
ATOM 12213 O O . SER C 3 28 ? 147.455 66.293 100.724 1.00 150.76 27 SER P O 1
ATOM 12221 N N . PRO C 3 29 ? 146.662 68.108 99.677 1.00 142.34 28 PRO P N 1
ATOM 12222 C CA . PRO C 3 29 ? 145.360 67.957 100.331 1.00 142.34 28 PRO P CA 1
ATOM 12223 C C . PRO C 3 29 ? 144.651 66.690 99.888 1.00 142.34 28 PRO P C 1
ATOM 12224 O O . PRO C 3 29 ? 144.914 66.140 98.817 1.00 142.34 28 PRO P O 1
ATOM 12235 N N . SER C 3 30 ? 143.769 66.205 100.759 1.00 148.52 29 SER P N 1
ATOM 12236 C CA . SER C 3 30 ? 142.961 65.029 100.474 1.00 148.52 29 SER P CA 1
ATOM 12237 C C . SER C 3 30 ? 141.768 65.024 101.417 1.00 148.52 29 SER P C 1
ATOM 12238 O O . SER C 3 30 ? 141.861 65.495 102.554 1.00 148.52 29 SER P O 1
ATOM 12246 N N . VAL C 3 31 ? 140.649 64.486 100.938 1.00 143.31 30 VAL P N 1
ATOM 12247 C CA . VAL C 3 31 ? 139.459 64.390 101.778 1.00 143.31 30 VAL P CA 1
ATOM 12248 C C . VAL C 3 31 ? 139.716 63.303 102.817 1.00 143.31 30 VAL P C 1
ATOM 12249 O O . VAL C 3 31 ? 139.757 62.114 102.492 1.00 143.31 30 VAL P O 1
ATOM 12262 N N . TRP C 3 32 ? 139.888 63.714 104.074 1.00 144.22 31 TRP P N 1
ATOM 12263 C CA . TRP C 3 32 ? 140.066 62.753 105.157 1.00 144.22 31 TRP P CA 1
ATOM 12264 C C . TRP C 3 32 ? 138.762 62.041 105.500 1.00 144.22 31 TRP P C 1
ATOM 12265 O O . TRP C 3 32 ? 138.760 60.835 105.771 1.00 144.22 31 TRP P O 1
ATOM 12286 N N . ALA C 3 33 ? 137.652 62.772 105.504 1.00 152.62 32 ALA P N 1
ATOM 12287 C CA . ALA C 3 33 ? 136.344 62.214 105.820 1.00 152.62 32 ALA P CA 1
ATOM 12288 C C . ALA C 3 33 ? 135.281 63.130 105.241 1.00 152.62 32 ALA P C 1
ATOM 12289 O O . ALA C 3 33 ? 135.494 64.335 105.117 1.00 152.62 32 ALA P O 1
ATOM 12296 N N . ALA C 3 34 ? 134.140 62.554 104.876 1.00 148.34 33 ALA P N 1
ATOM 12297 C CA . ALA C 3 34 ? 133.083 63.364 104.293 1.00 148.34 33 ALA P CA 1
ATOM 12298 C C . ALA C 3 34 ? 131.769 62.611 104.394 1.00 148.34 33 ALA P C 1
ATOM 12299 O O . ALA C 3 34 ? 131.739 61.393 104.589 1.00 148.34 33 ALA P O 1
ATOM 12306 N N . VAL C 3 35 ? 130.680 63.360 104.257 1.00 145.02 34 VAL P N 1
ATOM 12307 C CA . VAL C 3 35 ? 129.346 62.773 104.236 1.00 145.02 34 VAL P CA 1
ATOM 12308 C C . VAL C 3 35 ? 129.215 61.965 102.951 1.00 145.02 34 VAL P C 1
ATOM 12309 O O . VAL C 3 35 ? 129.357 62.528 101.856 1.00 145.02 34 VAL P O 1
ATOM 12322 N N . PRO C 3 36 ? 128.949 60.664 103.023 1.00 152.78 35 PRO P N 1
ATOM 12323 C CA . PRO C 3 36 ? 128.791 59.888 101.790 1.00 152.78 35 PRO P CA 1
ATOM 12324 C C . PRO C 3 36 ? 127.567 60.328 101.001 1.00 152.78 35 PRO P C 1
ATOM 12325 O O . PRO C 3 36 ? 126.554 60.755 101.559 1.00 152.78 35 PRO P O 1
ATOM 12336 N N . GLY C 3 37 ? 127.678 60.219 99.679 1.00 149.95 36 GLY P N 1
ATOM 12337 C CA . GLY C 3 37 ? 126.565 60.481 98.788 1.00 149.95 36 GLY P CA 1
ATOM 12338 C C . GLY C 3 37 ? 126.207 61.937 98.601 1.00 149.95 36 GLY P C 1
ATOM 12339 O O . GLY C 3 37 ? 125.160 62.227 98.015 1.00 149.95 36 GLY P O 1
ATOM 12343 N N . LYS C 3 38 ? 127.036 62.863 99.076 1.00 139.52 37 LYS P N 1
ATOM 12344 C CA . LYS C 3 38 ? 126.807 64.291 98.947 1.00 139.52 37 LYS P CA 1
ATOM 12345 C C . LYS C 3 38 ? 127.866 64.925 98.038 1.00 139.52 37 LYS P C 1
ATOM 12346 O O . LYS C 3 38 ? 128.345 64.276 97.091 1.00 139.52 37 LYS P O 1
ATOM 12365 N N . THR C 3 39 ? 128.227 66.173 98.327 1.00 127.46 38 THR P N 1
ATOM 12366 C CA . THR C 3 39 ? 129.055 67.023 97.484 1.00 127.46 38 THR P CA 1
ATOM 12367 C C . THR C 3 39 ? 130.512 67.046 97.925 1.00 127.46 38 THR P C 1
ATOM 12368 O O . THR C 3 39 ? 131.416 66.873 97.102 1.00 127.46 38 THR P O 1
ATOM 12379 N N . PHE C 3 40 ? 130.758 67.261 99.217 1.00 136.04 39 PHE P N 1
ATOM 12380 C CA . PHE C 3 40 ? 132.120 67.495 99.679 1.00 136.04 39 PHE P CA 1
ATOM 12381 C C . PHE C 3 40 ? 133.051 66.325 99.396 1.00 136.04 39 PHE P C 1
ATOM 12382 O O . PHE C 3 40 ? 134.252 66.535 99.190 1.00 136.04 39 PHE P O 1
ATOM 12399 N N . VAL C 3 41 ? 132.536 65.094 99.379 1.00 140.17 40 VAL P N 1
ATOM 12400 C CA . VAL C 3 41 ? 133.414 63.952 99.149 1.00 140.17 40 VAL P CA 1
ATOM 12401 C C . VAL C 3 41 ? 134.171 64.014 97.830 1.00 140.17 40 VAL P C 1
ATOM 12402 O O . VAL C 3 41 ? 135.216 63.367 97.702 1.00 140.17 40 VAL P O 1
ATOM 12415 N N . ASN C 3 42 ? 133.699 64.777 96.843 1.00 137.24 41 ASN P N 1
ATOM 12416 C CA . ASN C 3 42 ? 134.383 64.809 95.558 1.00 137.24 41 ASN P CA 1
ATOM 12417 C C . ASN C 3 42 ? 135.200 66.079 95.355 1.00 137.24 41 ASN P C 1
ATOM 12418 O O . ASN C 3 42 ? 135.710 66.309 94.254 1.00 137.24 41 ASN P O 1
ATOM 12429 N N . ILE C 3 43 ? 135.334 66.905 96.393 1.00 131.07 42 ILE P N 1
ATOM 12430 C CA . ILE C 3 43 ? 136.153 68.107 96.307 1.00 131.07 42 ILE P CA 1
ATOM 12431 C C . ILE C 3 43 ? 137.600 67.697 96.063 1.00 131.07 42 ILE P C 1
ATOM 12432 O O . ILE C 3 43 ? 138.092 66.727 96.654 1.00 131.07 42 ILE P O 1
ATOM 12448 N N . THR C 3 44 ? 138.300 68.434 95.197 1.00 137.53 43 THR P N 1
ATOM 12449 C CA . THR C 3 44 ? 139.670 68.036 94.910 1.00 137.53 43 THR P CA 1
ATOM 12450 C C . THR C 3 44 ? 140.679 68.863 95.697 1.00 137.53 43 THR P C 1
ATOM 12451 O O . THR C 3 44 ? 140.388 69.972 96.156 1.00 137.53 43 THR P O 1
ATOM 12462 N N . PRO C 3 45 ? 141.892 68.327 95.860 1.00 134.74 44 PRO P N 1
ATOM 12463 C CA . PRO C 3 45 ? 142.987 69.087 96.492 1.00 134.74 44 PRO P CA 1
ATOM 12464 C C . PRO C 3 45 ? 143.301 70.442 95.876 1.00 134.74 44 PRO P C 1
ATOM 12465 O O . PRO C 3 45 ? 143.694 71.353 96.610 1.00 134.74 44 PRO P O 1
ATOM 12476 N N . ALA C 3 46 ? 143.167 70.605 94.559 1.00 128.14 45 ALA P N 1
ATOM 12477 C CA . ALA C 3 46 ? 143.486 71.895 93.951 1.00 128.14 45 ALA P CA 1
ATOM 12478 C C . ALA C 3 46 ? 142.577 72.993 94.484 1.00 128.14 45 ALA P C 1
ATOM 12479 O O . ALA C 3 46 ? 143.011 74.136 94.673 1.00 128.14 45 ALA P O 1
ATOM 12486 N N . GLU C 3 47 ? 141.311 72.670 94.727 1.00 130.81 46 GLU P N 1
ATOM 12487 C CA . GLU C 3 47 ? 140.411 73.655 95.311 1.00 130.81 46 GLU P CA 1
ATOM 12488 C C . GLU C 3 47 ? 140.889 74.053 96.703 1.00 130.81 46 GLU P C 1
ATOM 12489 O O . GLU C 3 47 ? 140.863 75.237 97.065 1.00 130.81 46 GLU P O 1
ATOM 12501 N N . VAL C 3 48 ? 141.344 73.078 97.493 1.00 135.23 47 VAL P N 1
ATOM 12502 C CA . VAL C 3 48 ? 141.935 73.402 98.787 1.00 135.23 47 VAL P CA 1
ATOM 12503 C C . VAL C 3 48 ? 143.136 74.313 98.595 1.00 135.23 47 VAL P C 1
ATOM 12504 O O . VAL C 3 48 ? 143.342 75.267 99.355 1.00 135.23 47 VAL P O 1
ATOM 12517 N N . GLY C 3 49 ? 143.941 74.040 97.570 1.00 134.18 48 GLY P N 1
ATOM 12518 C CA . GLY C 3 49 ? 145.115 74.858 97.331 1.00 134.18 48 GLY P CA 1
ATOM 12519 C C . GLY C 3 49 ? 144.713 76.285 97.032 1.00 134.18 48 GLY P C 1
ATOM 12520 O O . GLY C 3 49 ? 145.404 77.237 97.406 1.00 134.18 48 GLY P O 1
ATOM 12524 N N . VAL C 3 50 ? 143.579 76.445 96.352 1.00 129.34 49 VAL P N 1
ATOM 12525 C CA . VAL C 3 50 ? 143.049 77.771 96.072 1.00 129.34 49 VAL P CA 1
ATOM 12526 C C . VAL C 3 50 ? 142.615 78.429 97.370 1.00 129.34 49 VAL P C 1
ATOM 12527 O O . VAL C 3 50 ? 142.796 79.637 97.566 1.00 129.34 49 VAL P O 1
ATOM 12540 N N . LEU C 3 51 ? 142.034 77.642 98.276 1.00 127.92 50 LEU P N 1
ATOM 12541 C CA . LEU C 3 51 ? 141.575 78.188 99.547 1.00 127.92 50 LEU P CA 1
ATOM 12542 C C . LEU C 3 51 ? 142.736 78.780 100.329 1.00 127.92 50 LEU P C 1
ATOM 12543 O O . LEU C 3 51 ? 142.611 79.854 100.929 1.00 127.92 50 LEU P O 1
ATOM 12559 N N . VAL C 3 52 ? 143.877 78.093 100.329 1.00 127.35 51 VAL P N 1
ATOM 12560 C CA . VAL C 3 52 ? 145.021 78.468 101.148 1.00 127.35 51 VAL P CA 1
ATOM 12561 C C . VAL C 3 52 ? 146.107 79.156 100.328 1.00 127.35 51 VAL P C 1
ATOM 12562 O O . VAL C 3 52 ? 147.224 79.344 100.821 1.00 127.35 51 VAL P O 1
ATOM 12575 N N . GLY C 3 53 ? 145.805 79.543 99.090 1.00 125.37 52 GLY P N 1
ATOM 12576 C CA . GLY C 3 53 ? 146.814 80.047 98.186 1.00 125.37 52 GLY P CA 1
ATOM 12577 C C . GLY C 3 53 ? 147.092 81.526 98.375 1.00 125.37 52 GLY P C 1
ATOM 12578 O O . GLY C 3 53 ? 146.520 82.204 99.228 1.00 125.37 52 GLY P O 1
ATOM 12582 N N . LYS C 3 54 ? 148.006 82.031 97.545 1.00 124.67 53 LYS P N 1
ATOM 12583 C CA . LYS C 3 54 ? 148.441 83.418 97.656 1.00 124.67 53 LYS P CA 1
ATOM 12584 C C . LYS C 3 54 ? 147.508 84.385 96.942 1.00 124.67 53 LYS P C 1
ATOM 12585 O O . LYS C 3 54 ? 147.350 85.527 97.387 1.00 124.67 53 LYS P O 1
ATOM 12604 N N . ASP C 3 55 ? 146.886 83.955 95.849 1.00 130.98 54 ASP P N 1
ATOM 12605 C CA . ASP C 3 55 ? 145.956 84.802 95.108 1.00 130.98 54 ASP P CA 1
ATOM 12606 C C . ASP C 3 55 ? 144.617 84.741 95.826 1.00 130.98 54 ASP P C 1
ATOM 12607 O O . ASP C 3 55 ? 143.879 83.760 95.715 1.00 130.98 54 ASP P O 1
ATOM 12616 N N . ARG C 3 56 ? 144.304 85.799 96.568 1.00 127.26 55 ARG P N 1
ATOM 12617 C CA . ARG C 3 56 ? 143.052 85.895 97.300 1.00 127.26 55 ARG P CA 1
ATOM 12618 C C . ARG C 3 56 ? 142.048 86.803 96.602 1.00 127.26 55 ARG P C 1
ATOM 12619 O O . ARG C 3 56 ? 141.148 87.339 97.258 1.00 127.26 55 ARG P O 1
ATOM 12640 N N . SER C 3 57 ? 142.177 86.984 95.287 1.00 123.37 56 SER P N 1
ATOM 12641 C CA . SER C 3 57 ? 141.361 87.960 94.574 1.00 123.37 56 SER P CA 1
ATOM 12642 C C . SER C 3 57 ? 140.611 87.399 93.370 1.00 123.37 56 SER P C 1
ATOM 12643 O O . SER C 3 57 ? 139.499 87.846 93.071 1.00 123.37 56 SER P O 1
ATOM 12651 N N . SER C 3 58 ? 141.192 86.423 92.673 1.00 121.76 57 SER P N 1
ATOM 12652 C CA . SER C 3 58 ? 140.586 85.965 91.425 1.00 121.76 57 SER P CA 1
ATOM 12653 C C . SER C 3 58 ? 139.244 85.292 91.672 1.00 121.76 57 SER P C 1
ATOM 12654 O O . SER C 3 58 ? 138.307 85.460 90.881 1.00 121.76 57 SER P O 1
ATOM 12662 N N . PHE C 3 59 ? 139.124 84.531 92.759 1.00 116.86 58 PHE P N 1
ATOM 12663 C CA . PHE C 3 59 ? 137.881 83.817 93.013 1.00 116.86 58 PHE P CA 1
ATOM 12664 C C . PHE C 3 59 ? 136.742 84.751 93.378 1.00 116.86 58 PHE P C 1
ATOM 12665 O O . PHE C 3 59 ? 135.594 84.301 93.450 1.00 116.86 58 PHE P O 1
ATOM 12682 N N . TYR C 3 60 ? 137.028 86.032 93.607 1.00 114.60 59 TYR P N 1
ATOM 12683 C CA . TYR C 3 60 ? 135.959 87.004 93.784 1.00 114.60 59 TYR P CA 1
ATOM 12684 C C . TYR C 3 60 ? 135.236 87.270 92.472 1.00 114.60 59 TYR P C 1
ATOM 12685 O O . TYR C 3 60 ? 134.016 87.473 92.457 1.00 114.60 59 TYR P O 1
ATOM 12703 N N . VAL C 3 61 ? 135.972 87.272 91.363 1.00 117.45 60 VAL P N 1
ATOM 12704 C CA . VAL C 3 61 ? 135.391 87.574 90.062 1.00 117.45 60 VAL P CA 1
ATOM 12705 C C . VAL C 3 61 ? 135.017 86.321 89.286 1.00 117.45 60 VAL P C 1
ATOM 12706 O O . VAL C 3 61 ? 134.010 86.309 88.570 1.00 117.45 60 VAL P O 1
ATOM 12719 N N . ASN C 3 62 ? 135.797 85.252 89.428 1.00 117.15 61 ASN P N 1
ATOM 12720 C CA . ASN C 3 62 ? 135.491 84.045 88.676 1.00 117.15 61 ASN P CA 1
ATOM 12721 C C . ASN C 3 62 ? 134.655 83.052 89.459 1.00 117.15 61 ASN P C 1
ATOM 12722 O O . ASN C 3 62 ? 134.063 82.150 88.856 1.00 117.15 61 ASN P O 1
ATOM 12733 N N . GLY C 3 63 ? 134.592 83.189 90.772 1.00 115.66 62 GLY P N 1
ATOM 12734 C CA . GLY C 3 63 ? 133.903 82.211 91.580 1.00 115.66 62 GLY P CA 1
ATOM 12735 C C . GLY C 3 63 ? 134.697 80.921 91.630 1.00 115.66 62 GLY P C 1
ATOM 12736 O O . GLY C 3 63 ? 135.804 80.803 91.108 1.00 115.66 62 GLY P O 1
ATOM 12740 N N . LEU C 3 64 ? 134.101 79.932 92.283 1.00 115.26 63 LEU P N 1
ATOM 12741 C CA . LEU C 3 64 ? 134.656 78.591 92.316 1.00 115.26 63 LEU P CA 1
ATOM 12742 C C . LEU C 3 64 ? 133.521 77.601 92.519 1.00 115.26 63 LEU P C 1
ATOM 12743 O O . LEU C 3 64 ? 132.394 77.974 92.860 1.00 115.26 63 LEU P O 1
ATOM 12759 N N . THR C 3 65 ? 133.837 76.326 92.321 1.00 123.05 64 THR P N 1
ATOM 12760 C CA . THR C 3 65 ? 132.883 75.249 92.507 1.00 123.05 64 THR P CA 1
ATOM 12761 C C . THR C 3 65 ? 133.446 74.336 93.584 1.00 123.05 64 THR P C 1
ATOM 12762 O O . THR C 3 65 ? 134.663 74.189 93.722 1.00 123.05 64 THR P O 1
ATOM 12773 N N . LEU C 3 66 ? 132.550 73.741 94.362 1.00 119.49 65 LEU P N 1
ATOM 12774 C CA . LEU C 3 66 ? 132.893 72.708 95.329 1.00 119.49 65 LEU P CA 1
ATOM 12775 C C . LEU C 3 66 ? 131.999 71.501 95.094 1.00 119.49 65 LEU P C 1
ATOM 12776 O O . LEU C 3 66 ? 130.782 71.579 95.294 1.00 119.49 65 LEU P O 1
ATOM 12792 N N . GLY C 3 67 ? 132.597 70.396 94.668 1.00 131.55 66 GLY P N 1
ATOM 12793 C CA . GLY C 3 67 ? 131.826 69.235 94.278 1.00 131.55 66 GLY P CA 1
ATOM 12794 C C . GLY C 3 67 ? 130.810 69.625 93.226 1.00 131.55 66 GLY P C 1
ATOM 12795 O O . GLY C 3 67 ? 129.715 69.060 93.148 1.00 131.55 66 GLY P O 1
ATOM 12799 N N . GLY C 3 68 ? 131.177 70.616 92.416 1.00 133.81 67 GLY P N 1
ATOM 12800 C CA . GLY C 3 68 ? 130.341 71.129 91.356 1.00 133.81 67 GLY P CA 1
ATOM 12801 C C . GLY C 3 68 ? 129.342 72.194 91.761 1.00 133.81 67 GLY P C 1
ATOM 12802 O O . GLY C 3 68 ? 128.760 72.833 90.876 1.00 133.81 67 GLY P O 1
ATOM 12806 N N . GLN C 3 69 ? 129.120 72.418 93.056 1.00 128.39 68 GLN P N 1
ATOM 12807 C CA . GLN C 3 69 ? 128.225 73.489 93.479 1.00 128.39 68 GLN P CA 1
ATOM 12808 C C . GLN C 3 69 ? 129.007 74.794 93.485 1.00 128.39 68 GLN P C 1
ATOM 12809 O O . GLN C 3 69 ? 129.999 74.921 94.205 1.00 128.39 68 GLN P O 1
ATOM 12823 N N . LYS C 3 70 ? 128.554 75.768 92.712 1.00 120.30 69 LYS P N 1
ATOM 12824 C CA . LYS C 3 70 ? 129.200 77.071 92.702 1.00 120.30 69 LYS P CA 1
ATOM 12825 C C . LYS C 3 70 ? 128.971 77.815 94.009 1.00 120.30 69 LYS P C 1
ATOM 12826 O O . LYS C 3 70 ? 127.846 77.863 94.515 1.00 120.30 69 LYS P O 1
ATOM 12845 N N . CYS C 3 71 ? 130.037 78.394 94.562 1.00 121.43 70 CYS P N 1
ATOM 12846 C CA . CYS C 3 71 ? 129.899 79.191 95.770 1.00 121.43 70 CYS P CA 1
ATOM 12847 C C . CYS C 3 71 ? 130.662 80.499 95.616 1.00 121.43 70 CYS P C 1
ATOM 12848 O O . CYS C 3 71 ? 131.633 80.601 94.862 1.00 121.43 70 CYS P O 1
ATOM 12856 N N . SER C 3 72 ? 130.196 81.500 96.356 1.00 124.09 71 SER P N 1
ATOM 12857 C CA . SER C 3 72 ? 130.840 82.798 96.484 1.00 124.09 71 SER P CA 1
ATOM 12858 C C . SER C 3 72 ? 131.378 83.015 97.892 1.00 124.09 71 SER P C 1
ATOM 12859 O O . SER C 3 72 ? 130.715 82.666 98.879 1.00 124.09 71 SER P O 1
ATOM 12867 N N . VAL C 3 73 ? 132.573 83.596 97.974 1.00 124.39 72 VAL P N 1
ATOM 12868 C CA . VAL C 3 73 ? 133.201 83.888 99.258 1.00 124.39 72 VAL P CA 1
ATOM 12869 C C . VAL C 3 73 ? 132.616 85.201 99.764 1.00 124.39 72 VAL P C 1
ATOM 12870 O O . VAL C 3 73 ? 132.688 86.230 99.085 1.00 124.39 72 VAL P O 1
ATOM 12883 N N . ILE C 3 74 ? 132.032 85.159 100.956 1.00 112.43 73 ILE P N 1
ATOM 12884 C CA . ILE C 3 74 ? 131.417 86.296 101.624 1.00 112.43 73 ILE P CA 1
ATOM 12885 C C . ILE C 3 74 ? 132.412 86.952 102.571 1.00 112.43 73 ILE P C 1
ATOM 12886 O O . ILE C 3 74 ? 132.707 88.146 102.454 1.00 112.43 73 ILE P O 1
ATOM 12902 N N . ARG C 3 75 ? 132.927 86.170 103.519 1.00 112.04 74 ARG P N 1
ATOM 12903 C CA . ARG C 3 75 ? 133.913 86.633 104.482 1.00 112.04 74 ARG P CA 1
ATOM 12904 C C . ARG C 3 75 ? 135.132 85.731 104.437 1.00 112.04 74 ARG P C 1
ATOM 12905 O O . ARG C 3 75 ? 135.016 84.518 104.238 1.00 112.04 74 ARG P O 1
ATOM 12926 N N . ASP C 3 76 ? 136.301 86.337 104.628 1.00 127.16 75 ASP P N 1
ATOM 12927 C CA . ASP C 3 76 ? 137.567 85.618 104.679 1.00 127.16 75 ASP P CA 1
ATOM 12928 C C . ASP C 3 76 ? 138.354 86.028 105.914 1.00 127.16 75 ASP P C 1
ATOM 12929 O O . ASP C 3 76 ? 138.915 87.128 105.961 1.00 127.16 75 ASP P O 1
ATOM 12938 N N . SER C 3 77 ? 138.403 85.140 106.904 1.00 135.91 76 SER P N 1
ATOM 12939 C CA . SER C 3 77 ? 139.286 85.311 108.049 1.00 135.91 76 SER P CA 1
ATOM 12940 C C . SER C 3 77 ? 140.113 84.049 108.224 1.00 135.91 76 SER P C 1
ATOM 12941 O O . SER C 3 77 ? 140.598 83.759 109.323 1.00 135.91 76 SER P O 1
ATOM 12949 N N . LEU C 3 78 ? 140.262 83.301 107.132 1.00 133.05 77 LEU P N 1
ATOM 12950 C CA . LEU C 3 78 ? 140.806 81.956 107.161 1.00 133.05 77 LEU P CA 1
ATOM 12951 C C . LEU C 3 78 ? 142.289 81.966 107.481 1.00 133.05 77 LEU P C 1
ATOM 12952 O O . LEU C 3 78 ? 142.815 80.967 107.983 1.00 133.05 77 LEU P O 1
ATOM 12968 N N . LEU C 3 79 ? 142.965 83.079 107.206 1.00 136.15 78 LEU P N 1
ATOM 12969 C CA . LEU C 3 79 ? 144.397 83.202 107.405 1.00 136.15 78 LEU P CA 1
ATOM 12970 C C . LEU C 3 79 ? 144.736 84.020 108.638 1.00 136.15 78 LEU P C 1
ATOM 12971 O O . LEU C 3 79 ? 145.904 84.362 108.844 1.00 136.15 78 LEU P O 1
ATOM 12987 N N . GLN C 3 80 ? 143.743 84.341 109.459 1.00 148.49 79 GLN P N 1
ATOM 12988 C CA . GLN C 3 80 ? 143.937 85.170 110.638 1.00 148.49 79 GLN P CA 1
ATOM 12989 C C . GLN C 3 80 ? 143.982 84.289 111.876 1.00 148.49 79 GLN P C 1
ATOM 12990 O O . GLN C 3 80 ? 143.104 83.442 112.072 1.00 148.49 79 GLN P O 1
ATOM 13004 N N . ASP C 3 81 ? 145.001 84.486 112.705 1.00 161.95 80 ASP P N 1
ATOM 13005 C CA . ASP C 3 81 ? 145.117 83.689 113.913 1.00 161.95 80 ASP P CA 1
ATOM 13006 C C . ASP C 3 81 ? 143.964 84.052 114.837 1.00 161.95 80 ASP P C 1
ATOM 13007 O O . ASP C 3 81 ? 143.584 85.221 114.944 1.00 161.95 80 ASP P O 1
ATOM 13016 N N . GLY C 3 82 ? 143.396 83.053 115.505 1.00 152.75 81 GLY P N 1
ATOM 13017 C CA . GLY C 3 82 ? 142.230 83.278 116.322 1.00 152.75 81 GLY P CA 1
ATOM 13018 C C . GLY C 3 82 ? 140.920 83.189 115.570 1.00 152.75 81 GLY P C 1
ATOM 13019 O O . GLY C 3 82 ? 139.873 82.985 116.196 1.00 152.75 81 GLY P O 1
ATOM 13023 N N . GLU C 3 83 ? 140.951 83.335 114.246 1.00 135.24 82 GLU P N 1
ATOM 13024 C CA . GLU C 3 83 ? 139.756 83.274 113.412 1.00 135.24 82 GLU P CA 1
ATOM 13025 C C . GLU C 3 83 ? 139.749 81.975 112.617 1.00 135.24 82 GLU P C 1
ATOM 13026 O O . GLU C 3 83 ? 138.941 81.085 112.897 1.00 135.24 82 GLU P O 1
ATOM 13038 N N . PHE C 3 84 ? 140.623 81.841 111.622 1.00 143.04 83 PHE P N 1
ATOM 13039 C CA . PHE C 3 84 ? 140.787 80.587 110.892 1.00 143.04 83 PHE P CA 1
ATOM 13040 C C . PHE C 3 84 ? 139.491 80.141 110.221 1.00 143.04 83 PHE P C 1
ATOM 13041 O O . PHE C 3 84 ? 139.180 78.948 110.181 1.00 143.04 83 PHE P O 1
ATOM 13058 N N . SER C 3 85 ? 138.723 81.086 109.683 1.00 132.32 84 SER P N 1
ATOM 13059 C CA . SER C 3 85 ? 137.465 80.729 109.046 1.00 132.32 84 SER P CA 1
ATOM 13060 C C . SER C 3 85 ? 137.216 81.552 107.791 1.00 132.32 84 SER P C 1
ATOM 13061 O O . SER C 3 85 ? 137.656 82.698 107.672 1.00 132.32 84 SER P O 1
ATOM 13069 N N . MET C 3 86 ? 136.502 80.933 106.853 1.00 137.47 85 MET P N 1
ATOM 13070 C CA . MET C 3 86 ? 136.010 81.569 105.643 1.00 137.47 85 MET P CA 1
ATOM 13071 C C . MET C 3 86 ? 134.534 81.222 105.496 1.00 137.47 85 MET P C 1
ATOM 13072 O O . MET C 3 86 ? 134.128 80.072 105.700 1.00 137.47 85 MET P O 1
ATOM 13086 N N . ASP C 3 87 ? 133.737 82.220 105.140 1.00 115.04 86 ASP P N 1
ATOM 13087 C CA . ASP C 3 87 ? 132.295 82.080 104.986 1.00 115.04 86 ASP P CA 1
ATOM 13088 C C . ASP C 3 87 ? 131.909 82.196 103.521 1.00 115.04 86 ASP P C 1
ATOM 13089 O O . ASP C 3 87 ? 132.408 83.077 102.820 1.00 115.04 86 ASP P O 1
ATOM 13098 N N . LEU C 3 88 ? 131.080 81.268 103.041 1.00 117.74 87 LEU P N 1
ATOM 13099 C CA . LEU C 3 88 ? 130.639 81.285 101.653 1.00 117.74 87 LEU P CA 1
ATOM 13100 C C . LEU C 3 88 ? 129.146 81.012 101.585 1.00 117.74 87 LEU P C 1
ATOM 13101 O O . LEU C 3 88 ? 128.521 80.607 102.564 1.00 117.74 87 LEU P O 1
ATOM 13117 N N . ARG C 3 89 ? 128.557 81.291 100.426 1.00 121.60 88 ARG P N 1
ATOM 13118 C CA . ARG C 3 89 ? 127.220 80.791 100.119 1.00 121.60 88 ARG P CA 1
ATOM 13119 C C . ARG C 3 89 ? 127.193 80.199 98.718 1.00 121.60 88 ARG P C 1
ATOM 13120 O O . ARG C 3 89 ? 127.851 80.709 97.808 1.00 121.60 88 ARG P O 1
ATOM 13141 N N . THR C 3 90 ? 126.408 79.138 98.541 1.00 122.49 89 THR P N 1
ATOM 13142 C CA . THR C 3 90 ? 126.355 78.480 97.249 1.00 122.49 89 THR P CA 1
ATOM 13143 C C . THR C 3 90 ? 125.663 79.382 96.235 1.00 122.49 89 THR P C 1
ATOM 13144 O O . THR C 3 90 ? 124.967 80.339 96.585 1.00 122.49 89 THR P O 1
ATOM 13155 N N . LYS C 3 91 ? 125.857 79.061 94.961 1.00 121.81 90 LYS P N 1
ATOM 13156 C CA . LYS C 3 91 ? 125.219 79.783 93.874 1.00 121.81 90 LYS P CA 1
ATOM 13157 C C . LYS C 3 91 ? 124.353 78.848 93.047 1.00 121.81 90 LYS P C 1
ATOM 13158 O O . LYS C 3 91 ? 124.725 77.696 92.799 1.00 121.81 90 LYS P O 1
ATOM 13177 N N . SER C 3 92 ? 123.199 79.353 92.623 1.00 131.84 91 SER P N 1
ATOM 13178 C CA . SER C 3 92 ? 122.222 78.561 91.900 1.00 131.84 91 SER P CA 1
ATOM 13179 C C . SER C 3 92 ? 121.796 79.295 90.636 1.00 131.84 91 SER P C 1
ATOM 13180 O O . SER C 3 92 ? 122.138 80.460 90.417 1.00 131.84 91 SER P O 1
ATOM 13188 N N . THR C 3 93 ? 121.041 78.588 89.800 1.00 131.92 92 THR P N 1
ATOM 13189 C CA . THR C 3 93 ? 120.402 79.161 88.627 1.00 131.92 92 THR P CA 1
ATOM 13190 C C . THR C 3 93 ? 118.894 78.985 88.737 1.00 131.92 92 THR P C 1
ATOM 13191 O O . THR C 3 93 ? 118.408 78.042 89.369 1.00 131.92 92 THR P O 1
ATOM 13202 N N . GLY C 3 94 ? 118.154 79.898 88.116 1.00 144.81 93 GLY P N 1
ATOM 13203 C CA . GLY C 3 94 ? 116.708 79.741 88.039 1.00 144.81 93 GLY P CA 1
ATOM 13204 C C . GLY C 3 94 ? 116.024 79.636 89.383 1.00 144.81 93 GLY P C 1
ATOM 13205 O O . GLY C 3 94 ? 115.119 78.808 89.552 1.00 144.81 93 GLY P O 1
ATOM 13209 N N . GLY C 3 95 ? 116.436 80.452 90.349 1.00 149.32 94 GLY P N 1
ATOM 13210 C CA . GLY C 3 95 ? 115.737 80.524 91.612 1.00 149.32 94 GLY P CA 1
ATOM 13211 C C . GLY C 3 95 ? 115.899 79.306 92.489 1.00 149.32 94 GLY P C 1
ATOM 13212 O O . GLY C 3 95 ? 115.267 79.239 93.549 1.00 149.32 94 GLY P O 1
ATOM 13216 N N . ALA C 3 96 ? 116.728 78.346 92.087 1.00 138.60 95 ALA P N 1
ATOM 13217 C CA . ALA C 3 96 ? 116.991 77.193 92.925 1.00 138.60 95 ALA P CA 1
ATOM 13218 C C . ALA C 3 96 ? 117.641 77.658 94.226 1.00 138.60 95 ALA P C 1
ATOM 13219 O O . ALA C 3 96 ? 118.379 78.647 94.241 1.00 138.60 95 ALA P O 1
ATOM 13226 N N . PRO C 3 97 ? 117.384 76.969 95.334 1.00 124.24 96 PRO P N 1
ATOM 13227 C CA . PRO C 3 97 ? 117.893 77.454 96.618 1.00 124.24 96 PRO P CA 1
ATOM 13228 C C . PRO C 3 97 ? 119.410 77.482 96.662 1.00 124.24 96 PRO P C 1
ATOM 13229 O O . PRO C 3 97 ? 120.096 76.735 95.961 1.00 124.24 96 PRO P O 1
ATOM 13240 N N . THR C 3 98 ? 119.923 78.365 97.511 1.00 121.43 97 THR P N 1
ATOM 13241 C CA . THR C 3 98 ? 121.342 78.496 97.784 1.00 121.43 97 THR P CA 1
ATOM 13242 C C . THR C 3 98 ? 121.566 78.139 99.242 1.00 121.43 97 THR P C 1
ATOM 13243 O O . THR C 3 98 ? 120.631 78.128 100.048 1.00 121.43 97 THR P O 1
ATOM 13254 N N . PHE C 3 99 ? 122.813 77.848 99.582 1.00 122.42 98 PHE P N 1
ATOM 13255 C CA . PHE C 3 99 ? 123.113 77.292 100.885 1.00 122.42 98 PHE P CA 1
ATOM 13256 C C . PHE C 3 99 ? 124.319 78.000 101.473 1.00 122.42 98 PHE P C 1
ATOM 13257 O O . PHE C 3 99 ? 125.200 78.473 100.751 1.00 122.42 98 PHE P O 1
ATOM 13274 N N . ASN C 3 100 ? 124.350 78.054 102.796 1.00 123.95 99 ASN P N 1
ATOM 13275 C CA . ASN C 3 100 ? 125.442 78.678 103.515 1.00 123.95 99 ASN P CA 1
ATOM 13276 C C . ASN C 3 100 ? 126.544 77.651 103.708 1.00 123.95 99 ASN P C 1
ATOM 13277 O O . ASN C 3 100 ? 126.276 76.468 103.917 1.00 123.95 99 ASN P O 1
ATOM 13288 N N . VAL C 3 101 ? 127.785 78.095 103.598 1.00 120.22 100 VAL P N 1
ATOM 13289 C CA . VAL C 3 101 ? 128.935 77.223 103.740 1.00 120.22 100 VAL P CA 1
ATOM 13290 C C . VAL C 3 101 ? 129.864 77.856 104.757 1.00 120.22 100 VAL P C 1
ATOM 13291 O O . VAL C 3 101 ? 130.071 79.077 104.746 1.00 120.22 100 VAL P O 1
ATOM 13304 N N . THR C 3 102 ? 130.481 77.021 105.583 1.00 124.17 101 THR P N 1
ATOM 13305 C CA . THR C 3 102 ? 131.534 77.493 106.468 1.00 124.17 101 THR P CA 1
ATOM 13306 C C . THR C 3 102 ? 132.746 76.587 106.373 1.00 124.17 101 THR P C 1
ATOM 13307 O O . THR C 3 102 ? 132.617 75.359 106.418 1.00 124.17 101 THR P O 1
ATOM 13318 N N . VAL C 3 103 ? 133.917 77.202 106.236 1.00 129.62 102 VAL P N 1
ATOM 13319 C CA . VAL C 3 103 ? 135.196 76.516 106.304 1.00 129.62 102 VAL P CA 1
ATOM 13320 C C . VAL C 3 103 ? 135.910 77.035 107.538 1.00 129.62 102 VAL P C 1
ATOM 13321 O O . VAL C 3 103 ? 136.037 78.250 107.715 1.00 129.62 102 VAL P O 1
ATOM 13334 N N . THR C 3 104 ? 136.348 76.133 108.400 1.00 141.70 103 THR P N 1
ATOM 13335 C CA . THR C 3 104 ? 137.204 76.509 109.513 1.00 141.70 103 THR P CA 1
ATOM 13336 C C . THR C 3 104 ? 138.529 75.780 109.379 1.00 141.70 103 THR P C 1
ATOM 13337 O O . THR C 3 104 ? 138.605 74.705 108.775 1.00 141.70 103 THR P O 1
ATOM 13348 N N . LYS C 3 105 ? 139.570 76.369 109.954 1.00 141.05 104 LYS P N 1
ATOM 13349 C CA . LYS C 3 105 ? 140.933 75.895 109.782 1.00 141.05 104 LYS P CA 1
ATOM 13350 C C . LYS C 3 105 ? 141.499 75.615 111.163 1.00 141.05 104 LYS P C 1
ATOM 13351 O O . LYS C 3 105 ? 141.635 76.531 111.979 1.00 141.05 104 LYS P O 1
ATOM 13370 N N . THR C 3 106 ? 141.829 74.362 111.421 1.00 147.21 105 THR P N 1
ATOM 13371 C CA . THR C 3 106 ? 142.419 73.989 112.689 1.00 147.21 105 THR P CA 1
ATOM 13372 C C . THR C 3 106 ? 143.932 73.900 112.507 1.00 147.21 105 THR P C 1
ATOM 13373 O O . THR C 3 106 ? 144.501 74.504 111.590 1.00 147.21 105 THR P O 1
ATOM 13384 N N . ASP C 3 107 ? 144.593 73.140 113.375 1.00 156.71 106 ASP P N 1
ATOM 13385 C CA . ASP C 3 107 ? 146.031 72.969 113.246 1.00 156.71 106 ASP P CA 1
ATOM 13386 C C . ASP C 3 107 ? 146.376 72.069 112.068 1.00 156.71 106 ASP P C 1
ATOM 13387 O O . ASP C 3 107 ? 147.415 72.266 111.430 1.00 156.71 106 ASP P O 1
ATOM 13396 N N . LYS C 3 108 ? 145.526 71.080 111.764 1.00 154.43 107 LYS P N 1
ATOM 13397 C CA . LYS C 3 108 ? 145.830 70.092 110.738 1.00 154.43 107 LYS P CA 1
ATOM 13398 C C . LYS C 3 108 ? 144.760 69.910 109.670 1.00 154.43 107 LYS P C 1
ATOM 13399 O O . LYS C 3 108 ? 145.060 69.297 108.639 1.00 154.43 107 LYS P O 1
ATOM 13418 N N . THR C 3 109 ? 143.543 70.416 109.859 1.00 146.14 108 THR P N 1
ATOM 13419 C CA . THR C 3 109 ? 142.428 70.064 108.991 1.00 146.14 108 THR P CA 1
ATOM 13420 C C . THR C 3 109 ? 141.634 71.298 108.589 1.00 146.14 108 THR P C 1
ATOM 13421 O O . THR C 3 109 ? 141.719 72.357 109.216 1.00 146.14 108 THR P O 1
ATOM 13432 N N . LEU C 3 110 ? 140.859 71.138 107.519 1.00 139.92 109 LEU P N 1
ATOM 13433 C CA . LEU C 3 110 ? 139.768 72.029 107.163 1.00 139.92 109 LEU P CA 1
ATOM 13434 C C . LEU C 3 110 ? 138.442 71.353 107.472 1.00 139.92 109 LEU P C 1
ATOM 13435 O O . LEU C 3 110 ? 138.207 70.217 107.042 1.00 139.92 109 LEU P O 1
ATOM 13451 N N . VAL C 3 111 ? 137.583 72.049 108.206 1.00 137.65 110 VAL P N 1
ATOM 13452 C CA . VAL C 3 111 ? 136.238 71.578 108.505 1.00 137.65 110 VAL P CA 1
ATOM 13453 C C . VAL C 3 111 ? 135.298 72.336 107.587 1.00 137.65 110 VAL P C 1
ATOM 13454 O O . VAL C 3 111 ? 135.300 73.571 107.572 1.00 137.65 110 VAL P O 1
ATOM 13467 N N . LEU C 3 112 ? 134.496 71.606 106.824 1.00 132.73 111 LEU P N 1
ATOM 13468 C CA . LEU C 3 112 ? 133.599 72.197 105.849 1.00 132.73 111 LEU P CA 1
ATOM 13469 C C . LEU C 3 112 ? 132.170 71.811 106.180 1.00 132.73 111 LEU P C 1
ATOM 13470 O O . LEU C 3 112 ? 131.892 70.650 106.503 1.00 132.73 111 LEU P O 1
ATOM 13486 N N . LEU C 3 113 ? 131.270 72.788 106.082 1.00 131.80 112 LEU P N 1
ATOM 13487 C CA . LEU C 3 113 ? 129.855 72.566 106.329 1.00 131.80 112 LEU P CA 1
ATOM 13488 C C . LEU C 3 113 ? 128.999 73.250 105.279 1.00 131.80 112 LEU P C 1
ATOM 13489 O O . LEU C 3 113 ? 129.261 74.399 104.908 1.00 131.80 112 LEU P O 1
ATOM 13505 N N . MET C 3 114 ? 127.963 72.536 104.836 1.00 139.61 113 MET P N 1
ATOM 13506 C CA . MET C 3 114 ? 126.920 73.052 103.960 1.00 139.61 113 MET P CA 1
ATOM 13507 C C . MET C 3 114 ? 125.585 72.980 104.683 1.00 139.61 113 MET P C 1
ATOM 13508 O O . MET C 3 114 ? 125.141 71.888 105.065 1.00 139.61 113 MET P O 1
ATOM 13522 N N . GLY C 3 115 ? 124.938 74.143 104.819 1.00 133.39 114 GLY P N 1
ATOM 13523 C CA . GLY C 3 115 ? 123.639 74.247 105.441 1.00 133.39 114 GLY P CA 1
ATOM 13524 C C . GLY C 3 115 ? 122.527 73.761 104.537 1.00 133.39 114 GLY P C 1
ATOM 13525 O O . GLY C 3 115 ? 122.665 73.697 103.317 1.00 133.39 114 GLY P O 1
ATOM 13529 N N . LYS C 3 116 ? 121.401 73.406 105.147 1.00 134.70 115 LYS P N 1
ATOM 13530 C CA . LYS C 3 116 ? 120.214 73.138 104.356 1.00 134.70 115 LYS P CA 1
ATOM 13531 C C . LYS C 3 116 ? 119.615 74.450 103.840 1.00 134.70 115 LYS P C 1
ATOM 13532 O O . LYS C 3 116 ? 120.082 75.549 104.154 1.00 134.70 115 LYS P O 1
ATOM 13551 N N . GLU C 3 117 ? 118.565 74.323 103.027 1.00 134.15 116 GLU P N 1
ATOM 13552 C CA . GLU C 3 117 ? 117.622 75.401 102.735 1.00 134.15 116 GLU P CA 1
ATOM 13553 C C . GLU C 3 117 ? 117.351 76.346 103.900 1.00 134.15 116 GLU P C 1
ATOM 13554 O O . GLU C 3 117 ? 116.902 75.912 104.966 1.00 134.15 116 GLU P O 1
ATOM 13566 N N . GLY C 3 118 ? 117.623 77.635 103.713 1.00 112.62 117 GLY P N 1
ATOM 13567 C CA . GLY C 3 118 ? 117.205 78.653 104.653 1.00 112.62 117 GLY P CA 1
ATOM 13568 C C . GLY C 3 118 ? 117.906 78.665 105.989 1.00 112.62 117 GLY P C 1
ATOM 13569 O O . GLY C 3 118 ? 117.725 79.625 106.749 1.00 112.62 117 GLY P O 1
ATOM 13573 N N . VAL C 3 119 ? 118.701 77.649 106.315 1.00 123.33 118 VAL P N 1
ATOM 13574 C CA . VAL C 3 119 ? 119.418 77.665 107.582 1.00 123.33 118 VAL P CA 1
ATOM 13575 C C . VAL C 3 119 ? 120.447 78.781 107.513 1.00 123.33 118 VAL P C 1
ATOM 13576 O O . VAL C 3 119 ? 121.293 78.811 106.612 1.00 123.33 118 VAL P O 1
ATOM 13589 N N . HIS C 3 120 ? 120.382 79.704 108.463 1.00 115.92 119 HIS P N 1
ATOM 13590 C CA . HIS C 3 120 ? 121.267 80.854 108.416 1.00 115.92 119 HIS P CA 1
ATOM 13591 C C . HIS C 3 120 ? 122.707 80.435 108.684 1.00 115.92 119 HIS P C 1
ATOM 13592 O O . HIS C 3 120 ? 122.983 79.541 109.488 1.00 115.92 119 HIS P O 1
ATOM 13606 N N . GLY C 3 121 ? 123.625 81.103 107.986 1.00 123.53 120 GLY P N 1
ATOM 13607 C CA . GLY C 3 121 ? 125.036 80.761 108.051 1.00 123.53 120 GLY P CA 1
ATOM 13608 C C . GLY C 3 121 ? 125.626 80.827 109.445 1.00 123.53 120 GLY P C 1
ATOM 13609 O O . GLY C 3 121 ? 126.619 80.161 109.732 1.00 123.53 120 GLY P O 1
ATOM 13613 N N . GLY C 3 122 ? 125.045 81.649 110.314 1.00 117.90 121 GLY P N 1
ATOM 13614 C CA . GLY C 3 122 ? 125.556 81.783 111.668 1.00 117.90 121 GLY P CA 1
ATOM 13615 C C . GLY C 3 122 ? 125.447 80.533 112.523 1.00 117.90 121 GLY P C 1
ATOM 13616 O O . GLY C 3 122 ? 126.347 80.248 113.314 1.00 117.90 121 GLY P O 1
ATOM 13620 N N . LEU C 3 123 ? 124.368 79.761 112.382 1.00 123.15 122 LEU P N 1
ATOM 13621 C CA . LEU C 3 123 ? 124.306 78.497 113.117 1.00 123.15 122 LEU P CA 1
ATOM 13622 C C . LEU C 3 123 ? 125.400 77.550 112.648 1.00 123.15 122 LEU P C 1
ATOM 13623 O O . LEU C 3 123 ? 126.100 76.927 113.461 1.00 123.15 122 LEU P O 1
ATOM 13639 N N . ILE C 3 124 ? 125.561 77.426 111.331 1.00 126.76 123 ILE P N 1
ATOM 13640 C CA . ILE C 3 124 ? 126.575 76.530 110.795 1.00 126.76 123 ILE P CA 1
ATOM 13641 C C . ILE C 3 124 ? 127.939 76.994 111.268 1.00 126.76 123 ILE P C 1
ATOM 13642 O O . ILE C 3 124 ? 128.795 76.194 111.663 1.00 126.76 123 ILE P O 1
ATOM 13658 N N . ASN C 3 125 ? 128.154 78.305 111.220 1.00 122.16 124 ASN P N 1
ATOM 13659 C CA . ASN C 3 125 ? 129.411 78.896 111.644 1.00 122.16 124 ASN P CA 1
ATOM 13660 C C . ASN C 3 125 ? 129.687 78.596 113.109 1.00 122.16 124 ASN P C 1
ATOM 13661 O O . ASN C 3 125 ? 130.809 78.240 113.476 1.00 122.16 124 ASN P O 1
ATOM 13672 N N . LYS C 3 126 ? 128.682 78.765 113.969 1.00 129.24 125 LYS P N 1
ATOM 13673 C CA . LYS C 3 126 ? 128.878 78.485 115.386 1.00 129.24 125 LYS P CA 1
ATOM 13674 C C . LYS C 3 126 ? 129.258 77.035 115.616 1.00 129.24 125 LYS P C 1
ATOM 13675 O O . LYS C 3 126 ? 130.214 76.733 116.338 1.00 129.24 125 LYS P O 1
ATOM 13694 N N . LYS C 3 127 ? 128.515 76.120 114.999 1.00 138.41 126 LYS P N 1
ATOM 13695 C CA . LYS C 3 127 ? 128.810 74.704 115.168 1.00 138.41 126 LYS P CA 1
ATOM 13696 C C . LYS C 3 127 ? 130.214 74.370 114.690 1.00 138.41 126 LYS P C 1
ATOM 13697 O O . LYS C 3 127 ? 130.994 73.717 115.398 1.00 138.41 126 LYS P O 1
ATOM 13716 N N . CYS C 3 128 ? 130.567 74.853 113.500 1.00 150.95 127 CYS P N 1
ATOM 13717 C CA . CYS C 3 128 ? 131.868 74.538 112.937 1.00 150.95 127 CYS P CA 1
ATOM 13718 C C . CYS C 3 128 ? 132.990 75.154 113.752 1.00 150.95 127 CYS P C 1
ATOM 13719 O O . CYS C 3 128 ? 134.009 74.503 113.994 1.00 150.95 127 CYS P O 1
ATOM 13727 N N . TYR C 3 129 ? 132.812 76.388 114.225 1.00 132.42 128 TYR P N 1
ATOM 13728 C CA . TYR C 3 129 ? 133.874 77.016 114.996 1.00 132.42 128 TYR P CA 1
ATOM 13729 C C . TYR C 3 129 ? 134.036 76.354 116.348 1.00 132.42 128 TYR P C 1
ATOM 13730 O O . TYR C 3 129 ? 135.154 76.228 116.846 1.00 132.42 128 TYR P O 1
ATOM 13748 N N . GLU C 3 130 ? 132.936 75.949 116.973 1.00 147.90 129 GLU P N 1
ATOM 13749 C CA . GLU C 3 130 ? 133.063 75.337 118.284 1.00 147.90 129 GLU P CA 1
ATOM 13750 C C . GLU C 3 130 ? 133.722 73.974 118.165 1.00 147.90 129 GLU P C 1
ATOM 13751 O O . GLU C 3 130 ? 134.589 73.622 118.972 1.00 147.90 129 GLU P O 1
ATOM 13763 N N . MET C 3 131 ? 133.348 73.206 117.142 1.00 146.87 130 MET P N 1
ATOM 13764 C CA . MET C 3 131 ? 134.017 71.933 116.911 1.00 146.87 130 MET P CA 1
ATOM 13765 C C . MET C 3 131 ? 135.492 72.141 116.573 1.00 146.87 130 MET P C 1
ATOM 13766 O O . MET C 3 131 ? 136.360 71.390 117.038 1.00 146.87 130 MET P O 1
ATOM 13780 N N . ALA C 3 132 ? 135.797 73.169 115.778 1.00 148.13 131 ALA P N 1
ATOM 13781 C CA . ALA C 3 132 ? 137.183 73.460 115.429 1.00 148.13 131 ALA P CA 1
ATOM 13782 C C . ALA C 3 132 ? 137.979 73.843 116.665 1.00 148.13 131 ALA P C 1
ATOM 13783 O O . ALA C 3 132 ? 139.133 73.441 116.823 1.00 148.13 131 ALA P O 1
ATOM 13790 N N . SER C 3 133 ? 137.405 74.699 117.505 1.00 147.80 132 SER P N 1
ATOM 13791 C CA . SER C 3 133 ? 138.044 75.067 118.758 1.00 147.80 132 SER P CA 1
ATOM 13792 C C . SER C 3 133 ? 138.285 73.838 119.620 1.00 147.80 132 SER P C 1
ATOM 13793 O O . SER C 3 133 ? 139.333 73.715 120.259 1.00 147.80 132 SER P O 1
ATOM 13801 N N . HIS C 3 134 ? 137.319 72.918 119.649 1.00 147.94 133 HIS P N 1
ATOM 13802 C CA . HIS C 3 134 ? 137.497 71.682 120.401 1.00 147.94 133 HIS P CA 1
ATOM 13803 C C . HIS C 3 134 ? 138.651 70.858 119.848 1.00 147.94 133 HIS P C 1
ATOM 13804 O O . HIS C 3 134 ? 139.379 70.208 120.607 1.00 147.94 133 HIS P O 1
ATOM 13818 N N . LEU C 3 135 ? 138.836 70.875 118.529 1.00 153.42 134 LEU P N 1
ATOM 13819 C CA . LEU C 3 135 ? 139.903 70.074 117.937 1.00 153.42 134 LEU P CA 1
ATOM 13820 C C . LEU C 3 135 ? 141.261 70.744 118.105 1.00 153.42 134 LEU P C 1
ATOM 13821 O O . LEU C 3 135 ? 142.266 70.066 118.345 1.00 153.42 134 LEU P O 1
ATOM 13837 N N . ARG C 3 136 ? 141.308 72.070 117.984 1.00 151.74 135 ARG P N 1
ATOM 13838 C CA . ARG C 3 136 ? 142.542 72.790 118.260 1.00 151.74 135 ARG P CA 1
ATOM 13839 C C . ARG C 3 136 ? 142.931 72.571 119.709 1.00 151.74 135 ARG P C 1
ATOM 13840 O O . ARG C 3 136 ? 144.107 72.361 120.030 1.00 151.74 135 ARG P O 1
ATOM 13861 N N . ARG C 3 137 ? 141.940 72.618 120.598 1.00 159.12 136 ARG P N 1
ATOM 13862 C CA . ARG C 3 137 ? 142.177 72.348 122.005 1.00 159.12 136 ARG P CA 1
ATOM 13863 C C . ARG C 3 137 ? 142.739 70.946 122.163 1.00 159.12 136 ARG P C 1
ATOM 13864 O O . ARG C 3 137 ? 143.499 70.675 123.100 1.00 159.12 136 ARG P O 1
ATOM 13885 N N . SER C 3 138 ? 142.372 70.046 121.250 1.00 155.37 137 SER P N 1
ATOM 13886 C CA . SER C 3 138 ? 142.910 68.697 121.193 1.00 155.37 137 SER P CA 1
ATOM 13887 C C . SER C 3 138 ? 144.195 68.652 120.377 1.00 155.37 137 SER P C 1
ATOM 13888 O O . SER C 3 138 ? 144.657 67.564 120.017 1.00 155.37 137 SER P O 1
ATOM 13896 N N . GLN C 3 139 ? 144.764 69.820 120.072 1.00 160.27 138 GLN P N 1
ATOM 13897 C CA . GLN C 3 139 ? 145.973 69.992 119.274 1.00 160.27 138 GLN P CA 1
ATOM 13898 C C . GLN C 3 139 ? 145.777 69.619 117.811 1.00 160.27 138 GLN P C 1
ATOM 13899 O O . GLN C 3 139 ? 146.752 69.305 117.120 1.00 160.27 138 GLN P O 1
ATOM 13913 N N . TYR C 3 140 ? 144.545 69.648 117.312 1.00 153.87 139 TYR P N 1
ATOM 13914 C CA . TYR C 3 140 ? 144.301 69.396 115.896 1.00 153.87 139 TYR P CA 1
ATOM 13915 C C . TYR C 3 140 ? 143.869 70.636 115.128 1.00 153.87 139 TYR P C 1
ATOM 13916 O O . TYR C 3 140 ? 143.565 70.557 113.938 1.00 153.87 139 TYR P O 1
#

Foldseek 3Di:
DCVLVVLAVQVVQQCLFDPLVLLLLVLVVCAVAQKKWKWFGGHNLCVVVVVVVPAFADFQLLVADCAQADNCNQAPWLQCVLRDDDDDVVSVVSNVSSVVCCVVLQWDKAWDWAAVVSVCCCVPVVVGKADWDADPVLCFTKTWGCSDVDIFIKGWHQDQDVNGRIITIWHDDPNDTDTIIGIAGSVVRHTHGHFIAIDAMKHFPVPPDCLFFAFDDDFQPCVLVVDDCPVDDDVCNVSVVDRVVRCQQCVRLSQSATVNLSVVQVVSQVSVVRDDPRGRCNNVHHCQHPPVQAVSRPFMKMRHHPCLQVPDDAQQDPLGDDNSGSAYPSRMRTHGDLVSVLSVLLVVCVVRMDTDDHCNNCVNPVDPGTDCVPDSDHCVVVVVVVVVVVCVVVD/DFFAKEWEDDQFKIFIDTFPDDGGQDIFGLKFWQAPVHDVDDTDGPVCVVCVVGTDIDTQDLLEGHPVVCNLVSVCCRCCPRHNHQQLVHEYEAEGEPPHDPVRLQVVVCCCCVVRVHQWYAYAYLQLLLQLLPDHQFAWEFEAAAFKTKIWGGDRSHTDNVLIDIDGDHDLVLLVVQQVVLVVVVDHQDDPLSSVVSVVCLLPQAAADLDLVVQVVVQVVDCPNKDWDQDPVRDIGIDTSVSHVSCVCQQVVCVVPDPDGHPLVSNVSSLVVDDPVCSLVRQAHYEYAYSRSQHHPPQVNSQVVCCVVPPVPRDHGRDYDNVRNRSSSNSSSVQCVDPVCVVVIDGSVCCVVPNSCVCVVRHD/DVVVVQCVLPPVPFFDWKFKWFQPDQIATPGIDPPDQQNPFHSVVSCVLVDDPPDPCQPVFDAGSHFTKHWDDDPLPPPPFNKTKIKTDDPDPDFIWIWMWGDAQTIIMITTGDGPRDNVVVHVSRVVVRVVVVVVVD

Radius of gyration: 33.63 Å; Cα contacts (8 Å, |Δi|>4): 1739; chains: 3; bounding box: 100×93×63 Å

Nearest PDB structures (foldseek):
  7p1h-assembly1_A  TM=1.003E+00  e=2.702E-79  Escherichia coli K-12
  8bo1-assembly2_D  TM=9.389E-01  e=7.967E-48  Vibrio nigripulchritudo
  8bjj-assembly1_B  TM=8.166E-01  e=4.632E-42  Vibrio nigripulchritudo
  8bji-assembly1_B  TM=8.155E-01  e=8.188E-42  Vibrio nigripulchritudo
  8bjh-assembly1_B  TM=8.132E-01  e=9.176E-42  Vibrio nigripulchritudo

InterPro domains:
  IPR000073 Alpha/beta hydrolase fold-1 [PF00561] (2998-3106)
  IPR005165 Anthrax toxin, edema factor, central [PF03497] (3264-3433)
  IPR006473 Peptidase C58, YopT-type domain [PF03543] (3807-3939)
  IPR011049 Serralysin-like metalloprotease, C-terminal [SSF51120] (4845-4937)
  IPR011049 Serralysin-like metalloprotease, C-terminal [SSF51120] (4930-5135)
  IPR011509 RtxA toxin [PF07634] (101-118)
  IPR011509 RtxA toxin [PF07634] (121-138)
  IPR011509 RtxA toxin [PF07634] (141-158)
  IPR011509 RtxA toxin [PF07634] (161-184)
  IPR011509 RtxA toxin [PF07634] (187-204)
  IPR011509 RtxA toxin [PF07634] (207-224)
  IPR011509 RtxA toxin [PF07634] (255-272)
  IPR011509 RtxA toxin [PF07634] (275-289)
  IPR011509 RtxA toxin [PF07634] (584-600)
  IPR011509 RtxA toxin [PF07634] (604-618)
  IPR011509 RtxA toxin [PF07634] (624-641)
  IPR011509 RtxA toxin [PF07634] (644-658)
  IPR011509 RtxA toxin [PF07634] (741-754)
  IPR011509 RtxA toxin [PF07634] (759-774)
  IPR011509 RtxA toxin [PF07634] (782-799)

Sequence (897 aa):
RDLVLEPIVQPETIELGMPDSDQKILAEVAERENVIIGVRPVDEKSKSLIDSKLYSSKGLFVKAKSSDWGPMSGFIPVDQAFAKASARRDLDKFNGYAEQSIESGNAVSADLYLNQVRIDELVSKYQSLTALEFDAESGMYKTTATNGDQTVTFFLNKVTVDSKDLWQVHYIKDGKLAPFKVIGDPVSKQPMTADYDLLTVMYSYSDLGPQDKLKQPLTWEQWKESVTYEELTPKYKELYNSEVLYNKKDGASLGVVSDRLKALKDVINTSLGRTDGLEMVHHGADDANPYAVMADNFPATFFVPKSFFMEDGLGEGKGSIQTYFNVNEQGAVVIRDPQEFSNFQQVAINVSYRASLNDKWNVGLDDPLFTPKSKLSHDFLNAKEEVIKKLSGEVDIAALVVDNGSGMCKAGFAGDDAPRAVFPSIVGRPRHGQKDSYVGDEAQSKRGILTLKYPIEGIVTNWDDMEKIWHHTFYNELRVAPEEHPVLLTEAPLNPKANREKMTQIMFETFNTPAMYVAIQAVLSLYASGRTTGIVMDSGDGVTHTVPIYEGYALPHAILRLDLAGRDLTDYLMKILTERGYSFTTTAEREIVRDIKEKLCYVALDFEQEMATAASSSSLEKSYELPDGQVITIGNERFRCPEALFQPSFLGMESAGIHETTFNSIMKCDVDIRKDLYANTVLSGGTTMYPGIADRMQKEITALAPSTMKIKIIAPPERKYSVWIGGSILASLSTFQQMWISKQEYDESGPSIVHRKCFGWNAYIDNLMADGTCQDAAIVGYKDSPSVWAAVPGKTFVNITPAEVGVLVGKDRSSFYVNGLTLGGQKCSVIRDSLLQDGEFSMDLRTKSTGGAPTFNVTVTKTDKTLVLLMGKEGVHGGLINKKCYEMASHLRRSQY

B-factor: mean 87.75, std 37.43, range [37.03, 180.97]

Secondary structure (DSSP, 8-state):
-HHHHHHHHHHHHHHHHS-HHHHHHHHHHHHHTTEEEEE----HHHHHHHHHT-S-B--SS-------SHHHHTS-BSSGGGS-SS-HHHHHHHHHHHHHHHHHTS-EEEE-EE-HHHHHIIIIIS--SPPPEEETTTTEEEEEEESSSSEEEEEEEEEEETTEEEEEEEEEETTEEEE-EEEEPTTT--BPBP---EEEEEEEGGG--HHHH-B----HHHHHHHS-TTS--THHHHHHH-HHHHIIIIIIHHTT-BHHHHHHHHHHHHHTT--TT--S-TT---S-STT--SGGG-SEEEE--GGGGGSS-S--SSS--SS--SB-STT-EEE-SHHHHHHHHHHHHTTTEE----HHHHHHH-SS---TTTTT--THHHHHHHHHHHHHHH-/----EEE---SSEEEEEESSSSS-SEEEE--EEE----TT---BHHHHHHGGGGSEEE-SB---B--HHHHHHHHHIIIIIIS---TTTS-EEEEE-TT--HHHHHHHHHIIIIIS--SEEEEEEHHHHHHHTTT-SSEEEEEE-SS-EEEEEEETTEE-GGG-EEE---HHHHHHHHHHHHHTTT----SHHHHHHHHHHHHHH----SSHHHHHHHHHH--TT-EEEE-TTS-EEEE-THHHHHHHTTT-GGGGT-----HHHHHHHHHHTS-GGGHHHHHT-EEEESGGG--TTHHHHHHHHHHHHS-TT----EE--TTHHHHHHHHHHHHHH-STHHHHPEEHHHHHHH-TTHHHHH--/-HHHHHHHHHTTSSEEEEEEEE-SSS-EEEEE-TTSSGGG--HHHHHHHTSS--SHHHHH-EEETTEEEEEEEEETTSTTT-EEEEEE--STT----EEEEEE-SSEEEEEEE-TT--HHHHHHHHHHHHHHHHHTT-

Solvent-accessible surface area: 39490 Å² total

Organism: Vibrio vulnificus (NCBI:txid672)